Protein AF-0000000080323195 (afdb_homodimer)

Radius of gyration: 64.93 Å; Cα contacts (8 Å, |Δi|>4): 1668; chains: 2; bounding box: 107×187×123 Å

Foldseek 3Di:
DVVVVVPPPPVPPPVPQDAAEDDPVPQKDKDFFQQKWKDKALPQPDDPVNCPDPVNVVRTHTGHGGWDKDPDQNIKMKMKGKYFFDQPDPFWKKKWWQWLQFAWKWKWWADPVRHTDIQIDHLVAFCVSAPDLASIHMGIDDRNDRDIDMMMMMTHHLAMTTGIMMMGTPVVVVVVRVVVVVVLVVLLVLLVVLLVVLVVVCVVVVFCLSVLVSQLSVLVNQLVCLNSSNCCSPPPRHCSVCSLVSNLVSLLSNLLSLLVSLCRLLVCVPQPVVLVVVSVVLNVVSVVLSVVCVVPSSSSNPSLSSVVSLVSSLVSLVVSVVVPDPLSVLLNVLSVLQNVLSVLVVCVVVVPPVDDDDPCSVCSNSVSNSSSSVSNVVSVVVVVVVVVVVVVVVVVVVVVVVVVVVVVVVVVVVVVVVVVVVVVVVVVVVVVVVVVVVLVVLVVVLLAADDALVSLCVNVVALQNLLVVLLCLQQVVADADPPPRAGDWDQAPDRSWTAGPPPGDIDGSLPQWLCPPPPDGPSLLVVLLRNCQSVVLPDQLVVSCVRSVDDSVSSVVSSVSSNVLSVVCVVVVVVDPDCHSSVSGHDDD/DVVPPVPPPPVPPPVPQDAAEDDPVPQKDKDFWQQKWKDKALPQPQDPVNCPDPVNVVRTHTGHGGWDKDPDQNIKMKMKGKYFFDQPDPFWKKKWWQWLQFAWKWKWPADPVRHTDIQIDHLVAFCVSAPDLASIHMGIDDRNDRDIDMMMMMTHHLAMTIGIMMMGTPVVVVVVRVVVVVVLVVLLVLLVVLLVVLVVVCVVVVFCLSVLVSQLSVLVNQLVCLNSSNCCSPPPRHDSVCSLVSNLVSLLSNLLSLLVSLCRLLVCVPQPVVLVVVSVVLNVVSVVLSVVCVVPSSSSNPSLSSVVSLVSSLVSLVVSVVVPDPLSVLLNVLSVLQNVLSVLVVCVVVVPPVDDDDPCSVCSNSVSNSSSSVSNVVSVVVVVVVVVVVVVVVVVVVVVVVVVVVVVVVVVVVVVVVVVVVVVVVVVVVVVVVVVVVLVVLVVVLLAADDALVSLCVNVVALQNLLVVLLCLAQVVADADPPPRAGDWDQAPDRSWTAGPPPRDIDGSLPQWLCPPPPDGVSLLVVLLSNCQSVVLPDQLVNSCVRSVDDSVSSVVSSVSSNVLSVVCVVVVVPDPDCGSSVSGHDDD

Nearest PDB structures (foldseek):
  7f54-assembly1_R  TM=4.113E-01  e=2.947E-01  Homo sapiens
  7ezk-assembly1_D  TM=3.998E-01  e=2.467E+00  Homo sapiens
  8tzs-assembly1_A  TM=3.914E-01  e=1.333E-03  Homo sapiens
  7f54-assembly1_R  TM=4.752E-01  e=2.750E-01  Homo sapiens

Organism: NCBI:txid1503925

Structure (mmCIF, N/CA/C/O backbone):
data_AF-0000000080323195-model_v1
#
loop_
_entity.id
_entity.type
_entity.pdbx_description
1 polymer 'Chromosome partitioning protein ParA'
#
loop_
_atom_site.group_PDB
_atom_site.id
_atom_site.type_symbol
_atom_site.label_atom_id
_atom_site.label_alt_id
_atom_site.label_comp_id
_atom_site.label_asym_id
_atom_site.label_entity_id
_atom_site.label_seq_id
_atom_site.pdbx_PDB_ins_code
_atom_site.Cartn_x
_atom_site.Cartn_y
_atom_site.Cartn_z
_atom_site.occupancy
_atom_site.B_iso_or_equiv
_atom_site.auth_seq_id
_atom_site.auth_comp_id
_atom_site.auth_asym_id
_atom_site.auth_atom_id
_atom_site.pdbx_PDB_model_num
ATOM 1 N N . MET A 1 1 ? -53.375 -35.5 -50.094 1 30.89 1 MET A N 1
ATOM 2 C CA . MET A 1 1 ? -52.219 -36.375 -49.906 1 30.89 1 MET A CA 1
ATOM 3 C C . MET A 1 1 ? -50.969 -35.562 -49.625 1 30.89 1 MET A C 1
ATOM 5 O O . MET A 1 1 ? -50.062 -36.031 -48.938 1 30.89 1 MET A O 1
ATOM 9 N N . VAL A 1 2 ? -50.688 -34.344 -50.344 1 39.91 2 VAL A N 1
ATOM 10 C CA . VAL A 1 2 ? -49.5 -33.5 -50.219 1 39.91 2 VAL A CA 1
ATOM 11 C C . VAL A 1 2 ? -49.438 -32.875 -48.844 1 39.91 2 VAL A C 1
ATOM 13 O O . VAL A 1 2 ? -48.344 -32.594 -48.344 1 39.91 2 VAL A O 1
ATOM 16 N N . VAL A 1 3 ? -50.562 -32.438 -48.188 1 40.78 3 VAL A N 1
ATOM 17 C CA . VAL A 1 3 ? -50.594 -31.734 -46.875 1 40.78 3 VAL A CA 1
ATOM 18 C C . VAL A 1 3 ? -50 -32.656 -45.812 1 40.78 3 VAL A C 1
ATOM 20 O O . VAL A 1 3 ? -49.469 -32.156 -44.812 1 40.78 3 VAL A O 1
ATOM 23 N N . CYS A 1 4 ? -50.219 -34.031 -45.844 1 37.12 4 CYS A N 1
ATOM 24 C CA . CYS A 1 4 ? -49.875 -34.938 -44.75 1 37.12 4 CYS A CA 1
ATOM 25 C C . CYS A 1 4 ? -48.344 -35.031 -44.594 1 37.12 4 CYS A C 1
ATOM 27 O O . CYS A 1 4 ? -47.844 -35.562 -43.594 1 37.12 4 CYS A O 1
ATOM 29 N N . LEU A 1 5 ? -47.531 -34.938 -45.781 1 34.91 5 LEU A N 1
ATOM 30 C CA . LEU A 1 5 ? -46.125 -35.281 -45.656 1 34.91 5 LEU A CA 1
ATOM 31 C C . LEU A 1 5 ? -45.344 -34.25 -44.875 1 34.91 5 LEU A C 1
ATOM 33 O O . LEU A 1 5 ? -44.188 -34.469 -44.469 1 34.91 5 LEU A O 1
ATOM 37 N N . PHE A 1 6 ? -45.781 -32.938 -44.812 1 38.69 6 PHE A N 1
ATOM 38 C CA . PHE A 1 6 ? -44.938 -31.906 -44.188 1 38.69 6 PHE A CA 1
ATOM 39 C C . PHE A 1 6 ? -44.844 -32.125 -42.688 1 38.69 6 PHE A C 1
ATOM 41 O O . PHE A 1 6 ? -44.188 -31.375 -41.969 1 38.69 6 PHE A O 1
ATOM 48 N N . LEU A 1 7 ? -45.812 -32.812 -42.062 1 34.47 7 LEU A N 1
ATOM 49 C CA . LEU A 1 7 ? -45.844 -32.812 -40.625 1 34.47 7 LEU A CA 1
ATOM 50 C C . LEU A 1 7 ? -44.625 -33.562 -40.062 1 34.47 7 LEU A C 1
ATOM 52 O O . LEU A 1 7 ? -44.312 -33.438 -38.875 1 34.47 7 LEU A O 1
ATOM 56 N N . LEU A 1 8 ? -44.188 -34.688 -40.656 1 34.56 8 LEU A N 1
ATOM 57 C CA . LEU A 1 8 ? -43.5 -35.688 -39.844 1 34.56 8 LEU A CA 1
ATOM 58 C C . LEU A 1 8 ? -42.094 -35.188 -39.469 1 34.56 8 LEU A C 1
ATOM 60 O O . LEU A 1 8 ? -41.5 -35.719 -38.531 1 34.56 8 LEU A O 1
ATOM 64 N N . LEU A 1 9 ? -41.312 -34.625 -40.438 1 34.09 9 LEU A N 1
ATOM 65 C CA . LEU A 1 9 ? -39.906 -34.719 -40.094 1 34.09 9 LEU A CA 1
ATOM 66 C C . LEU A 1 9 ? -39.531 -33.688 -39 1 34.09 9 LEU A C 1
ATOM 68 O O . LEU A 1 9 ? -39.094 -32.594 -39.344 1 34.09 9 LEU A O 1
ATOM 72 N N . ASN A 1 10 ? -40.375 -33.344 -38.062 1 35.12 10 ASN A N 1
ATOM 73 C CA . ASN A 1 10 ? -39.781 -32.625 -36.938 1 35.12 10 ASN A CA 1
ATOM 74 C C . ASN A 1 10 ? -38.562 -33.312 -36.375 1 35.12 10 ASN A C 1
ATOM 76 O O . ASN A 1 10 ? -38.719 -34.281 -35.594 1 35.12 10 ASN A O 1
ATOM 80 N N . VAL A 1 11 ? -37.5 -33.562 -37.156 1 36.66 11 VAL A N 1
ATOM 81 C CA . VAL A 1 11 ? -36.25 -33.906 -36.531 1 36.66 11 VAL A CA 1
ATOM 82 C C . VAL A 1 11 ? -36 -33.031 -35.344 1 36.66 11 VAL A C 1
ATOM 84 O O . VAL A 1 11 ? -35.875 -31.797 -35.469 1 36.66 11 VAL A O 1
ATOM 87 N N . SER A 1 12 ? -36.531 -33.281 -34.188 1 37.84 12 SER A N 1
ATOM 88 C CA . SER A 1 12 ? -36 -32.75 -32.969 1 37.84 12 SER A CA 1
ATOM 89 C C . SER A 1 12 ? -34.469 -32.656 -33.031 1 37.84 12 SER A C 1
ATOM 91 O O . SER A 1 12 ? -33.781 -33.688 -33.094 1 37.84 12 SER A O 1
ATOM 93 N N . HIS A 1 13 ? -33.906 -31.75 -33.719 1 39.28 13 HIS A N 1
ATOM 94 C CA . HIS A 1 13 ? -32.5 -31.484 -33.5 1 39.28 13 HIS A CA 1
ATOM 95 C C . HIS A 1 13 ? -32.156 -31.578 -32 1 39.28 13 HIS A C 1
ATOM 97 O O . HIS A 1 13 ? -32.594 -30.766 -31.203 1 39.28 13 HIS A O 1
ATOM 103 N N . ALA A 1 14 ? -32.156 -32.688 -31.391 1 43.06 14 ALA A N 1
ATOM 104 C CA . ALA A 1 14 ? -31.453 -32.906 -30.141 1 43.06 14 ALA A CA 1
ATOM 105 C C . ALA A 1 14 ? -30.141 -32.125 -30.109 1 43.06 14 ALA A C 1
ATOM 107 O O . ALA A 1 14 ? -29.203 -32.469 -30.828 1 43.06 14 ALA A O 1
ATOM 108 N N . PHE A 1 15 ? -30.156 -30.844 -30.094 1 48.47 15 PHE A N 1
ATOM 109 C CA . PHE A 1 15 ? -28.969 -30.031 -29.875 1 48.47 15 PHE A CA 1
ATOM 110 C C . PHE A 1 15 ? -28.062 -30.672 -28.828 1 48.47 15 PHE A C 1
ATOM 112 O O . PHE A 1 15 ? -28.359 -30.641 -27.641 1 48.47 15 PHE A O 1
ATOM 119 N N . ALA A 1 16 ? -27.438 -31.734 -29.172 1 55.44 16 ALA A N 1
ATOM 120 C CA . ALA A 1 16 ? -26.406 -32.406 -28.375 1 55.44 16 ALA A CA 1
ATOM 121 C C . ALA A 1 16 ? -25.469 -31.406 -27.734 1 55.44 16 ALA A C 1
ATOM 123 O O . ALA A 1 16 ? -25.109 -30.391 -28.328 1 55.44 16 ALA A O 1
ATOM 124 N N . GLN A 1 17 ? -25.359 -31.531 -26.5 1 71.88 17 GLN A N 1
ATOM 125 C CA . GLN A 1 17 ? -24.406 -30.734 -25.734 1 71.88 17 GLN A CA 1
ATOM 126 C C . GLN A 1 17 ? -23.031 -30.703 -26.422 1 71.88 17 GLN A C 1
ATOM 128 O O . GLN A 1 17 ? -22.531 -31.75 -26.859 1 71.88 17 GLN A O 1
ATOM 133 N N . LYS A 1 18 ? -22.531 -29.578 -26.844 1 81.62 18 LYS A N 1
ATOM 134 C CA . LYS A 1 18 ? -21.234 -29.406 -27.469 1 81.62 18 LYS A CA 1
ATOM 135 C C . LYS A 1 18 ? -20.094 -29.719 -26.5 1 81.62 18 LYS A C 1
ATOM 137 O O . LYS A 1 18 ? -20.047 -29.156 -25.391 1 81.62 18 LYS A O 1
ATOM 142 N N . ALA A 1 19 ? -19.328 -30.719 -26.828 1 86.38 19 ALA A N 1
ATOM 143 C CA . ALA A 1 19 ? -18.172 -31.078 -26 1 86.38 19 ALA A CA 1
ATOM 144 C C . ALA A 1 19 ? -17.031 -30.094 -26.203 1 86.38 19 ALA A C 1
ATOM 146 O O . ALA A 1 19 ? -16.812 -29.609 -27.312 1 86.38 19 ALA A O 1
ATOM 147 N N . VAL A 1 20 ? -16.422 -29.719 -25.188 1 87.88 20 VAL A N 1
ATOM 148 C CA . VAL A 1 20 ? -15.258 -28.844 -25.266 1 87.88 20 VAL A CA 1
ATOM 149 C C . VAL A 1 20 ? -13.992 -29.688 -25.469 1 87.88 20 VAL A C 1
ATOM 151 O O . VAL A 1 20 ? -13.758 -30.641 -24.734 1 87.88 20 VAL A O 1
ATOM 154 N N . LEU A 1 21 ? -13.219 -29.312 -26.438 1 88.38 21 LEU A N 1
ATOM 155 C CA . LEU A 1 21 ? -12.031 -30.078 -26.797 1 88.38 21 LEU A CA 1
ATOM 156 C C . LEU A 1 21 ? -10.797 -29.531 -26.078 1 88.38 21 LEU A C 1
ATOM 158 O O . LEU A 1 21 ? -10.617 -28.312 -25.984 1 88.38 21 LEU A O 1
ATOM 162 N N . VAL A 1 22 ? -10.109 -30.484 -25.547 1 88.19 22 VAL A N 1
ATOM 163 C CA . VAL A 1 22 ? -8.781 -30.125 -25.062 1 88.19 22 VAL A CA 1
ATOM 164 C C . VAL A 1 22 ? -7.867 -29.812 -26.25 1 88.19 22 VAL A C 1
ATOM 166 O O . VAL A 1 22 ? -7.594 -30.703 -27.078 1 88.19 22 VAL A O 1
ATOM 169 N N . ASN A 1 23 ? -7.547 -28.531 -26.391 1 87.56 23 ASN A N 1
ATOM 170 C CA . ASN A 1 23 ? -6.738 -28.047 -27.516 1 87.56 23 ASN A CA 1
ATOM 171 C C . ASN A 1 23 ? -5.531 -27.266 -27.031 1 87.56 23 ASN A C 1
ATOM 173 O O . ASN A 1 23 ? -5.684 -26.219 -26.375 1 87.56 23 ASN A O 1
ATOM 177 N N . ASP A 1 24 ? -4.359 -27.719 -27.453 1 87.12 24 ASP A N 1
ATOM 178 C CA . ASP A 1 24 ? -3.117 -27.078 -27.016 1 87.12 24 ASP A CA 1
ATOM 179 C C . ASP A 1 24 ? -3.027 -25.641 -27.516 1 87.12 24 ASP A C 1
ATOM 181 O O . ASP A 1 24 ? -2.287 -24.828 -26.969 1 87.12 24 ASP A O 1
ATOM 185 N N . LYS A 1 25 ? -3.805 -25.25 -28.516 1 87.56 25 LYS A N 1
ATOM 186 C CA . LYS A 1 25 ? -3.756 -23.906 -29.109 1 87.56 25 LYS A CA 1
ATOM 187 C C . LYS A 1 25 ? -4.652 -22.938 -28.344 1 87.56 25 LYS A C 1
ATOM 189 O O . LYS A 1 25 ? -4.516 -21.719 -28.484 1 87.56 25 LYS A O 1
ATOM 194 N N . ILE A 1 26 ? -5.543 -23.5 -27.609 1 91.5 26 ILE A N 1
ATOM 195 C CA . ILE A 1 26 ? -6.441 -22.656 -26.812 1 91.5 26 ILE A CA 1
ATOM 196 C C . ILE A 1 26 ? -6.199 -22.922 -25.328 1 91.5 26 ILE A C 1
ATOM 198 O O . ILE A 1 26 ? -6.898 -23.719 -24.719 1 91.5 26 ILE A O 1
ATOM 202 N N . PRO A 1 27 ? -5.266 -22.188 -24.766 1 90.88 27 PRO A N 1
ATOM 203 C CA . PRO A 1 27 ? -4.852 -22.5 -23.391 1 90.88 27 PRO A CA 1
ATOM 204 C C . PRO A 1 27 ? -5.898 -22.094 -22.359 1 90.88 27 PRO A C 1
ATOM 206 O O . PRO A 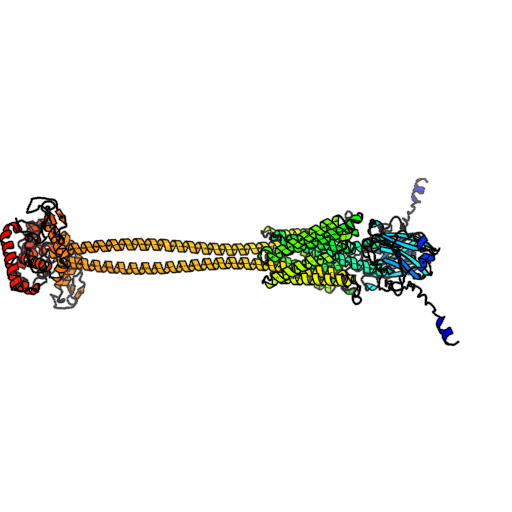1 27 ? -5.812 -22.5 -21.188 1 90.88 27 PRO A O 1
ATOM 209 N N . HIS A 1 28 ? -6.867 -21.359 -22.734 1 91.44 28 HIS A N 1
ATOM 210 C CA . HIS A 1 28 ? -7.91 -20.875 -21.844 1 91.44 28 HIS A CA 1
ATOM 211 C C . HIS A 1 28 ? -9.273 -20.875 -22.531 1 91.44 28 HIS A C 1
ATOM 213 O O . HIS A 1 28 ? -9.438 -20.25 -23.594 1 91.44 28 HIS A O 1
ATOM 219 N N . TYR A 1 29 ? -10.266 -21.625 -21.922 1 93.5 29 TYR A N 1
ATOM 220 C CA . TYR A 1 29 ? -11.594 -21.734 -22.5 1 93.5 29 TYR A CA 1
ATOM 221 C C . TYR A 1 29 ? -12.672 -21.703 -21.422 1 93.5 29 TYR A C 1
ATOM 223 O O . TYR A 1 29 ? -12.68 -22.547 -20.531 1 93.5 29 TYR A O 1
ATOM 231 N N . ILE A 1 30 ? -13.57 -20.812 -21.516 1 91.25 30 ILE A N 1
ATOM 232 C CA . ILE A 1 30 ? -14.688 -20.719 -20.578 1 91.25 30 ILE A CA 1
ATOM 233 C C . ILE A 1 30 ? -15.922 -21.406 -21.172 1 91.25 30 ILE A C 1
ATOM 235 O O . ILE A 1 30 ? -16.359 -21.047 -22.281 1 91.25 30 ILE A O 1
ATOM 239 N N . PHE A 1 31 ? -16.438 -22.406 -20.422 1 94.31 31 PHE A N 1
ATOM 240 C CA . PHE A 1 31 ? -17.672 -23.047 -20.859 1 94.31 31 PHE A CA 1
ATOM 241 C C . PHE A 1 31 ? -18.828 -22.062 -20.859 1 94.31 31 PHE A C 1
ATOM 243 O O . PHE A 1 31 ? -19.062 -21.344 -19.875 1 94.31 31 PHE A O 1
ATOM 250 N N . SER A 1 32 ? -19.5 -22.031 -22 1 90.12 32 SER A N 1
ATOM 251 C CA . SER A 1 32 ? -20.578 -21.047 -22.094 1 90.12 32 SER A CA 1
ATOM 252 C C . SER A 1 32 ? -21.797 -21.641 -22.812 1 90.12 32 SER A C 1
ATOM 254 O O . SER A 1 32 ? -21.672 -22.609 -23.562 1 90.12 32 SER A O 1
ATOM 256 N N . TYR A 1 33 ? -22.922 -21.156 -22.469 1 89.75 33 TYR A N 1
ATOM 257 C CA . TYR A 1 33 ? -24.188 -21.406 -23.156 1 89.75 33 TYR A CA 1
ATOM 258 C C . TYR A 1 33 ? -24.484 -22.906 -23.188 1 89.75 33 TYR A C 1
ATOM 260 O O . TYR A 1 33 ? -24.562 -23.562 -22.156 1 89.75 33 TYR A O 1
ATOM 268 N N . GLY A 1 34 ? -24.594 -23.406 -24.375 1 90.94 34 GLY A N 1
ATOM 269 C CA . GLY A 1 34 ? -25.078 -24.766 -24.562 1 90.94 34 GLY A CA 1
ATOM 270 C C . GLY A 1 34 ? -24.047 -25.828 -24.234 1 90.94 34 GLY A C 1
ATOM 271 O O . GLY A 1 34 ? -24.344 -27.016 -24.203 1 90.94 34 GLY A O 1
ATOM 272 N N . GLU A 1 35 ? -22.953 -25.375 -23.797 1 94 35 GLU A N 1
ATOM 273 C CA . GLU A 1 35 ? -21.922 -26.328 -23.406 1 94 35 GLU A CA 1
ATOM 274 C C . GLU A 1 35 ? -22.156 -26.859 -22 1 94 35 GLU A C 1
ATOM 276 O O . GLU A 1 35 ? -21.578 -27.875 -21.609 1 94 35 GLU A O 1
ATOM 281 N N . ILE A 1 36 ? -23 -26.141 -21.312 1 95.31 36 ILE A N 1
ATOM 282 C CA . ILE A 1 36 ? -23.375 -26.547 -19.953 1 95.31 36 ILE A CA 1
ATOM 283 C C . ILE A 1 36 ? -24.875 -26.812 -19.891 1 95.31 36 ILE A C 1
ATOM 285 O O . ILE A 1 36 ? -25.672 -26.047 -20.438 1 95.31 36 ILE A O 1
ATOM 289 N N . GLU A 1 37 ? -25.219 -27.875 -19.297 1 96.25 37 GLU A N 1
ATOM 290 C CA . GLU A 1 37 ? -26.609 -28.203 -18.984 1 96.25 37 GLU A CA 1
ATOM 291 C C . GLU A 1 37 ? -26.859 -28.266 -17.484 1 96.25 37 GLU A C 1
ATOM 293 O O . GLU A 1 37 ? -25.938 -28.531 -16.719 1 96.25 37 GLU A O 1
ATOM 298 N N . TYR A 1 38 ? -28.047 -27.906 -17.094 1 95.5 38 TYR A N 1
ATOM 299 C CA . TYR A 1 38 ? -28.297 -27.875 -15.664 1 95.5 38 TYR A CA 1
ATOM 300 C C . TYR A 1 38 ? -29.625 -28.531 -15.312 1 95.5 38 TYR A C 1
ATOM 302 O O . TYR A 1 38 ? -30.5 -28.672 -16.172 1 95.5 38 TYR A O 1
ATOM 310 N N . LEU A 1 39 ? -29.734 -29.047 -14.133 1 96.12 39 LEU A N 1
ATOM 311 C CA . LEU A 1 39 ? -30.922 -29.641 -13.539 1 96.12 39 LEU A CA 1
ATOM 312 C C . LEU A 1 39 ? -31.125 -29.156 -12.109 1 96.12 39 LEU A C 1
ATOM 314 O O . LEU A 1 39 ? -30.203 -29.219 -11.289 1 96.12 39 LEU A O 1
ATOM 318 N N . GLU A 1 40 ? -32.25 -28.594 -11.844 1 95.88 40 GLU A N 1
ATOM 319 C CA . GLU A 1 40 ? -32.562 -28.125 -10.5 1 95.88 40 GLU A CA 1
ATOM 320 C C . GLU A 1 40 ? -33.188 -29.25 -9.672 1 95.88 40 GLU A C 1
ATOM 322 O O . GLU A 1 40 ? -34.219 -29.797 -10.047 1 95.88 40 GLU A O 1
ATOM 327 N N . ASP A 1 41 ? -32.531 -29.562 -8.594 1 96.31 41 ASP A N 1
ATOM 328 C CA . ASP A 1 41 ? -33.062 -30.531 -7.641 1 96.31 41 ASP A CA 1
ATOM 329 C C . ASP A 1 41 ? -33.75 -29.828 -6.461 1 96.31 41 ASP A C 1
ATOM 331 O O . ASP A 1 41 ? -33.094 -29.547 -5.445 1 96.31 41 ASP A O 1
ATOM 335 N N . LYS A 1 42 ? -35.031 -29.703 -6.465 1 93.94 42 LYS A N 1
ATOM 336 C CA . LYS A 1 42 ? -35.781 -29.031 -5.414 1 93.94 42 LYS A CA 1
ATOM 337 C C . LYS A 1 42 ? -35.844 -29.891 -4.152 1 93.94 42 LYS A C 1
ATOM 339 O O . LYS A 1 42 ? -36.031 -29.375 -3.051 1 93.94 42 LYS A O 1
ATOM 344 N N . THR A 1 43 ? -35.625 -31.156 -4.312 1 93.06 43 THR A N 1
ATOM 345 C CA . THR A 1 43 ? -35.75 -32.062 -3.182 1 93.06 43 THR A CA 1
ATOM 346 C C . THR A 1 43 ? -34.438 -32.094 -2.367 1 93.06 43 THR A C 1
ATOM 348 O O . THR A 1 43 ? -34.469 -32.5 -1.198 1 93.06 43 THR A O 1
ATOM 351 N N . ASN A 1 44 ? -33.344 -31.812 -2.982 1 92.94 44 ASN A N 1
ATOM 352 C CA . ASN A 1 44 ? -32.031 -31.781 -2.363 1 92.94 44 ASN A CA 1
ATOM 353 C C . ASN A 1 44 ? -31.562 -33.188 -1.974 1 92.94 44 ASN A C 1
ATOM 355 O O . ASN A 1 44 ? -30.781 -33.344 -1.04 1 92.94 44 ASN A O 1
ATOM 359 N N . VAL A 1 45 ? -32.062 -34.281 -2.582 1 91.62 45 VAL A N 1
ATOM 360 C CA . VAL A 1 45 ? -31.75 -35.625 -2.115 1 91.62 45 VAL A CA 1
ATOM 361 C C . VAL A 1 45 ? -31.172 -36.469 -3.262 1 91.62 45 VAL A C 1
ATOM 363 O O . VAL A 1 45 ? -30.594 -37.531 -3.037 1 91.62 45 VAL A O 1
ATOM 366 N N . LEU A 1 46 ? -31.156 -35.906 -4.438 1 94.38 46 LEU A N 1
ATOM 367 C CA . LEU A 1 46 ? -30.703 -36.656 -5.594 1 94.38 46 LEU A CA 1
ATOM 368 C C . LEU A 1 46 ? -29.203 -36.969 -5.5 1 94.38 46 LEU A C 1
ATOM 370 O O . LEU A 1 46 ? -28.422 -36.062 -5.199 1 94.38 46 LEU A O 1
ATOM 374 N N . THR A 1 47 ? -28.844 -38.219 -5.598 1 94.56 47 THR A N 1
ATOM 375 C CA . THR A 1 47 ? -27.453 -38.625 -5.625 1 94.56 47 THR A CA 1
ATOM 376 C C . THR A 1 47 ? -26.984 -38.844 -7.062 1 94.56 47 THR A C 1
ATOM 378 O O . THR A 1 47 ? -27.781 -38.781 -8 1 94.56 47 THR A O 1
ATOM 381 N N . LEU A 1 48 ? -25.703 -39.031 -7.195 1 94.69 48 LEU A N 1
ATOM 382 C CA . LEU A 1 48 ? -25.172 -39.25 -8.531 1 94.69 48 LEU A CA 1
ATOM 383 C C . LEU A 1 48 ? -25.828 -40.469 -9.195 1 94.69 48 LEU A C 1
ATOM 385 O O . LEU A 1 48 ? -26.094 -40.438 -10.398 1 94.69 48 LEU A O 1
ATOM 389 N N . ASN A 1 49 ? -26.047 -41.531 -8.383 1 94.06 49 ASN A N 1
ATOM 390 C CA . ASN A 1 49 ? -26.672 -42.719 -8.914 1 94.06 49 ASN A CA 1
ATOM 391 C C . ASN A 1 49 ? -28.062 -42.438 -9.461 1 94.06 49 ASN A C 1
ATOM 393 O O . ASN A 1 49 ? -28.484 -43.031 -10.453 1 94.06 49 ASN A O 1
ATOM 397 N N . ASP A 1 50 ? -28.75 -41.531 -8.836 1 94.75 50 ASP A N 1
ATOM 398 C CA . ASP A 1 50 ? -30.062 -41.125 -9.312 1 94.75 50 ASP A CA 1
ATOM 399 C C . ASP A 1 50 ? -29.969 -40.312 -10.602 1 94.75 50 ASP A C 1
ATOM 401 O O . ASP A 1 50 ? -30.766 -40.5 -11.523 1 94.75 50 ASP A O 1
ATOM 405 N N . ILE A 1 51 ? -28.984 -39.438 -10.672 1 94.5 51 ILE A N 1
ATOM 406 C CA . ILE A 1 51 ? -28.781 -38.531 -11.805 1 94.5 51 ILE A CA 1
ATOM 407 C C . ILE A 1 51 ? -28.422 -39.344 -13.047 1 94.5 51 ILE A C 1
ATOM 409 O O . ILE A 1 51 ? -28.797 -39 -14.164 1 94.5 51 ILE A O 1
ATOM 413 N N . LEU A 1 52 ? -27.75 -40.531 -12.844 1 93.88 52 LEU A N 1
ATOM 414 C CA . LEU A 1 52 ? -27.266 -41.344 -13.953 1 93.88 52 LEU A CA 1
ATOM 415 C C . LEU A 1 52 ? -28.406 -42.156 -14.555 1 93.88 52 LEU A C 1
ATOM 417 O O . LEU A 1 52 ? -28.281 -42.656 -15.672 1 93.88 52 LEU A O 1
ATOM 421 N N . LYS A 1 53 ? -29.531 -42.188 -13.852 1 93.88 53 LYS A N 1
ATOM 422 C CA . LYS A 1 53 ? -30.688 -42.875 -14.406 1 93.88 53 LYS A CA 1
ATOM 423 C C . LYS A 1 53 ? -31.266 -42.125 -15.594 1 93.88 53 LYS A C 1
ATOM 425 O O . LYS A 1 53 ? -31.344 -40.875 -15.562 1 93.88 53 LYS A O 1
ATOM 430 N N . PRO A 1 54 ? -31.641 -42.844 -16.594 1 92.81 54 PRO A N 1
ATOM 431 C CA . PRO A 1 54 ? -32.094 -42.188 -17.828 1 92.81 54 PRO A CA 1
ATOM 432 C C . PRO A 1 54 ? -33.312 -41.281 -17.609 1 92.81 54 PRO A C 1
ATOM 434 O O . PRO A 1 54 ? -33.406 -40.219 -18.219 1 92.81 54 PRO A O 1
ATOM 437 N N . ALA A 1 55 ? -34.156 -41.625 -16.719 1 91.88 55 ALA A N 1
ATOM 438 C CA . ALA A 1 55 ? -35.344 -40.812 -16.469 1 91.88 55 ALA A CA 1
ATOM 439 C C . ALA A 1 55 ? -35 -39.438 -15.953 1 91.88 55 ALA A C 1
ATOM 441 O O . ALA A 1 55 ? -35.656 -38.438 -16.328 1 91.88 55 ALA A O 1
ATOM 442 N N . ILE A 1 56 ? -34.031 -39.344 -15.195 1 92.25 56 ILE A N 1
ATOM 443 C CA . ILE A 1 56 ? -33.625 -38.062 -14.609 1 92.25 56 ILE A CA 1
ATOM 444 C C . ILE A 1 56 ? -32.594 -37.375 -15.5 1 92.25 56 ILE A C 1
ATOM 446 O O . ILE A 1 56 ? -32.625 -36.156 -15.672 1 92.25 56 ILE A O 1
ATOM 450 N N . ASN A 1 57 ? -31.734 -38.188 -16.078 1 92.25 57 ASN A N 1
ATOM 451 C CA . ASN A 1 57 ? -30.656 -37.656 -16.906 1 92.25 57 ASN A CA 1
ATOM 452 C C . ASN A 1 57 ? -31.188 -36.906 -18.125 1 92.25 57 ASN A C 1
ATOM 454 O O . ASN A 1 57 ? -30.578 -35.969 -18.594 1 92.25 57 ASN A O 1
ATOM 458 N N . SER A 1 58 ? -32.344 -37.281 -18.609 1 91.19 58 SER A N 1
ATOM 459 C CA . SER A 1 58 ? -32.969 -36.625 -19.766 1 91.19 58 SER A CA 1
ATOM 460 C C . SER A 1 58 ? -33.594 -35.312 -19.359 1 91.19 58 SER A C 1
ATOM 462 O O . SER A 1 58 ? -33.906 -34.469 -20.219 1 91.19 58 SER A O 1
ATOM 464 N N . GLY A 1 59 ? -33.625 -35.031 -18.125 1 92.19 59 GLY A N 1
ATOM 465 C CA . GLY A 1 59 ? -34.281 -33.812 -17.625 1 92.19 59 GLY A CA 1
ATOM 466 C C . GLY A 1 59 ? -33.344 -32.625 -17.578 1 92.19 59 GLY A C 1
ATOM 467 O O . GLY A 1 59 ? -33.781 -31.5 -17.266 1 92.19 59 GLY A O 1
ATOM 468 N N . PHE A 1 60 ? -32.125 -32.781 -17.953 1 95.38 60 PHE A N 1
ATOM 469 C CA . PHE A 1 60 ? -31.203 -31.672 -17.969 1 95.38 60 PHE A CA 1
ATOM 470 C C . PHE A 1 60 ? -31.578 -30.656 -19.031 1 95.38 60 PHE A C 1
ATOM 472 O O . PHE A 1 60 ? -31.922 -31.031 -20.156 1 95.38 60 PHE A O 1
ATOM 479 N N . LEU A 1 61 ? -31.562 -29.375 -18.641 1 93.25 61 LEU A N 1
ATOM 480 C CA . LEU A 1 61 ? -31.906 -28.281 -19.547 1 93.25 61 LEU A CA 1
ATOM 481 C C . LEU A 1 61 ? -30.656 -27.594 -20.062 1 93.25 61 LEU A C 1
ATOM 483 O O . LEU A 1 61 ? -29.688 -27.406 -19.312 1 93.25 61 LEU A O 1
ATOM 487 N N . VAL A 1 62 ? -30.703 -27.234 -21.297 1 93.5 62 VAL A N 1
ATOM 488 C CA . VAL A 1 62 ? -29.594 -26.516 -21.906 1 93.5 62 VAL A CA 1
ATOM 489 C C . VAL A 1 62 ? -29.562 -25.078 -21.375 1 93.5 62 VAL A C 1
ATOM 491 O O . VAL A 1 62 ? -30.594 -24.406 -21.297 1 93.5 62 VAL A O 1
ATOM 494 N N . ASN A 1 63 ? -28.406 -24.688 -20.938 1 91.75 63 ASN A N 1
ATOM 495 C CA . ASN A 1 63 ? -28.25 -23.328 -20.453 1 91.75 63 ASN A CA 1
ATOM 496 C C . ASN A 1 63 ? -28.281 -22.312 -21.594 1 91.75 63 ASN A C 1
ATOM 498 O O . ASN A 1 63 ? -27.578 -22.484 -22.594 1 91.75 63 ASN A O 1
ATOM 502 N N . GLN A 1 64 ? -29 -21.172 -21.438 1 86.81 64 GLN A N 1
ATOM 503 C CA . GLN A 1 64 ? -29.156 -20.172 -22.484 1 86.81 64 GLN A CA 1
ATOM 504 C C . GLN A 1 64 ? -28.344 -18.922 -22.172 1 86.81 64 GLN A C 1
ATOM 506 O O . GLN A 1 64 ? -28.109 -18.094 -23.047 1 86.81 64 GLN A O 1
ATOM 511 N N . LYS A 1 65 ? -27.922 -18.844 -21.016 1 83.5 65 LYS A N 1
ATOM 512 C CA . LYS A 1 65 ? -27.156 -17.672 -20.609 1 83.5 65 LYS A CA 1
ATOM 513 C C . LYS A 1 65 ? -25.656 -17.922 -20.734 1 83.5 65 LYS A C 1
ATOM 515 O O . LYS A 1 65 ? -25.234 -19.047 -21.016 1 83.5 65 LYS A O 1
ATOM 520 N N . TYR A 1 66 ? -24.891 -16.891 -20.703 1 82.69 66 TYR A N 1
ATOM 521 C CA . TYR A 1 66 ? -23.453 -17.047 -20.812 1 82.69 66 TYR A CA 1
ATOM 522 C C . TYR A 1 66 ? -22.906 -18 -19.766 1 82.69 66 TYR A C 1
ATOM 524 O O . TYR A 1 66 ? -22.203 -18.953 -20.078 1 82.69 66 TYR A O 1
ATOM 532 N N . THR A 1 67 ? -23.266 -17.75 -18.469 1 85.69 67 THR A N 1
ATOM 533 C CA . THR A 1 67 ? -22.953 -18.672 -17.375 1 85.69 67 THR A CA 1
ATOM 534 C C . THR A 1 67 ? -24.188 -18.938 -16.531 1 85.69 67 THR A C 1
ATOM 536 O O . THR A 1 67 ? -24.969 -18.016 -16.25 1 85.69 67 THR A O 1
ATOM 539 N N . PRO A 1 68 ? -24.391 -20.141 -16.25 1 89.31 68 PRO A N 1
ATOM 540 C CA . PRO A 1 68 ? -25.578 -20.453 -15.438 1 89.31 68 PRO A CA 1
ATOM 541 C C . PRO A 1 68 ? -25.406 -20.078 -13.969 1 89.31 68 PRO A C 1
ATOM 543 O O . PRO A 1 68 ? -24.281 -19.938 -13.492 1 89.31 68 PRO A O 1
ATOM 546 N N . LYS A 1 69 ? -26.531 -19.828 -13.297 1 88.44 69 LYS A N 1
ATOM 547 C CA . LYS A 1 69 ? -26.578 -19.484 -11.875 1 88.44 6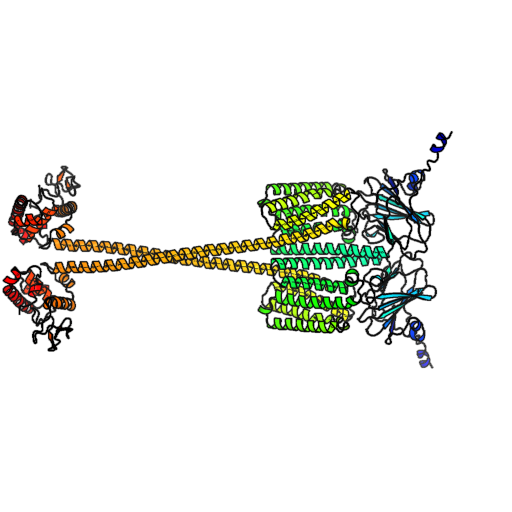9 LYS A CA 1
ATOM 548 C C . LYS A 1 69 ? -27.594 -20.359 -11.133 1 88.44 69 LYS A C 1
ATOM 550 O O . LYS A 1 69 ? -28.391 -21.047 -11.758 1 88.44 69 LYS A O 1
ATOM 555 N N . ASN A 1 70 ? -27.344 -20.391 -9.828 1 89.44 70 ASN A N 1
ATOM 556 C CA . ASN A 1 70 ? -28.375 -21.016 -9.023 1 89.44 70 ASN A CA 1
ATOM 557 C C . ASN A 1 70 ? -29.531 -20.047 -8.734 1 89.44 70 ASN A C 1
ATOM 559 O O . ASN A 1 70 ? -29.484 -19.312 -7.754 1 89.44 70 ASN A O 1
ATOM 563 N N . TYR A 1 71 ? -30.5 -20.062 -9.383 1 83.75 71 TYR A N 1
ATOM 564 C CA . TYR A 1 71 ? -31.609 -19.109 -9.352 1 83.75 71 TYR A CA 1
ATOM 565 C C . TYR A 1 71 ? -32.406 -19.266 -8.062 1 83.75 71 TYR A C 1
ATOM 567 O O . TYR A 1 71 ? -33.031 -18.312 -7.586 1 83.75 71 TYR A O 1
ATOM 575 N N . HIS A 1 72 ? -32.406 -20.453 -7.551 1 88.88 72 HIS A N 1
ATOM 576 C CA . HIS A 1 72 ? -33.094 -20.703 -6.281 1 88.88 72 HIS A CA 1
ATOM 577 C C . HIS A 1 72 ? -32.094 -21.219 -5.23 1 88.88 72 HIS A C 1
ATOM 579 O O . HIS A 1 72 ? -31.703 -22.375 -5.27 1 88.88 72 HIS A O 1
ATOM 585 N N . THR A 1 73 ? -31.844 -20.453 -4.223 1 85.62 73 THR A N 1
ATOM 586 C CA . THR A 1 73 ? -30.797 -20.734 -3.242 1 85.62 73 THR A CA 1
ATOM 587 C C . THR A 1 73 ? -31.219 -21.891 -2.334 1 85.62 73 THR A C 1
ATOM 589 O O . THR A 1 73 ? -30.375 -22.5 -1.675 1 85.62 73 THR A O 1
ATOM 592 N N . GLY A 1 74 ? -32.406 -22.281 -2.309 1 86.56 74 GLY A N 1
ATOM 593 C CA . GLY A 1 74 ? -32.844 -23.391 -1.475 1 86.56 74 GLY A CA 1
ATOM 594 C C . GLY A 1 74 ? -32.688 -24.734 -2.158 1 86.56 74 GLY A C 1
ATOM 595 O O . GLY A 1 74 ? -32.75 -25.781 -1.501 1 86.56 74 GLY A O 1
ATOM 596 N N . SER A 1 75 ? -32.375 -24.734 -3.457 1 94.31 75 SER A N 1
ATOM 597 C CA . SER A 1 75 ? -32.281 -25.953 -4.242 1 94.31 75 SER A CA 1
ATOM 598 C C . SER A 1 75 ? -30.844 -26.328 -4.562 1 94.31 75 SER A C 1
ATOM 600 O O . SER A 1 75 ? -29.953 -25.484 -4.461 1 94.31 75 SER A O 1
ATOM 602 N N . VAL A 1 76 ? -30.688 -27.594 -4.82 1 96.31 76 VAL A N 1
ATOM 603 C CA . VAL A 1 76 ? -29.406 -28.078 -5.324 1 96.31 76 VAL A CA 1
ATOM 604 C C . VAL A 1 76 ? -29.391 -28.047 -6.848 1 96.31 76 VAL A C 1
ATOM 606 O O . VAL A 1 76 ? -30.391 -28.391 -7.484 1 96.31 76 VAL A O 1
ATOM 609 N N . TYR A 1 77 ? -28.375 -27.578 -7.41 1 96.81 77 TYR A N 1
ATOM 610 C CA . TYR A 1 77 ? -28.266 -27.531 -8.859 1 96.81 77 TYR A CA 1
ATOM 611 C C . TYR A 1 77 ? -27.188 -28.484 -9.359 1 96.81 77 TYR A C 1
ATOM 613 O O . TYR A 1 77 ? -26.078 -28.531 -8.812 1 96.81 77 TYR A O 1
ATOM 621 N N . TRP A 1 78 ? -27.547 -29.312 -10.305 1 96.81 78 TRP A N 1
ATOM 622 C CA . TRP A 1 78 ? -26.609 -30.203 -10.984 1 96.81 78 TRP A CA 1
ATOM 623 C C . TRP A 1 78 ? -26.219 -29.656 -12.352 1 96.81 78 TRP A C 1
ATOM 625 O O . TRP A 1 78 ? -27.078 -29.234 -13.117 1 96.81 78 TRP A O 1
ATOM 635 N N . TYR A 1 79 ? -25.031 -29.625 -12.609 1 96.62 79 TYR A N 1
ATOM 636 C CA . TYR A 1 79 ? -24.531 -29.219 -13.914 1 96.62 79 TYR A CA 1
ATOM 637 C C . TYR A 1 79 ? -23.797 -30.359 -14.602 1 96.62 79 TYR A C 1
ATOM 639 O O . TYR A 1 79 ? -23.125 -31.156 -13.945 1 96.62 79 TYR A O 1
ATOM 647 N N . ARG A 1 80 ? -23.922 -30.438 -15.852 1 95.88 80 ARG A N 1
ATOM 648 C CA . ARG A 1 80 ? -23.25 -31.469 -16.641 1 95.88 80 ARG A CA 1
ATOM 649 C C . ARG A 1 80 ? -22.562 -30.859 -17.859 1 95.88 80 ARG A C 1
ATOM 651 O O . ARG A 1 80 ? -23.094 -29.953 -18.5 1 95.88 80 ARG A O 1
ATOM 658 N N . PHE A 1 81 ? -21.344 -31.188 -18.125 1 95.62 81 PHE A N 1
ATOM 659 C CA . PHE A 1 81 ? -20.594 -30.734 -19.281 1 95.62 81 PHE A CA 1
ATOM 660 C C . PHE A 1 81 ? -19.688 -31.844 -19.797 1 95.62 81 PHE A C 1
ATOM 662 O O . PHE A 1 81 ? -19.391 -32.812 -19.078 1 95.62 81 PHE A O 1
ATOM 669 N N . LYS A 1 82 ? -19.297 -31.781 -21.016 1 95.56 82 LYS A N 1
ATOM 670 C CA . LYS A 1 82 ? -18.5 -32.812 -21.656 1 95.56 82 LYS A CA 1
ATOM 671 C C . LYS A 1 82 ? -17.156 -32.281 -22.109 1 95.56 82 LYS A C 1
ATOM 673 O O . LYS A 1 82 ? -17.062 -31.141 -22.578 1 95.56 82 LYS A O 1
ATOM 678 N N . ILE A 1 83 ? -16.172 -33.062 -21.891 1 94.31 83 ILE A N 1
ATOM 679 C CA . ILE A 1 83 ? -14.82 -32.719 -22.328 1 94.31 83 ILE A CA 1
ATOM 680 C C . ILE A 1 83 ? -14.273 -33.844 -23.219 1 94.31 83 ILE A C 1
ATOM 682 O O . ILE A 1 83 ? -14.328 -35.031 -22.844 1 94.31 83 ILE A O 1
ATOM 686 N N . LYS A 1 84 ? -13.867 -33.438 -24.359 1 93.12 84 LYS A N 1
ATOM 687 C CA . LYS A 1 84 ? -13.141 -34.375 -25.219 1 93.12 84 LYS A CA 1
ATOM 688 C C . LYS A 1 84 ? -11.641 -34.312 -24.953 1 93.12 84 LYS A C 1
ATOM 690 O O . LYS A 1 84 ? -10.984 -33.344 -25.328 1 93.12 84 LYS A O 1
ATOM 695 N N . HIS A 1 85 ? -11.102 -35.312 -24.344 1 90.81 85 HIS A N 1
ATOM 696 C CA . HIS A 1 85 ? -9.703 -35.375 -23.938 1 90.81 85 HIS A CA 1
ATOM 697 C C . HIS A 1 85 ? -8.789 -35.625 -25.125 1 90.81 85 HIS A C 1
ATOM 699 O O . HIS A 1 85 ? -9.258 -36.062 -26.172 1 90.81 85 HIS A O 1
ATOM 705 N N . HIS A 1 86 ? -7.602 -35.25 -24.984 1 88.19 86 HIS A N 1
ATOM 706 C CA . HIS A 1 86 ? -6.559 -35.438 -25.984 1 88.19 86 HIS A CA 1
ATOM 707 C C . HIS A 1 86 ? -5.285 -36 -25.359 1 88.19 86 HIS A C 1
ATOM 709 O O . HIS A 1 86 ? -4.461 -35.25 -24.828 1 88.19 86 HIS A O 1
ATOM 715 N N . GLU A 1 87 ? -5.039 -37.25 -25.531 1 83.44 87 GLU A N 1
ATOM 716 C CA . GLU A 1 87 ? -3.949 -37.969 -24.875 1 83.44 87 GLU A CA 1
ATOM 717 C C . GLU A 1 87 ? -2.59 -37.438 -25.312 1 83.44 87 GLU A C 1
ATOM 719 O O . GLU A 1 87 ? -1.637 -37.406 -24.531 1 83.44 87 GLU A O 1
ATOM 724 N N . ALA A 1 88 ? -2.477 -36.938 -26.5 1 80.38 88 ALA A N 1
ATOM 725 C CA . ALA A 1 88 ? -1.195 -36.531 -27.062 1 80.38 88 ALA A CA 1
ATOM 726 C C . ALA A 1 88 ? -0.738 -35.188 -26.484 1 80.38 88 ALA A C 1
ATOM 728 O O . ALA A 1 88 ? 0.425 -34.812 -26.641 1 80.38 88 ALA A O 1
ATOM 729 N N . SER A 1 89 ? -1.636 -34.625 -25.812 1 83 89 SER A N 1
ATOM 730 C CA . SER A 1 89 ? -1.254 -33.344 -25.234 1 83 89 SER A CA 1
ATOM 731 C C . SER A 1 89 ? -0.258 -33.531 -24.094 1 83 89 SER A C 1
ATOM 733 O O . SER A 1 89 ? -0.482 -34.344 -23.188 1 83 89 SER A O 1
ATOM 735 N N . ALA A 1 90 ? 0.878 -32.812 -24.125 1 77.56 90 ALA A N 1
ATOM 736 C CA . ALA A 1 90 ? 1.912 -32.906 -23.094 1 77.56 90 ALA A CA 1
ATOM 737 C C . ALA A 1 90 ? 1.677 -31.891 -21.984 1 77.56 90 ALA A C 1
ATOM 739 O O . ALA A 1 90 ? 2.393 -31.875 -20.984 1 77.56 90 ALA A O 1
ATOM 740 N N . LYS A 1 91 ? 0.562 -31.172 -22.078 1 85.06 91 LYS A N 1
ATOM 741 C CA . LYS A 1 91 ? 0.309 -30.125 -21.094 1 85.06 91 LYS A CA 1
ATOM 742 C C . LYS A 1 91 ? -0.59 -30.641 -19.969 1 85.06 91 LYS A C 1
ATOM 744 O O . LYS A 1 91 ? -1.355 -31.594 -20.172 1 85.06 91 LYS A O 1
ATOM 749 N N . THR A 1 92 ? -0.396 -30.078 -18.844 1 88.19 92 THR A N 1
ATOM 750 C CA . THR A 1 92 ? -1.282 -30.359 -17.719 1 88.19 92 THR A CA 1
ATOM 751 C C . THR A 1 92 ? -2.508 -29.453 -17.75 1 88.19 92 THR A C 1
ATOM 753 O O . THR A 1 92 ? -2.379 -28.234 -17.766 1 88.19 92 THR A O 1
ATOM 756 N N . TRP A 1 93 ? -3.648 -30.062 -17.844 1 92.44 93 TRP A N 1
ATOM 757 C CA . TRP A 1 93 ? -4.895 -29.297 -17.922 1 92.44 93 TRP A CA 1
ATOM 758 C C . TRP A 1 93 ? -5.625 -29.312 -16.594 1 92.44 93 TRP A C 1
ATOM 760 O O . TRP A 1 93 ? -5.551 -30.281 -15.836 1 92.44 93 TRP A O 1
ATOM 770 N N . ILE A 1 94 ? -6.324 -28.203 -16.328 1 94.38 94 ILE A N 1
ATOM 771 C CA . ILE A 1 94 ? -7.059 -28.109 -15.07 1 94.38 94 ILE A CA 1
ATOM 772 C C . ILE A 1 94 ? -8.461 -27.562 -15.336 1 94.38 94 ILE A C 1
ATOM 774 O O . ILE A 1 94 ? -8.688 -26.875 -16.344 1 94.38 94 ILE A O 1
ATOM 778 N N . LEU A 1 95 ? -9.367 -27.906 -14.5 1 95.5 95 LEU A N 1
ATOM 779 C CA . LEU A 1 95 ? -10.703 -27.312 -14.414 1 95.5 95 LEU A CA 1
ATOM 780 C C . LEU A 1 95 ? -10.789 -26.344 -13.242 1 95.5 95 LEU A C 1
ATOM 782 O O . LEU A 1 95 ? -10.516 -26.719 -12.102 1 95.5 95 LEU A O 1
ATOM 786 N N . GLU A 1 96 ? -11.086 -25.156 -13.578 1 95.69 96 GLU A N 1
ATOM 787 C CA . GLU A 1 96 ? -11.219 -24.141 -12.531 1 95.69 96 GLU A CA 1
ATOM 788 C C . GLU A 1 96 ? -12.656 -23.641 -12.438 1 95.69 96 GLU A C 1
ATOM 790 O O . GLU A 1 96 ? -13.312 -23.422 -13.453 1 95.69 96 GLU A O 1
ATOM 795 N N . PHE A 1 97 ? -13.109 -23.5 -11.219 1 95.06 97 PHE A N 1
ATOM 796 C CA . PHE A 1 97 ? -14.422 -22.938 -10.93 1 95.06 97 PHE A CA 1
ATOM 797 C C . PHE A 1 97 ? -14.281 -21.578 -10.242 1 95.06 97 PHE A C 1
ATOM 799 O O . PHE A 1 97 ? -13.852 -21.5 -9.094 1 95.06 97 PHE A O 1
ATOM 806 N N . PHE A 1 98 ? -14.719 -20.484 -10.859 1 90.44 98 PHE A N 1
ATOM 807 C CA . PHE A 1 98 ? -14.391 -19.109 -10.484 1 90.44 98 PHE A CA 1
ATOM 808 C C . PHE A 1 98 ? -15.172 -18.688 -9.25 1 90.44 98 PHE A C 1
ATOM 810 O O . PHE A 1 98 ? -14.711 -17.844 -8.477 1 90.44 98 PHE A O 1
ATOM 817 N N . ASP A 1 99 ? -16.344 -19.125 -8.984 1 90.31 99 ASP A N 1
ATOM 818 C CA . ASP A 1 99 ? -17.125 -18.641 -7.859 1 90.31 99 ASP A CA 1
ATOM 819 C C . ASP A 1 99 ? -16.703 -19.312 -6.559 1 90.31 99 ASP A C 1
ATOM 821 O O . ASP A 1 99 ? -17.234 -20.375 -6.207 1 90.31 99 ASP A O 1
ATOM 825 N N . GLN A 1 100 ? -15.836 -18.625 -5.871 1 90.19 100 GLN A N 1
ATOM 826 C CA . GLN A 1 100 ? -15.242 -19.203 -4.672 1 90.19 100 GLN A CA 1
ATOM 827 C C . GLN A 1 100 ? -16.203 -19.141 -3.49 1 90.19 100 GLN A C 1
ATOM 829 O O . GLN A 1 100 ? -15.938 -19.719 -2.432 1 90.19 100 GLN A O 1
ATOM 834 N N . SER A 1 101 ? -17.375 -18.547 -3.664 1 89.5 101 SER A N 1
ATOM 835 C CA . SER A 1 101 ? -18.312 -18.375 -2.562 1 89.5 101 SER A CA 1
ATOM 836 C C . SER A 1 101 ? -19.25 -19.562 -2.441 1 89.5 101 SER A C 1
ATOM 838 O O . SER A 1 101 ? -20.094 -19.625 -1.539 1 89.5 101 SER A O 1
ATOM 840 N N . ILE A 1 102 ? -19.125 -20.547 -3.299 1 93.12 102 ILE A N 1
ATOM 841 C CA . ILE A 1 102 ? -19.969 -21.734 -3.264 1 93.12 102 ILE A CA 1
ATOM 842 C C . ILE A 1 102 ? -19.781 -22.469 -1.937 1 93.12 102 ILE A C 1
ATOM 844 O O . ILE A 1 102 ? -18.641 -22.734 -1.523 1 93.12 102 ILE A O 1
ATOM 848 N N . ASN A 1 103 ? -20.828 -22.797 -1.284 1 92.38 103 ASN A N 1
ATOM 849 C CA . ASN A 1 103 ? -20.797 -23.422 0.031 1 92.38 103 ASN A CA 1
ATOM 850 C C . ASN A 1 103 ? -20.438 -24.906 -0.068 1 92.38 103 ASN A C 1
ATOM 852 O O . ASN A 1 103 ? -19.484 -25.359 0.579 1 92.38 103 ASN A O 1
ATOM 856 N N . ASP A 1 104 ? -21.203 -25.594 -0.823 1 93.75 104 ASP A N 1
ATOM 857 C CA . ASP A 1 104 ? -21.016 -27.031 -1.028 1 93.75 104 ASP A CA 1
ATOM 858 C C . ASP A 1 104 ? -20.828 -27.344 -2.508 1 93.75 104 ASP A C 1
ATOM 860 O O . ASP A 1 104 ? -21.75 -27.219 -3.301 1 93.75 104 ASP A O 1
ATOM 864 N N . PHE A 1 105 ? -19.656 -27.703 -2.775 1 93.94 105 PHE A N 1
ATOM 865 C CA . PHE A 1 105 ? -19.234 -27.969 -4.145 1 93.94 105 PHE A CA 1
ATOM 866 C C . PHE A 1 105 ? -18.766 -29.422 -4.285 1 93.94 105 PHE A C 1
ATOM 868 O O . PHE A 1 105 ? -17.891 -29.859 -3.533 1 93.94 105 PHE A O 1
ATOM 875 N N . SER A 1 106 ? -19.375 -30.234 -5.172 1 96.12 106 SER A N 1
ATOM 876 C CA . SER A 1 106 ? -18.953 -31.609 -5.453 1 96.12 106 SER A CA 1
ATOM 877 C C . SER A 1 106 ? -18.75 -31.828 -6.949 1 96.12 106 SER A C 1
ATOM 879 O O . SER A 1 106 ? -19.656 -31.578 -7.746 1 96.12 106 SER A O 1
ATOM 881 N N . LEU A 1 107 ? -17.625 -32.219 -7.309 1 96.5 107 LEU A N 1
ATOM 882 C CA . LEU A 1 107 ? -17.297 -32.531 -8.695 1 96.5 107 LEU A CA 1
ATOM 883 C C . LEU A 1 107 ? -17.156 -34.031 -8.891 1 96.5 107 LEU A C 1
ATOM 885 O O . LEU A 1 107 ? -16.438 -34.688 -8.148 1 96.5 107 LEU A O 1
ATOM 889 N N . PHE A 1 108 ? -17.891 -34.594 -9.789 1 96.69 108 PHE A N 1
ATOM 890 C CA . PHE A 1 108 ? -17.828 -36 -10.148 1 96.69 108 PHE A CA 1
ATOM 891 C C . PHE A 1 108 ? -17.047 -36.188 -11.445 1 96.69 108 PHE A C 1
ATOM 893 O O . PHE A 1 108 ? -17.516 -35.781 -12.516 1 96.69 108 PHE A O 1
ATOM 900 N N . VAL A 1 109 ? -15.945 -36.812 -11.297 1 94 109 VAL A N 1
ATOM 901 C CA . VAL A 1 109 ? -15.023 -36.969 -12.414 1 94 109 VAL A CA 1
ATOM 902 C C . VAL A 1 109 ? -15.078 -38.406 -12.914 1 94 109 VAL A C 1
ATOM 904 O O . VAL A 1 109 ? -14.852 -39.344 -12.148 1 94 109 VAL A O 1
ATOM 907 N N . PRO A 1 110 ? -15.359 -38.5 -14.156 1 91.88 110 PRO A N 1
ATOM 908 C CA . PRO A 1 110 ? -15.398 -39.875 -14.703 1 91.88 110 PRO A CA 1
ATOM 909 C C . PRO A 1 110 ? -14.016 -40.438 -15.008 1 91.88 110 PRO A C 1
ATOM 911 O O . PRO A 1 110 ? -13.102 -39.688 -15.367 1 91.88 110 PRO A O 1
ATOM 914 N N . ASP A 1 111 ? -13.812 -41.719 -14.719 1 84.06 111 ASP A N 1
ATOM 915 C CA . ASP A 1 111 ? -12.594 -42.375 -15.141 1 84.06 111 ASP A CA 1
ATOM 916 C C . ASP A 1 111 ? -12.797 -43.125 -16.453 1 84.06 111 ASP A C 1
ATOM 918 O O . ASP A 1 111 ? -13.906 -43.125 -17 1 84.06 111 ASP A O 1
ATOM 922 N N . SER A 1 112 ? -11.773 -43.594 -17.047 1 78.94 112 SER A N 1
ATOM 923 C CA . SER A 1 112 ? -11.852 -44.312 -18.328 1 78.94 112 SER A CA 1
ATOM 924 C C . SER A 1 112 ? -12.703 -45.562 -18.219 1 78.94 112 SER A C 1
ATOM 926 O O . SER A 1 112 ? -13.242 -46.062 -19.203 1 78.94 112 SER A O 1
ATOM 928 N N . SER A 1 113 ? -12.938 -46.094 -17.047 1 81.31 113 SER A N 1
ATOM 929 C CA . SER A 1 113 ? -13.742 -47.281 -16.828 1 81.31 113 SER A CA 1
ATOM 930 C C . SER A 1 113 ? -15.211 -46.938 -16.594 1 81.31 113 SER A C 1
ATOM 932 O O . SER A 1 113 ? -16.047 -47.812 -16.469 1 81.31 113 SER A O 1
ATOM 934 N N . GLY A 1 114 ? -15.5 -45.656 -16.641 1 80.44 114 GLY A N 1
ATOM 935 C CA . GLY A 1 114 ? -16.875 -45.219 -16.438 1 80.44 114 GLY A CA 1
ATOM 936 C C . GLY A 1 114 ? -17.219 -45 -14.977 1 80.44 114 GLY A C 1
ATOM 937 O O . GLY A 1 114 ? -18.344 -44.625 -14.648 1 80.44 114 GLY A O 1
ATOM 938 N N . LYS A 1 115 ? -16.328 -45.219 -14.07 1 90.25 115 LYS A N 1
ATOM 939 C CA . LYS A 1 115 ? -16.531 -44.969 -12.648 1 90.25 115 LYS A CA 1
ATOM 940 C C . LYS A 1 115 ? -16.25 -43.5 -12.312 1 90.25 115 LYS A C 1
ATOM 942 O O . LYS A 1 115 ? -15.383 -42.875 -12.938 1 90.25 115 LYS A O 1
ATOM 947 N N . TYR A 1 116 ? -16.984 -43 -11.398 1 94.44 116 TYR A N 1
ATOM 948 C CA . TYR A 1 116 ? -16.844 -41.594 -11.047 1 94.44 116 TYR A CA 1
ATOM 949 C C . TYR A 1 116 ? -16.125 -41.438 -9.711 1 94.44 116 TYR A C 1
ATOM 951 O O . TYR A 1 116 ? -16.391 -42.188 -8.766 1 94.44 116 TYR A O 1
ATOM 959 N N . GLN A 1 117 ? -15.211 -40.594 -9.664 1 92.38 117 GLN A N 1
ATOM 960 C CA . GLN A 1 117 ? -14.539 -40.156 -8.438 1 92.38 117 GLN A CA 1
ATOM 961 C C . GLN A 1 117 ? -15.086 -38.812 -7.938 1 92.38 117 GLN A C 1
ATOM 963 O O . GLN A 1 117 ? -15.375 -37.938 -8.734 1 92.38 117 GLN A O 1
ATOM 968 N N . LEU A 1 118 ? -15.289 -38.75 -6.648 1 94.25 118 LEU A N 1
ATOM 969 C CA . LEU A 1 118 ? -15.883 -37.562 -6.039 1 94.25 118 LEU A CA 1
ATOM 970 C C . LEU A 1 118 ? -14.805 -36.625 -5.5 1 94.25 118 LEU A C 1
ATOM 972 O O . LEU A 1 118 ? -13.898 -37.062 -4.785 1 94.25 118 LEU A O 1
ATOM 976 N N . TYR A 1 119 ? -14.82 -35.438 -5.98 1 92.94 119 TYR A N 1
ATOM 977 C CA . TYR A 1 119 ? -14.039 -34.344 -5.406 1 92.94 119 TYR A CA 1
ATOM 978 C C . TYR A 1 119 ? -14.945 -33.344 -4.691 1 92.94 119 TYR A C 1
ATOM 980 O O . TYR A 1 119 ? -15.797 -32.719 -5.316 1 92.94 119 TYR A O 1
ATOM 988 N N . HIS A 1 120 ? -14.742 -33.25 -3.395 1 93.12 120 HIS A N 1
ATOM 989 C CA . HIS A 1 120 ? -15.602 -32.438 -2.566 1 93.12 120 HIS A CA 1
ATOM 990 C C . HIS A 1 120 ? -14.852 -31.203 -2.043 1 93.12 120 HIS A C 1
ATOM 992 O O . HIS A 1 120 ? -13.703 -31.328 -1.596 1 93.12 120 HIS A O 1
ATOM 998 N N . SER A 1 121 ? -15.383 -30.016 -2.217 1 92.94 121 SER A N 1
ATOM 999 C CA . SER A 1 121 ? -14.836 -28.766 -1.733 1 92.94 121 SER A CA 1
ATOM 1000 C C . SER A 1 121 ? -15.938 -27.766 -1.41 1 92.94 121 SER A C 1
ATOM 1002 O O . SER A 1 121 ? -17.109 -28.125 -1.354 1 92.94 121 SER A O 1
ATOM 1004 N N . GLY A 1 122 ? -15.578 -26.484 -1.045 1 93.06 122 GLY A N 1
ATOM 1005 C CA . GLY A 1 122 ? -16.547 -25.453 -0.698 1 93.06 122 GLY A CA 1
ATOM 1006 C C . GLY A 1 122 ? -16.141 -24.625 0.503 1 93.06 122 GLY A C 1
ATOM 1007 O O . GLY A 1 122 ? -15.188 -24.969 1.206 1 93.06 122 GLY A O 1
ATOM 1008 N N . THR A 1 123 ? -16.922 -23.625 0.735 1 92 123 THR A N 1
ATOM 1009 C CA . THR A 1 123 ? -16.609 -22.734 1.841 1 92 123 THR A CA 1
ATOM 1010 C C . THR A 1 123 ? -17.125 -23.297 3.16 1 92 123 THR A C 1
ATOM 1012 O O . THR A 1 123 ? -16.797 -22.797 4.234 1 92 123 THR A O 1
ATOM 1015 N N . ALA A 1 124 ? -17.906 -24.359 3.078 1 92 124 ALA A N 1
ATOM 1016 C CA . ALA A 1 124 ? -18.422 -25.016 4.281 1 92 124 ALA A CA 1
ATOM 1017 C C . ALA A 1 124 ? -17.359 -25.891 4.926 1 92 124 ALA A C 1
ATOM 1019 O O . ALA A 1 124 ? -17.5 -26.297 6.082 1 92 124 ALA A O 1
ATOM 1020 N N . TYR A 1 125 ? -16.312 -26.125 4.266 1 93.62 125 TYR A N 1
ATOM 1021 C CA . TYR A 1 125 ? -15.242 -26.984 4.73 1 93.62 125 TYR A CA 1
ATOM 1022 C C . TYR A 1 125 ? -13.945 -26.203 4.898 1 93.62 125 TYR A C 1
ATOM 1024 O O . TYR A 1 125 ? -13.789 -25.125 4.332 1 93.62 125 TYR A O 1
ATOM 1032 N N . PRO A 1 126 ? -13.055 -26.719 5.719 1 94.19 126 PRO A N 1
ATOM 1033 C CA . PRO A 1 126 ? -11.789 -26 5.902 1 94.19 126 PRO A CA 1
ATOM 1034 C C . PRO A 1 126 ? -11.031 -25.812 4.59 1 94.19 126 PRO A C 1
ATOM 1036 O O . PRO A 1 126 ? -11.109 -26.656 3.693 1 94.19 126 PRO A O 1
ATOM 1039 N N . PHE A 1 127 ? -10.281 -24.75 4.531 1 93.38 127 PHE A N 1
ATOM 1040 C CA . PHE A 1 127 ? -9.594 -24.359 3.309 1 93.38 127 PHE A CA 1
ATOM 1041 C C . PHE A 1 127 ? -8.57 -25.406 2.898 1 93.38 127 PHE A C 1
ATOM 1043 O O . PHE A 1 127 ? -8.281 -25.562 1.711 1 93.38 127 PHE A O 1
ATOM 1050 N N . SER A 1 128 ? -8.055 -26.125 3.826 1 90.88 128 SER A N 1
ATOM 1051 C CA . SER A 1 128 ? -6.992 -27.094 3.594 1 90.88 128 SER A CA 1
ATOM 1052 C C . SER A 1 128 ? -7.488 -28.281 2.768 1 90.88 128 SER A C 1
ATOM 1054 O O . SER A 1 128 ? -6.688 -29.031 2.205 1 90.88 128 SER A O 1
ATOM 1056 N N . GLN A 1 129 ? -8.781 -28.422 2.613 1 90.12 129 GLN A N 1
ATOM 1057 C CA . GLN A 1 129 ? -9.352 -29.547 1.874 1 90.12 129 GLN A CA 1
ATOM 1058 C C . GLN A 1 129 ? -9.266 -29.312 0.368 1 90.12 129 GLN A C 1
ATOM 1060 O O . GLN A 1 129 ? -9.422 -30.25 -0.421 1 90.12 129 GLN A O 1
ATOM 1065 N N . ARG A 1 130 ? -8.961 -28.125 0.008 1 91.44 130 ARG A N 1
ATOM 1066 C CA . ARG A 1 130 ? -8.836 -27.812 -1.412 1 91.44 130 ARG A CA 1
ATOM 1067 C C . ARG A 1 130 ? -7.586 -28.469 -2.004 1 91.44 130 ARG A C 1
ATOM 1069 O O . ARG A 1 130 ? -6.551 -28.547 -1.342 1 91.44 130 ARG A O 1
ATOM 1076 N N . GLU A 1 131 ? -7.73 -28.875 -3.178 1 88.81 131 GLU A N 1
ATOM 1077 C CA . GLU A 1 131 ? -6.598 -29.5 -3.855 1 88.81 131 GLU A CA 1
ATOM 1078 C C . GLU A 1 131 ? -5.434 -28.516 -3.996 1 88.81 131 GLU A C 1
ATOM 1080 O O . GLU A 1 131 ? -4.289 -28.859 -3.691 1 88.81 131 GLU A O 1
ATOM 1085 N N . TYR A 1 132 ? -5.719 -27.375 -4.504 1 93.25 132 TYR A N 1
ATOM 1086 C CA . TYR A 1 132 ? -4.758 -26.281 -4.586 1 93.25 132 TYR A CA 1
ATOM 1087 C C . TYR A 1 132 ? -5.113 -25.172 -3.605 1 93.25 132 TYR A C 1
ATOM 1089 O O . TYR A 1 132 ? -6.289 -24.828 -3.434 1 93.25 132 TYR A O 1
ATOM 1097 N N . GLN A 1 133 ? -4.16 -24.688 -2.938 1 93.5 133 GLN A N 1
ATOM 1098 C CA . GLN A 1 133 ? -4.395 -23.562 -2.037 1 93.5 133 GLN A CA 1
ATOM 1099 C C . GLN A 1 133 ? -4.551 -22.266 -2.814 1 93.5 133 GLN A C 1
ATOM 1101 O O . GLN A 1 133 ? -3.672 -21.406 -2.768 1 93.5 133 GLN A O 1
ATOM 1106 N N . HIS A 1 134 ? -5.582 -22.203 -3.512 1 95.25 134 HIS A N 1
ATOM 1107 C CA . HIS A 1 134 ? -6.004 -21.078 -4.332 1 95.25 134 HIS A CA 1
ATOM 1108 C C . HIS A 1 134 ? -7.422 -20.641 -3.982 1 95.25 134 HIS A C 1
ATOM 1110 O O . HIS A 1 134 ? -8.203 -21.422 -3.436 1 95.25 134 HIS A O 1
ATOM 1116 N N . LYS A 1 135 ? -7.68 -19.469 -4.203 1 94.38 135 LYS A N 1
ATOM 1117 C CA . LYS A 1 135 ? -8.977 -18.922 -3.805 1 94.38 135 LYS A CA 1
ATOM 1118 C C . LYS A 1 135 ? -10.117 -19.641 -4.512 1 94.38 135 LYS A C 1
ATOM 1120 O O . LYS A 1 135 ? -11.195 -19.828 -3.939 1 94.38 135 LYS A O 1
ATOM 1125 N N . ASN A 1 136 ? -9.906 -20.047 -5.766 1 95.12 136 ASN A N 1
ATOM 1126 C CA . ASN A 1 136 ? -10.922 -20.766 -6.531 1 95.12 136 ASN A CA 1
ATOM 1127 C C . ASN A 1 136 ? -10.766 -22.281 -6.383 1 95.12 136 ASN A C 1
ATOM 1129 O O . ASN A 1 136 ? -9.789 -22.75 -5.809 1 95.12 136 ASN A O 1
ATOM 1133 N N . PHE A 1 137 ? -11.797 -23.016 -6.828 1 95.56 137 PHE A N 1
ATOM 1134 C CA . PHE A 1 137 ? -11.75 -24.469 -6.832 1 95.56 137 PHE A CA 1
ATOM 1135 C C . PHE A 1 137 ? -11.078 -24.984 -8.102 1 95.56 137 PHE A C 1
ATOM 1137 O O . PHE A 1 137 ? -11.5 -24.672 -9.211 1 95.56 137 PHE A O 1
ATOM 1144 N N . ILE A 1 138 ? -10 -25.75 -7.891 1 95.56 138 ILE A N 1
ATOM 1145 C CA . ILE A 1 138 ? -9.219 -26.234 -9.023 1 95.56 138 ILE A CA 1
ATOM 1146 C C . ILE A 1 138 ? -9.102 -27.766 -8.953 1 95.56 138 ILE A C 1
ATOM 1148 O O . ILE A 1 138 ? -8.891 -28.328 -7.879 1 95.56 138 ILE A O 1
ATOM 1152 N N . TYR A 1 139 ? -9.344 -28.375 -10.039 1 93.81 139 TYR A N 1
ATOM 1153 C CA . TYR A 1 139 ? -9.141 -29.812 -10.172 1 93.81 139 TYR A CA 1
ATOM 1154 C C . TYR A 1 139 ? -8.227 -30.125 -11.352 1 93.81 139 TYR A C 1
ATOM 1156 O O . TYR A 1 139 ? -8.43 -29.594 -12.453 1 93.81 139 TYR A O 1
ATOM 1164 N N . GLU A 1 140 ? -7.215 -30.938 -11.117 1 91.69 140 GLU A N 1
ATOM 1165 C CA . GLU A 1 140 ? -6.293 -31.344 -12.172 1 91.69 140 GLU A CA 1
ATOM 1166 C C . GLU A 1 140 ? -6.863 -32.5 -12.992 1 91.69 140 GLU A C 1
ATOM 1168 O O . GLU A 1 140 ? -7.227 -33.531 -12.445 1 91.69 140 GLU A O 1
ATOM 1173 N N . LEU A 1 141 ? -6.949 -32.312 -14.305 1 90.06 141 LEU A N 1
ATOM 1174 C CA . LEU A 1 141 ? -7.512 -33.344 -15.195 1 90.06 141 LEU A CA 1
ATOM 1175 C C . LEU A 1 141 ? -6.457 -34.344 -15.594 1 90.06 141 LEU A C 1
ATOM 1177 O O . LEU A 1 141 ? -5.297 -34 -15.828 1 90.06 141 LEU A O 1
ATOM 1181 N N . SER A 1 142 ? -6.867 -35.625 -15.531 1 81.44 142 SER A N 1
ATOM 1182 C CA . SER A 1 142 ? -6.02 -36.656 -16.078 1 81.44 142 SER A CA 1
ATOM 1183 C C . SER A 1 142 ? -6.258 -36.844 -17.578 1 81.44 142 SER A C 1
ATOM 1185 O O . SER A 1 142 ? -7.402 -36.969 -18.016 1 81.44 142 SER A O 1
ATOM 1187 N N . ASN A 1 143 ? -5.477 -36.406 -18.406 1 79.25 143 ASN A N 1
ATOM 1188 C CA . ASN A 1 143 ? -5.625 -36.531 -19.859 1 79.25 143 ASN A CA 1
ATOM 1189 C C . ASN A 1 143 ? -5.004 -37.812 -20.375 1 79.25 143 ASN A C 1
ATOM 1191 O O . ASN A 1 143 ? -4.199 -37.781 -21.312 1 79.25 143 ASN A O 1
ATOM 1195 N N . ASP A 1 144 ? -5.41 -38.938 -19.844 1 75.94 144 ASP A N 1
ATOM 1196 C CA . ASP A 1 144 ? -4.773 -40.219 -20.156 1 75.94 144 ASP A CA 1
ATOM 1197 C C . ASP A 1 144 ? -5.484 -40.906 -21.312 1 75.94 144 ASP A C 1
ATOM 1199 O O . ASP A 1 144 ? -5.09 -42 -21.719 1 75.94 144 ASP A O 1
ATOM 1203 N N . SER A 1 145 ? -6.625 -40.281 -21.844 1 82.94 145 SER A N 1
ATOM 1204 C CA . SER A 1 145 ? -7.359 -40.906 -22.938 1 82.94 145 SER A CA 1
ATOM 1205 C C . SER A 1 145 ? -7.91 -39.875 -23.906 1 82.94 145 SER A C 1
ATOM 1207 O O . SER A 1 145 ? -7.871 -38.688 -23.625 1 82.94 145 SER A O 1
ATOM 1209 N N . ASP A 1 146 ? -8.375 -40.375 -25.031 1 87.75 146 ASP A N 1
ATOM 1210 C CA . ASP A 1 146 ? -8.992 -39.5 -26.031 1 87.75 146 ASP A CA 1
ATOM 1211 C C . ASP A 1 146 ? -10.516 -39.562 -25.969 1 87.75 146 ASP A C 1
ATOM 1213 O O . ASP A 1 146 ? -11.211 -39.094 -26.875 1 87.75 146 ASP A O 1
ATOM 1217 N N . ALA A 1 147 ? -10.961 -40.031 -24.891 1 88.19 147 ALA A N 1
ATOM 1218 C CA . ALA A 1 147 ? -12.398 -40.25 -24.75 1 88.19 147 ALA A CA 1
ATOM 1219 C C . ALA A 1 147 ? -13.133 -38.969 -24.438 1 88.19 147 ALA A C 1
ATOM 1221 O O . ALA A 1 147 ? -12.539 -38 -23.938 1 88.19 147 ALA A O 1
ATOM 1222 N N . GLU A 1 148 ? -14.32 -38.938 -24.938 1 91.75 148 GLU A N 1
ATOM 1223 C CA . GLU A 1 148 ? -15.242 -37.906 -24.516 1 91.75 148 GLU A CA 1
ATOM 1224 C C . GLU A 1 148 ? -15.914 -38.25 -23.188 1 91.75 148 GLU A C 1
ATOM 1226 O O . GLU A 1 148 ? -16.656 -39.25 -23.125 1 91.75 148 GLU A O 1
ATOM 1231 N N . LEU A 1 149 ? -15.594 -37.562 -22.234 1 92.62 149 LEU A N 1
ATOM 1232 C CA . LEU A 1 149 ? -16.078 -37.875 -20.891 1 92.62 149 LEU A CA 1
ATOM 1233 C C . LEU A 1 149 ? -17.062 -36.812 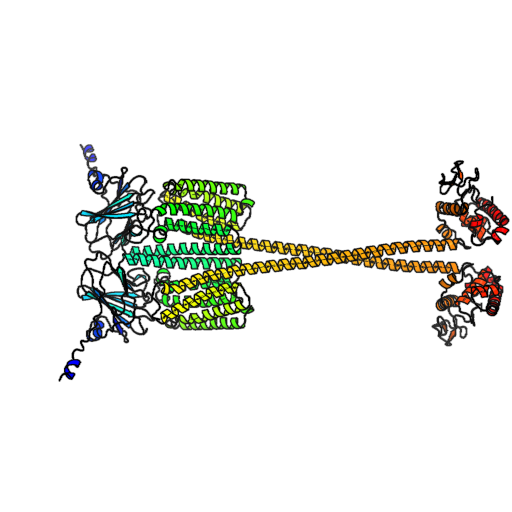-20.422 1 92.62 149 LEU A C 1
ATOM 1235 O O . LEU A 1 149 ? -16.922 -35.625 -20.719 1 92.62 149 LEU A O 1
ATOM 1239 N N . THR A 1 150 ? -18.078 -37.25 -19.703 1 94.5 150 THR A N 1
ATOM 1240 C CA . THR A 1 150 ? -19.094 -36.375 -19.141 1 94.5 150 THR A CA 1
ATOM 1241 C C . THR A 1 150 ? -18.812 -36.094 -17.672 1 94.5 150 THR A C 1
ATOM 1243 O O . THR A 1 150 ? -18.688 -37.031 -16.875 1 94.5 150 THR A O 1
ATOM 1246 N N . TYR A 1 151 ? -18.75 -34.875 -17.312 1 95.62 151 TYR A N 1
ATOM 1247 C CA . TYR A 1 151 ? -18.5 -34.438 -15.938 1 95.62 151 TYR A CA 1
ATOM 1248 C C . TYR A 1 151 ? -19.781 -33.906 -15.305 1 95.62 151 TYR A C 1
ATOM 1250 O O . TYR A 1 151 ? -20.625 -33.312 -15.984 1 95.62 151 TYR A O 1
ATOM 1258 N N . TYR A 1 152 ? -19.969 -34.156 -14.039 1 96.69 152 TYR A N 1
ATOM 1259 C CA . TYR A 1 152 ? -21.109 -33.625 -13.289 1 96.69 152 TYR A CA 1
ATOM 1260 C C . TYR A 1 152 ? -20.641 -32.781 -12.102 1 96.69 152 TYR A C 1
ATOM 1262 O O . TYR A 1 152 ? -19.641 -33.125 -11.453 1 96.69 152 TYR A O 1
ATOM 1270 N N . VAL A 1 153 ? -21.328 -31.719 -11.883 1 96.88 153 VAL A N 1
ATOM 1271 C CA . VAL A 1 153 ? -21.047 -30.844 -10.742 1 96.88 153 VAL A CA 1
ATOM 1272 C C . VAL A 1 153 ? -22.328 -30.625 -9.93 1 96.88 153 VAL A C 1
ATOM 1274 O O . VAL A 1 153 ? -23.375 -30.328 -10.492 1 96.88 153 VAL A O 1
ATOM 1277 N N . ARG A 1 154 ? -22.203 -30.859 -8.68 1 97 154 ARG A N 1
ATOM 1278 C CA . ARG A 1 154 ? -23.297 -30.594 -7.75 1 97 154 ARG A CA 1
ATOM 1279 C C . ARG A 1 154 ? -23 -29.359 -6.898 1 97 154 ARG A C 1
ATOM 1281 O O . ARG A 1 154 ? -21.984 -29.312 -6.207 1 97 154 ARG A O 1
ATOM 1288 N N . ILE A 1 155 ? -23.891 -28.359 -6.941 1 96.25 155 ILE A N 1
ATOM 1289 C CA . ILE A 1 155 ? -23.672 -27.109 -6.215 1 96.25 155 ILE A CA 1
ATOM 1290 C C . ILE A 1 155 ? -24.844 -26.844 -5.289 1 96.25 155 ILE A C 1
ATOM 1292 O O . ILE A 1 155 ? -26 -26.859 -5.723 1 96.25 155 ILE A O 1
ATOM 1296 N N . LYS A 1 156 ? -24.547 -26.688 -4.051 1 94.5 156 LYS A N 1
ATOM 1297 C CA . LYS A 1 156 ? -25.5 -26.203 -3.057 1 94.5 156 LYS A CA 1
ATOM 1298 C C . LYS A 1 156 ? -24.953 -24.984 -2.311 1 94.5 156 LYS A C 1
ATOM 1300 O O . LYS A 1 156 ? -23.906 -25.062 -1.668 1 94.5 156 LYS A O 1
ATOM 1305 N N . SER A 1 157 ? -25.672 -23.891 -2.455 1 91.19 157 SER A N 1
ATOM 1306 C CA . SER A 1 157 ? -25.203 -22.672 -1.812 1 91.19 157 SER A CA 1
ATOM 1307 C C . SER A 1 157 ? -26.359 -21.844 -1.28 1 91.19 157 SER A C 1
ATOM 1309 O O . SER A 1 157 ? -27.422 -21.797 -1.898 1 91.19 157 SER A O 1
ATOM 1311 N N . SER A 1 158 ? -26.125 -21.188 -0.119 1 83.62 158 SER A N 1
ATOM 1312 C CA . SER A 1 158 ? -27.141 -20.328 0.497 1 83.62 158 SER A CA 1
ATOM 1313 C C . SER A 1 158 ? -27.234 -18.984 -0.212 1 83.62 158 SER A C 1
ATOM 1315 O O . SER A 1 158 ? -28.219 -18.266 -0.058 1 83.62 158 SER A O 1
ATOM 1317 N N . GLN A 1 159 ? -26.312 -18.703 -0.965 1 83 159 GLN A N 1
ATOM 1318 C CA . GLN A 1 159 ? -26.328 -17.453 -1.715 1 83 159 GLN A CA 1
ATOM 1319 C C . GLN A 1 159 ? -26.328 -17.719 -3.219 1 83 159 GLN A C 1
ATOM 1321 O O . GLN A 1 159 ? -26.109 -18.844 -3.66 1 83 159 GLN A O 1
ATOM 1326 N N . SER A 1 160 ? -26.672 -16.656 -3.938 1 84.81 160 SER A N 1
ATOM 1327 C CA . SER A 1 160 ? -26.641 -16.766 -5.391 1 84.81 160 SER A CA 1
ATOM 1328 C C . SER A 1 160 ? -25.219 -16.906 -5.906 1 84.81 160 SER A C 1
ATOM 1330 O O . SER A 1 160 ? -24.359 -16.062 -5.625 1 84.81 160 SER A O 1
ATOM 1332 N N . VAL A 1 161 ? -24.984 -18.016 -6.582 1 88.88 161 VAL A N 1
ATOM 1333 C CA . VAL A 1 161 ? -23.641 -18.281 -7.102 1 88.88 161 VAL A CA 1
ATOM 1334 C C . VAL A 1 161 ? -23.719 -18.625 -8.586 1 88.88 161 VAL A C 1
ATOM 1336 O O . VAL A 1 161 ? -24.781 -19.047 -9.078 1 88.88 161 VAL A O 1
ATOM 1339 N N . SER A 1 162 ? -22.594 -18.328 -9.25 1 88.12 162 SER A N 1
ATOM 1340 C CA . SER A 1 162 ? -22.5 -18.656 -10.664 1 88.12 162 SER A CA 1
ATOM 1341 C C . SER A 1 162 ? -21.609 -19.875 -10.891 1 88.12 162 SER A C 1
ATOM 1343 O O . SER A 1 162 ? -20.594 -20.031 -10.211 1 88.12 162 SER A O 1
ATOM 1345 N N . ALA A 1 163 ? -22.062 -20.719 -11.773 1 91.81 163 ALA A N 1
ATOM 1346 C CA . ALA A 1 163 ? -21.25 -21.875 -12.141 1 91.81 163 ALA A CA 1
ATOM 1347 C C . ALA A 1 163 ? -20.344 -21.547 -13.336 1 91.81 163 ALA A C 1
ATOM 1349 O O . ALA A 1 163 ? -20.625 -21.969 -14.461 1 91.81 163 ALA A O 1
ATOM 1350 N N . ILE A 1 164 ? -19.328 -20.844 -13.094 1 92.56 164 ILE A N 1
ATOM 1351 C CA . ILE A 1 164 ? -18.375 -20.5 -14.141 1 92.56 164 ILE A CA 1
ATOM 1352 C C . ILE A 1 164 ? -17.281 -21.562 -14.195 1 92.56 164 ILE A C 1
ATOM 1354 O O . ILE A 1 164 ? -16.422 -21.625 -13.312 1 92.56 164 ILE A O 1
ATOM 1358 N N . ILE A 1 165 ? -17.297 -22.359 -15.211 1 95.38 165 ILE A N 1
ATOM 1359 C CA . ILE A 1 165 ? -16.359 -23.453 -15.398 1 95.38 165 ILE A CA 1
ATOM 1360 C C . ILE A 1 165 ? -15.336 -23.078 -16.469 1 95.38 165 ILE A C 1
ATOM 1362 O O . ILE A 1 165 ? -15.711 -22.688 -17.578 1 95.38 165 ILE A O 1
ATOM 1366 N N . VAL A 1 166 ? -14.086 -23.219 -16.156 1 94.94 166 VAL A N 1
ATOM 1367 C CA . VAL A 1 166 ? -13.031 -22.828 -17.094 1 94.94 166 VAL A CA 1
ATOM 1368 C C . VAL A 1 166 ? -12.039 -23.984 -17.266 1 94.94 166 VAL A C 1
ATOM 1370 O O . VAL A 1 166 ? -11.633 -24.609 -16.281 1 94.94 166 VAL A O 1
ATOM 1373 N N . LEU A 1 167 ? -11.789 -24.297 -18.484 1 95.5 167 LEU A N 1
ATOM 1374 C CA . LEU A 1 167 ? -10.734 -25.25 -18.844 1 95.5 167 LEU A CA 1
ATOM 1375 C C . LEU A 1 167 ? -9.469 -24.516 -19.25 1 95.5 167 LEU A C 1
ATOM 1377 O O . LEU A 1 167 ? -9.484 -23.703 -20.172 1 95.5 167 LEU A O 1
ATOM 1381 N N . ARG A 1 168 ? -8.422 -24.766 -18.531 1 94.19 168 ARG A N 1
ATOM 1382 C CA . ARG A 1 168 ? -7.191 -24.062 -18.859 1 94.19 168 ARG A CA 1
ATOM 1383 C C . ARG A 1 168 ? -5.965 -24.922 -18.578 1 94.19 168 ARG A C 1
ATOM 1385 O O . ARG A 1 168 ? -6.059 -25.922 -17.875 1 94.19 168 ARG A O 1
ATOM 1392 N N . ASP A 1 169 ? -4.883 -24.578 -19.281 1 93.19 169 ASP A N 1
ATOM 1393 C CA . ASP A 1 169 ? -3.623 -25.266 -19.016 1 93.19 169 ASP A CA 1
ATOM 1394 C C . ASP A 1 169 ? -2.91 -24.656 -17.812 1 93.19 169 ASP A C 1
ATOM 1396 O O . ASP A 1 169 ? -3.152 -23.5 -17.453 1 93.19 169 ASP A O 1
ATOM 1400 N N . MET A 1 170 ? -2.051 -25.438 -17.203 1 92.62 170 MET A N 1
ATOM 1401 C CA . MET A 1 170 ? -1.382 -25.062 -15.961 1 92.62 170 MET A CA 1
ATOM 1402 C C . MET A 1 170 ? -0.515 -23.812 -16.156 1 92.62 170 MET A C 1
ATOM 1404 O O . MET A 1 170 ? -0.379 -23 -15.25 1 92.62 170 MET A O 1
ATOM 1408 N N . HIS A 1 171 ? 0.109 -23.641 -17.297 1 92.81 171 HIS A N 1
ATOM 1409 C CA . HIS A 1 171 ? 0.958 -22.484 -17.578 1 92.81 171 HIS A CA 1
ATOM 1410 C C . HIS A 1 171 ? 0.155 -21.188 -17.531 1 92.81 171 HIS A C 1
ATOM 1412 O O . HIS A 1 171 ? 0.575 -20.219 -16.891 1 92.81 171 HIS A O 1
ATOM 1418 N N . TRP A 1 172 ? -0.984 -21.219 -18.188 1 93.62 172 TRP A N 1
ATOM 1419 C CA . TRP A 1 172 ? -1.862 -20.047 -18.188 1 93.62 172 TRP A CA 1
ATOM 1420 C C . TRP A 1 172 ? -2.387 -19.766 -16.797 1 93.62 172 TRP A C 1
ATOM 1422 O O . TRP A 1 172 ? -2.459 -18.609 -16.375 1 93.62 172 TRP A O 1
ATOM 1432 N N . PHE A 1 173 ? -2.725 -20.797 -16.141 1 94.88 173 PHE A N 1
ATOM 1433 C CA . PHE A 1 173 ? -3.281 -20.656 -14.805 1 94.88 173 PHE A CA 1
ATOM 1434 C C . PHE A 1 173 ? -2.283 -19.984 -13.875 1 94.88 173 PHE A C 1
ATOM 1436 O O . PHE A 1 173 ? -2.641 -19.062 -13.133 1 94.88 173 PHE A O 1
ATOM 1443 N N . VAL A 1 174 ? -1.062 -20.438 -13.875 1 94.5 174 VAL A N 1
ATOM 1444 C CA . VAL A 1 174 ? -0.05 -19.906 -12.969 1 94.5 174 VAL A CA 1
ATOM 1445 C C . VAL A 1 174 ? 0.171 -18.422 -13.258 1 94.5 174 VAL A C 1
ATOM 1447 O O . VAL A 1 174 ? 0.211 -17.594 -12.336 1 94.5 174 VAL A O 1
ATOM 1450 N N . ARG A 1 175 ? 0.27 -18.078 -14.492 1 93.44 175 ARG A N 1
ATOM 1451 C CA . ARG A 1 175 ? 0.443 -16.688 -14.867 1 93.44 175 ARG A CA 1
ATOM 1452 C C . ARG A 1 175 ? -0.714 -15.828 -14.359 1 93.44 175 ARG A C 1
ATOM 1454 O O . ARG A 1 175 ? -0.499 -14.781 -13.742 1 93.44 175 ARG A O 1
ATOM 1461 N N . TYR A 1 176 ? -1.86 -16.266 -14.594 1 93.62 176 TYR A N 1
ATOM 1462 C CA . TYR A 1 176 ? -3.062 -15.547 -14.203 1 93.62 176 TYR A CA 1
ATOM 1463 C C . TYR A 1 176 ? -3.16 -15.438 -12.688 1 93.62 176 TYR A C 1
ATOM 1465 O O . TYR A 1 176 ? -3.461 -14.367 -12.148 1 93.62 176 TYR A O 1
ATOM 1473 N N . ALA A 1 177 ? -2.957 -16.516 -12.023 1 95.62 177 ALA A N 1
ATOM 1474 C CA . ALA A 1 177 ? -3.078 -16.578 -10.57 1 95.62 177 ALA A CA 1
ATOM 1475 C C . ALA A 1 177 ? -2.064 -15.648 -9.898 1 95.62 177 ALA A C 1
ATOM 1477 O O . ALA A 1 177 ? -2.396 -14.938 -8.945 1 95.62 177 ALA A O 1
ATOM 1478 N N . LEU A 1 178 ? -0.872 -15.656 -10.398 1 96.56 178 LEU A N 1
ATOM 1479 C CA . LEU A 1 178 ? 0.166 -14.805 -9.836 1 96.56 178 LEU A CA 1
ATOM 1480 C C . LEU A 1 178 ? -0.184 -13.328 -10.023 1 96.56 178 LEU A C 1
ATOM 1482 O O . LEU A 1 178 ? -0.016 -12.523 -9.102 1 96.56 178 LEU A O 1
ATOM 1486 N N . ASN A 1 179 ? -0.671 -12.953 -11.18 1 95.25 179 ASN A N 1
ATOM 1487 C CA . ASN A 1 179 ? -1.087 -11.578 -11.438 1 95.25 179 ASN A CA 1
ATOM 1488 C C . ASN A 1 179 ? -2.207 -11.148 -10.5 1 95.25 179 ASN A C 1
ATOM 1490 O O . ASN A 1 179 ? -2.186 -10.031 -9.969 1 95.25 179 ASN A O 1
ATOM 1494 N N . GLU A 1 180 ? -3.105 -12.008 -10.328 1 94.75 180 GLU A N 1
ATOM 1495 C CA . GLU A 1 180 ? -4.254 -11.695 -9.477 1 94.75 180 GLU A CA 1
ATOM 1496 C C . GLU A 1 180 ? -3.824 -11.484 -8.031 1 94.75 180 GLU A C 1
ATOM 1498 O O . GLU A 1 180 ? -4.258 -10.523 -7.383 1 94.75 180 GLU A O 1
ATOM 1503 N N . TYR A 1 181 ? -3 -12.336 -7.477 1 96.62 181 TYR A N 1
ATOM 1504 C CA . TYR A 1 181 ? -2.562 -12.227 -6.09 1 96.62 181 TYR A CA 1
ATOM 1505 C C . TYR A 1 181 ? -1.649 -11.023 -5.898 1 96.62 181 TYR A C 1
ATOM 1507 O O . TYR A 1 181 ? -1.657 -10.398 -4.836 1 96.62 181 TYR A O 1
ATOM 1515 N N . LEU A 1 182 ? -0.877 -10.734 -6.941 1 96.62 182 LEU A N 1
ATOM 1516 C CA . LEU A 1 182 ? -0.083 -9.508 -6.895 1 96.62 182 LEU A CA 1
ATOM 1517 C C . LEU A 1 182 ? -0.981 -8.281 -6.777 1 96.62 182 LEU A C 1
ATOM 1519 O O . LEU A 1 182 ? -0.697 -7.375 -5.992 1 96.62 182 LEU A O 1
ATOM 1523 N N . PHE A 1 183 ? -2.055 -8.289 -7.48 1 95.12 183 PHE A N 1
ATOM 1524 C CA . PHE A 1 183 ? -2.994 -7.172 -7.461 1 95.12 183 PHE A CA 1
ATOM 1525 C C . PHE A 1 183 ? -3.693 -7.078 -6.109 1 95.12 183 PHE A C 1
ATOM 1527 O O . PHE A 1 183 ? -3.936 -5.977 -5.609 1 95.12 183 PHE A O 1
ATOM 1534 N N . PHE A 1 184 ? -4.023 -8.219 -5.508 1 95.88 184 PHE A N 1
ATOM 1535 C CA . PHE A 1 184 ? -4.605 -8.227 -4.168 1 95.88 184 PHE A CA 1
ATOM 1536 C C . PHE A 1 184 ? -3.646 -7.598 -3.162 1 95.88 184 PHE A C 1
ATOM 1538 O O . PHE A 1 184 ? -4.047 -6.758 -2.357 1 95.88 184 PHE A O 1
ATOM 1545 N N . GLY A 1 185 ? -2.412 -8.016 -3.271 1 96.56 185 GLY A N 1
ATOM 1546 C CA . GLY A 1 185 ? -1.417 -7.453 -2.373 1 96.56 185 GLY A CA 1
ATOM 1547 C C . GLY A 1 185 ? -1.257 -5.953 -2.52 1 96.56 185 GLY A C 1
ATOM 1548 O O . GLY A 1 185 ? -1.171 -5.234 -1.522 1 96.56 185 GLY A O 1
ATOM 1549 N N . LEU A 1 186 ? -1.238 -5.512 -3.777 1 95.88 186 LEU A N 1
ATOM 1550 C CA . LEU A 1 186 ? -1.143 -4.082 -4.047 1 95.88 186 LEU A CA 1
ATOM 1551 C C . LEU A 1 186 ? -2.258 -3.318 -3.344 1 95.88 186 LEU A C 1
ATOM 1553 O O . LEU A 1 186 ? -2.002 -2.318 -2.67 1 95.88 186 LEU A O 1
ATOM 1557 N N . PHE A 1 187 ? -3.424 -3.793 -3.453 1 95.38 187 PHE A N 1
ATOM 1558 C CA . PHE A 1 187 ? -4.598 -3.146 -2.879 1 95.38 187 PHE A CA 1
ATOM 1559 C C . PHE A 1 187 ? -4.523 -3.146 -1.356 1 95.38 187 PHE A C 1
ATOM 1561 O O . PHE A 1 187 ? -4.742 -2.113 -0.718 1 95.38 187 PHE A O 1
ATOM 1568 N N . TYR A 1 188 ? -4.207 -4.281 -0.765 1 96.56 188 TYR A N 1
ATOM 1569 C CA . TYR A 1 188 ? -4.172 -4.395 0.689 1 96.56 188 TYR A CA 1
ATOM 1570 C C . TYR A 1 188 ? -3.037 -3.559 1.271 1 96.56 188 TYR A C 1
ATOM 1572 O O . TYR A 1 188 ? -3.178 -2.975 2.35 1 96.56 188 TYR A O 1
ATOM 1580 N N . GLY A 1 189 ? -1.926 -3.549 0.575 1 95.5 189 GLY A N 1
ATOM 1581 C CA . GLY A 1 189 ? -0.841 -2.684 1.011 1 95.5 189 GLY A CA 1
ATOM 1582 C C . GLY A 1 189 ? -1.222 -1.216 1.034 1 95.5 189 GLY A C 1
ATOM 1583 O O . GLY A 1 189 ? -0.868 -0.493 1.969 1 95.5 189 GLY A O 1
ATOM 1584 N N . MET A 1 190 ? -1.954 -0.823 0.014 1 95.81 190 MET A N 1
ATOM 1585 C CA . MET A 1 190 ? -2.422 0.56 -0.04 1 95.81 190 MET A CA 1
ATOM 1586 C C . MET A 1 190 ? -3.344 0.868 1.134 1 95.81 190 MET A C 1
ATOM 1588 O O . MET A 1 190 ? -3.205 1.908 1.781 1 95.81 190 MET A O 1
ATOM 1592 N N . VAL A 1 191 ? -4.246 -0.013 1.429 1 96.38 191 VAL A N 1
ATOM 1593 C CA . VAL A 1 191 ? -5.199 0.177 2.516 1 96.38 191 VAL A CA 1
ATOM 1594 C C . VAL A 1 191 ? -4.457 0.304 3.842 1 96.38 191 VAL A C 1
ATOM 1596 O O . VAL A 1 191 ? -4.789 1.159 4.668 1 96.38 191 VAL A O 1
ATOM 1599 N N . ILE A 1 192 ? -3.445 -0.457 4.016 1 95.31 192 ILE A N 1
ATOM 1600 C CA . ILE A 1 192 ? -2.689 -0.467 5.266 1 95.31 192 ILE A CA 1
ATOM 1601 C C . ILE A 1 192 ? -2.002 0.882 5.461 1 95.31 192 ILE A C 1
ATOM 1603 O O . ILE A 1 192 ? -2.08 1.474 6.543 1 95.31 192 ILE A O 1
ATOM 1607 N N . VAL A 1 193 ? -1.414 1.37 4.461 1 93.75 193 VAL A N 1
ATOM 1608 C CA . VAL A 1 193 ? -0.666 2.615 4.594 1 93.75 193 VAL A CA 1
ATOM 1609 C C . VAL A 1 193 ? -1.635 3.791 4.703 1 93.75 193 VAL A C 1
ATOM 1611 O O . VAL A 1 193 ? -1.39 4.734 5.457 1 93.75 193 VAL A O 1
ATOM 1614 N N . PHE A 1 194 ? -2.76 3.771 3.975 1 92.94 194 PHE A N 1
ATOM 1615 C CA . PHE A 1 194 ? -3.779 4.797 4.156 1 92.94 194 PHE A CA 1
ATOM 1616 C C . PHE A 1 194 ? -4.238 4.855 5.609 1 92.94 194 PHE A C 1
ATOM 1618 O O . PHE A 1 194 ? -4.441 5.938 6.156 1 92.94 194 PHE A O 1
ATOM 1625 N N . SER A 1 195 ? -4.383 3.693 6.172 1 94.5 195 SER A N 1
ATOM 1626 C CA . SER A 1 195 ? -4.805 3.604 7.566 1 94.5 195 SER A CA 1
ATOM 1627 C C . SER A 1 195 ? -3.719 4.109 8.508 1 94.5 195 SER A C 1
ATOM 1629 O O . SER A 1 195 ? -4.004 4.82 9.469 1 94.5 195 SER A O 1
ATOM 1631 N N . LEU A 1 196 ? -2.562 3.744 8.203 1 90 196 LEU A N 1
ATOM 1632 C CA . LEU A 1 196 ? -1.442 4.156 9.047 1 90 196 LEU A CA 1
ATOM 1633 C C . LEU A 1 196 ? -1.289 5.676 9.039 1 90 196 LEU A C 1
ATOM 1635 O O . LEU A 1 196 ? -1.081 6.285 10.086 1 90 196 LEU A O 1
ATOM 1639 N N . TYR A 1 197 ? -1.366 6.262 7.914 1 86.31 197 TYR A N 1
ATOM 1640 C CA . TYR A 1 197 ? -1.26 7.711 7.801 1 86.31 197 TYR A CA 1
ATOM 1641 C C . TYR A 1 197 ? -2.35 8.406 8.609 1 86.31 197 TYR A C 1
ATOM 1643 O O . TYR A 1 197 ? -2.08 9.367 9.336 1 86.31 197 TYR A O 1
ATOM 1651 N N . ASN A 1 198 ? -3.523 7.941 8.477 1 89.06 198 ASN A N 1
ATOM 1652 C CA . ASN A 1 198 ? -4.625 8.547 9.211 1 89.06 198 ASN A CA 1
ATOM 1653 C C . ASN A 1 198 ? -4.488 8.305 10.711 1 89.06 198 ASN A C 1
ATOM 1655 O O . ASN A 1 198 ? -4.914 9.141 11.523 1 89.06 198 ASN A O 1
ATOM 1659 N N . LEU A 1 199 ? -3.91 7.191 11.047 1 90.44 199 LEU A N 1
ATOM 1660 C CA . LEU A 1 199 ? -3.641 6.93 12.461 1 90.44 199 LEU A CA 1
ATOM 1661 C C . LEU A 1 199 ? -2.613 7.91 13.008 1 90.44 199 LEU A C 1
ATOM 1663 O O . LEU A 1 199 ? -2.762 8.414 14.125 1 90.44 199 LEU A O 1
ATOM 1667 N N . LEU A 1 200 ? -1.662 8.203 12.227 1 83.19 200 LEU A N 1
ATOM 1668 C CA . LEU A 1 200 ? -0.653 9.18 12.617 1 83.19 200 LEU A CA 1
ATOM 1669 C C . LEU A 1 200 ? -1.267 10.57 12.75 1 83.19 200 LEU A C 1
ATOM 1671 O O . LEU A 1 200 ? -0.942 11.312 13.68 1 83.19 200 LEU A O 1
ATOM 1675 N N . MET A 1 201 ? -2.107 10.859 11.828 1 83.44 201 MET A N 1
ATOM 1676 C CA . MET A 1 201 ? -2.789 12.148 11.883 1 83.44 201 MET A CA 1
ATOM 1677 C C . MET A 1 201 ? -3.668 12.25 13.125 1 83.44 201 MET A C 1
ATOM 1679 O O . MET A 1 201 ? -3.803 13.328 13.711 1 83.44 201 MET A O 1
ATOM 1683 N N . PHE A 1 202 ? -4.258 11.18 13.57 1 88 202 PHE A N 1
ATOM 1684 C CA . PHE A 1 202 ? -5.062 11.141 14.781 1 88 202 PHE A CA 1
ATOM 1685 C C . PHE A 1 202 ? -4.219 11.492 16 1 88 202 PHE A C 1
ATOM 1687 O O . PHE A 1 202 ? -4.656 12.25 16.875 1 88 202 PHE A O 1
ATOM 1694 N N . PHE A 1 203 ? -3.111 10.945 16.016 1 80.56 203 PHE A N 1
ATOM 1695 C CA . PHE A 1 203 ? -2.236 11.219 17.156 1 80.56 203 PHE A CA 1
ATOM 1696 C C . PHE A 1 203 ? -1.689 12.633 17.078 1 80.56 203 PHE A C 1
ATOM 1698 O O . PHE A 1 203 ? -1.445 13.258 18.125 1 80.56 203 PHE A O 1
ATOM 1705 N N . ALA A 1 204 ? -1.562 13.164 15.922 1 73.75 204 ALA A N 1
ATOM 1706 C CA . ALA A 1 204 ? -0.993 14.492 15.742 1 73.75 204 ALA A CA 1
ATOM 1707 C C . ALA A 1 204 ? -2.037 15.578 16 1 73.75 204 ALA A C 1
ATOM 1709 O O . ALA A 1 204 ? -1.769 16.547 16.703 1 73.75 204 ALA A O 1
ATOM 1710 N N . VAL A 1 205 ? -3.246 15.414 15.469 1 73.25 205 VAL A N 1
ATOM 1711 C CA . VAL A 1 205 ? -4.258 16.453 15.523 1 73.25 205 VAL A CA 1
ATOM 1712 C C . VAL A 1 205 ? -5.309 16.109 16.578 1 73.25 205 VAL A C 1
ATOM 1714 O O . VAL A 1 205 ? -6.027 16.984 17.062 1 73.25 205 VAL A O 1
ATOM 1717 N N . ARG A 1 206 ? -5.457 14.781 16.984 1 82 206 ARG A N 1
ATOM 1718 C CA . ARG A 1 206 ? -6.316 14.289 18.047 1 82 206 ARG A CA 1
ATOM 1719 C C . ARG A 1 206 ? -7.785 14.562 17.734 1 82 206 ARG A C 1
ATOM 1721 O O . ARG A 1 206 ? -8.547 14.961 18.625 1 82 206 ARG A O 1
ATOM 1728 N N . GLN A 1 207 ? -8.109 14.445 16.531 1 86.75 207 GLN A N 1
ATOM 1729 C CA . GLN A 1 207 ? -9.508 14.508 16.125 1 86.75 207 GLN A CA 1
ATOM 1730 C C . GLN A 1 207 ? -10.031 13.125 15.742 1 86.75 207 GLN A C 1
ATOM 1732 O O . GLN A 1 207 ? -9.328 12.344 15.102 1 86.75 207 GLN A O 1
ATOM 1737 N N . MET A 1 208 ? -11.164 12.875 16.062 1 92.56 208 MET A N 1
ATOM 1738 C CA . MET A 1 208 ? -11.734 11.539 15.969 1 92.56 208 MET A CA 1
ATOM 1739 C C . MET A 1 208 ? -12.016 11.164 14.516 1 92.56 208 MET A C 1
ATOM 1741 O O . MET A 1 208 ? -12.141 9.984 14.188 1 92.56 208 MET A O 1
ATOM 1745 N N . GLN A 1 209 ? -12.203 12.156 13.648 1 92.62 209 GLN A N 1
ATOM 1746 C CA . GLN A 1 209 ? -12.508 11.867 12.25 1 92.62 209 GLN A CA 1
ATOM 1747 C C . GLN A 1 209 ? -11.422 11 11.625 1 92.62 209 GLN A C 1
ATOM 1749 O O . GLN A 1 209 ? -11.719 10.133 10.797 1 92.62 209 GLN A O 1
ATOM 1754 N N . TYR A 1 210 ? -10.172 11.172 12.078 1 91.69 210 TYR A N 1
ATOM 1755 C CA . TYR A 1 210 ? -9.062 10.391 11.547 1 91.69 210 TYR A CA 1
ATOM 1756 C C . TYR A 1 210 ? -9.156 8.938 12 1 91.69 210 TYR A C 1
ATOM 1758 O O . TYR A 1 210 ? -8.883 8.023 11.219 1 91.69 210 TYR A O 1
ATOM 1766 N N . LEU A 1 211 ? -9.531 8.766 13.227 1 95.5 211 LEU A N 1
ATOM 1767 C CA . LEU A 1 211 ? -9.688 7.41 13.742 1 95.5 211 LEU A CA 1
ATOM 1768 C C . LEU A 1 211 ? -10.844 6.691 13.047 1 95.5 211 LEU A C 1
ATOM 1770 O O . LEU A 1 211 ? -10.719 5.516 12.695 1 95.5 211 LEU A O 1
ATOM 1774 N N . TYR A 1 212 ? -11.953 7.391 12.891 1 97.12 212 TYR A N 1
ATOM 1775 C CA . TYR A 1 212 ? -13.078 6.809 12.18 1 97.12 212 TYR A CA 1
ATOM 1776 C C . TYR A 1 212 ? -12.68 6.387 10.766 1 97.12 212 TYR A C 1
ATOM 1778 O O . TYR A 1 212 ? -13.117 5.344 10.281 1 97.12 212 TYR A O 1
ATOM 1786 N N . TYR A 1 213 ? -11.859 7.18 10.164 1 96.19 213 TYR A N 1
ATOM 1787 C CA . TYR A 1 213 ? -11.461 6.871 8.789 1 96.19 213 TYR A CA 1
ATOM 1788 C C . TYR A 1 213 ? -10.516 5.68 8.758 1 96.19 213 TYR A C 1
ATOM 1790 O O . TYR A 1 213 ? -10.531 4.895 7.805 1 96.19 213 TYR A O 1
ATOM 1798 N N . VAL A 1 214 ? -9.656 5.551 9.781 1 96.56 214 VAL A N 1
ATOM 1799 C CA . VAL A 1 214 ? -8.797 4.383 9.906 1 96.56 214 VAL A CA 1
ATOM 1800 C C . VAL A 1 214 ? -9.648 3.119 9.992 1 96.56 214 VAL A C 1
ATOM 1802 O O . VAL A 1 214 ? -9.422 2.156 9.258 1 96.56 214 VAL A O 1
ATOM 1805 N N . LEU A 1 215 ? -10.617 3.152 10.844 1 97.94 215 LEU A N 1
ATOM 1806 C CA . LEU A 1 215 ? -11.484 1.996 11.055 1 97.94 215 LEU A CA 1
ATOM 1807 C C . LEU A 1 215 ? -12.312 1.708 9.805 1 97.94 215 LEU A C 1
ATOM 1809 O O . LEU A 1 215 ? -12.547 0.545 9.469 1 97.94 215 LEU A O 1
ATOM 1813 N N . TYR A 1 216 ? -12.711 2.768 9.141 1 97.81 216 TYR A N 1
ATOM 1814 C CA . TYR A 1 216 ? -13.43 2.629 7.883 1 97.81 216 TYR A CA 1
ATOM 1815 C C . TYR A 1 216 ? -12.57 1.92 6.84 1 97.81 216 TYR A C 1
ATOM 1817 O O . TYR A 1 216 ? -13.016 0.949 6.219 1 97.81 216 TYR A O 1
ATOM 1825 N N . ASN A 1 217 ? -11.328 2.355 6.648 1 97.25 217 ASN A N 1
ATOM 1826 C CA . ASN A 1 217 ? -10.43 1.77 5.656 1 97.25 217 ASN A CA 1
ATOM 1827 C C . ASN A 1 217 ? -10.125 0.308 5.969 1 97.25 217 ASN A C 1
ATOM 1829 O O . ASN A 1 217 ? -10.117 -0.537 5.07 1 97.25 217 ASN A O 1
ATOM 1833 N N . LEU A 1 218 ? -9.859 0.03 7.227 1 97.5 218 LEU A N 1
ATOM 1834 C CA . LEU A 1 218 ? -9.562 -1.34 7.633 1 97.5 218 LEU A CA 1
ATOM 1835 C C . LEU A 1 218 ? -10.773 -2.244 7.414 1 97.5 218 LEU A C 1
ATOM 1837 O O . LEU A 1 218 ? -10.625 -3.408 7.031 1 97.5 218 LEU A O 1
ATOM 1841 N N . SER A 1 219 ? -11.945 -1.713 7.664 1 97.88 219 SER A N 1
ATOM 1842 C CA . SER A 1 219 ? -13.172 -2.471 7.434 1 97.88 219 SER A CA 1
ATOM 1843 C C . SER A 1 219 ? -13.383 -2.744 5.949 1 97.88 219 SER A C 1
ATOM 1845 O O . SER A 1 219 ? -13.812 -3.834 5.57 1 97.88 219 SER A O 1
ATOM 1847 N N . ILE A 1 220 ? -13.094 -1.797 5.133 1 96.75 220 ILE A N 1
ATOM 1848 C CA . ILE A 1 220 ? -13.195 -1.975 3.688 1 96.75 220 ILE A CA 1
ATOM 1849 C C . ILE A 1 220 ? -12.203 -3.035 3.225 1 96.75 220 ILE A C 1
ATOM 1851 O O . ILE A 1 220 ? -12.531 -3.889 2.398 1 96.75 220 ILE A O 1
ATOM 1855 N N . GLY A 1 221 ? -10.961 -2.928 3.734 1 96.56 221 GLY A N 1
ATOM 1856 C CA . GLY A 1 221 ? -9.969 -3.943 3.42 1 96.56 221 GLY A CA 1
ATOM 1857 C C . GLY A 1 221 ? -10.414 -5.348 3.785 1 96.56 221 GLY A C 1
ATOM 1858 O O . GLY A 1 221 ? -10.258 -6.277 2.994 1 96.56 221 GLY A O 1
ATOM 1859 N N . LEU A 1 222 ? -10.984 -5.469 4.926 1 96.44 222 LEU A N 1
ATOM 1860 C CA . LEU A 1 222 ? -11.461 -6.773 5.379 1 96.44 222 LEU A CA 1
ATOM 1861 C C . LEU A 1 222 ? -12.625 -7.254 4.516 1 96.44 222 LEU A C 1
ATOM 1863 O O . LEU A 1 222 ? -12.727 -8.445 4.203 1 96.44 222 LEU A O 1
ATOM 1867 N N . TYR A 1 223 ? -13.5 -6.336 4.176 1 95.12 223 TYR A N 1
ATOM 1868 C CA . TYR A 1 223 ? -14.625 -6.672 3.311 1 95.12 223 TYR A CA 1
ATOM 1869 C C . TYR A 1 223 ? -14.141 -7.191 1.961 1 95.12 223 TYR A C 1
ATOM 1871 O O . TYR A 1 223 ? -14.586 -8.242 1.496 1 95.12 223 TYR A O 1
ATOM 1879 N N . GLU A 1 224 ? -13.211 -6.48 1.386 1 94.06 224 GLU A N 1
ATOM 1880 C CA . GLU A 1 224 ? -12.688 -6.875 0.083 1 94.06 224 GLU A CA 1
ATOM 1881 C C . GLU A 1 224 ? -11.945 -8.203 0.166 1 94.06 224 GLU A C 1
ATOM 1883 O O . GLU A 1 224 ? -12.047 -9.039 -0.737 1 94.06 224 GLU A O 1
ATOM 1888 N N . MET A 1 225 ? -11.18 -8.391 1.24 1 95.25 225 MET A N 1
ATOM 1889 C CA . MET A 1 225 ? -10.469 -9.656 1.434 1 95.25 225 MET A CA 1
ATOM 1890 C C . MET A 1 225 ? -11.453 -10.812 1.547 1 95.25 225 MET A C 1
ATOM 1892 O O . MET A 1 225 ? -11.18 -11.914 1.064 1 95.25 225 MET A O 1
ATOM 1896 N N . SER A 1 226 ? -12.555 -10.539 2.186 1 93.56 226 SER A N 1
ATOM 1897 C CA . SER A 1 226 ? -13.555 -11.586 2.398 1 93.56 226 SER A CA 1
ATOM 1898 C C . SER A 1 226 ? -14.281 -11.922 1.104 1 93.56 226 SER A C 1
ATOM 1900 O O . SER A 1 226 ? -14.477 -13.102 0.786 1 93.56 226 SER A O 1
ATOM 1902 N N . ILE A 1 227 ? -14.609 -10.914 0.346 1 90.12 227 ILE A N 1
ATOM 1903 C CA . ILE A 1 227 ? -15.352 -11.117 -0.889 1 90.12 227 ILE A CA 1
ATOM 1904 C C . ILE A 1 227 ? -14.461 -11.797 -1.925 1 90.12 227 ILE A C 1
ATOM 1906 O O . ILE A 1 227 ? -14.938 -12.609 -2.723 1 90.12 227 ILE A O 1
ATOM 1910 N N . ASP A 1 228 ? -13.211 -11.578 -1.864 1 91.69 228 ASP A N 1
ATOM 1911 C CA . ASP A 1 228 ? -12.281 -12.148 -2.832 1 91.69 228 ASP A CA 1
ATOM 1912 C C . ASP A 1 228 ? -11.844 -13.547 -2.408 1 91.69 228 ASP A C 1
ATOM 1914 O O . ASP A 1 228 ? -11.164 -14.25 -3.162 1 91.69 228 ASP A O 1
ATOM 1918 N N . GLY A 1 229 ? -12.203 -14 -1.277 1 93.38 229 GLY A N 1
ATOM 1919 C CA . GLY A 1 229 ? -11.852 -15.32 -0.802 1 93.38 229 GLY A CA 1
ATOM 1920 C C . GLY A 1 229 ? -10.484 -15.375 -0.145 1 93.38 229 GLY A C 1
ATOM 1921 O O . GLY A 1 229 ? -10.055 -16.438 0.325 1 93.38 229 GLY A O 1
ATOM 1922 N N . ILE A 1 230 ? -9.789 -14.273 -0.04 1 95.38 230 ILE A N 1
ATOM 1923 C CA . ILE A 1 230 ? -8.43 -14.219 0.499 1 95.38 230 ILE A CA 1
ATOM 1924 C C . ILE A 1 230 ? -8.484 -14.273 2.023 1 95.38 230 ILE A C 1
ATOM 1926 O O . ILE A 1 230 ? -7.59 -14.844 2.658 1 95.38 230 ILE A O 1
ATOM 1930 N N . ALA A 1 231 ? -9.531 -13.703 2.629 1 95.75 231 ALA A N 1
ATOM 1931 C CA . ALA A 1 231 ? -9.664 -13.766 4.082 1 95.75 231 ALA A CA 1
ATOM 1932 C C . ALA A 1 231 ? -9.82 -15.203 4.562 1 95.75 231 ALA A C 1
ATOM 1934 O O . ALA A 1 231 ? -9.227 -15.602 5.57 1 95.75 231 ALA A O 1
ATOM 1935 N N . PHE A 1 232 ? -10.617 -15.938 3.791 1 94.5 232 PHE A N 1
ATOM 1936 C CA . PHE A 1 232 ? -10.789 -17.344 4.133 1 94.5 232 PHE A CA 1
ATOM 1937 C C . PHE A 1 232 ? -9.461 -18.094 4.047 1 94.5 232 PHE A C 1
ATOM 1939 O O . PHE A 1 232 ? -9.148 -18.922 4.902 1 94.5 232 PHE A O 1
ATOM 1946 N N . GLN A 1 233 ? -8.688 -17.797 3.092 1 95 233 GLN A N 1
ATOM 1947 C CA . GLN A 1 233 ? -7.422 -18.469 2.836 1 95 233 GLN A CA 1
ATOM 1948 C C . GLN A 1 233 ? -6.379 -18.109 3.889 1 95 233 GLN A C 1
ATOM 1950 O O . GLN A 1 233 ? -5.637 -18.969 4.359 1 95 233 GLN A O 1
ATOM 1955 N N . TYR A 1 234 ? -6.367 -16.859 4.387 1 94.81 234 TYR A N 1
ATOM 1956 C CA . TYR A 1 234 ? -5.211 -16.422 5.168 1 94.81 234 TYR A CA 1
ATOM 1957 C C . TYR A 1 234 ? -5.617 -16.078 6.594 1 94.81 234 TYR A C 1
ATOM 1959 O O . TYR A 1 234 ? -4.816 -16.219 7.523 1 94.81 234 TYR A O 1
ATOM 1967 N N . LEU A 1 235 ? -6.824 -15.656 6.852 1 94.44 235 LEU A N 1
ATOM 1968 C CA . LEU A 1 235 ? -7.191 -15.164 8.172 1 94.44 235 LEU A CA 1
ATOM 1969 C C . LEU A 1 235 ? -7.879 -16.25 8.992 1 94.44 235 LEU A C 1
ATOM 1971 O O . LEU A 1 235 ? -7.559 -16.453 10.164 1 94.44 235 LEU A O 1
ATOM 1975 N N . TRP A 1 236 ? -8.875 -16.938 8.375 1 94.5 236 TRP A N 1
ATOM 1976 C CA . TRP A 1 236 ? -9.57 -17.984 9.133 1 94.5 236 TRP A CA 1
ATOM 1977 C C . TRP A 1 236 ? -9.781 -19.219 8.281 1 94.5 236 TRP A C 1
ATOM 1979 O O . TRP A 1 236 ? -10.914 -19.703 8.133 1 94.5 236 TRP A O 1
ATOM 1989 N N . PRO A 1 237 ? -8.734 -19.938 7.832 1 93.19 237 PRO A N 1
ATOM 1990 C CA . PRO A 1 237 ? -8.82 -21.094 6.949 1 93.19 237 PRO A CA 1
ATOM 1991 C C . PRO A 1 237 ? -9.484 -22.297 7.617 1 93.19 237 PRO A C 1
ATOM 1993 O O . PRO A 1 237 ? -10.07 -23.141 6.934 1 93.19 237 PRO A O 1
ATOM 1996 N N . ASP A 1 238 ? -9.461 -22.344 8.938 1 93.5 238 ASP A N 1
ATOM 1997 C CA . ASP A 1 238 ? -9.969 -23.516 9.641 1 93.5 238 ASP A CA 1
ATOM 1998 C C . ASP A 1 238 ? -11.328 -23.234 10.281 1 93.5 238 ASP A C 1
ATOM 2000 O O . ASP A 1 238 ? -11.875 -24.078 10.977 1 93.5 238 ASP A O 1
ATOM 2004 N N . TRP A 1 239 ? -11.852 -22.078 10.031 1 92.69 239 TRP A N 1
ATOM 2005 C CA . TRP A 1 239 ? -13.133 -21.703 10.609 1 92.69 239 TRP A CA 1
ATOM 2006 C C . TRP A 1 239 ? -14.117 -21.266 9.531 1 92.69 239 TRP A C 1
ATOM 2008 O O . TRP A 1 239 ? -14.445 -20.078 9.422 1 92.69 239 TRP A O 1
ATOM 2018 N N . PRO A 1 240 ? -14.703 -22.234 8.875 1 90.75 240 PRO A N 1
ATOM 2019 C CA . PRO A 1 240 ? -15.586 -21.938 7.746 1 90.75 240 PRO A CA 1
ATOM 2020 C C . PRO A 1 240 ? -16.828 -21.156 8.164 1 90.75 240 PRO A C 1
ATOM 2022 O O . PRO A 1 240 ? -17.344 -20.344 7.391 1 90.75 240 PRO A O 1
ATOM 2025 N N . LEU A 1 241 ? -17.297 -21.25 9.391 1 85.94 241 LEU A N 1
ATOM 2026 C CA . LEU A 1 241 ? -18.484 -20.562 9.859 1 85.94 241 LEU A CA 1
ATOM 2027 C C . LEU A 1 241 ? -18.266 -19.047 9.875 1 85.94 241 LEU A C 1
ATOM 2029 O O . LEU A 1 241 ? -19.203 -18.281 9.68 1 85.94 241 LEU A O 1
ATOM 2033 N N . TRP A 1 242 ? -17.062 -18.703 9.984 1 89.12 242 TRP A N 1
ATOM 2034 C CA . TRP A 1 242 ? -16.719 -17.297 10.094 1 89.12 242 TRP A CA 1
ATOM 2035 C C . TRP A 1 242 ? -16.766 -16.625 8.727 1 89.12 242 TRP A C 1
ATOM 2037 O O . TRP A 1 242 ? -16.781 -15.391 8.633 1 89.12 242 TRP A O 1
ATOM 2047 N N . ASN A 1 243 ? -16.781 -17.359 7.691 1 86.5 243 ASN A N 1
ATOM 2048 C CA . ASN A 1 243 ? -16.797 -16.781 6.355 1 86.5 243 ASN A CA 1
ATOM 2049 C C . ASN A 1 243 ? -18.047 -15.945 6.117 1 86.5 243 ASN A C 1
ATOM 2051 O O . ASN A 1 243 ? -18 -14.898 5.473 1 86.5 243 ASN A O 1
ATOM 2055 N N . ALA A 1 244 ? -19.219 -16.406 6.586 1 81.88 244 ALA A N 1
ATOM 2056 C CA . ALA A 1 244 ? -20.453 -15.648 6.418 1 81.88 244 ALA A CA 1
ATOM 2057 C C . ALA A 1 244 ? -20.484 -14.438 7.344 1 81.88 244 ALA A C 1
ATOM 2059 O O . ALA A 1 244 ? -20.812 -13.328 6.914 1 81.88 244 ALA A O 1
ATOM 2060 N N . TYR A 1 245 ? -20.016 -14.633 8.547 1 89.19 245 TYR A N 1
ATOM 2061 C CA . TYR A 1 245 ? -20.016 -13.547 9.516 1 89.19 245 TYR A CA 1
ATOM 2062 C C . TYR A 1 245 ? -18.953 -12.508 9.164 1 89.19 245 TYR A C 1
ATOM 2064 O O . TYR A 1 245 ? -19.156 -11.312 9.375 1 89.19 245 TYR A O 1
ATOM 2072 N N . GLY A 1 246 ? -17.891 -12.992 8.656 1 90.69 246 GLY A N 1
ATOM 2073 C CA . GLY A 1 246 ? -16.797 -12.094 8.336 1 90.69 246 GLY A CA 1
ATOM 2074 C C . GLY A 1 246 ? -17.172 -11.039 7.309 1 90.69 246 GLY A C 1
ATOM 2075 O O . GLY A 1 246 ? -16.891 -9.859 7.488 1 90.69 246 GLY A O 1
ATOM 2076 N N . ILE A 1 247 ? -17.859 -11.438 6.285 1 91.12 247 ILE A N 1
ATOM 2077 C CA . ILE A 1 247 ? -18.281 -10.531 5.223 1 91.12 247 ILE A CA 1
ATOM 2078 C C . ILE A 1 247 ? -19.297 -9.531 5.77 1 91.12 247 ILE A C 1
ATOM 2080 O O . ILE A 1 247 ? -19.156 -8.32 5.559 1 91.12 247 ILE A O 1
ATOM 2084 N N . GLY A 1 248 ? -20.297 -10.078 6.492 1 92.44 248 GLY A N 1
ATOM 2085 C CA . GLY A 1 248 ? -21.344 -9.227 7.039 1 92.44 248 GLY A CA 1
ATOM 2086 C C . GLY A 1 248 ? -20.812 -8.227 8.055 1 92.44 248 GLY A C 1
ATOM 2087 O O . GLY A 1 248 ? -21.188 -7.051 8.031 1 92.44 248 GLY A O 1
ATOM 2088 N N . CYS A 1 249 ? -19.938 -8.664 8.898 1 94.62 249 CYS A N 1
ATOM 2089 C CA . CYS A 1 249 ? -19.375 -7.793 9.922 1 94.62 249 CYS A CA 1
ATOM 2090 C C . CYS A 1 249 ? -18.516 -6.699 9.289 1 94.62 249 CYS A C 1
ATOM 2092 O O . CYS A 1 249 ? -18.594 -5.535 9.688 1 94.62 249 CYS A O 1
ATOM 2094 N N . ALA A 1 250 ? -17.75 -7.094 8.336 1 95.56 250 ALA A N 1
ATOM 2095 C CA . ALA A 1 250 ? -16.875 -6.125 7.672 1 95.56 250 ALA A CA 1
ATOM 2096 C C . ALA A 1 250 ? -17.703 -5.059 6.953 1 95.56 250 ALA A C 1
ATOM 2098 O O . ALA A 1 250 ? -17.375 -3.871 7.008 1 95.56 250 ALA A O 1
ATOM 2099 N N . LEU A 1 251 ? -18.734 -5.484 6.316 1 94.69 251 LEU A N 1
ATOM 2100 C CA . LEU A 1 251 ? -19.594 -4.559 5.59 1 94.69 251 LEU A CA 1
ATOM 2101 C C . LEU A 1 251 ? -20.312 -3.613 6.555 1 94.69 251 LEU A C 1
ATOM 2103 O O . LEU A 1 251 ? -20.406 -2.412 6.289 1 94.69 251 LEU A O 1
ATOM 2107 N N . TYR A 1 252 ? -20.812 -4.098 7.664 1 96.5 252 TYR A N 1
ATOM 2108 C CA . TYR A 1 252 ? -21.469 -3.293 8.688 1 96.5 252 TYR A CA 1
ATOM 2109 C C . TYR A 1 252 ? -20.516 -2.258 9.266 1 96.5 252 TYR A C 1
ATOM 2111 O O . TYR A 1 252 ? -20.844 -1.072 9.344 1 96.5 252 TYR A O 1
ATOM 2119 N N . LEU A 1 253 ? -19.312 -2.75 9.609 1 97.5 253 LEU A N 1
ATOM 2120 C CA . LEU A 1 253 ? -18.328 -1.848 10.203 1 97.5 253 LEU A CA 1
ATOM 2121 C C . LEU A 1 253 ? -17.938 -0.75 9.219 1 97.5 253 LEU A C 1
ATOM 2123 O O . LEU A 1 253 ? -17.766 0.406 9.609 1 97.5 253 LEU A O 1
ATOM 2127 N N . SER A 1 254 ? -17.766 -1.12 7.996 1 96.75 254 SER A N 1
ATOM 2128 C CA . SER A 1 254 ? -17.422 -0.13 6.98 1 96.75 254 SER A CA 1
ATOM 2129 C C . SER A 1 254 ? -18.5 0.932 6.848 1 96.75 254 SER A C 1
ATOM 2131 O O . SER A 1 254 ? -18.203 2.117 6.68 1 96.75 254 SER A O 1
ATOM 2133 N N . SER A 1 255 ? -19.75 0.52 6.93 1 96.81 255 SER A N 1
ATOM 2134 C CA . SER A 1 255 ? -20.875 1.446 6.816 1 96.81 255 SER A CA 1
ATOM 2135 C C . SER A 1 255 ? -20.938 2.383 8.016 1 96.81 255 SER A C 1
ATOM 2137 O O . SER A 1 255 ? -21.078 3.598 7.855 1 96.81 255 SER A O 1
ATOM 2139 N N . ILE A 1 256 ? -20.797 1.849 9.195 1 97.81 256 ILE A N 1
ATOM 2140 C CA . ILE A 1 256 ? -20.922 2.625 10.422 1 97.81 256 ILE A CA 1
ATOM 2141 C C . ILE A 1 256 ? -19.766 3.609 10.539 1 97.81 256 ILE A C 1
ATOM 2143 O O . ILE A 1 256 ? -19.969 4.801 10.781 1 97.81 256 ILE A O 1
ATOM 2147 N N . PHE A 1 257 ? -18.594 3.121 10.312 1 98.06 257 PHE A N 1
ATOM 2148 C CA . PHE A 1 257 ? -17.438 3.99 10.461 1 98.06 257 PHE A CA 1
ATOM 2149 C C . PHE A 1 257 ? -17.375 5.012 9.328 1 98.06 257 PHE A C 1
ATOM 2151 O O . PHE A 1 257 ? -16.906 6.133 9.523 1 98.06 257 PHE A O 1
ATOM 2158 N N . GLY A 1 258 ? -17.875 4.594 8.133 1 97.56 258 GLY A N 1
ATOM 2159 C CA . GLY A 1 258 ? -17.984 5.566 7.055 1 97.56 258 GLY A CA 1
ATOM 2160 C C . GLY A 1 258 ? -18.922 6.715 7.387 1 97.56 258 GLY A C 1
ATOM 2161 O O . GLY A 1 258 ? -18.609 7.875 7.105 1 97.56 258 GLY A O 1
ATOM 2162 N N . LEU A 1 259 ? -20.016 6.426 8.023 1 98.31 259 LEU A N 1
ATOM 2163 C CA . LEU A 1 259 ? -20.984 7.453 8.398 1 98.31 259 LEU A CA 1
ATOM 2164 C C . LEU A 1 259 ? -20.453 8.297 9.555 1 98.31 259 LEU A C 1
ATOM 2166 O O . LEU A 1 259 ? -20.672 9.508 9.594 1 98.31 259 LEU A O 1
ATOM 2170 N N . MET A 1 260 ? -19.797 7.609 10.469 1 97.81 260 MET A N 1
ATOM 2171 C CA . MET A 1 260 ? -19.203 8.352 11.578 1 97.81 260 MET A CA 1
ATOM 2172 C C . MET A 1 260 ? -18.125 9.312 11.07 1 97.81 260 MET A C 1
ATOM 2174 O O . MET A 1 260 ? -18.016 10.438 11.562 1 97.81 260 MET A O 1
ATOM 2178 N N . PHE A 1 261 ? -17.391 8.906 10.125 1 97.19 261 PHE A N 1
ATOM 2179 C CA . PHE A 1 261 ? -16.406 9.781 9.492 1 97.19 261 PHE A CA 1
ATOM 2180 C C . PHE A 1 261 ? -17.078 10.961 8.82 1 97.19 261 PHE A C 1
ATOM 2182 O O . PHE A 1 261 ? -16.625 12.102 8.953 1 97.19 261 PHE A O 1
ATOM 2189 N N . THR A 1 262 ? -18.156 10.664 8.164 1 97.19 262 THR A N 1
ATOM 2190 C CA . THR A 1 262 ? -18.891 11.711 7.473 1 97.19 262 THR A CA 1
ATOM 2191 C C . THR A 1 262 ? -19.391 12.766 8.469 1 97.19 262 THR A C 1
ATOM 2193 O O . THR A 1 262 ? -19.234 13.969 8.234 1 97.19 262 THR A O 1
ATOM 2196 N N . LEU A 1 263 ? -19.906 12.352 9.602 1 97 263 LEU A N 1
ATOM 2197 C CA . LEU A 1 263 ? -20.438 13.25 10.625 1 97 263 LEU A CA 1
ATOM 2198 C C . LEU A 1 263 ? -19.328 14.125 11.203 1 97 263 LEU A C 1
ATOM 2200 O O . LEU A 1 263 ? -19.516 15.336 11.359 1 97 263 LEU A O 1
ATOM 2204 N N . SER A 1 264 ? -18.25 13.484 11.414 1 94.5 264 SER A N 1
ATOM 2205 C CA . SER A 1 264 ? -17.156 14.18 12.102 1 94.5 264 SER A CA 1
ATOM 2206 C C . SER A 1 264 ? -16.375 15.047 11.141 1 94.5 264 SER A C 1
ATOM 2208 O O . SER A 1 264 ? -16.047 16.203 11.453 1 94.5 264 SER A O 1
ATOM 2210 N N . PHE A 1 265 ? -16.047 14.578 10.008 1 93.94 265 PHE A N 1
ATOM 2211 C CA . PHE A 1 265 ? -15.203 15.297 9.047 1 93.94 265 PHE A CA 1
ATOM 2212 C C . PHE A 1 265 ? -15.922 16.516 8.5 1 93.94 265 PHE A C 1
ATOM 2214 O O . PHE A 1 265 ? -15.328 17.594 8.359 1 93.94 265 PHE A O 1
ATOM 2221 N N . LEU A 1 266 ? -17.234 16.344 8.258 1 93.88 266 LEU A N 1
ATOM 2222 C CA . LEU A 1 266 ? -18 17.438 7.656 1 93.88 266 LEU A CA 1
ATOM 2223 C C . LEU A 1 266 ? -18.656 18.297 8.727 1 93.88 266 LEU A C 1
ATOM 2225 O O . LEU A 1 266 ? -19.375 19.234 8.414 1 93.88 266 LEU A O 1
ATOM 2229 N N . CYS A 1 267 ? -18.469 17.953 9.953 1 92.44 267 CYS A N 1
ATOM 2230 C CA . CYS A 1 267 ? -19.062 18.703 11.055 1 92.44 267 CYS A CA 1
ATOM 2231 C C . CYS A 1 267 ? -20.562 18.891 10.828 1 92.44 267 CYS A C 1
ATOM 2233 O O . CYS A 1 267 ? -21.062 20.016 10.883 1 92.44 267 CYS A O 1
ATOM 2235 N N . VAL A 1 268 ? -21.188 17.844 10.656 1 95.69 268 VAL A N 1
ATOM 2236 C CA . VAL A 1 268 ? -22.578 17.859 10.203 1 95.69 268 VAL A CA 1
ATOM 2237 C C . VAL A 1 268 ? -23.469 18.344 11.336 1 95.69 268 VAL A C 1
ATOM 2239 O O . VAL A 1 268 ? -24.5 19 11.094 1 95.69 268 VAL A O 1
ATOM 2242 N N . LYS A 1 269 ? -23.141 18.062 12.578 1 93.75 269 LYS A N 1
ATOM 2243 C CA . LYS A 1 269 ? -23.938 18.5 13.727 1 93.75 269 LYS A CA 1
ATOM 2244 C C . LYS A 1 269 ? -24.094 20.016 13.742 1 93.75 269 LYS A C 1
ATOM 2246 O O . LYS A 1 269 ? -25.172 20.531 14.023 1 93.75 269 LYS A O 1
ATOM 2251 N N . ALA A 1 270 ? -23.031 20.688 13.336 1 90.5 270 ALA A N 1
ATOM 2252 C CA . ALA A 1 270 ? -23.016 22.156 13.359 1 90.5 270 ALA A CA 1
ATOM 2253 C C . ALA A 1 270 ? -23.531 22.719 12.047 1 90.5 270 ALA A C 1
ATOM 2255 O O . ALA A 1 270 ? -24.312 23.688 12.047 1 90.5 270 ALA A O 1
ATOM 2256 N N . LYS A 1 271 ? -23.219 22.141 10.938 1 91.38 271 LYS A N 1
ATOM 2257 C CA . LYS A 1 271 ? -23.469 22.734 9.633 1 91.38 271 LYS A CA 1
ATOM 2258 C C . LYS A 1 271 ? -24.828 22.312 9.078 1 91.38 271 LYS A C 1
ATOM 2260 O O . LYS A 1 271 ? -25.453 23.031 8.305 1 91.38 271 LYS A O 1
ATOM 2265 N N . ALA A 1 272 ? -25.219 21.125 9.453 1 94.38 272 ALA A N 1
ATOM 2266 C CA . ALA A 1 272 ? -26.5 20.594 8.961 1 94.38 272 ALA A CA 1
ATOM 2267 C C . ALA A 1 272 ? -27.156 19.688 9.984 1 94.38 272 ALA A C 1
ATOM 2269 O O . ALA A 1 272 ? -27.188 18.469 9.812 1 94.38 272 ALA A O 1
ATOM 2270 N N . PRO A 1 273 ? -27.922 20.188 10.922 1 94.38 273 PRO A N 1
ATOM 2271 C CA . PRO A 1 273 ? -28.469 19.391 12.031 1 94.38 273 PRO A CA 1
ATOM 2272 C C . PRO A 1 273 ? -29.562 18.422 11.578 1 94.38 273 PRO A C 1
ATOM 2274 O O . PRO A 1 273 ? -29.719 17.344 12.156 1 94.38 273 PRO A O 1
ATOM 2277 N N . HIS A 1 274 ? -30.312 18.797 10.539 1 95.5 274 HIS A N 1
ATOM 2278 C CA . HIS A 1 274 ? -31.344 17.891 10.039 1 95.5 274 HIS A CA 1
ATOM 2279 C C . HIS A 1 274 ? -30.719 16.656 9.414 1 95.5 274 HIS A C 1
ATOM 2281 O O . HIS A 1 274 ? -31.234 15.539 9.594 1 95.5 274 HIS A O 1
ATOM 2287 N N . LEU A 1 275 ? -29.641 16.891 8.711 1 97.31 275 LEU A N 1
ATOM 2288 C CA . LEU A 1 275 ? -28.953 15.766 8.102 1 97.31 275 LEU A CA 1
ATOM 2289 C C . LEU A 1 275 ? -28.234 14.93 9.156 1 97.31 275 LEU A C 1
ATOM 2291 O O . LEU A 1 275 ? -28.078 13.719 8.992 1 97.31 275 LEU A O 1
ATOM 2295 N N . TYR A 1 276 ? -27.859 15.555 10.227 1 97.56 276 TYR A N 1
ATOM 2296 C CA . TYR A 1 276 ? -27.25 14.836 11.344 1 97.56 276 TYR A CA 1
ATOM 2297 C C . TYR A 1 276 ? -28.219 13.781 11.891 1 97.56 276 TYR A C 1
ATOM 2299 O O . TYR A 1 276 ? -27.828 12.625 12.094 1 97.56 276 TYR A O 1
ATOM 2307 N N . ARG A 1 277 ? -29.516 14.195 12.094 1 97.12 277 ARG A N 1
ATOM 2308 C CA . ARG A 1 277 ? -30.531 13.281 12.602 1 97.12 277 ARG A CA 1
ATOM 2309 C C . ARG A 1 277 ? -30.781 12.148 11.617 1 97.12 277 ARG A C 1
ATOM 2311 O O . ARG A 1 277 ? -31.016 11 12.023 1 97.12 277 ARG A O 1
ATOM 2318 N N . LEU A 1 278 ? -30.672 12.5 10.336 1 97.88 278 LEU A N 1
ATOM 2319 C CA . LEU A 1 278 ? -30.875 11.484 9.312 1 97.88 278 LEU A CA 1
ATOM 2320 C C . LEU A 1 278 ? -29.75 10.453 9.344 1 97.88 278 LEU A C 1
ATOM 2322 O O . LEU A 1 278 ? -30.016 9.25 9.281 1 97.88 278 LEU A O 1
ATOM 2326 N N . VAL A 1 279 ? -28.531 10.93 9.398 1 98.31 279 VAL A N 1
ATOM 2327 C CA . VAL A 1 279 ? -27.375 10.031 9.406 1 98.31 279 VAL A CA 1
ATOM 2328 C C . VAL A 1 279 ? -27.422 9.141 10.648 1 98.31 279 VAL A C 1
ATOM 2330 O O . VAL A 1 279 ? -27.172 7.941 10.562 1 98.31 279 VAL A O 1
ATOM 2333 N N . ILE A 1 280 ? -27.812 9.68 11.781 1 97.81 280 ILE A N 1
ATOM 2334 C CA . ILE A 1 280 ? -27.922 8.914 13.016 1 97.81 280 ILE A CA 1
ATOM 2335 C C . ILE A 1 280 ? -29.031 7.871 12.883 1 97.81 280 ILE A C 1
ATOM 2337 O O . ILE A 1 280 ? -28.875 6.738 13.352 1 97.81 280 ILE A O 1
ATOM 2341 N N . ALA A 1 281 ? -30.094 8.312 12.289 1 98 281 ALA A N 1
ATOM 2342 C CA . ALA A 1 281 ? -31.188 7.379 12.062 1 98 281 ALA A CA 1
ATOM 2343 C C . ALA A 1 281 ? -30.75 6.199 11.211 1 98 281 ALA A C 1
ATOM 2345 O O . ALA A 1 281 ? -31.094 5.051 11.492 1 98 281 ALA A O 1
ATOM 2346 N N . VAL A 1 282 ? -30.031 6.492 10.172 1 98.25 282 VAL A N 1
ATOM 2347 C CA . VAL A 1 282 ? -29.547 5.449 9.273 1 98.25 282 VAL A CA 1
ATOM 2348 C C . VAL A 1 282 ? -28.562 4.539 10.023 1 98.25 282 VAL A C 1
ATOM 2350 O O . VAL A 1 282 ? -28.562 3.322 9.82 1 98.25 282 VAL A O 1
ATOM 2353 N N . ILE A 1 283 ? -27.703 5.098 10.906 1 98.25 283 ILE A N 1
ATOM 2354 C CA . ILE A 1 283 ? -26.766 4.32 11.703 1 98.25 283 ILE A CA 1
ATOM 2355 C C . ILE A 1 283 ? -27.531 3.355 12.609 1 98.25 283 ILE A C 1
ATOM 2357 O O . ILE A 1 283 ? -27.188 2.172 12.688 1 98.25 283 ILE A O 1
ATOM 2361 N N . VAL A 1 284 ? -28.562 3.863 13.211 1 97.94 284 VAL A N 1
ATOM 2362 C CA . VAL A 1 284 ? -29.344 3.062 14.141 1 97.94 284 VAL A CA 1
ATOM 2363 C C . VAL A 1 284 ? -30.078 1.963 13.383 1 97.94 284 VAL A C 1
ATOM 2365 O O . VAL A 1 284 ? -30.078 0.802 13.797 1 97.94 284 VAL A O 1
ATOM 2368 N N . LEU A 1 285 ? -30.656 2.328 12.273 1 97.5 285 LEU A N 1
ATOM 2369 C CA . LEU A 1 285 ? -31.391 1.357 11.477 1 97.5 285 LEU A CA 1
ATOM 2370 C C . LEU A 1 285 ? -30.469 0.281 10.93 1 97.5 285 LEU A C 1
ATOM 2372 O O . LEU A 1 285 ? -30.828 -0.898 10.898 1 97.5 285 LEU A O 1
ATOM 2376 N N . ARG A 1 286 ? -29.359 0.689 10.438 1 96.81 286 ARG A N 1
ATOM 2377 C CA . ARG A 1 286 ? -28.375 -0.261 9.914 1 96.81 286 ARG A CA 1
ATOM 2378 C C . ARG A 1 286 ? -27.875 -1.181 11.023 1 96.81 286 ARG A C 1
ATOM 2380 O O . ARG A 1 286 ? -27.609 -2.361 10.781 1 96.81 286 ARG A O 1
ATOM 2387 N N . SER A 1 287 ? -27.656 -0.678 12.227 1 97.62 287 SER A N 1
ATOM 2388 C CA . SER A 1 287 ? -27.219 -1.478 13.359 1 97.62 287 SER A CA 1
ATOM 2389 C C . SER A 1 287 ? -28.281 -2.484 13.773 1 97.62 287 SER A C 1
ATOM 2391 O O . SER A 1 287 ? -27.969 -3.629 14.109 1 97.62 287 SER A O 1
ATOM 2393 N N . LEU A 1 288 ? -29.484 -2.033 13.727 1 96.88 288 LEU A N 1
ATOM 2394 C CA . LEU A 1 288 ? -30.578 -2.943 14.023 1 96.88 288 LEU A CA 1
ATOM 2395 C C . LEU A 1 288 ? -30.656 -4.066 13 1 96.88 288 LEU A C 1
ATOM 2397 O O . LEU A 1 288 ? -30.875 -5.227 13.359 1 96.88 288 LEU A O 1
ATOM 2401 N N . PHE A 1 289 ? -30.5 -3.666 11.773 1 96.31 289 PHE A N 1
ATOM 2402 C CA . PHE A 1 289 ? -30.5 -4.664 10.711 1 96.31 289 PHE A CA 1
ATOM 2403 C C . PHE A 1 289 ? -29.359 -5.66 10.914 1 96.31 289 PHE A C 1
ATOM 2405 O O . PHE A 1 289 ? -29.531 -6.859 10.688 1 96.31 289 PHE A O 1
ATOM 2412 N N . PHE A 1 290 ? -28.203 -5.164 11.289 1 96 290 PHE A N 1
ATOM 2413 C CA . PHE A 1 290 ? -27.062 -6.027 11.547 1 96 290 PHE A CA 1
ATOM 2414 C C . PHE A 1 290 ? -27.359 -7.012 12.664 1 96 290 PHE A C 1
ATOM 2416 O O . PHE A 1 290 ? -27.016 -8.195 12.57 1 96 290 PHE A O 1
ATOM 2423 N N . LEU A 1 291 ? -28.047 -6.578 13.727 1 96.19 291 LEU A N 1
ATOM 2424 C CA . LEU A 1 291 ? -28.406 -7.441 14.844 1 96.19 291 LEU A CA 1
ATOM 2425 C C . LEU A 1 291 ? -29.359 -8.547 14.398 1 96.19 291 LEU A C 1
ATOM 2427 O O . LEU A 1 291 ? -29.25 -9.688 14.852 1 96.19 291 LEU A O 1
ATOM 2431 N N . VAL A 1 292 ? -30.203 -8.242 13.484 1 95.12 292 VAL A N 1
ATOM 2432 C CA . VAL A 1 292 ? -31.125 -9.234 12.938 1 95.12 292 VAL A CA 1
ATOM 2433 C C . VAL A 1 292 ? -30.359 -10.234 12.078 1 95.12 292 VAL A C 1
ATOM 2435 O O . VAL A 1 292 ? -30.656 -11.43 12.07 1 95.12 292 VAL A O 1
ATOM 2438 N N . CYS A 1 293 ? -29.359 -9.742 11.312 1 92.94 293 CYS A N 1
ATOM 2439 C CA . CYS A 1 293 ? -28.547 -10.586 10.453 1 92.94 293 CYS A CA 1
ATOM 2440 C C . CYS A 1 293 ? -27.75 -11.594 11.273 1 92.94 293 CYS A C 1
ATOM 2442 O O . CYS A 1 293 ? -27.484 -12.703 10.805 1 92.94 293 CYS A O 1
ATOM 2444 N N . LEU A 1 294 ? -27.359 -11.227 12.555 1 91.94 294 LEU A N 1
ATOM 2445 C CA . LEU A 1 294 ? -26.609 -12.133 13.414 1 91.94 294 LEU A CA 1
ATOM 2446 C C . LEU A 1 294 ? -27.438 -13.359 13.781 1 91.94 294 LEU A C 1
ATOM 2448 O O . LEU A 1 294 ? -26.891 -14.438 14.008 1 91.94 294 LEU A O 1
ATOM 2452 N N . LEU A 1 295 ? -28.734 -13.195 13.734 1 90.69 295 LEU A N 1
ATOM 2453 C CA . LEU A 1 295 ? -29.641 -14.297 14.055 1 90.69 295 LEU A CA 1
ATOM 2454 C C . LEU A 1 295 ? -29.938 -15.141 12.82 1 90.69 295 LEU A C 1
ATOM 2456 O O . LEU A 1 295 ? -30.156 -16.344 12.922 1 90.69 295 LEU A O 1
ATOM 2460 N N . ASN A 1 296 ? -30.047 -14.422 11.695 1 89.19 296 ASN A N 1
ATOM 2461 C CA . ASN A 1 296 ? -30.25 -15.07 10.406 1 89.19 296 ASN A CA 1
ATOM 2462 C C . ASN A 1 296 ? -29.172 -14.68 9.406 1 89.19 296 ASN A C 1
ATOM 2464 O O . ASN A 1 296 ? -29.281 -13.664 8.719 1 89.19 296 ASN A O 1
ATOM 2468 N N . THR A 1 297 ? -28.297 -15.555 9.156 1 83.88 297 THR A N 1
ATOM 2469 C CA . THR A 1 297 ? -27.109 -15.25 8.367 1 83.88 297 THR A CA 1
ATOM 2470 C C . THR A 1 297 ? -27.469 -15.125 6.887 1 83.88 297 THR A C 1
ATOM 2472 O O . THR A 1 297 ? -26.688 -14.57 6.102 1 83.88 297 THR A O 1
ATOM 2475 N N . HIS A 1 298 ? -28.609 -15.539 6.484 1 83.62 298 HIS A N 1
ATOM 2476 C CA . HIS A 1 298 ? -29.031 -15.414 5.09 1 83.62 298 HIS A CA 1
ATOM 2477 C C . HIS A 1 298 ? -29.234 -13.953 4.699 1 83.62 298 HIS A C 1
ATOM 2479 O O . HIS A 1 298 ? -29.062 -13.594 3.533 1 83.62 298 HIS A O 1
ATOM 2485 N N . LEU A 1 299 ? -29.469 -13.125 5.715 1 87.62 299 LEU A N 1
ATOM 2486 C CA . LEU A 1 299 ? -29.75 -11.719 5.461 1 87.62 299 LEU A CA 1
ATOM 2487 C C . LEU A 1 299 ? -28.484 -10.961 5.098 1 87.62 299 LEU A C 1
ATOM 2489 O O . LEU A 1 299 ? -28.547 -9.867 4.539 1 87.62 299 LEU A O 1
ATOM 2493 N N . PHE A 1 300 ? -27.359 -11.547 5.363 1 85.62 300 PHE A N 1
ATOM 2494 C CA . PHE A 1 300 ? -26.109 -10.914 4.996 1 85.62 300 PHE A CA 1
ATOM 2495 C C . PHE A 1 300 ? -25.953 -10.852 3.479 1 85.62 300 PHE A C 1
ATOM 2497 O O . PHE A 1 300 ? -25.141 -10.07 2.965 1 85.62 300 PHE A O 1
ATOM 2504 N N . ASN A 1 301 ? -26.719 -11.531 2.748 1 81.94 301 ASN A N 1
ATOM 2505 C CA . ASN A 1 301 ? -26.609 -11.602 1.295 1 81.94 301 ASN A CA 1
ATOM 2506 C C . ASN A 1 301 ? -27.188 -10.359 0.629 1 81.94 301 ASN A C 1
ATOM 2508 O O . ASN A 1 301 ? -26.938 -10.109 -0.551 1 81.94 301 ASN A O 1
ATOM 2512 N N . TYR A 1 302 ? -27.891 -9.617 1.424 1 83.75 302 TYR A N 1
ATOM 2513 C CA . TYR A 1 302 ? -28.453 -8.391 0.876 1 83.75 302 TYR A CA 1
ATOM 2514 C C . TYR A 1 302 ? -27.484 -7.227 1.005 1 83.75 302 TYR A C 1
ATOM 2516 O O . TYR A 1 302 ? -27.719 -6.285 1.765 1 83.75 302 TYR A O 1
ATOM 2524 N N . LYS A 1 303 ? -26.5 -7.223 0.198 1 86.62 303 LYS A N 1
ATOM 2525 C CA . LYS A 1 303 ? -25.422 -6.246 0.242 1 86.62 303 LYS A CA 1
ATOM 2526 C C . LYS A 1 303 ? -25.844 -4.918 -0.368 1 86.62 303 LYS A C 1
ATOM 2528 O O . LYS A 1 303 ? -25.234 -3.879 -0.112 1 86.62 303 LYS A O 1
ATOM 2533 N N . LEU A 1 304 ? -27 -4.914 -1.073 1 86.62 304 LEU A N 1
ATOM 2534 C CA . LEU A 1 304 ? -27.484 -3.713 -1.749 1 86.62 304 LEU A CA 1
ATOM 2535 C C . LEU A 1 304 ? -27.938 -2.67 -0.738 1 86.62 304 LEU A C 1
ATOM 2537 O O . LEU A 1 304 ? -28.047 -1.484 -1.063 1 86.62 304 LEU A O 1
ATOM 2541 N N . ILE A 1 305 ? -28.219 -3.104 0.455 1 90.31 305 ILE A N 1
ATOM 2542 C CA . ILE A 1 305 ? -28.672 -2.199 1.506 1 90.31 305 ILE A CA 1
ATOM 2543 C C . ILE A 1 305 ? -27.594 -1.134 1.766 1 90.31 305 ILE A C 1
ATOM 2545 O O . ILE A 1 305 ? -27.906 -0.038 2.236 1 90.31 305 ILE A O 1
ATOM 2549 N N . GLU A 1 306 ? -26.344 -1.445 1.417 1 92.38 306 GLU A N 1
ATOM 2550 C CA . GLU A 1 306 ? -25.234 -0.527 1.672 1 92.38 306 GLU A CA 1
ATOM 2551 C C . GLU A 1 306 ? -25.344 0.717 0.795 1 92.38 306 GLU A C 1
ATOM 2553 O O . GLU A 1 306 ? -24.656 1.717 1.047 1 92.38 306 GLU A O 1
ATOM 2558 N N . PHE A 1 307 ? -26.203 0.635 -0.17 1 93.5 307 PHE A N 1
ATOM 2559 C CA . PHE A 1 307 ? -26.375 1.781 -1.053 1 93.5 307 PHE A CA 1
ATOM 2560 C C . PHE A 1 307 ? -27.062 2.93 -0.314 1 93.5 307 PHE A C 1
ATOM 2562 O O . PHE A 1 307 ? -26.828 4.098 -0.636 1 93.5 307 PHE A O 1
ATOM 2569 N N . ILE A 1 308 ? -27.781 2.633 0.737 1 95.19 308 ILE A N 1
ATOM 2570 C CA . ILE A 1 308 ? -28.5 3.646 1.489 1 95.19 308 ILE A CA 1
ATOM 2571 C C . ILE A 1 308 ? -27.531 4.504 2.287 1 95.19 308 ILE A C 1
ATOM 2573 O O . ILE A 1 308 ? -27.484 5.727 2.119 1 95.19 308 ILE A O 1
ATOM 2577 N N . PRO A 1 309 ? -26.734 3.867 3.164 1 96.5 309 PRO A N 1
ATOM 2578 C CA . PRO A 1 309 ? -25.766 4.703 3.873 1 96.5 309 PRO A CA 1
ATOM 2579 C C . PRO A 1 309 ? -24.828 5.449 2.926 1 96.5 309 PRO A C 1
ATOM 2581 O O . PRO A 1 309 ? -24.406 6.57 3.223 1 96.5 309 PRO A O 1
ATOM 2584 N N . LEU A 1 310 ? -24.484 4.863 1.798 1 97 310 LEU A N 1
ATOM 2585 C CA . LEU A 1 310 ? -23.625 5.516 0.824 1 97 310 LEU A CA 1
ATOM 2586 C C . LEU A 1 310 ? -24.281 6.77 0.262 1 97 310 LEU A C 1
ATOM 2588 O O . LEU A 1 310 ? -23.641 7.824 0.185 1 97 310 LEU A O 1
ATOM 2592 N N . LEU A 1 311 ? -25.531 6.703 -0.03 1 97.19 311 LEU A N 1
ATOM 2593 C CA . LEU A 1 311 ? -26.25 7.836 -0.61 1 97.19 311 LEU A CA 1
ATOM 2594 C C . LEU A 1 311 ? -26.438 8.945 0.419 1 97.19 311 LEU A C 1
ATOM 2596 O O . LEU A 1 311 ? -26.391 10.125 0.078 1 97.19 311 LEU A O 1
ATOM 2600 N N . VAL A 1 312 ? -26.672 8.531 1.625 1 97.69 312 VAL A N 1
ATOM 2601 C CA . VAL A 1 312 ? -26.859 9.516 2.688 1 97.69 312 VAL A CA 1
ATOM 2602 C C . VAL A 1 312 ? -25.562 10.281 2.92 1 97.69 312 VAL A C 1
ATOM 2604 O O . VAL A 1 312 ? -25.562 11.508 3.059 1 97.69 312 VAL A O 1
ATOM 2607 N N . ALA A 1 313 ? -24.484 9.539 2.971 1 97.5 313 ALA A N 1
ATOM 2608 C CA . ALA A 1 313 ? -23.188 10.195 3.131 1 97.5 313 ALA A CA 1
ATOM 2609 C C . ALA A 1 313 ? -22.875 11.102 1.943 1 97.5 313 ALA A C 1
ATOM 2611 O O . ALA A 1 313 ? -22.422 12.234 2.121 1 97.5 313 ALA A O 1
ATOM 2612 N N . TYR A 1 314 ? -23.141 10.555 0.759 1 97.69 314 TYR A N 1
ATOM 2613 C CA . TYR A 1 314 ? -22.922 11.305 -0.47 1 97.69 314 TYR A CA 1
ATOM 2614 C C . TYR A 1 314 ? -23.766 12.57 -0.497 1 97.69 314 TYR A C 1
ATOM 2616 O O . TYR A 1 314 ? -23.25 13.664 -0.774 1 97.69 314 TYR A O 1
ATOM 2624 N N . GLY A 1 315 ? -25.016 12.484 -0.17 1 97.5 315 GLY A N 1
ATOM 2625 C CA . GLY A 1 315 ? -25.922 13.633 -0.139 1 97.5 315 GLY A CA 1
ATOM 2626 C C . GLY A 1 315 ? -25.531 14.664 0.9 1 97.5 315 GLY A C 1
ATOM 2627 O O . GLY A 1 315 ? -25.609 15.867 0.645 1 97.5 315 GLY A O 1
ATOM 2628 N N . THR A 1 316 ? -25.141 14.18 2.035 1 97.56 316 THR A N 1
ATOM 2629 C CA . THR A 1 316 ? -24.688 15.086 3.084 1 97.56 316 THR A CA 1
ATOM 2630 C C . THR A 1 316 ? -23.453 15.859 2.637 1 97.56 316 THR A C 1
ATOM 2632 O O . THR A 1 316 ? -23.328 17.062 2.895 1 97.56 316 THR A O 1
ATOM 2635 N N . GLY A 1 317 ? -22.531 15.117 1.984 1 96.94 317 GLY A N 1
ATOM 2636 C CA . GLY A 1 317 ? -21.344 15.781 1.45 1 96.94 317 GLY A CA 1
ATOM 2637 C C . GLY A 1 317 ? -21.672 16.875 0.448 1 96.94 317 GLY A C 1
ATOM 2638 O O . GLY A 1 317 ? -21.109 17.969 0.502 1 96.94 317 GLY A O 1
ATOM 2639 N N . ILE A 1 318 ? -22.625 16.609 -0.369 1 97.19 318 ILE A N 1
ATOM 2640 C CA . ILE A 1 318 ? -23.047 17.578 -1.382 1 97.19 318 ILE A CA 1
ATOM 2641 C C . ILE A 1 318 ? -23.672 18.797 -0.708 1 97.19 318 ILE A C 1
ATOM 2643 O O . ILE A 1 318 ? -23.375 19.938 -1.088 1 97.19 318 ILE A O 1
ATOM 2647 N N . TYR A 1 319 ? -24.438 18.547 0.287 1 97.06 319 TYR A N 1
ATOM 2648 C CA . TYR A 1 319 ? -25.125 19.625 1.002 1 97.06 319 TYR A CA 1
ATOM 2649 C C . TYR A 1 319 ? -24.109 20.547 1.673 1 97.06 319 TYR A C 1
ATOM 2651 O O . TYR A 1 319 ? -24.203 21.766 1.562 1 97.06 319 TYR A O 1
ATOM 2659 N N . VAL A 1 320 ? -23.188 19.969 2.322 1 95.38 320 VAL A N 1
ATOM 2660 C CA . VAL A 1 320 ? -22.203 20.75 3.049 1 95.38 320 VAL A CA 1
ATOM 2661 C C . VAL A 1 320 ? -21.281 21.469 2.059 1 95.38 320 VAL A C 1
ATOM 2663 O O . VAL A 1 320 ? -20.844 22.594 2.312 1 95.38 320 VAL A O 1
ATOM 2666 N N . TRP A 1 321 ? -20.984 20.828 0.978 1 95 321 TRP A N 1
ATOM 2667 C CA . TRP A 1 321 ? -20.188 21.453 -0.063 1 95 321 TRP A CA 1
ATOM 2668 C C . TRP A 1 321 ? -20.891 22.688 -0.626 1 95 321 TRP A C 1
ATOM 2670 O O . TRP A 1 321 ? -20.266 23.734 -0.823 1 95 321 TRP A O 1
ATOM 2680 N N . LYS A 1 322 ? -22.156 22.641 -0.842 1 95.06 322 LYS A N 1
ATOM 2681 C CA . LYS A 1 322 ? -22.938 23.75 -1.374 1 95.06 322 LYS A CA 1
ATOM 2682 C C . LYS A 1 322 ? -23.016 24.906 -0.375 1 95.06 322 LYS A C 1
ATOM 2684 O O . LYS A 1 322 ? -23.188 26.062 -0.765 1 95.06 322 LYS A O 1
ATOM 2689 N N . LYS A 1 323 ? -22.781 24.594 0.83 1 92.25 323 LYS A N 1
ATOM 2690 C CA . LYS A 1 323 ? -22.812 25.609 1.868 1 92.25 323 LYS A CA 1
ATOM 2691 C C . LYS A 1 323 ? -21.469 26.312 1.983 1 92.25 323 LYS A C 1
ATOM 2693 O O . LYS A 1 323 ? -21.297 27.234 2.797 1 92.25 323 LYS A O 1
ATOM 2698 N N . GLY A 1 324 ? -20.422 25.812 1.245 1 88.44 324 GLY A N 1
ATOM 2699 C CA . GLY A 1 324 ? -19.188 26.578 1.129 1 88.44 324 GLY A CA 1
ATOM 2700 C C . GLY A 1 324 ? -18.016 25.922 1.825 1 88.44 324 GLY A C 1
ATOM 2701 O O . GLY A 1 324 ? -16.938 26.516 1.905 1 88.44 324 GLY A O 1
ATOM 2702 N N . TYR A 1 325 ? -18.25 24.781 2.363 1 87.44 325 TYR A N 1
ATOM 2703 C CA . TYR A 1 325 ? -17.125 24.094 2.986 1 87.44 325 TYR A CA 1
ATOM 2704 C C . TYR A 1 325 ? -16.219 23.453 1.935 1 87.44 325 TYR A C 1
ATOM 2706 O O . TYR A 1 325 ? -16.5 22.359 1.44 1 87.44 325 TYR A O 1
ATOM 2714 N N . ARG A 1 326 ? -15.062 23.922 1.636 1 85.69 326 ARG A N 1
ATOM 2715 C CA . ARG A 1 326 ? -14.188 23.609 0.508 1 85.69 326 ARG A CA 1
ATOM 2716 C C . ARG A 1 326 ? -13.672 22.172 0.595 1 85.69 326 ARG A C 1
ATOM 2718 O O . ARG A 1 326 ? -13.641 21.469 -0.408 1 85.69 326 ARG A O 1
ATOM 2725 N N . PRO A 1 327 ? -13.266 21.719 1.79 1 86.44 327 PRO A N 1
ATOM 2726 C CA . PRO A 1 327 ? -12.734 20.359 1.853 1 86.44 327 PRO A CA 1
ATOM 2727 C C . PRO A 1 327 ? -13.773 19.297 1.474 1 86.44 327 PRO A C 1
ATOM 2729 O O . PRO A 1 327 ? -13.414 18.188 1.094 1 86.44 327 PRO A O 1
ATOM 2732 N N . ALA A 1 328 ? -15.031 19.641 1.481 1 92.44 328 ALA A N 1
ATOM 2733 C CA . ALA A 1 328 ? -16.109 18.719 1.154 1 92.44 328 ALA A CA 1
ATOM 2734 C C . ALA A 1 328 ? -16.109 18.391 -0.336 1 92.44 328 ALA A C 1
ATOM 2736 O O . ALA A 1 328 ? -16.703 17.375 -0.753 1 92.44 328 ALA A O 1
ATOM 2737 N N . MET A 1 329 ? -15.484 19.188 -1.126 1 93.81 329 MET A N 1
ATOM 2738 C CA . MET A 1 329 ? -15.438 18.953 -2.566 1 93.81 329 MET A CA 1
ATOM 2739 C C . MET A 1 329 ? -14.758 17.609 -2.871 1 93.81 329 MET A C 1
ATOM 2741 O O . MET A 1 329 ? -15.32 16.781 -3.586 1 93.81 329 MET A O 1
ATOM 2745 N N . PHE A 1 330 ? -13.594 17.391 -2.297 1 92.81 330 PHE A N 1
ATOM 2746 C CA . PHE A 1 330 ? -12.844 16.172 -2.549 1 92.81 330 PHE A CA 1
ATOM 2747 C C . PHE A 1 330 ? -13.562 14.969 -1.949 1 92.81 330 PHE A C 1
ATOM 2749 O O . PHE A 1 330 ? -13.492 13.859 -2.492 1 92.81 330 PHE A O 1
ATOM 2756 N N . PHE A 1 331 ? -14.227 15.258 -0.861 1 95.19 331 PHE A N 1
ATOM 2757 C CA . PHE A 1 331 ? -15.055 14.211 -0.275 1 95.19 331 PHE A CA 1
ATOM 2758 C C . PHE A 1 331 ? -16.141 13.781 -1.243 1 95.19 331 PHE A C 1
ATOM 2760 O O . PHE A 1 331 ? -16.344 12.586 -1.474 1 95.19 331 PHE A O 1
ATOM 2767 N N . VAL A 1 332 ? -16.797 14.711 -1.851 1 97.12 332 VAL A N 1
ATOM 2768 C CA . VAL A 1 332 ? -17.906 14.445 -2.754 1 97.12 332 VAL A CA 1
ATOM 2769 C C . VAL A 1 332 ? -17.406 13.75 -4.012 1 97.12 332 VAL A C 1
ATOM 2771 O O . VAL A 1 332 ? -18.031 12.805 -4.504 1 97.12 332 VAL A O 1
ATOM 2774 N N . ILE A 1 333 ? -16.297 14.148 -4.559 1 96.56 333 ILE A N 1
ATOM 2775 C CA . ILE A 1 333 ? -15.719 13.5 -5.73 1 96.56 333 ILE A CA 1
ATOM 2776 C C . ILE A 1 333 ? -15.352 12.062 -5.398 1 96.56 333 ILE A C 1
ATOM 2778 O O . ILE A 1 333 ? -15.602 11.148 -6.195 1 96.56 333 ILE A O 1
ATOM 2782 N N . GLY A 1 334 ? -14.75 11.852 -4.227 1 96.25 334 GLY A N 1
ATOM 2783 C CA . GLY A 1 334 ? -14.422 10.508 -3.791 1 96.25 334 GLY A CA 1
ATOM 2784 C C . GLY A 1 334 ? -15.641 9.602 -3.68 1 96.25 334 GLY A C 1
ATOM 2785 O O . GLY A 1 334 ? -15.633 8.484 -4.188 1 96.25 334 GLY A O 1
ATOM 2786 N N . TYR A 1 335 ? -16.672 10.125 -3.121 1 96.81 335 TYR A N 1
ATOM 2787 C CA . TYR A 1 335 ? -17.891 9.328 -2.936 1 96.81 335 TYR A CA 1
ATOM 2788 C C . TYR A 1 335 ? -18.625 9.141 -4.258 1 96.81 335 TYR A C 1
ATOM 2790 O O . TYR A 1 335 ? -19.406 8.195 -4.414 1 96.81 335 TYR A O 1
ATOM 2798 N N . SER A 1 336 ? -18.391 10.055 -5.203 1 97.5 336 SER A N 1
ATOM 2799 C CA . SER A 1 336 ? -18.938 9.844 -6.539 1 97.5 336 SER A CA 1
ATOM 2800 C C . SER A 1 336 ? -18.375 8.578 -7.176 1 97.5 336 SER A C 1
ATOM 2802 O O . SER A 1 336 ? -19.078 7.844 -7.859 1 97.5 336 SER A O 1
ATOM 2804 N N . PHE A 1 337 ? -17.141 8.367 -6.98 1 95.81 337 PHE A N 1
ATOM 2805 C CA . PHE A 1 337 ? -16.531 7.148 -7.492 1 95.81 337 PHE A CA 1
ATOM 2806 C C . PHE A 1 337 ? -17.156 5.918 -6.836 1 95.81 337 PHE A C 1
ATOM 2808 O O . PHE A 1 337 ? -17.359 4.898 -7.492 1 95.81 337 PHE A O 1
ATOM 2815 N N . LEU A 1 338 ? -17.406 5.996 -5.559 1 96.38 338 LEU A N 1
ATOM 2816 C CA . LEU A 1 338 ? -18.031 4.875 -4.867 1 96.38 338 LEU A CA 1
ATOM 2817 C C . LEU A 1 338 ? -19.422 4.605 -5.414 1 96.38 338 LEU A C 1
ATOM 2819 O O . LEU A 1 338 ? -19.812 3.451 -5.59 1 96.38 338 LEU A O 1
ATOM 2823 N N . VAL A 1 339 ? -20.156 5.664 -5.652 1 96.75 339 VAL A N 1
ATOM 2824 C CA . VAL A 1 339 ? -21.516 5.523 -6.199 1 96.75 339 VAL A CA 1
ATOM 2825 C C . VAL A 1 339 ? -21.438 4.852 -7.57 1 96.75 339 VAL A C 1
ATOM 2827 O O . VAL A 1 339 ? -22.234 3.951 -7.863 1 96.75 339 VAL A O 1
ATOM 2830 N N . ILE A 1 340 ? -20.5 5.238 -8.352 1 95 340 ILE A N 1
ATOM 2831 C CA . ILE A 1 340 ? -20.297 4.641 -9.672 1 95 340 ILE A CA 1
ATOM 2832 C C . ILE A 1 340 ? -19.969 3.156 -9.516 1 95 340 ILE A C 1
ATOM 2834 O O . ILE A 1 340 ? -20.516 2.316 -10.242 1 95 340 ILE A O 1
ATOM 2838 N N . GLY A 1 341 ? -19.078 2.859 -8.586 1 92.69 341 GLY A N 1
ATOM 2839 C CA . GLY A 1 341 ? -18.719 1.471 -8.344 1 92.69 341 GLY A CA 1
ATOM 2840 C C . GLY A 1 341 ? -19.906 0.616 -7.926 1 92.69 341 GLY A C 1
ATOM 2841 O O . GLY A 1 341 ? -20.062 -0.504 -8.414 1 92.69 341 GLY A O 1
ATOM 2842 N N . PHE A 1 342 ? -20.734 1.125 -7.098 1 92.38 342 PHE A N 1
ATOM 2843 C CA . PHE A 1 342 ? -21.906 0.399 -6.637 1 92.38 342 PHE A CA 1
ATOM 2844 C C . PHE A 1 342 ? -22.922 0.239 -7.762 1 92.38 342 PHE A C 1
ATOM 2846 O O . PHE A 1 342 ? -23.594 -0.787 -7.852 1 92.38 342 PHE A O 1
ATOM 2853 N N . LEU A 1 343 ? -23.047 1.227 -8.578 1 91.5 343 LEU A N 1
ATOM 2854 C CA . LEU A 1 343 ? -23.953 1.142 -9.711 1 91.5 343 LEU A CA 1
ATOM 2855 C C . LEU A 1 343 ? -23.516 0.056 -10.688 1 91.5 343 LEU A C 1
ATOM 2857 O O . LEU A 1 343 ? -24.344 -0.677 -11.227 1 91.5 343 LEU A O 1
ATOM 2861 N N . ILE A 1 344 ? -22.266 -0.05 -10.883 1 89.12 344 ILE A N 1
ATOM 2862 C CA . ILE A 1 344 ? -21.734 -1.098 -11.75 1 89.12 344 ILE A CA 1
ATOM 2863 C C . ILE A 1 344 ? -22.047 -2.469 -11.156 1 89.12 344 ILE A C 1
ATOM 2865 O O . ILE A 1 344 ? -22.469 -3.379 -11.875 1 89.12 344 ILE A O 1
ATOM 2869 N N . LYS A 1 345 ? -21.859 -2.6 -9.875 1 86.75 345 LYS A N 1
ATOM 2870 C CA . LYS A 1 345 ? -22.156 -3.871 -9.219 1 86.75 345 LYS A CA 1
ATOM 2871 C C . LYS A 1 345 ? -23.641 -4.219 -9.32 1 86.75 345 LYS A C 1
ATOM 2873 O O . LYS A 1 345 ? -24 -5.387 -9.469 1 86.75 345 LYS A O 1
ATOM 2878 N N . ILE A 1 346 ? -24.484 -3.201 -9.25 1 84.94 346 ILE A N 1
ATOM 2879 C CA . ILE A 1 346 ? -25.922 -3.404 -9.383 1 84.94 346 ILE A CA 1
ATOM 2880 C C . ILE A 1 346 ? -26.25 -3.84 -10.805 1 84.94 346 ILE A C 1
ATOM 2882 O O . ILE A 1 346 ? -27.062 -4.746 -11.016 1 84.94 346 ILE A O 1
ATOM 2886 N N . LEU A 1 347 ? -25.594 -3.266 -11.719 1 84.12 347 LEU A N 1
ATOM 2887 C CA . LEU A 1 347 ? -25.812 -3.631 -13.117 1 84.12 347 LEU A CA 1
ATOM 2888 C C . LEU A 1 347 ? -25.359 -5.062 -13.383 1 84.12 347 LEU A C 1
ATOM 2890 O O . LEU A 1 347 ? -26 -5.789 -14.148 1 84.12 347 LEU A O 1
ATOM 2894 N N . LEU A 1 348 ? -24.359 -5.488 -12.758 1 79.25 348 LEU A N 1
ATOM 2895 C CA . LEU A 1 348 ? -23.875 -6.855 -12.898 1 79.25 348 LEU A CA 1
ATOM 2896 C C . LEU A 1 348 ? -24.828 -7.848 -12.25 1 79.25 348 LEU A C 1
ATOM 2898 O O . LEU A 1 348 ? -25.047 -8.945 -12.773 1 79.25 348 LEU A O 1
ATOM 2902 N N . LEU A 1 349 ? -25.359 -7.434 -11.156 1 75.62 349 LEU A N 1
ATOM 2903 C CA . LEU A 1 349 ? -26.312 -8.289 -10.453 1 75.62 349 LEU A CA 1
ATOM 2904 C C . LEU A 1 349 ? -27.594 -8.469 -11.273 1 75.62 349 LEU A C 1
ATOM 2906 O O . LEU A 1 349 ? -28.203 -9.539 -11.258 1 75.62 349 LEU A O 1
ATOM 2910 N N . LEU A 1 350 ? -27.922 -7.387 -12.023 1 76.12 350 LEU A N 1
ATOM 2911 C CA . LEU A 1 350 ? -29.141 -7.426 -12.828 1 76.12 350 LEU A CA 1
ATOM 2912 C C . LEU A 1 350 ? -28.875 -8.102 -14.172 1 76.12 350 LEU A C 1
ATOM 2914 O O . LEU A 1 350 ? -29.797 -8.266 -14.977 1 76.12 350 LEU A O 1
ATOM 2918 N N . ASP A 1 351 ? -27.688 -8.656 -14.359 1 73.62 351 ASP A N 1
ATOM 2919 C CA . ASP A 1 351 ? -27.281 -9.406 -15.547 1 73.62 351 ASP A CA 1
ATOM 2920 C C . ASP A 1 351 ? -27.625 -8.625 -16.812 1 73.62 351 ASP A C 1
ATOM 2922 O O . ASP A 1 351 ? -28.266 -9.156 -17.719 1 73.62 351 ASP A O 1
ATOM 2926 N N . VAL A 1 352 ? -27.234 -7.402 -16.734 1 73.81 352 VAL A N 1
ATOM 2927 C CA . VAL A 1 352 ? -27.453 -6.609 -17.953 1 73.81 352 VAL A CA 1
ATOM 2928 C C . VAL A 1 352 ? -26.531 -7.109 -19.062 1 73.81 352 VAL A C 1
ATOM 2930 O O . VAL A 1 352 ? -25.344 -7.344 -18.844 1 73.81 352 VAL A O 1
ATOM 2933 N N . SER A 1 353 ? -26.969 -7.441 -20.219 1 67.62 353 SER A N 1
ATOM 2934 C CA . SER A 1 353 ? -26.344 -8.164 -21.328 1 67.62 353 SER A CA 1
ATOM 2935 C C . SER A 1 353 ? -25.141 -7.402 -21.875 1 67.62 353 SER A C 1
ATOM 2937 O O . SER A 1 353 ? -24.172 -8.008 -22.328 1 67.62 353 SER A O 1
ATOM 2939 N N . TRP A 1 354 ? -25.234 -6.086 -21.828 1 68.88 354 TRP A N 1
ATOM 2940 C CA . TRP A 1 354 ? -24.172 -5.348 -22.531 1 68.88 354 TRP A CA 1
ATOM 2941 C C . TRP A 1 354 ? -22.953 -5.184 -21.625 1 68.88 354 TRP A C 1
ATOM 2943 O O . TRP A 1 354 ? -21.891 -4.762 -22.094 1 68.88 354 TRP A O 1
ATOM 2953 N N . MET A 1 355 ? -23.078 -5.688 -20.469 1 70.94 355 MET A N 1
ATOM 2954 C CA . MET A 1 355 ? -21.953 -5.516 -19.578 1 70.94 355 MET A CA 1
ATOM 2955 C C . MET A 1 355 ? -21.016 -6.73 -19.625 1 70.94 355 MET A C 1
ATOM 2957 O O . MET A 1 355 ? -21.438 -7.844 -19.297 1 70.94 355 MET A O 1
ATOM 2961 N N . PRO A 1 356 ? -19.859 -6.496 -20.219 1 67.69 356 PRO A N 1
ATOM 2962 C CA . PRO A 1 356 ? -18.922 -7.629 -20.266 1 67.69 356 PRO A CA 1
ATOM 2963 C C . PRO A 1 356 ? -18.484 -8.094 -18.875 1 67.69 356 PRO A C 1
ATOM 2965 O O . PRO A 1 356 ? -18.312 -7.277 -17.984 1 67.69 356 PRO A O 1
ATOM 2968 N N . TYR A 1 357 ? -18.594 -9.383 -18.703 1 70.25 357 TYR A N 1
ATOM 2969 C CA . TYR A 1 357 ? -18.078 -9.953 -17.469 1 70.25 357 TYR A CA 1
ATOM 2970 C C . TYR A 1 357 ? -16.578 -10.203 -17.562 1 70.25 357 TYR A C 1
ATOM 2972 O O . TYR A 1 357 ? -16.125 -11.062 -18.328 1 70.25 357 TYR A O 1
ATOM 2980 N N . GLY A 1 358 ? -15.789 -9.188 -17.188 1 73.62 358 GLY A N 1
ATOM 2981 C CA . GLY A 1 358 ? -14.336 -9.297 -17.188 1 73.62 358 GLY A CA 1
ATOM 2982 C C . GLY A 1 358 ? -13.703 -8.844 -15.891 1 73.62 358 GLY A C 1
ATOM 2983 O O . GLY A 1 358 ? -14.406 -8.5 -14.938 1 73.62 358 GLY A O 1
ATOM 2984 N N . PRO A 1 359 ? -12.477 -9.016 -15.82 1 78.81 359 PRO A N 1
ATOM 2985 C CA . PRO A 1 359 ? -11.766 -8.633 -14.602 1 78.81 359 PRO A CA 1
ATOM 2986 C C . PRO A 1 359 ? -11.969 -7.164 -14.242 1 78.81 359 PRO A C 1
ATOM 2988 O O . PRO A 1 359 ? -12.055 -6.82 -13.055 1 78.81 359 PRO A O 1
ATOM 2991 N N . PHE A 1 360 ? -12.164 -6.426 -15.195 1 81.06 360 PHE A N 1
ATOM 2992 C CA . PHE A 1 360 ? -12.336 -5 -14.938 1 81.06 360 PHE A CA 1
ATOM 2993 C C . PHE A 1 360 ? -13.656 -4.727 -14.227 1 81.06 360 PHE A C 1
ATOM 2995 O O . PHE A 1 360 ? -13.703 -3.939 -13.281 1 81.06 360 PHE A O 1
ATOM 3002 N N . SER A 1 361 ? -14.656 -5.418 -14.672 1 82.19 361 SER A N 1
ATOM 3003 C CA . SER A 1 361 ? -15.961 -5.219 -14.047 1 82.19 361 SER A CA 1
ATOM 3004 C C . SER A 1 361 ? -16.016 -5.848 -12.664 1 82.19 361 SER A C 1
ATOM 3006 O O . SER A 1 361 ? -16.609 -5.285 -11.742 1 82.19 361 SER A O 1
ATOM 3008 N N . TYR A 1 362 ? -15.344 -6.914 -12.539 1 82.75 362 TYR A N 1
ATOM 3009 C CA . TYR A 1 362 ? -15.367 -7.625 -11.266 1 82.75 362 TYR A CA 1
ATOM 3010 C C . TYR A 1 362 ? -14.633 -6.84 -10.188 1 82.75 362 TYR A C 1
ATOM 3012 O O . TYR A 1 362 ? -15.102 -6.746 -9.047 1 82.75 362 TYR A O 1
ATOM 3020 N N . TYR A 1 363 ? -13.547 -6.148 -10.531 1 87.69 363 TYR A N 1
ATOM 3021 C CA . TYR A 1 363 ? -12.742 -5.453 -9.531 1 87.69 363 TYR A CA 1
ATOM 3022 C C . TYR A 1 363 ? -13 -3.953 -9.578 1 87.69 363 TYR A C 1
ATOM 3024 O O . TYR A 1 363 ? -12.227 -3.168 -9.016 1 87.69 363 TYR A O 1
ATOM 3032 N N . SER A 1 364 ? -14.031 -3.508 -10.219 1 90.25 364 SER A N 1
ATOM 3033 C CA . SER A 1 364 ? -14.336 -2.09 -10.391 1 90.25 364 SER A CA 1
ATOM 3034 C C . SER A 1 364 ? -14.531 -1.405 -9.039 1 90.25 364 SER A C 1
ATOM 3036 O O . SER A 1 364 ? -14.023 -0.304 -8.82 1 90.25 364 SER A O 1
ATOM 3038 N N . LEU A 1 365 ? -15.219 -2.072 -8.164 1 91 365 LEU A N 1
ATOM 3039 C CA . LEU A 1 365 ? -15.5 -1.468 -6.871 1 91 365 LEU A CA 1
ATOM 3040 C C . LEU A 1 365 ? -14.211 -1.254 -6.082 1 91 365 LEU A C 1
ATOM 3042 O O . LEU A 1 365 ? -14.07 -0.253 -5.375 1 91 365 LEU A O 1
ATOM 3046 N N . SER A 1 366 ? -13.305 -2.203 -6.16 1 92.25 366 SER A N 1
ATOM 3047 C CA . SER A 1 366 ? -12.023 -2.07 -5.484 1 92.25 366 SER A CA 1
ATOM 3048 C C . SER A 1 366 ? -11.258 -0.846 -5.984 1 92.25 366 SER A C 1
ATOM 3050 O O . SER A 1 366 ? -10.664 -0.115 -5.191 1 92.25 366 SER A O 1
ATOM 3052 N N . PHE A 1 367 ? -11.305 -0.583 -7.223 1 92.5 367 PHE A N 1
ATOM 3053 C CA . PHE A 1 367 ? -10.656 0.59 -7.797 1 92.5 367 PHE A CA 1
ATOM 3054 C C . PHE A 1 367 ? -11.312 1.871 -7.301 1 92.5 367 PHE A C 1
ATOM 3056 O O . PHE A 1 367 ? -10.633 2.852 -7.004 1 92.5 367 PHE A O 1
ATOM 3063 N N . CYS A 1 368 ? -12.578 1.774 -7.27 1 95 368 CYS A N 1
ATOM 3064 C CA . CYS A 1 368 ? -13.312 2.943 -6.801 1 95 368 CYS A CA 1
ATOM 3065 C C . CYS A 1 368 ? -12.969 3.252 -5.348 1 95 368 CYS A C 1
ATOM 3067 O O . CYS A 1 368 ? -12.875 4.418 -4.961 1 95 368 CYS A O 1
ATOM 3069 N N . PHE A 1 369 ? -12.789 2.24 -4.523 1 95.31 369 PHE A N 1
ATOM 3070 C CA . PHE A 1 369 ? -12.391 2.441 -3.133 1 95.31 369 PHE A CA 1
ATOM 3071 C C . PHE A 1 369 ? -11.031 3.117 -3.053 1 95.31 369 PHE A C 1
ATOM 3073 O O . PHE A 1 369 ? -10.82 4.008 -2.225 1 95.31 369 PHE A O 1
ATOM 3080 N N . VAL A 1 370 ? -10.164 2.691 -3.898 1 93.56 370 VAL A N 1
ATOM 3081 C CA . VAL A 1 370 ? -8.82 3.258 -3.883 1 93.56 370 VAL A CA 1
ATOM 3082 C C . VAL A 1 370 ? -8.883 4.738 -4.258 1 93.56 370 VAL A C 1
ATOM 3084 O O . VAL A 1 370 ? -8.258 5.578 -3.6 1 93.56 370 VAL A O 1
ATOM 3087 N N . PHE A 1 371 ? -9.609 5.062 -5.215 1 93.88 371 PHE A N 1
ATOM 3088 C CA . PHE A 1 371 ? -9.742 6.453 -5.633 1 93.88 371 PHE A CA 1
ATOM 3089 C C . PHE A 1 371 ? -10.391 7.289 -4.535 1 93.88 371 PHE A C 1
ATOM 3091 O O . PHE A 1 371 ? -9.992 8.43 -4.305 1 93.88 371 PHE A O 1
ATOM 3098 N N . GLU A 1 372 ? -11.375 6.688 -3.984 1 96.06 372 GLU A N 1
ATOM 3099 C CA . GLU A 1 372 ? -12.023 7.379 -2.873 1 96.06 372 GLU A CA 1
ATOM 3100 C C . GLU A 1 372 ? -11.031 7.664 -1.749 1 96.06 372 GLU A C 1
ATOM 3102 O O . GLU A 1 372 ? -11.016 8.766 -1.192 1 96.06 372 GLU A O 1
ATOM 3107 N N . MET A 1 373 ? -10.219 6.695 -1.429 1 94.5 373 MET A N 1
ATOM 3108 C CA . MET A 1 373 ? -9.242 6.867 -0.355 1 94.5 373 MET A CA 1
ATOM 3109 C C . MET A 1 373 ? -8.234 7.957 -0.707 1 94.5 373 MET A C 1
ATOM 3111 O O . MET A 1 373 ? -7.848 8.75 0.151 1 94.5 373 MET A O 1
ATOM 3115 N N . ILE A 1 374 ? -7.879 8.016 -1.93 1 91.06 374 ILE A N 1
ATOM 3116 C CA . ILE A 1 374 ? -6.938 9.023 -2.398 1 91.06 374 ILE A CA 1
ATOM 3117 C C . ILE A 1 374 ? -7.57 10.406 -2.289 1 91.06 374 ILE A C 1
ATOM 3119 O O . ILE A 1 374 ? -6.969 11.328 -1.73 1 91.06 374 ILE A O 1
ATOM 3123 N N . LEU A 1 375 ? -8.734 10.531 -2.717 1 92.56 375 LEU A N 1
ATOM 3124 C CA . LEU A 1 375 ? -9.414 11.82 -2.758 1 92.56 375 LEU A CA 1
ATOM 3125 C C . LEU A 1 375 ? -9.766 12.297 -1.352 1 92.56 375 LEU A C 1
ATOM 3127 O O . LEU A 1 375 ? -9.656 13.484 -1.048 1 92.56 375 LEU A O 1
ATOM 3131 N N . VAL A 1 376 ? -10.195 11.359 -0.565 1 90.75 376 VAL A N 1
ATOM 3132 C CA . VAL A 1 376 ? -10.508 11.734 0.81 1 90.75 376 VAL A CA 1
ATOM 3133 C C . VAL A 1 376 ? -9.234 12.148 1.54 1 90.75 376 VAL A C 1
ATOM 3135 O O . VAL A 1 376 ? -9.258 13.031 2.396 1 90.75 376 VAL A O 1
ATOM 3138 N N . SER A 1 377 ? -8.141 11.516 1.224 1 86.31 377 SER A N 1
ATOM 3139 C CA . SER A 1 377 ? -6.867 11.945 1.788 1 86.31 377 SER A CA 1
ATOM 3140 C C . SER A 1 377 ? -6.535 13.383 1.389 1 86.31 377 SER A C 1
ATOM 3142 O O . SER A 1 377 ? -5.988 14.141 2.188 1 86.31 377 SER A O 1
ATOM 3144 N N . PHE A 1 378 ? -6.914 13.734 0.213 1 84.5 378 PHE A N 1
ATOM 3145 C CA . PHE A 1 378 ? -6.762 15.117 -0.228 1 84.5 378 PHE A CA 1
ATOM 3146 C C . PHE A 1 378 ? -7.664 16.047 0.577 1 84.5 378 PHE A C 1
ATOM 3148 O O . PHE A 1 378 ? -7.273 17.156 0.916 1 84.5 378 PHE A O 1
ATOM 3155 N N . ALA A 1 379 ? -8.812 15.578 0.801 1 87 379 ALA A N 1
ATOM 3156 C CA . ALA A 1 379 ? -9.766 16.375 1.573 1 87 379 ALA A CA 1
ATOM 3157 C C . ALA A 1 379 ? -9.25 16.641 2.984 1 87 379 ALA A C 1
ATOM 3159 O O . ALA A 1 379 ? -9.352 17.75 3.494 1 87 379 ALA A O 1
ATOM 3160 N N . ILE A 1 380 ? -8.719 15.625 3.539 1 82.56 380 ILE A N 1
ATOM 3161 C CA . ILE A 1 380 ? -8.164 15.727 4.883 1 82.56 380 ILE A CA 1
ATOM 3162 C C . ILE A 1 380 ? -6.973 16.688 4.879 1 82.56 380 ILE A C 1
ATOM 3164 O O . ILE A 1 380 ? -6.84 17.531 5.77 1 82.56 380 ILE A O 1
ATOM 3168 N N . GLY A 1 381 ? -6.133 16.625 3.861 1 77.56 381 GLY A N 1
ATOM 3169 C CA . GLY A 1 381 ? -5.012 17.531 3.725 1 77.56 381 GLY A CA 1
ATOM 3170 C C . GLY A 1 381 ? -5.441 18.984 3.586 1 77.56 381 GLY A C 1
ATOM 3171 O O . GLY A 1 381 ? -4.859 19.875 4.219 1 77.56 381 GLY A O 1
ATOM 3172 N N . GLU A 1 382 ? -6.457 19.188 2.9 1 79.38 382 GLU A N 1
ATOM 3173 C CA . GLU A 1 382 ? -6.992 20.531 2.713 1 79.38 382 GLU A CA 1
ATOM 3174 C C . GLU A 1 382 ? -7.605 21.062 4.004 1 79.38 382 GLU A C 1
ATOM 3176 O O . GLU A 1 382 ? -7.539 22.266 4.277 1 79.38 382 GLU A O 1
ATOM 3181 N N . SER A 1 383 ? -8.211 20.234 4.668 1 78.12 383 SER A N 1
ATOM 3182 C CA . SER A 1 383 ? -8.805 20.641 5.934 1 78.12 383 SER A CA 1
ATOM 3183 C C . SER A 1 383 ? -7.734 21.094 6.926 1 78.12 383 SER A C 1
ATOM 3185 O O . SER A 1 383 ? -7.934 22.062 7.664 1 78.12 383 SER A O 1
ATOM 3187 N N . VAL A 1 384 ? -6.691 20.422 6.902 1 72.88 384 VAL A N 1
ATOM 3188 C CA . VAL A 1 384 ? -5.578 20.781 7.77 1 72.88 384 VAL A CA 1
ATOM 3189 C C . VAL A 1 384 ? -5.012 22.141 7.344 1 72.88 384 VAL A C 1
ATOM 3191 O O . VAL A 1 384 ? -4.68 22.969 8.188 1 72.88 384 VAL A O 1
ATOM 3194 N N . ARG A 1 385 ? -4.988 22.375 6.129 1 72.12 385 ARG A N 1
ATOM 3195 C CA . ARG A 1 385 ? -4.504 23.641 5.602 1 72.12 385 ARG A CA 1
ATOM 3196 C C . ARG A 1 385 ? -5.438 24.781 5.992 1 72.12 385 ARG A C 1
ATOM 3198 O O . ARG A 1 385 ? -4.977 25.859 6.391 1 72.12 385 ARG A O 1
ATOM 3205 N N . ALA A 1 386 ? -6.637 24.547 5.863 1 72.88 386 ALA A N 1
ATOM 3206 C CA . ALA A 1 386 ? -7.633 25.562 6.195 1 72.88 386 ALA A CA 1
ATOM 3207 C C . ALA A 1 386 ? -7.582 25.922 7.68 1 72.88 386 ALA A C 1
ATOM 3209 O O . ALA A 1 386 ? -7.707 27.094 8.047 1 72.88 386 ALA A O 1
ATOM 3210 N N . LEU A 1 387 ? -7.414 24.953 8.438 1 69.81 387 LEU A N 1
ATOM 3211 C CA . LEU A 1 387 ? -7.309 25.172 9.883 1 69.81 387 LEU A CA 1
ATOM 3212 C C . LEU A 1 387 ? -6.078 26 10.211 1 69.81 387 LEU A C 1
ATOM 3214 O O . LEU A 1 387 ? -6.141 26.906 11.055 1 69.81 387 LEU A O 1
ATOM 3218 N N . LYS A 1 388 ? -5.113 25.766 9.516 1 69.12 388 LYS A N 1
ATOM 3219 C CA . LYS A 1 388 ? -3.869 26.5 9.711 1 69.12 388 LYS A CA 1
ATOM 3220 C C . LYS A 1 388 ? -4.023 27.969 9.289 1 69.12 388 LYS A C 1
ATOM 3222 O O . LYS A 1 388 ? -3.57 28.875 9.984 1 69.12 388 LYS A O 1
ATOM 3227 N N . ASP A 1 389 ? -4.598 28.109 8.305 1 72.06 389 ASP A N 1
ATOM 3228 C CA . ASP A 1 389 ? -4.812 29.453 7.781 1 72.06 389 ASP A CA 1
ATOM 3229 C C . ASP A 1 389 ? -5.727 30.25 8.695 1 72.06 389 ASP A C 1
ATOM 3231 O O . ASP A 1 389 ? -5.492 31.438 8.93 1 72.06 389 ASP A O 1
ATOM 3235 N N . THR A 1 390 ? -6.699 29.594 9.172 1 68.25 390 THR A N 1
ATOM 3236 C CA . THR A 1 390 ? -7.633 30.266 10.07 1 68.25 390 THR A CA 1
ATOM 3237 C C . THR A 1 390 ? -6.934 30.688 11.359 1 68.25 390 THR A C 1
ATOM 3239 O O . THR A 1 390 ? -7.117 31.812 11.828 1 68.25 390 THR A O 1
ATOM 3242 N N . LEU A 1 391 ? -6.223 29.812 11.867 1 71.12 391 LEU A N 1
ATOM 3243 C CA . LEU A 1 391 ? -5.492 30.125 13.094 1 71.12 391 LEU A CA 1
ATOM 3244 C C . LEU A 1 391 ? -4.527 31.281 12.859 1 71.12 391 LEU A C 1
ATOM 3246 O O . LEU A 1 391 ? -4.422 32.188 13.695 1 71.12 391 LEU A O 1
ATOM 3250 N N . ASN A 1 392 ? -3.865 31.281 11.727 1 70.19 392 ASN A N 1
ATOM 3251 C CA . ASN A 1 392 ? -2.936 32.344 11.367 1 70.19 392 ASN A CA 1
ATOM 3252 C C . ASN A 1 392 ? -3.656 33.688 11.203 1 70.19 392 ASN A C 1
ATOM 3254 O O . ASN A 1 392 ? -3.145 34.719 11.617 1 70.19 392 ASN A O 1
ATOM 3258 N N . ASN A 1 393 ? -4.754 33.656 10.641 1 73.56 393 ASN A N 1
ATOM 3259 C CA . ASN A 1 393 ? -5.527 34.875 10.422 1 73.56 393 ASN A CA 1
ATOM 3260 C C . ASN A 1 393 ? -6.051 35.438 11.734 1 73.56 393 ASN A C 1
ATOM 3262 O O . ASN A 1 393 ? -6.047 36.656 11.93 1 73.56 393 ASN A O 1
ATOM 3266 N N . GLU A 1 394 ? -6.539 34.531 12.57 1 74.38 394 GLU A N 1
ATOM 3267 C CA . GLU A 1 394 ? -7.027 34.969 13.867 1 74.38 394 GLU A CA 1
ATOM 3268 C C . GLU A 1 394 ? -5.91 35.625 14.68 1 74.38 394 GLU A C 1
ATOM 3270 O O . GLU A 1 394 ? -6.129 36.656 15.32 1 74.38 394 GLU A O 1
ATOM 3275 N N . LEU A 1 395 ? -4.797 35.094 14.617 1 75.38 395 LEU A N 1
ATOM 3276 C CA . LEU A 1 395 ? -3.67 35.625 15.359 1 75.38 395 LEU A CA 1
ATOM 3277 C C . LEU A 1 395 ? -3.211 36.938 14.742 1 75.38 395 LEU A C 1
ATOM 3279 O O . LEU A 1 395 ? -2.846 37.875 15.461 1 75.38 395 LEU A O 1
ATOM 3283 N N . THR A 1 396 ? -3.244 37 13.445 1 75.31 396 THR A N 1
ATOM 3284 C CA . THR A 1 396 ? -2.881 38.25 12.75 1 75.31 396 THR A CA 1
ATOM 3285 C C . THR A 1 396 ? -3.885 39.344 13.055 1 75.31 396 THR A C 1
ATOM 3287 O O . THR A 1 396 ? -3.504 40.5 13.234 1 75.31 396 THR A O 1
ATOM 3290 N N . LYS A 1 397 ? -5.09 39 13.078 1 79.56 397 LYS A N 1
ATOM 3291 C CA . LYS A 1 397 ? -6.121 39.969 13.422 1 79.56 397 LYS A CA 1
ATOM 3292 C C . LYS A 1 397 ? -5.938 40.5 14.844 1 79.56 397 LYS A C 1
ATOM 3294 O O . LYS A 1 397 ? -6.117 41.688 15.102 1 79.56 397 LYS A O 1
ATOM 3299 N N . LEU A 1 398 ? -5.691 39.562 15.711 1 81.12 398 LEU A N 1
ATOM 3300 C CA . LEU A 1 398 ? -5.457 39.969 17.094 1 81.12 398 LEU A CA 1
ATOM 3301 C C . LEU A 1 398 ? -4.266 40.906 17.188 1 81.12 398 LEU A C 1
ATOM 3303 O O . LEU A 1 398 ? -4.293 41.875 17.953 1 81.12 398 LEU A O 1
ATOM 3307 N N . VAL A 1 399 ? -3.242 40.688 16.406 1 79.69 399 VAL A N 1
ATOM 3308 C CA . VAL A 1 399 ? -2.078 41.594 16.359 1 79.69 399 VAL A CA 1
ATOM 3309 C C . VAL A 1 399 ? -2.486 42.938 15.805 1 79.69 399 VAL A C 1
ATOM 3311 O O . VAL A 1 399 ? -2.066 43.969 16.328 1 79.69 399 VAL A O 1
ATOM 3314 N N . ASP A 1 400 ? -3.258 42.969 14.805 1 80.5 400 ASP A N 1
ATOM 3315 C CA . ASP A 1 400 ? -3.707 44.219 14.195 1 80.5 400 ASP A CA 1
ATOM 3316 C C . ASP A 1 400 ? -4.559 45.031 15.172 1 80.5 400 ASP A C 1
ATOM 3318 O O . ASP A 1 400 ? -4.418 46.25 15.25 1 80.5 400 ASP A O 1
ATOM 3322 N N . GLU A 1 401 ? -5.484 44.281 15.82 1 83.56 401 GLU A N 1
ATOM 3323 C CA . GLU A 1 401 ? -6.336 44.969 16.797 1 83.56 401 GLU A CA 1
ATOM 3324 C C . GLU A 1 401 ? -5.512 45.562 17.922 1 83.56 401 GLU A C 1
ATOM 3326 O O . GLU A 1 401 ? -5.758 46.719 18.328 1 83.56 401 GLU A O 1
ATOM 3331 N N . ARG A 1 402 ? -4.543 44.812 18.391 1 79.44 402 ARG A N 1
ATOM 3332 C CA . ARG A 1 402 ? -3.701 45.344 19.453 1 79.44 402 ARG A CA 1
ATOM 3333 C C . ARG A 1 402 ? -2.803 46.469 18.953 1 79.44 402 ARG A C 1
ATOM 3335 O O . ARG A 1 402 ? -2.504 47.406 19.703 1 79.44 402 ARG A O 1
ATOM 3342 N N . THR A 1 403 ? -2.414 46.375 17.703 1 78.81 403 THR A N 1
ATOM 3343 C CA . THR A 1 403 ? -1.623 47.438 17.094 1 78.81 403 THR A CA 1
ATOM 3344 C C . THR A 1 403 ? -2.447 48.719 16.953 1 78.81 403 THR A C 1
ATOM 3346 O O . THR A 1 403 ? -1.947 49.812 17.203 1 78.81 403 THR A O 1
ATOM 3349 N N . GLN A 1 404 ? -3.678 48.594 16.578 1 84.88 404 GLN A N 1
ATOM 3350 C CA . GLN A 1 404 ? -4.562 49.75 16.469 1 84.88 404 GLN A CA 1
ATOM 3351 C C . GLN A 1 404 ? -4.805 50.406 17.828 1 84.88 404 GLN A C 1
ATOM 3353 O O . GLN A 1 404 ? -4.891 51.625 17.938 1 84.88 404 GLN A O 1
ATOM 3358 N N . GLU A 1 405 ? -4.922 49.531 18.781 1 82.75 405 GLU A N 1
ATOM 3359 C CA . GLU A 1 405 ? -5.086 50.062 20.141 1 82.75 405 GLU A CA 1
ATOM 3360 C C . GLU A 1 405 ? -3.846 50.812 20.609 1 82.75 405 GLU A C 1
ATOM 3362 O O . GLU A 1 405 ? -3.953 51.844 21.281 1 82.75 405 GLU A O 1
ATOM 3367 N N . VAL A 1 406 ? -2.695 50.406 20.219 1 82 406 VAL A N 1
ATOM 3368 C CA . VAL A 1 406 ? -1.435 51.062 20.547 1 82 406 VAL A CA 1
ATOM 3369 C C . VAL A 1 406 ? -1.36 52.406 19.844 1 82 406 VAL A C 1
ATOM 3371 O O . VAL A 1 406 ? -0.962 53.406 20.453 1 82 406 VAL A O 1
ATOM 3374 N N . VAL A 1 407 ? -1.825 52.469 18.625 1 81.56 407 VAL A N 1
ATOM 3375 C CA . VAL A 1 407 ? -1.772 53.688 17.844 1 81.56 407 VAL A CA 1
ATOM 3376 C C . VAL A 1 407 ? -2.77 54.719 18.406 1 81.56 407 VAL A C 1
ATOM 3378 O O . VAL A 1 407 ? -2.457 55.906 18.531 1 81.56 407 VAL A O 1
ATOM 3381 N N . SER A 1 408 ? -3.945 54.188 18.75 1 85.94 408 SER A N 1
ATOM 3382 C CA . SER A 1 408 ? -4.965 55.062 19.312 1 85.94 408 SER A CA 1
ATOM 3383 C C . SER A 1 408 ? -4.512 55.656 20.641 1 85.94 408 SER A C 1
ATOM 3385 O O . SER A 1 408 ? -4.695 56.844 20.906 1 85.94 408 SER A O 1
ATOM 3387 N N . LYS A 1 409 ? -3.826 54.906 21.484 1 81.75 409 LYS A N 1
ATOM 3388 C CA . LYS A 1 409 ? -3.346 55.375 22.766 1 81.75 409 LYS A CA 1
ATOM 3389 C C . LYS A 1 409 ? -2.156 56.312 22.594 1 81.75 409 LYS A C 1
ATOM 3391 O O . LYS A 1 409 ? -2.006 57.281 23.344 1 81.75 409 LYS A O 1
ATOM 3396 N N . ALA A 1 410 ? -1.445 56.125 21.562 1 80.56 410 ALA A N 1
ATOM 3397 C CA . ALA A 1 410 ? -0.33 57 21.25 1 80.56 410 ALA A CA 1
ATOM 3398 C C . ALA A 1 410 ? -0.831 58.375 20.781 1 80.56 410 ALA A C 1
ATOM 3400 O O . ALA A 1 410 ? -0.252 59.406 21.141 1 80.56 410 ALA A O 1
ATOM 3401 N N . ALA A 1 411 ? -1.938 58.406 20.078 1 83.88 411 ALA A N 1
ATOM 3402 C CA . ALA A 1 411 ? -2.547 59.656 19.625 1 83.88 411 ALA A CA 1
ATOM 3403 C C . ALA A 1 411 ? -3.125 60.469 20.797 1 83.88 411 ALA A C 1
ATOM 3405 O O . ALA A 1 411 ? -3.033 61.688 20.828 1 83.88 411 ALA A O 1
ATOM 3406 N N . ILE A 1 412 ? -3.693 59.719 21.719 1 83.5 412 ILE A N 1
ATOM 3407 C CA . ILE A 1 412 ? -4.242 60.375 22.906 1 83.5 412 ILE A CA 1
ATOM 3408 C C . ILE A 1 412 ? -3.115 61 23.734 1 83.5 412 ILE A C 1
ATOM 3410 O O . ILE A 1 412 ? -3.246 62.125 24.219 1 83.5 412 ILE A O 1
ATOM 3414 N N . ILE A 1 413 ? -1.962 60.375 23.828 1 82.69 413 ILE A N 1
ATOM 3415 C CA . ILE A 1 413 ? -0.8 60.875 24.562 1 82.69 413 ILE A CA 1
ATOM 3416 C C . ILE A 1 413 ? -0.245 62.125 23.891 1 82.69 413 ILE A C 1
ATOM 3418 O O . ILE A 1 413 ? 0.116 63.094 24.547 1 82.69 413 ILE A O 1
ATOM 3422 N N . GLU A 1 414 ? -0.297 62.156 22.594 1 81.75 414 GLU A N 1
ATOM 3423 C CA . GLU A 1 414 ? 0.211 63.281 21.844 1 81.75 414 GLU A CA 1
ATOM 3424 C C . GLU A 1 414 ? -0.687 64.5 22.016 1 81.75 414 GLU A C 1
ATOM 3426 O O . GLU A 1 414 ? -0.197 65.625 22.219 1 81.75 414 GLU A O 1
ATOM 3431 N N . LYS A 1 415 ? -1.981 64.25 22.016 1 84.56 415 LYS A N 1
ATOM 3432 C CA . LYS A 1 415 ? -2.93 65.312 22.203 1 84.56 415 LYS A CA 1
ATOM 3433 C C . LYS A 1 415 ? -2.842 65.875 23.609 1 84.56 415 LYS A C 1
ATOM 3435 O O . LYS A 1 415 ? -2.871 67.125 23.797 1 84.56 415 LYS A O 1
ATOM 3440 N N . GLN A 1 416 ? -2.703 65 24.594 1 81.25 416 GLN A N 1
ATOM 3441 C CA . GLN A 1 416 ? -2.582 65.438 25.984 1 81.25 416 GLN A CA 1
ATOM 3442 C C . GLN A 1 416 ? -1.285 66.25 26.203 1 81.25 416 GLN A C 1
ATOM 3444 O O . GLN A 1 416 ? -1.261 67.188 26.938 1 81.25 416 GLN A O 1
ATOM 3449 N N . ASN A 1 417 ? -0.274 65.938 25.5 1 78.88 417 ASN A N 1
ATOM 3450 C CA . ASN A 1 417 ? 1 66.625 25.578 1 78.88 417 ASN A CA 1
ATOM 3451 C C . ASN A 1 417 ? 0.899 68 24.984 1 78.88 417 ASN A C 1
ATOM 3453 O O . ASN A 1 417 ? 1.473 69 25.516 1 78.88 417 ASN A O 1
ATOM 3457 N N . GLU A 1 418 ? 0.122 68.188 23.922 1 82.06 418 GLU A N 1
ATOM 3458 C CA . GLU A 1 418 ? -0.101 69.5 23.312 1 82.06 418 GLU A CA 1
ATOM 3459 C C . GLU A 1 418 ? -0.916 70.375 24.219 1 82.06 418 GLU A C 1
ATOM 3461 O O . GLU A 1 418 ? -0.629 71.625 24.328 1 82.06 418 GLU A O 1
ATOM 3466 N N . GLU A 1 419 ? -1.876 69.75 24.812 1 79.69 419 GLU A N 1
ATOM 3467 C CA . GLU A 1 419 ? -2.707 70.5 25.75 1 79.69 419 GLU A CA 1
ATOM 3468 C C . GLU A 1 419 ? -1.901 71 26.953 1 79.69 419 GLU A C 1
ATOM 3470 O O . GLU A 1 419 ? -2.027 72.125 27.391 1 79.69 419 GLU A O 1
ATOM 3475 N N . ILE A 1 420 ? -1.073 70.25 27.516 1 77.88 420 ILE A N 1
ATOM 3476 C CA . ILE A 1 420 ? -0.222 70.562 28.656 1 77.88 420 ILE A CA 1
ATOM 3477 C C . ILE A 1 420 ? 0.747 71.688 28.266 1 77.88 420 ILE A C 1
ATOM 3479 O O . ILE A 1 420 ? 0.957 72.625 29.047 1 77.88 420 ILE A O 1
ATOM 3483 N N . CYS A 1 421 ? 1.231 71.688 27.109 1 77.44 421 CYS A N 1
ATOM 3484 C CA . CYS A 1 421 ? 2.15 72.688 26.625 1 77.44 421 CYS A CA 1
ATOM 3485 C C . CYS A 1 421 ? 1.44 74.062 26.484 1 77.44 421 CYS A C 1
ATOM 3487 O O . CYS A 1 421 ? 1.971 75.062 26.875 1 77.44 421 CYS A O 1
ATOM 3489 N N . SER A 1 422 ? 0.202 74 25.922 1 81.56 422 SER A N 1
ATOM 3490 C CA . SER A 1 422 ? -0.576 75.188 25.75 1 81.56 422 SER A CA 1
ATOM 3491 C C . SER A 1 422 ? -0.95 75.812 27.094 1 81.56 422 SER A C 1
ATOM 3493 O O . SER A 1 422 ? -0.845 77.062 27.281 1 81.56 422 SER A O 1
ATOM 3495 N N . MET A 1 423 ? -1.32 75 28.047 1 76.56 423 MET A N 1
ATOM 3496 C CA . MET A 1 423 ? -1.686 75.5 29.391 1 76.56 423 MET A CA 1
ATOM 3497 C C . MET A 1 423 ? -0.48 76.062 30.109 1 76.56 423 MET A C 1
ATOM 3499 O O . MET A 1 423 ? -0.597 77.125 30.766 1 76.56 423 MET A O 1
ATOM 3503 N N . ASN A 1 424 ? 0.678 75.5 29.922 1 72.31 424 ASN A N 1
ATOM 3504 C CA . ASN A 1 424 ? 1.915 76 30.5 1 72.31 424 ASN A CA 1
ATOM 3505 C C . ASN A 1 424 ? 2.287 77.375 29.906 1 72.31 424 ASN A C 1
ATOM 3507 O O . ASN A 1 424 ? 2.73 78.25 30.641 1 72.31 424 ASN A O 1
ATOM 3511 N N . ALA A 1 425 ? 1.983 77.688 28.703 1 77.5 425 ALA A N 1
ATOM 3512 C CA . ALA A 1 425 ? 2.254 78.938 28.031 1 77.5 425 ALA A CA 1
ATOM 3513 C C . ALA A 1 425 ? 1.315 80 28.531 1 77.5 425 ALA A C 1
ATOM 3515 O O . ALA A 1 425 ? 1.746 81.125 28.797 1 77.5 425 ALA A O 1
ATOM 3516 N N . MET A 1 426 ? 0.109 79.75 28.766 1 75.81 426 MET A N 1
ATOM 3517 C CA . MET A 1 426 ? -0.879 80.688 29.281 1 75.81 426 MET A CA 1
ATOM 3518 C C . MET A 1 426 ? -0.577 81.062 30.719 1 75.81 426 MET A C 1
ATOM 3520 O O . MET A 1 426 ? -0.672 82.25 31.094 1 75.81 426 MET A O 1
ATOM 3524 N N . LEU A 1 427 ? -0.161 80.125 31.516 1 72.06 427 LEU A N 1
ATOM 3525 C CA . LEU A 1 427 ? 0.194 80.312 32.906 1 72.06 427 LEU A CA 1
ATOM 3526 C C . LEU A 1 427 ? 1.413 81.25 33 1 72.06 427 LEU A C 1
ATOM 3528 O O . LEU A 1 427 ? 1.471 82.125 33.875 1 72.06 427 LEU A O 1
ATOM 3532 N N . GLU A 1 428 ? 2.281 81.062 32.156 1 72.38 428 GLU A N 1
ATOM 3533 C CA . GLU A 1 428 ? 3.463 81.938 32.125 1 72.38 428 GLU A CA 1
ATOM 3534 C C . GLU A 1 428 ? 3.098 83.375 31.734 1 72.38 428 GLU A C 1
ATOM 3536 O O . GLU A 1 428 ? 3.615 84.312 32.344 1 72.38 428 GLU A O 1
ATOM 3541 N N . LYS A 1 429 ? 2.174 83.625 30.906 1 74.56 429 LYS A N 1
ATOM 3542 C CA . LYS A 1 429 ? 1.713 84.938 30.516 1 74.56 429 LYS A CA 1
ATOM 3543 C C . LYS A 1 429 ? 0.953 85.625 31.641 1 74.56 429 LYS A C 1
ATOM 3545 O O . LYS A 1 429 ? 1.184 86.812 31.938 1 74.56 429 LYS A O 1
ATOM 3550 N N . ASP A 1 430 ? 0.109 84.812 32.188 1 69.31 430 ASP A N 1
ATOM 3551 C CA . ASP A 1 430 ? -0.662 85.375 33.312 1 69.31 430 ASP A CA 1
ATOM 3552 C C . ASP A 1 430 ? 0.254 85.75 34.469 1 69.31 430 ASP A C 1
ATOM 3554 O O . ASP A 1 430 ? 0.054 86.812 35.094 1 69.31 430 ASP A O 1
ATOM 3558 N N . ASN A 1 431 ? 1.219 84.938 34.719 1 66.38 431 ASN A N 1
ATOM 3559 C CA . ASN A 1 431 ? 2.195 85.25 35.75 1 66.38 431 ASN A CA 1
ATOM 3560 C C . ASN A 1 431 ? 2.984 86.5 35.438 1 66.38 431 ASN A C 1
ATOM 3562 O O . ASN A 1 431 ? 3.26 87.312 36.312 1 66.38 431 ASN A O 1
ATOM 3566 N N . GLN A 1 432 ? 3.217 86.812 34.25 1 69.5 432 GLN A N 1
ATOM 3567 C CA . GLN A 1 432 ? 3.934 88 33.844 1 69.5 432 GLN A CA 1
ATOM 3568 C C . GLN A 1 432 ? 3.057 89.25 34 1 69.5 432 GLN A C 1
ATOM 3570 O O . GLN A 1 432 ? 3.514 90.312 34.5 1 69.5 432 GLN A O 1
ATOM 3575 N N . GLU A 1 433 ? 1.9 89.188 33.625 1 69.38 433 GLU A N 1
ATOM 3576 C CA . GLU A 1 433 ? 0.97 90.312 33.719 1 69.38 433 GLU A CA 1
ATOM 3577 C C . GLU A 1 433 ? 0.708 90.625 35.188 1 69.38 433 GLU A C 1
ATOM 3579 O O . GLU A 1 433 ? 0.646 91.812 35.531 1 69.38 433 GLU A O 1
ATOM 3584 N N . LEU A 1 434 ? 0.628 89.688 36 1 66.31 434 LEU A N 1
ATOM 3585 C CA . LEU A 1 434 ? 0.409 89.875 37.406 1 66.31 434 LEU A CA 1
ATOM 3586 C C . LEU A 1 434 ? 1.607 90.562 38.062 1 66.31 434 LEU A C 1
ATOM 3588 O O . LEU A 1 434 ? 1.441 91.5 38.906 1 66.31 434 LEU A O 1
ATOM 3592 N N . HIS A 1 435 ? 2.617 90.25 37.625 1 65.44 435 HIS A N 1
ATOM 3593 C CA . HIS A 1 435 ? 3.824 90.875 38.125 1 65.44 435 HIS A CA 1
ATOM 3594 C C . HIS A 1 435 ? 3.875 92.375 37.688 1 65.44 435 HIS A C 1
ATOM 3596 O O . HIS A 1 435 ? 4.23 93.25 38.5 1 65.44 435 HIS A O 1
ATOM 3602 N N . LEU A 1 436 ? 3.461 92.562 36.531 1 65.75 436 LEU A N 1
ATOM 3603 C CA . LEU A 1 436 ? 3.441 93.938 36.031 1 65.75 436 LEU A CA 1
ATOM 3604 C C . LEU A 1 436 ? 2.4 94.812 36.781 1 65.75 436 LEU A C 1
ATOM 3606 O O . LEU A 1 436 ? 2.656 95.938 37.156 1 65.75 436 LEU A O 1
ATOM 3610 N N . ASN A 1 437 ? 1.338 94.188 37.031 1 61.12 437 ASN A N 1
ATOM 3611 C CA . ASN A 1 437 ? 0.269 94.875 37.75 1 61.12 437 ASN A CA 1
ATOM 3612 C C . ASN A 1 437 ? 0.651 95.188 39.188 1 61.12 437 ASN A C 1
ATOM 3614 O O . ASN A 1 437 ? 0.377 96.25 39.719 1 61.12 437 ASN A O 1
ATOM 3618 N N . ILE A 1 438 ? 1.252 94.312 39.781 1 60.34 438 ILE A N 1
ATOM 3619 C CA . ILE A 1 438 ? 1.725 94.438 41.156 1 60.34 438 ILE A CA 1
ATOM 3620 C C . ILE A 1 438 ? 2.768 95.562 41.188 1 60.34 438 ILE A C 1
ATOM 3622 O O . ILE A 1 438 ? 2.771 96.375 42.125 1 60.34 438 ILE A O 1
ATOM 3626 N N . GLU A 1 439 ? 3.523 95.625 40.25 1 59.66 439 GLU A N 1
ATOM 3627 C CA . GLU A 1 439 ? 4.531 96.688 40.188 1 59.66 439 GLU A CA 1
ATOM 3628 C C . GLU A 1 439 ? 3.887 98.062 40 1 59.66 439 GLU A C 1
ATOM 3630 O O . GLU A 1 439 ? 4.309 99 40.625 1 59.66 439 GLU A O 1
ATOM 3635 N N . ARG A 1 440 ? 2.873 98.125 39.281 1 56.66 440 ARG A N 1
ATOM 3636 C CA . ARG A 1 440 ? 2.186 99.375 39 1 56.66 440 ARG A CA 1
ATOM 3637 C C . ARG A 1 440 ? 1.45 99.875 40.25 1 56.66 440 ARG A C 1
ATOM 3639 O O . ARG A 1 440 ? 1.518 101.062 40.594 1 56.66 440 ARG A O 1
ATOM 3646 N N . VAL A 1 441 ? 0.89 98.938 40.844 1 57.41 441 VAL A N 1
ATOM 3647 C CA . VAL A 1 441 ? 0.11 99.312 42.031 1 57.41 441 VAL A CA 1
ATOM 3648 C C . VAL A 1 441 ? 1.047 99.688 43.188 1 57.41 441 VAL A C 1
ATOM 3650 O O . VAL A 1 441 ? 0.782 100.625 43.906 1 57.41 441 VAL A O 1
ATOM 3653 N N . THR A 1 442 ? 2.098 99.062 43.281 1 53.94 442 THR A N 1
ATOM 3654 C CA . THR A 1 442 ? 3.08 99.375 44.312 1 53.94 442 THR A CA 1
ATOM 3655 C C . THR A 1 442 ? 3.738 100.688 44.031 1 53.94 442 THR A C 1
ATOM 3657 O O . THR A 1 442 ? 3.947 101.5 44.969 1 53.94 442 THR A O 1
ATOM 3660 N N . LYS A 1 443 ? 4.031 101 42.875 1 52.78 443 LYS A N 1
ATOM 3661 C CA . LYS A 1 443 ? 4.621 102.312 42.531 1 52.78 443 LYS A CA 1
ATOM 3662 C C . LYS A 1 443 ? 3.648 103.438 42.812 1 52.78 443 LYS A C 1
ATOM 3664 O O . LYS A 1 443 ? 4.043 104.5 43.312 1 52.78 443 LYS A O 1
ATOM 3669 N N . ALA A 1 444 ? 2.473 103.312 42.5 1 51.62 444 ALA A N 1
ATOM 3670 C CA . ALA A 1 444 ? 1.452 104.312 42.719 1 51.62 444 ALA A CA 1
ATOM 3671 C C . ALA A 1 444 ? 1.229 104.5 44.219 1 51.62 444 ALA A C 1
ATOM 3673 O O . ALA A 1 444 ? 1.004 105.625 44.656 1 51.62 444 ALA A O 1
ATOM 3674 N N . ARG A 1 445 ? 1.449 103.562 44.969 1 49.72 445 ARG A N 1
ATOM 3675 C CA . ARG A 1 445 ? 1.295 103.625 46.406 1 49.72 445 ARG A CA 1
ATOM 3676 C C . ARG A 1 445 ? 2.453 104.375 47.062 1 49.72 445 ARG A C 1
ATOM 3678 O O . ARG A 1 445 ? 2.252 105.188 48 1 49.72 445 ARG A O 1
ATOM 3685 N N . VAL A 1 446 ? 3.545 104.062 46.594 1 48.03 446 VAL A N 1
ATOM 3686 C CA . VAL A 1 446 ? 4.711 104.75 47.156 1 48.03 446 VAL A CA 1
ATOM 3687 C C . VAL A 1 446 ? 4.633 106.25 46.844 1 48.03 446 VAL A C 1
ATOM 3689 O O . VAL A 1 446 ? 5.121 107.062 47.625 1 48.03 446 VAL A O 1
ATOM 3692 N N . MET A 1 447 ? 4.121 106.562 45.812 1 43.09 447 MET A N 1
ATOM 3693 C CA . MET A 1 447 ? 4.027 108 45.531 1 43.09 447 MET A CA 1
ATOM 3694 C C . MET A 1 447 ? 2.947 108.688 46.375 1 43.09 447 MET A C 1
ATOM 3696 O O . MET A 1 447 ? 2.838 109.875 46.406 1 43.09 447 MET A O 1
ATOM 3700 N N . SER A 1 448 ? 2.16 107.875 47.031 1 44.97 448 SER A N 1
ATOM 3701 C CA . SER A 1 448 ? 1.177 108.438 47.938 1 44.97 448 SER A CA 1
ATOM 3702 C C . SER A 1 448 ? 1.706 108.5 49.344 1 44.97 448 SER A C 1
ATOM 3704 O O . SER A 1 448 ? 2.707 107.875 49.688 1 44.97 448 SER A O 1
ATOM 3706 N N . HIS A 1 449 ? 1.132 109.188 50.406 1 45.78 449 HIS A N 1
ATOM 3707 C CA . HIS A 1 449 ? 1.663 109.75 51.625 1 45.78 449 HIS A CA 1
ATOM 3708 C C . HIS A 1 449 ? 2.285 108.688 52.531 1 45.78 449 HIS A C 1
ATOM 3710 O O . HIS A 1 449 ? 3.361 108.875 53.094 1 45.78 449 HIS A O 1
ATOM 3716 N N . GLU A 1 450 ? 1.617 107.812 53.438 1 47.22 450 GLU A N 1
ATOM 3717 C CA . GLU A 1 450 ? 2.203 107.125 54.625 1 47.22 450 GLU A CA 1
ATOM 3718 C C . GLU A 1 450 ? 2.645 105.75 54.281 1 47.22 450 GLU A C 1
ATOM 3720 O O . GLU A 1 450 ? 1.87 104.75 54.438 1 47.22 450 GLU A O 1
ATOM 3725 N N . VAL A 1 451 ? 3.592 105.562 53.562 1 55.94 451 VAL A N 1
ATOM 3726 C CA . VAL A 1 451 ? 4.043 104.25 53.219 1 55.94 451 VAL A CA 1
ATOM 3727 C C . VAL A 1 451 ? 5.121 103.812 54.188 1 55.94 451 VAL A C 1
ATOM 3729 O O . VAL A 1 451 ? 5.992 104.562 54.562 1 55.94 451 VAL A O 1
ATOM 3732 N N . ASP A 1 452 ? 4.875 102.625 54.969 1 59.91 452 ASP A N 1
ATOM 3733 C CA . ASP A 1 452 ? 5.902 102.125 55.844 1 59.91 452 ASP A CA 1
ATOM 3734 C C . ASP A 1 452 ? 7.125 101.625 55.062 1 59.91 452 ASP A C 1
ATOM 3736 O O . ASP A 1 452 ? 7.051 101.5 53.844 1 59.91 452 ASP A O 1
ATOM 3740 N N . PHE A 1 453 ? 8.305 101.688 55.719 1 61.44 453 PHE A N 1
ATOM 3741 C CA . PHE A 1 453 ? 9.578 101.375 55.094 1 61.44 453 PHE A CA 1
ATOM 3742 C C . PHE A 1 453 ? 9.531 100 54.438 1 61.44 453 PHE A C 1
ATOM 3744 O O . PHE A 1 453 ? 10.133 99.812 53.406 1 61.44 453 PHE A O 1
ATOM 3751 N N . ALA A 1 454 ? 8.773 99.125 55.062 1 61.59 454 ALA A N 1
ATOM 3752 C CA . ALA A 1 454 ? 8.703 97.75 54.5 1 61.59 454 ALA A CA 1
ATOM 3753 C C . ALA A 1 454 ? 8.023 97.75 53.156 1 61.59 454 ALA A C 1
ATOM 3755 O O . ALA A 1 454 ? 8.453 97 52.25 1 61.59 454 ALA A O 1
ATOM 3756 N N . GLU A 1 455 ? 7.168 98.5 53.031 1 61.94 455 GLU A N 1
ATOM 3757 C CA . GLU A 1 455 ? 6.438 98.625 51.781 1 61.94 455 GLU A CA 1
ATOM 3758 C C . GLU A 1 455 ? 7.238 99.375 50.719 1 61.94 455 GLU A C 1
ATOM 3760 O O . GLU A 1 455 ? 7.23 99.062 49.562 1 61.94 455 GLU A O 1
ATOM 3765 N N . PHE A 1 456 ? 7.855 100.438 51.188 1 66.12 456 PHE A N 1
ATOM 3766 C CA . PHE A 1 456 ? 8.727 101.188 50.344 1 66.12 456 PHE A CA 1
ATOM 3767 C C . PHE A 1 456 ? 9.875 100.375 49.781 1 66.12 456 PHE A C 1
ATOM 3769 O O . PHE A 1 456 ? 10.219 100.438 48.625 1 66.12 456 PHE A O 1
ATOM 3776 N N . SER A 1 457 ? 10.281 99.5 50.625 1 64.88 457 SER A N 1
ATOM 3777 C CA . SER A 1 457 ? 11.43 98.625 50.281 1 64.88 457 SER A CA 1
ATOM 3778 C C . SER A 1 457 ? 11.055 97.562 49.25 1 64.88 457 SER A C 1
ATOM 3780 O O . SER A 1 457 ? 11.93 97 48.625 1 64.88 457 SER A O 1
ATOM 3782 N N . LYS A 1 458 ? 9.859 97.438 49.125 1 66.19 458 LYS A N 1
ATOM 3783 C CA . LYS A 1 458 ? 9.414 96.5 48.094 1 66.19 458 LYS A CA 1
ATOM 3784 C C . LYS A 1 458 ? 9.523 97.062 46.688 1 66.19 458 LYS A C 1
ATOM 3786 O O . LYS A 1 458 ? 9.773 96.375 45.719 1 66.19 458 LYS A O 1
ATOM 3791 N N . ILE A 1 459 ? 9.406 98.312 46.594 1 64.81 459 ILE A N 1
ATOM 3792 C CA . ILE A 1 459 ? 9.516 99.062 45.312 1 64.81 459 ILE A CA 1
ATOM 3793 C C . ILE A 1 459 ? 10.969 99.375 45.031 1 64.81 459 ILE A C 1
ATOM 3795 O O . ILE A 1 459 ? 11.445 99.25 43.906 1 64.81 459 ILE A O 1
ATOM 3799 N N . TYR A 1 460 ? 11.477 99.938 46.094 1 67.94 460 TYR A N 1
ATOM 3800 C CA . TYR A 1 460 ? 12.891 100.312 46.031 1 67.94 460 TYR A CA 1
ATOM 3801 C C . TYR A 1 460 ? 13.711 99.438 46.969 1 67.94 460 TYR A C 1
ATOM 3803 O O . TYR A 1 460 ? 14.18 99.938 48 1 67.94 460 TYR A O 1
ATOM 3811 N N . PRO A 1 461 ? 13.844 98.125 46.594 1 69.44 461 PRO A N 1
ATOM 3812 C CA . PRO A 1 461 ? 14.406 97.188 47.5 1 69.44 461 PRO A CA 1
ATOM 3813 C C . PRO A 1 461 ? 15.922 97.312 47.656 1 69.44 461 PRO A C 1
ATOM 3815 O O . PRO A 1 461 ? 16.469 97.062 48.719 1 69.44 461 PRO A O 1
ATOM 3818 N N . ASP A 1 462 ? 16.547 97.5 46.438 1 74.25 462 ASP A N 1
ATOM 3819 C CA . ASP A 1 462 ? 18 97.5 46.469 1 74.25 462 ASP A CA 1
ATOM 3820 C C . ASP A 1 462 ? 18.594 98.688 45.781 1 74.25 462 ASP A C 1
ATOM 3822 O O . ASP A 1 462 ? 17.875 99.5 45.219 1 74.25 462 ASP A O 1
ATOM 3826 N N . ARG A 1 463 ? 19.922 98.875 46 1 77.62 463 ARG A N 1
ATOM 3827 C CA . ARG A 1 463 ? 20.719 100 45.469 1 77.62 463 ARG A CA 1
ATOM 3828 C C . ARG A 1 463 ? 20.578 100.062 43.938 1 77.62 463 ARG A C 1
ATOM 3830 O O . ARG A 1 463 ? 20.438 101.188 43.375 1 77.62 463 ARG A O 1
ATOM 3837 N N . GLU A 1 464 ? 20.453 99 43.375 1 79.25 464 GLU A N 1
ATOM 3838 C CA . GLU A 1 464 ? 20.406 98.938 41.906 1 79.25 464 GLU A CA 1
ATOM 3839 C C . GLU A 1 464 ? 19.109 99.562 41.375 1 79.25 464 GLU A C 1
ATOM 3841 O O . GLU A 1 464 ? 19.094 100.312 40.406 1 79.25 464 GLU A O 1
ATOM 3846 N N . THR A 1 465 ? 18.047 99.25 41.969 1 79.5 465 THR A N 1
ATOM 3847 C CA . THR A 1 465 ? 16.734 99.688 41.531 1 79.5 465 THR A CA 1
ATOM 3848 C C . THR A 1 465 ? 16.625 101.188 41.75 1 79.5 465 THR A C 1
ATOM 3850 O O . THR A 1 465 ? 16.047 101.938 40.938 1 79.5 465 THR A O 1
ATOM 3853 N N . CYS A 1 466 ? 17.156 101.625 42.781 1 80.44 466 CYS A N 1
ATOM 3854 C CA . CYS A 1 466 ? 17.141 103.062 43.094 1 80.44 466 CYS A CA 1
ATOM 3855 C C . CYS A 1 466 ? 18 103.875 42.094 1 80.44 466 CYS A C 1
ATOM 3857 O O . CYS A 1 466 ? 17.578 104.875 41.594 1 80.44 466 CYS A O 1
ATOM 3859 N N . PHE A 1 467 ? 19.172 103.375 41.812 1 84.69 467 PHE A N 1
ATOM 3860 C CA . PHE A 1 467 ? 20.062 104 40.875 1 84.69 467 PHE A CA 1
ATOM 3861 C C . PHE A 1 467 ? 19.438 104 39.469 1 84.69 467 PHE A C 1
ATOM 3863 O O . PHE A 1 467 ? 19.562 105 38.75 1 84.69 467 PHE A O 1
ATOM 3870 N N . LYS A 1 468 ? 18.766 102.938 39.125 1 81.19 468 LYS A N 1
ATOM 3871 C CA . LYS A 1 468 ? 18.078 102.875 37.844 1 81.19 468 LYS A CA 1
ATOM 3872 C C . LYS A 1 468 ? 17 104 37.75 1 81.19 468 LYS A C 1
ATOM 3874 O O . LYS A 1 468 ? 16.906 104.688 36.75 1 81.19 468 LYS A O 1
ATOM 3879 N N . TYR A 1 469 ? 16.25 104.062 38.781 1 80 469 TYR A N 1
ATOM 3880 C CA . TYR A 1 469 ? 15.195 105.062 38.812 1 80 469 TYR A CA 1
ATOM 3881 C C . TYR A 1 469 ? 15.781 106.5 38.75 1 80 469 TYR A C 1
ATOM 3883 O O . TYR A 1 469 ? 15.273 107.312 38 1 80 469 TYR A O 1
ATOM 3891 N N . LEU A 1 470 ? 16.781 106.625 39.438 1 83.94 470 LEU A N 1
ATOM 3892 C CA . LEU A 1 470 ? 17.438 107.938 39.469 1 83.94 470 LEU A CA 1
ATOM 3893 C C . LEU A 1 470 ? 18.016 108.25 38.094 1 83.94 470 LEU A C 1
ATOM 3895 O O . LEU A 1 470 ? 17.953 109.438 37.656 1 83.94 470 LEU A O 1
ATOM 3899 N N . SER A 1 471 ? 18.656 107.375 37.5 1 85.75 471 SER A N 1
ATOM 3900 C CA . SER A 1 4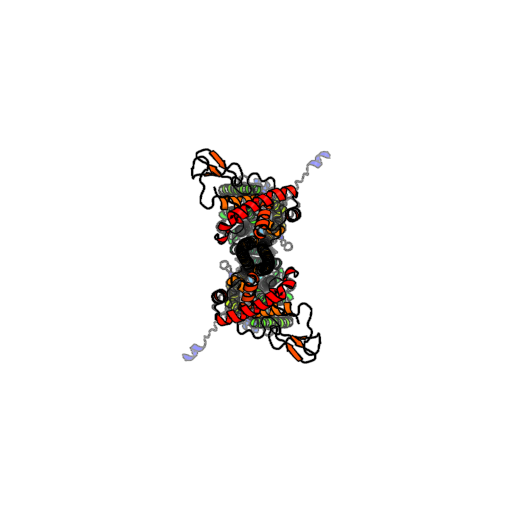71 ? 19.203 107.562 36.156 1 85.75 471 SER A CA 1
ATOM 3901 C C . SER A 1 471 ? 18.125 108 35.156 1 85.75 471 SER A C 1
ATOM 3903 O O . SER A 1 471 ? 18.344 108.875 34.344 1 85.75 471 SER A O 1
ATOM 3905 N N . GLU A 1 472 ? 16.969 107.375 35.281 1 83.56 472 GLU A N 1
ATOM 3906 C CA . GLU A 1 472 ? 15.852 107.625 34.406 1 83.56 472 GLU A CA 1
ATOM 3907 C C . GLU A 1 472 ? 15.297 109.062 34.656 1 83.56 472 GLU A C 1
ATOM 3909 O O . GLU A 1 472 ? 14.898 109.75 33.719 1 83.56 472 GLU A O 1
ATOM 3914 N N . LEU A 1 473 ? 15.289 109.438 35.844 1 79.88 473 LEU A N 1
ATOM 3915 C CA . LEU A 1 473 ? 14.797 110.75 36.219 1 79.88 473 LEU A CA 1
ATOM 3916 C C . LEU A 1 473 ? 15.781 111.812 35.812 1 79.88 473 LEU A C 1
ATOM 3918 O O . LEU A 1 473 ? 15.383 112.875 35.281 1 79.88 473 LEU A O 1
ATOM 3922 N N . LYS A 1 474 ? 17 111.75 36.156 1 84.31 474 LYS A N 1
ATOM 3923 C CA . LYS A 1 474 ? 18.062 112.75 35.906 1 84.31 474 LYS A CA 1
ATOM 3924 C C . LYS A 1 474 ? 18.234 113 34.438 1 84.31 474 LYS A C 1
ATOM 3926 O O . LYS A 1 474 ? 18.375 114.188 34.031 1 84.31 474 LYS A O 1
ATOM 3931 N N . TRP A 1 475 ? 18.25 112.125 33.656 1 86 475 TRP A N 1
ATOM 3932 C CA . TRP A 1 475 ? 18.516 112.312 32.219 1 86 475 TRP A CA 1
ATOM 3933 C C . TRP A 1 475 ? 17.25 112.062 31.406 1 86 475 TRP A C 1
ATOM 3935 O O . TRP A 1 475 ? 17.344 111.562 30.266 1 86 475 TRP A O 1
ATOM 3945 N N . ALA A 1 476 ? 16.125 112.188 32.031 1 78.31 476 ALA A N 1
ATOM 3946 C CA . ALA A 1 476 ? 14.836 112.062 31.344 1 78.31 476 ALA A CA 1
ATOM 3947 C C . ALA A 1 476 ? 14.742 112.938 30.125 1 78.31 476 ALA A C 1
ATOM 3949 O O . ALA A 1 476 ? 14.148 112.562 29.109 1 78.31 476 ALA A O 1
ATOM 3950 N N . ASN A 1 477 ? 15.344 114.125 30.172 1 78.56 477 ASN A N 1
ATOM 3951 C CA . ASN A 1 477 ? 15.297 115.062 29.062 1 78.56 477 ASN A CA 1
ATOM 3952 C C . ASN A 1 477 ? 16.578 115.062 28.234 1 78.56 477 ASN A C 1
ATOM 3954 O O . ASN A 1 477 ? 16.891 116 27.531 1 78.56 477 ASN A O 1
ATOM 3958 N N . GLY A 1 478 ? 17.312 113.938 28.312 1 83.94 478 GLY A N 1
ATOM 3959 C CA . GLY A 1 478 ? 18.516 113.812 27.5 1 83.94 478 GLY A CA 1
ATOM 3960 C C . GLY A 1 478 ? 19.797 114 28.281 1 83.94 478 GLY A C 1
ATOM 3961 O O . GLY A 1 478 ? 19.781 114.625 29.359 1 83.94 478 GLY A O 1
ATOM 3962 N N . TYR A 1 479 ? 20.812 113.562 27.812 1 87.5 479 TYR A N 1
ATOM 3963 C CA . TYR A 1 479 ? 22.125 113.625 28.438 1 87.5 479 TYR A CA 1
ATOM 3964 C C . TYR A 1 479 ? 22.922 114.812 27.828 1 87.5 479 TYR A C 1
ATOM 3966 O O . TYR A 1 479 ? 22.906 115 26.609 1 87.5 479 TYR A O 1
ATOM 3974 N N . THR A 1 480 ? 23.516 115.75 28.562 1 86.94 480 THR A N 1
ATOM 3975 C CA . THR A 1 480 ? 24.484 116.812 28.203 1 86.94 480 THR A CA 1
ATOM 3976 C C . THR A 1 480 ? 25.656 116.812 29.172 1 86.94 480 THR A C 1
ATOM 3978 O O . THR A 1 480 ? 25.453 116.875 30.391 1 86.94 480 THR A O 1
ATOM 3981 N N . CYS A 1 481 ? 26.812 116.688 28.719 1 86.19 481 CYS A N 1
ATOM 3982 C CA . CYS A 1 481 ? 27.984 116.688 29.562 1 86.19 481 CYS A CA 1
ATOM 3983 C C . CYS A 1 481 ? 28.188 118 30.25 1 86.19 481 CYS A C 1
ATOM 3985 O O . CYS A 1 481 ? 28.094 119.062 29.594 1 86.19 481 CYS A O 1
ATOM 3987 N N . ARG A 1 482 ? 28.453 118.062 31.469 1 85.44 482 ARG A N 1
ATOM 3988 C CA . ARG A 1 482 ? 28.594 119.312 32.219 1 85.44 482 ARG A CA 1
ATOM 3989 C C . ARG A 1 482 ? 29.969 119.875 32 1 85.44 482 ARG A C 1
ATOM 3991 O O . ARG A 1 482 ? 30.172 121.125 32.219 1 85.44 482 ARG A O 1
ATOM 3998 N N . LYS A 1 483 ? 30.859 119.125 31.516 1 87.31 483 LYS A N 1
ATOM 3999 C CA . LYS A 1 483 ? 32.219 119.625 31.281 1 87.31 483 LYS A CA 1
ATOM 4000 C C . LYS A 1 483 ? 32.406 120.125 29.844 1 87.31 483 LYS A C 1
ATOM 4002 O O . LYS A 1 483 ? 33.031 121.125 29.594 1 87.31 483 LYS A O 1
ATOM 4007 N N . CYS A 1 484 ? 31.922 119.438 28.766 1 88.44 484 CYS A N 1
ATOM 4008 C CA . CYS A 1 484 ? 32.156 119.812 27.375 1 88.44 484 CYS A CA 1
ATOM 4009 C C . CYS A 1 484 ? 30.844 119.938 26.609 1 88.44 484 CYS A C 1
ATOM 4011 O O . CYS A 1 484 ? 30.859 120.125 25.391 1 88.44 484 CYS A O 1
ATOM 4013 N N . PRO A 1 485 ? 29.797 120 26.969 1 83.44 485 PRO A N 1
ATOM 4014 C CA . PRO A 1 485 ? 28.422 120.062 26.453 1 83.44 485 PRO A CA 1
ATOM 4015 C C . PRO A 1 485 ? 28.141 119 25.406 1 83.44 485 PRO A C 1
ATOM 4017 O O . PRO A 1 485 ? 27.219 119.188 24.594 1 83.44 485 PRO A O 1
ATOM 4020 N N . ASN A 1 486 ? 28.719 118 25.391 1 86.88 486 ASN A N 1
ATOM 4021 C CA . ASN A 1 486 ? 28.453 116.875 24.5 1 86.88 486 ASN A CA 1
ATOM 4022 C C . ASN A 1 486 ? 27.188 116.125 24.906 1 86.88 486 ASN A C 1
ATOM 4024 O O . ASN A 1 486 ? 26.812 116.062 26.078 1 86.88 486 ASN A O 1
ATOM 4028 N N . THR A 1 487 ? 26.469 115.562 23.906 1 85.88 487 THR A N 1
ATOM 4029 C CA . THR A 1 487 ? 25.188 114.875 24.172 1 85.88 487 THR A CA 1
ATOM 4030 C C . THR A 1 487 ? 25.297 113.375 24.016 1 85.88 487 THR A C 1
ATOM 4032 O O . THR A 1 487 ? 24.312 112.688 24.234 1 85.88 487 THR A O 1
ATOM 4035 N N . PHE A 1 488 ? 26.406 112.938 23.641 1 88 488 PHE A N 1
ATOM 4036 C CA . PHE A 1 488 ? 26.562 111.5 23.469 1 88 488 PHE A CA 1
ATOM 4037 C C . PHE A 1 488 ? 27.234 110.875 24.703 1 88 488 PHE A C 1
ATOM 4039 O O . PHE A 1 488 ? 28.141 111.5 25.281 1 88 488 PHE A O 1
ATOM 4046 N N . TYR A 1 489 ? 26.734 109.75 25.156 1 88.5 489 TYR A N 1
ATOM 4047 C CA . TYR A 1 489 ? 27.281 109.125 26.375 1 88.5 489 TYR A CA 1
ATOM 4048 C C . TYR A 1 489 ? 27.469 107.625 26.188 1 88.5 489 TYR A C 1
ATOM 4050 O O . TYR A 1 489 ? 26.859 107 25.312 1 88.5 489 TYR A O 1
ATOM 4058 N N . LEU A 1 490 ? 28.453 107.062 26.844 1 86.81 490 LEU A N 1
ATOM 4059 C CA . LEU A 1 490 ? 28.641 105.625 27.031 1 86.81 490 LEU A CA 1
ATOM 4060 C C . LEU A 1 490 ? 28.375 105.25 28.469 1 86.81 490 LEU A C 1
ATOM 4062 O O . LEU A 1 490 ? 28.281 106.062 29.344 1 86.81 490 LEU A O 1
ATOM 4066 N N . ALA A 1 491 ? 28.062 103.938 28.688 1 84.81 491 ALA A N 1
ATOM 4067 C CA . ALA A 1 491 ? 27.922 103.438 30.062 1 84.81 491 ALA A CA 1
ATOM 4068 C C . ALA A 1 491 ? 29.156 103.75 30.891 1 84.81 491 ALA A C 1
ATOM 4070 O O . ALA A 1 491 ? 30.281 103.562 30.438 1 84.81 491 ALA A O 1
ATOM 4071 N N . GLY A 1 492 ? 29 104.312 32.094 1 83.62 492 GLY A N 1
ATOM 4072 C CA . GLY A 1 492 ? 30.094 104.688 32.969 1 83.62 492 GLY A CA 1
ATOM 4073 C C . GLY A 1 492 ? 30.703 103.562 33.719 1 83.62 492 GLY A C 1
ATOM 4074 O O . GLY A 1 492 ? 30.375 102.375 33.469 1 83.62 492 GLY A O 1
ATOM 4075 N N . PHE A 1 493 ? 31.625 103.938 34.594 1 81.62 493 PHE A N 1
ATOM 4076 C CA . PHE A 1 493 ? 32.312 102.875 35.375 1 81.62 493 PHE A CA 1
ATOM 4077 C C . PHE A 1 493 ? 31.438 102.375 36.531 1 81.62 493 PHE A C 1
ATOM 4079 O O . PHE A 1 493 ? 31.562 101.25 36.938 1 81.62 493 PHE A O 1
ATOM 4086 N N . LEU A 1 494 ? 30.547 103.125 37 1 78.94 494 LEU A N 1
ATOM 4087 C CA . LEU A 1 494 ? 29.625 102.75 38.062 1 78.94 494 LEU A CA 1
ATOM 4088 C C . LEU A 1 494 ? 28.266 102.375 37.469 1 78.94 494 LEU A C 1
ATOM 4090 O O . LEU A 1 494 ? 27.906 102.812 36.375 1 78.94 494 LEU A O 1
ATOM 4094 N N . PRO A 1 495 ? 27.562 101.625 38.188 1 81.44 495 PRO A N 1
ATOM 4095 C CA . PRO A 1 495 ? 26.25 101.188 37.656 1 81.44 495 PRO A CA 1
ATOM 4096 C C . PRO A 1 495 ? 25.328 102.375 37.406 1 81.44 495 PRO A C 1
ATOM 4098 O O . PRO A 1 495 ? 25.172 103.25 38.281 1 81.44 495 PRO A O 1
ATOM 4101 N N . TYR A 1 496 ? 24.844 102.5 36.156 1 84.31 496 TYR A N 1
ATOM 4102 C CA . TYR A 1 496 ? 23.875 103.5 35.656 1 84.31 496 TYR A CA 1
ATOM 4103 C C . TYR A 1 496 ? 24.5 104.875 35.531 1 84.31 496 TYR A C 1
ATOM 4105 O O . TYR A 1 496 ? 23.781 105.875 35.438 1 84.31 496 TYR A O 1
ATOM 4113 N N . SER A 1 497 ? 25.844 104.938 35.656 1 88.38 497 SER A N 1
ATOM 4114 C CA . SER A 1 497 ? 26.547 106.188 35.375 1 88.38 497 SER A CA 1
ATOM 4115 C C . SER A 1 497 ? 26.734 106.438 33.875 1 88.38 497 SER A C 1
ATOM 4117 O O . SER A 1 497 ? 26.641 105.438 33.094 1 88.38 497 SER A O 1
ATOM 4119 N N . ARG A 1 498 ? 26.906 107.625 33.531 1 90.06 498 ARG A N 1
ATOM 4120 C CA . ARG A 1 498 ? 27.109 107.938 32.125 1 90.06 498 ARG A CA 1
ATOM 4121 C C . ARG A 1 498 ? 28.422 108.688 31.906 1 90.06 498 ARG A C 1
ATOM 4123 O O . ARG A 1 498 ? 28.75 109.562 32.688 1 90.06 498 ARG A O 1
ATOM 4130 N N . ARG A 1 499 ? 29.188 108.25 30.891 1 91.19 499 ARG A N 1
ATOM 4131 C CA . ARG A 1 499 ? 30.484 108.812 30.531 1 91.19 499 ARG A CA 1
ATOM 4132 C C . ARG A 1 499 ? 30.422 109.5 29.188 1 91.19 499 ARG A C 1
ATOM 4134 O O . ARG A 1 499 ? 29.906 109 28.203 1 91.19 499 ARG A O 1
ATOM 4141 N N . CYS A 1 500 ? 30.906 110.688 29.266 1 90.12 500 CYS A N 1
ATOM 4142 C CA . CYS A 1 500 ? 30.922 111.5 28.047 1 90.12 500 CYS A CA 1
ATOM 4143 C C . CYS A 1 500 ? 31.875 110.875 27.016 1 90.12 500 CYS A C 1
ATOM 4145 O O . CYS A 1 500 ? 33 110.5 27.344 1 90.12 500 CYS A O 1
ATOM 4147 N N . THR A 1 501 ? 31.438 110.875 25.859 1 89.75 501 THR A N 1
ATOM 4148 C CA . THR A 1 501 ? 32.25 110.312 24.781 1 89.75 501 THR A CA 1
ATOM 4149 C C . THR A 1 501 ? 33.344 111.25 24.359 1 89.75 501 THR A C 1
ATOM 4151 O O . THR A 1 501 ? 34.344 110.875 23.781 1 89.75 501 THR A O 1
ATOM 4154 N N . LYS A 1 502 ? 33.219 112.438 24.594 1 88.44 502 LYS A N 1
ATOM 4155 C CA . LYS A 1 502 ? 34.156 113.5 24.141 1 88.44 502 LYS A CA 1
ATOM 4156 C C . LYS A 1 502 ? 35.25 113.75 25.172 1 88.44 502 LYS A C 1
ATOM 4158 O O . LYS A 1 502 ? 36.438 113.625 24.891 1 88.44 502 LYS A O 1
ATOM 4163 N N . CYS A 1 503 ? 34.938 114.125 26.344 1 88.25 503 CYS A N 1
ATOM 4164 C CA . CYS A 1 503 ? 35.906 114.5 27.344 1 88.25 503 CYS A CA 1
ATOM 4165 C C . CYS A 1 503 ? 36.188 113.375 28.328 1 88.25 503 CYS A C 1
ATOM 4167 O O . CYS A 1 503 ? 37.094 113.438 29.141 1 88.25 503 CYS A O 1
ATOM 4169 N N . GLY A 1 504 ? 35.375 112.375 28.25 1 87.12 504 GLY A N 1
ATOM 4170 C CA . GLY A 1 504 ? 35.594 111.188 29.094 1 87.12 504 GLY A CA 1
ATOM 4171 C C . GLY A 1 504 ? 35.094 111.375 30.516 1 87.12 504 GLY A C 1
ATOM 4172 O O . GLY A 1 504 ? 35.344 110.562 31.375 1 87.12 504 GLY A O 1
ATOM 4173 N N . TYR A 1 505 ? 34.438 112.312 30.875 1 88.69 505 TYR A N 1
ATOM 4174 C CA . TYR A 1 505 ? 33.938 112.625 32.219 1 88.69 505 TYR A CA 1
ATOM 4175 C C . TYR A 1 505 ? 32.844 111.625 32.594 1 88.69 505 TYR A C 1
ATOM 4177 O O . TYR A 1 505 ? 31.891 111.375 31.812 1 88.69 505 TYR A O 1
ATOM 4185 N N . ASP A 1 506 ? 33.094 111 33.719 1 87.38 506 ASP A N 1
ATOM 4186 C CA . ASP A 1 506 ? 32.156 110.062 34.25 1 87.38 506 ASP A CA 1
ATOM 4187 C C . ASP A 1 506 ? 31.297 110.688 35.375 1 87.38 506 ASP A C 1
ATOM 4189 O O . ASP A 1 506 ? 31.828 111 36.406 1 87.38 506 ASP A O 1
ATOM 4193 N N . GLU A 1 507 ? 30.125 110.75 35.062 1 88.31 507 GLU A N 1
ATOM 4194 C CA . GLU A 1 507 ? 29.219 111.312 36.031 1 88.31 507 GLU A CA 1
ATOM 4195 C C . GLU A 1 507 ? 28.391 110.25 36.719 1 88.31 507 GLU A C 1
ATOM 4197 O O . GLU A 1 507 ? 27.703 109.5 36.062 1 88.31 507 GLU A O 1
ATOM 4202 N N . SER A 1 508 ? 28.578 110.188 38 1 87.38 508 SER A N 1
ATOM 4203 C CA . SER A 1 508 ? 27.797 109.25 38.75 1 87.38 508 SER A CA 1
ATOM 4204 C C . SER A 1 508 ? 26.312 109.625 38.781 1 87.38 508 SER A C 1
ATOM 4206 O O . SER A 1 508 ? 25.969 110.812 38.625 1 87.38 508 SER A O 1
ATOM 4208 N N . VAL A 1 509 ? 25.391 108.625 38.969 1 87.81 509 VAL A N 1
ATOM 4209 C CA . VAL A 1 509 ? 23.953 108.812 38.969 1 87.81 509 VAL A CA 1
ATOM 4210 C C . VAL A 1 509 ? 23.562 109.75 40.156 1 87.81 509 VAL A C 1
ATOM 4212 O O . VAL A 1 509 ? 22.625 110.5 40.031 1 87.81 509 VAL A O 1
ATOM 4215 N N . ILE A 1 510 ? 24.266 109.75 41.188 1 85.31 510 ILE A N 1
ATOM 4216 C CA . ILE A 1 510 ? 23.906 110.5 42.375 1 85.31 510 ILE A CA 1
ATOM 4217 C C . ILE A 1 510 ? 24.547 111.875 42.312 1 85.31 510 ILE A C 1
ATOM 4219 O O . ILE A 1 510 ? 24.203 112.75 43.125 1 85.31 510 ILE A O 1
ATOM 4223 N N . ALA A 1 511 ? 25.469 112.188 41.406 1 86.56 511 ALA A N 1
ATOM 4224 C CA . ALA A 1 511 ? 26.141 113.438 41.312 1 86.56 511 ALA A CA 1
ATOM 4225 C C . ALA A 1 511 ? 25.156 114.562 40.938 1 86.56 511 ALA A C 1
ATOM 4227 O O . ALA A 1 511 ? 24.297 114.375 40.062 1 86.56 511 ALA A O 1
ATOM 4228 N N . TYR A 1 512 ? 25.297 115.688 41.656 1 84.38 512 TYR A N 1
ATOM 4229 C CA . TYR A 1 512 ? 24.5 116.875 41.438 1 84.38 512 TYR A CA 1
ATOM 4230 C C . TYR A 1 512 ? 23.031 116.625 41.75 1 84.38 512 TYR A C 1
ATOM 4232 O O . TYR A 1 512 ? 22.141 117.188 41.125 1 84.38 512 TYR A O 1
ATOM 4240 N N . THR A 1 513 ? 22.672 115.625 42.438 1 85.06 513 THR A N 1
ATOM 4241 C CA . THR A 1 513 ? 21.359 115.375 43.031 1 85.06 513 THR A CA 1
ATOM 4242 C C . THR A 1 513 ? 21.359 115.625 44.531 1 85.06 513 THR A C 1
ATOM 4244 O O . THR A 1 513 ? 22.422 115.875 45.125 1 85.06 513 THR A O 1
ATOM 4247 N N . ILE A 1 514 ? 20.234 115.562 45.125 1 82.56 514 ILE A N 1
ATOM 4248 C CA . ILE A 1 514 ? 20.109 115.75 46.562 1 82.56 514 ILE A CA 1
ATOM 4249 C C . ILE A 1 514 ? 20.875 114.688 47.312 1 82.56 514 ILE A C 1
ATOM 4251 O O . ILE A 1 514 ? 21.234 114.875 48.5 1 82.56 514 ILE A O 1
ATOM 4255 N N . PHE A 1 515 ? 21.234 113.625 46.656 1 83.56 515 PHE A N 1
ATOM 4256 C CA . PHE A 1 515 ? 21.891 112.438 47.312 1 83.56 515 PHE A CA 1
ATOM 4257 C C . PHE A 1 515 ? 23.375 112.438 47 1 83.56 515 PHE A C 1
ATOM 4259 O O . PHE A 1 515 ? 24.078 111.5 47.281 1 83.56 515 PHE A O 1
ATOM 4266 N N . GLN A 1 516 ? 23.922 113.562 46.5 1 80 516 GLN A N 1
ATOM 4267 C CA . GLN A 1 516 ? 25.344 113.688 46.219 1 80 516 GLN A CA 1
ATOM 4268 C C . GLN A 1 516 ? 26.172 113.562 47.5 1 80 516 GLN A C 1
ATOM 4270 O O . GLN A 1 516 ? 25.875 114.188 48.5 1 80 516 GLN A O 1
ATOM 4275 N N . ASN A 1 517 ? 27.172 112.75 47.562 1 77.12 517 ASN A N 1
ATOM 4276 C CA . ASN A 1 517 ? 28.094 112.5 48.688 1 77.12 517 ASN A CA 1
ATOM 4277 C C . ASN A 1 517 ? 27.359 111.938 49.906 1 77.12 517 ASN A C 1
ATOM 4279 O O . ASN A 1 517 ? 27.688 112.25 51.031 1 77.12 517 ASN A O 1
ATOM 4283 N N . SER A 1 518 ? 26.281 111.125 49.625 1 78.44 518 SER A N 1
ATOM 4284 C CA . SER A 1 518 ? 25.516 110.5 50.688 1 78.44 518 SER A CA 1
ATOM 4285 C C . SER A 1 518 ? 26.234 109.312 51.25 1 78.44 518 SER A C 1
ATOM 4287 O O . SER A 1 518 ? 26.797 108.5 50.5 1 78.44 518 SER A O 1
ATOM 4289 N N . LYS A 1 519 ? 26.328 109.125 52.594 1 77.81 519 LYS A N 1
ATOM 4290 C CA . LYS A 1 519 ? 27.016 108.062 53.281 1 77.81 519 LYS A CA 1
ATOM 4291 C C . LYS A 1 519 ? 26.016 107 53.75 1 77.81 519 LYS A C 1
ATOM 4293 O O . LYS A 1 519 ? 26.406 105.938 54.312 1 77.81 519 LYS A O 1
ATOM 4298 N N . ILE A 1 520 ? 24.781 107.188 53.5 1 81.44 520 ILE A N 1
ATOM 4299 C CA . ILE A 1 520 ? 23.75 106.25 53.906 1 81.44 520 ILE A CA 1
ATOM 4300 C C . ILE A 1 520 ? 23.281 105.438 52.656 1 81.44 520 ILE A C 1
ATOM 4302 O O . ILE A 1 520 ? 23.406 105.938 51.531 1 81.44 520 ILE A O 1
ATOM 4306 N N . PRO A 1 521 ? 22.797 104.25 52.938 1 82.69 521 PRO A N 1
ATOM 4307 C CA . PRO A 1 521 ? 22.281 103.5 51.812 1 82.69 521 PRO A CA 1
ATOM 4308 C C . PRO A 1 521 ? 21.188 104.25 51.031 1 82.69 521 PRO A C 1
ATOM 4310 O O . PRO A 1 521 ? 20.328 104.875 51.656 1 82.69 521 PRO A O 1
ATOM 4313 N N . ILE A 1 522 ? 21.359 104.25 49.75 1 85.06 522 ILE A N 1
ATOM 4314 C CA . ILE A 1 522 ? 20.531 105.062 48.875 1 85.06 522 ILE A CA 1
ATOM 4315 C C . ILE A 1 522 ? 19.062 104.688 49.062 1 85.06 522 ILE A C 1
ATOM 4317 O O . ILE A 1 522 ? 18.188 105.562 48.938 1 85.06 522 ILE A O 1
ATOM 4321 N N . ASN A 1 523 ? 18.703 103.5 49.312 1 81.06 523 ASN A N 1
ATOM 4322 C CA . ASN A 1 523 ? 17.312 103.125 49.531 1 81.06 523 ASN A CA 1
ATOM 4323 C C . ASN A 1 523 ? 16.734 103.812 50.75 1 81.06 523 ASN A C 1
ATOM 4325 O O . ASN A 1 523 ? 15.578 104.25 50.75 1 81.06 523 ASN A O 1
ATOM 4329 N N . LYS A 1 524 ? 17.469 103.938 51.812 1 80.81 524 LYS A N 1
ATOM 4330 C CA . LYS A 1 524 ? 17.031 104.625 53 1 80.81 524 LYS A CA 1
ATOM 4331 C C . LYS A 1 524 ? 16.938 106.125 52.781 1 80.81 524 LYS A C 1
ATOM 4333 O O . LYS A 1 524 ? 16.031 106.812 53.281 1 80.81 524 LYS A O 1
ATOM 4338 N N . ALA A 1 525 ? 17.859 106.625 52 1 85.44 525 ALA A N 1
ATOM 4339 C CA . ALA A 1 525 ? 17.828 108.062 51.656 1 85.44 525 ALA A CA 1
ATOM 4340 C C . ALA A 1 525 ? 16.578 108.375 50.875 1 85.44 525 ALA A C 1
ATOM 4342 O O . ALA A 1 525 ? 15.961 109.438 51.094 1 85.44 525 ALA A O 1
ATOM 4343 N N . PHE A 1 526 ? 16.266 107.5 49.969 1 81.62 526 PHE A N 1
ATOM 4344 C CA . PHE A 1 526 ? 15.039 107.625 49.188 1 81.62 526 PHE A CA 1
ATOM 4345 C C . PHE A 1 526 ? 13.828 107.688 50.094 1 81.62 526 PHE A C 1
ATOM 4347 O O . PHE A 1 526 ? 12.953 108.562 49.938 1 81.62 526 PHE A O 1
ATOM 4354 N N . TYR A 1 527 ? 13.828 106.875 50.969 1 80.62 527 TYR A N 1
ATOM 4355 C CA . TYR A 1 527 ? 12.703 106.812 51.906 1 80.62 527 TYR A CA 1
ATOM 4356 C C . TYR A 1 527 ? 12.656 108.062 52.781 1 80.62 527 TYR A C 1
ATOM 4358 O O . TYR A 1 527 ? 11.578 108.562 53.062 1 80.62 527 TYR A O 1
ATOM 4366 N N . MET A 1 528 ? 13.789 108.5 53.188 1 82.38 528 MET A N 1
ATOM 4367 C CA . MET A 1 528 ? 13.867 109.75 53.969 1 82.38 528 MET A CA 1
ATOM 4368 C C . MET A 1 528 ? 13.281 110.938 53.188 1 82.38 528 MET A C 1
ATOM 4370 O O . MET A 1 528 ? 12.5 111.688 53.75 1 82.38 528 MET A O 1
ATOM 4374 N N . LEU A 1 529 ? 13.672 111 52.031 1 82.25 529 LEU A N 1
ATOM 4375 C CA . LEU A 1 529 ? 13.172 112.125 51.188 1 82.25 529 LEU A CA 1
ATOM 4376 C C . LEU A 1 529 ? 11.664 112 51.031 1 82.25 529 LEU A C 1
ATOM 4378 O O . LEU A 1 529 ? 10.953 113 51.031 1 82.25 529 LEU A O 1
ATOM 4382 N N . PHE A 1 530 ? 11.273 110.812 50.844 1 77.56 530 PHE A N 1
ATOM 4383 C CA . PHE A 1 530 ? 9.844 110.562 50.719 1 77.56 530 PHE A CA 1
ATOM 4384 C C . PHE A 1 530 ? 9.094 111 51.969 1 77.56 530 PHE A C 1
ATOM 4386 O O . PHE A 1 530 ? 8.047 111.688 51.875 1 77.56 530 PHE A O 1
ATOM 4393 N N . LEU A 1 531 ? 9.633 110.688 53.062 1 78.62 531 LEU A N 1
ATOM 4394 C CA . LEU A 1 531 ? 9 111 54.344 1 78.62 531 LEU A CA 1
ATOM 4395 C C . LEU A 1 531 ? 9 112.562 54.531 1 78.62 531 LEU A C 1
ATOM 4397 O O . LEU A 1 531 ? 8 113.125 55 1 78.62 531 LEU A O 1
ATOM 4401 N N . VAL A 1 532 ? 10.055 113.125 54.219 1 81.44 532 VAL A N 1
ATOM 4402 C CA . VAL A 1 532 ? 10.18 114.625 54.344 1 81.44 532 VAL A CA 1
ATOM 4403 C C . VAL A 1 532 ? 9.195 115.312 53.406 1 81.44 532 VAL A C 1
ATOM 4405 O O . VAL A 1 532 ? 8.539 116.25 53.781 1 81.44 532 VAL A O 1
ATOM 4408 N N . TYR A 1 533 ? 9.148 114.75 52.281 1 77.56 533 TYR A N 1
ATOM 4409 C CA . TYR A 1 533 ? 8.234 115.312 51.281 1 77.56 533 TYR A CA 1
ATOM 4410 C C . TYR A 1 533 ? 6.781 115.125 51.688 1 77.56 533 TYR A C 1
ATOM 4412 O O . TYR A 1 533 ? 5.965 116.062 51.625 1 77.56 533 TYR A O 1
ATOM 4420 N N . SER A 1 534 ? 6.535 113.875 52.125 1 72 534 SER A N 1
ATOM 4421 C CA . SER A 1 534 ? 5.16 113.5 52.469 1 72 534 SER A CA 1
ATOM 4422 C C . SER A 1 534 ? 4.672 114.25 53.719 1 72 534 SER A C 1
ATOM 4424 O O . SER A 1 534 ? 3.479 114.562 53.844 1 72 534 SER A O 1
ATOM 4426 N N . THR A 1 535 ? 5.598 114.625 54.594 1 74.12 535 THR A N 1
ATOM 4427 C CA . THR A 1 535 ? 5.227 115.312 55.812 1 74.12 535 THR A CA 1
ATOM 4428 C C . THR A 1 535 ? 5.414 116.812 55.625 1 74.12 535 THR A C 1
ATOM 4430 O O . THR A 1 535 ? 5.328 117.625 56.594 1 74.12 535 THR A O 1
ATOM 4433 N N . LYS A 1 536 ? 5.621 117.188 54.375 1 73.75 536 LYS A N 1
ATOM 4434 C CA . LYS A 1 536 ? 5.848 118.625 54.062 1 73.75 536 LYS A CA 1
ATOM 4435 C C . LYS A 1 536 ? 6.871 119.25 55 1 73.75 536 LYS A C 1
ATOM 4437 O O . LYS A 1 536 ? 6.715 120.375 55.406 1 73.75 536 LYS A O 1
ATOM 4442 N N . GLY A 1 537 ? 7.777 118.5 55.375 1 75 537 GLY A N 1
ATOM 4443 C CA . GLY A 1 537 ? 8.891 118.938 56.156 1 75 537 GLY A CA 1
ATOM 4444 C C . GLY A 1 537 ? 8.633 118.938 57.656 1 75 537 GLY A C 1
ATOM 4445 O O . GLY A 1 537 ? 9.461 119.375 58.438 1 75 537 GLY A O 1
ATOM 4446 N N . LYS A 1 538 ? 7.598 118.5 58.125 1 77.5 538 LYS A N 1
ATOM 4447 C CA . LYS A 1 538 ? 7.23 118.562 59.531 1 77.5 538 LYS A CA 1
ATOM 4448 C C . LYS A 1 538 ? 7.785 117.375 60.312 1 77.5 538 LYS A C 1
ATOM 4450 O O . LYS A 1 538 ? 7.727 117.312 61.531 1 77.5 538 LYS A O 1
ATOM 4455 N N . ILE A 1 539 ? 8.477 116.438 59.688 1 78.19 539 ILE A N 1
ATOM 4456 C CA . ILE A 1 539 ? 8.969 115.25 60.375 1 78.19 539 ILE A CA 1
ATOM 4457 C C . ILE A 1 539 ? 10.25 115.562 61.156 1 78.19 539 ILE A C 1
ATOM 4459 O O . ILE A 1 539 ? 11.102 116.312 60.625 1 78.19 539 ILE A O 1
ATOM 4463 N N . SER A 1 540 ? 10.289 115.188 62.344 1 81.81 540 SER A N 1
ATOM 4464 C CA . SER A 1 540 ? 11.438 115.5 63.188 1 81.81 540 SER A CA 1
ATOM 4465 C C . SER A 1 540 ? 12.594 114.562 62.906 1 81.81 540 SER A C 1
ATOM 4467 O O . SER A 1 540 ? 12.383 113.438 62.406 1 81.81 540 SER A O 1
ATOM 4469 N N . SER A 1 541 ? 13.836 114.938 63.188 1 83.69 541 SER A N 1
ATOM 4470 C CA . SER A 1 541 ? 15.039 114.125 63 1 83.69 541 SER A CA 1
ATOM 4471 C C . SER A 1 541 ? 15.023 112.938 63.906 1 83.69 541 SER A C 1
ATOM 4473 O O . SER A 1 541 ? 15.547 111.875 63.562 1 83.69 541 SER A O 1
ATOM 4475 N N . HIS A 1 542 ? 14.391 113.062 64.938 1 81.06 542 HIS A N 1
ATOM 4476 C CA . HIS A 1 542 ? 14.281 111.938 65.875 1 81.06 542 HIS A CA 1
ATOM 4477 C C . HIS A 1 542 ? 13.375 110.875 65.312 1 81.06 542 HIS A C 1
ATOM 4479 O O . HIS A 1 542 ? 13.695 109.688 65.438 1 81.06 542 HIS A O 1
ATOM 4485 N N . LYS A 1 543 ? 12.367 111.188 64.75 1 80.5 543 LYS A N 1
ATOM 4486 C CA . LYS A 1 543 ? 11.438 110.188 64.188 1 80.5 543 LYS A CA 1
ATOM 4487 C C . LYS A 1 543 ? 12.062 109.5 62.969 1 80.5 543 LYS A C 1
ATOM 4489 O O . LYS A 1 543 ? 11.875 108.312 62.781 1 80.5 543 LYS A O 1
ATOM 4494 N N . LEU A 1 544 ? 12.758 110.25 62.312 1 82.94 544 LEU A N 1
ATOM 4495 C CA . LEU A 1 544 ? 13.461 109.688 61.156 1 82.94 544 LEU A CA 1
ATOM 4496 C C . LEU A 1 544 ? 14.484 108.625 61.594 1 82.94 544 LEU A C 1
ATOM 4498 O O . LEU A 1 544 ? 14.625 107.562 61 1 82.94 544 LEU A O 1
ATOM 4502 N N . SER A 1 545 ? 15.203 109.062 62.656 1 83.25 545 SER A N 1
ATOM 4503 C CA . SER A 1 545 ? 16.203 108.125 63.219 1 83.25 545 SER A CA 1
ATOM 4504 C C . SER A 1 545 ? 15.578 106.812 63.656 1 83.25 545 SER A C 1
ATOM 4506 O O . SER A 1 545 ? 16.141 105.75 63.438 1 83.25 545 SER A O 1
ATOM 4508 N N . GLY A 1 546 ? 14.484 106.812 64.188 1 79.12 546 GLY A N 1
ATOM 4509 C CA . GLY A 1 546 ? 13.766 105.625 64.625 1 79.12 546 GLY A CA 1
ATOM 4510 C C . GLY A 1 546 ? 13.242 104.812 63.469 1 79.12 546 GLY A C 1
ATOM 4511 O O . GLY A 1 546 ? 13.352 103.562 63.469 1 79.12 546 GLY A O 1
ATOM 4512 N N . LEU A 1 547 ? 12.797 105.375 62.438 1 77 547 LEU A N 1
ATOM 4513 C CA . LEU A 1 547 ? 12.18 104.688 61.312 1 77 547 LEU A CA 1
ATOM 4514 C C . LEU A 1 547 ? 13.242 104.062 60.438 1 77 547 LEU A C 1
ATOM 4516 O O . LEU A 1 547 ? 13.039 103 59.875 1 77 547 LEU A O 1
ATOM 4520 N N . LEU A 1 548 ? 14.391 104.688 60.281 1 78.44 548 LEU A N 1
ATOM 4521 C CA . LEU A 1 548 ? 15.406 104.25 59.344 1 78.44 548 LEU A CA 1
ATOM 4522 C C . LEU A 1 548 ? 16.547 103.562 60.062 1 78.44 548 LEU A C 1
ATOM 4524 O O . LEU A 1 548 ? 17.438 102.938 59.406 1 78.44 548 LEU A O 1
ATOM 4528 N N . LEU A 1 549 ? 16.547 103.562 61.312 1 80 549 LEU A N 1
ATOM 4529 C CA . LEU A 1 549 ? 17.594 102.938 62.156 1 80 549 LEU A CA 1
ATOM 4530 C C . LEU A 1 549 ? 18.953 103.562 61.781 1 80 549 LEU A C 1
ATOM 4532 O O . LEU A 1 549 ? 19.906 102.812 61.531 1 80 549 LEU A O 1
ATOM 4536 N N . ILE A 1 550 ? 19.047 104.875 61.625 1 81.12 550 ILE A N 1
ATOM 4537 C CA . ILE A 1 550 ? 20.266 105.625 61.344 1 81.12 550 ILE A CA 1
ATOM 4538 C C . ILE A 1 550 ? 20.484 106.625 62.5 1 81.12 550 ILE A C 1
ATOM 4540 O O . ILE A 1 550 ? 19.547 107 63.188 1 81.12 550 ILE A O 1
ATOM 4544 N N . ARG A 1 551 ? 21.75 107.062 62.688 1 81.56 551 ARG A N 1
ATOM 4545 C CA . ARG A 1 551 ? 22.125 108 63.75 1 81.56 551 ARG A CA 1
ATOM 4546 C C . ARG A 1 551 ? 21.375 109.312 63.625 1 81.56 551 ARG A C 1
ATOM 4548 O O . ARG A 1 551 ? 21.188 109.812 62.5 1 81.56 551 ARG A O 1
ATOM 4555 N N . GLN A 1 552 ? 20.906 109.75 64.688 1 83.56 552 GLN A N 1
ATOM 4556 C CA . GLN A 1 552 ? 20.078 111 64.688 1 83.56 552 GLN A CA 1
ATOM 4557 C C . GLN A 1 552 ? 20.844 112.188 64.125 1 83.56 552 GLN A C 1
ATOM 4559 O O . GLN A 1 552 ? 20.25 113 63.469 1 83.56 552 GLN A O 1
ATOM 4564 N N . SER A 1 553 ? 22.078 112.25 64.438 1 86 553 SER A N 1
ATOM 4565 C CA . SER A 1 553 ? 22.859 113.375 63.938 1 86 553 SER A CA 1
ATOM 4566 C C . SER A 1 553 ? 22.922 113.312 62.438 1 86 553 SER A C 1
ATOM 4568 O O . SER A 1 553 ? 22.828 114.375 61.781 1 86 553 SER A O 1
ATOM 4570 N N . THR A 1 554 ? 22.969 112.188 61.906 1 86.12 554 THR A N 1
ATOM 4571 C CA . THR A 1 554 ? 22.984 112.062 60.469 1 86.12 554 THR A CA 1
ATOM 4572 C C . THR A 1 554 ? 21.609 112.375 59.875 1 86.12 554 THR A C 1
ATOM 4574 O O . THR A 1 554 ? 21.531 113 58.812 1 86.12 554 THR A O 1
ATOM 4577 N N . CYS A 1 555 ? 20.594 111.875 60.5 1 85.38 555 CYS A N 1
ATOM 4578 C CA . CYS A 1 555 ? 19.25 112.188 60.062 1 85.38 555 CYS A CA 1
ATOM 4579 C C . CYS A 1 555 ? 18.984 113.688 60.094 1 85.38 555 CYS A C 1
ATOM 4581 O O . CYS A 1 555 ? 18.328 114.25 59.219 1 85.38 555 CYS A O 1
ATOM 4583 N N . TRP A 1 556 ? 19.531 114.312 61.094 1 86.69 556 TRP A N 1
ATOM 4584 C CA . TRP A 1 556 ? 19.375 115.75 61.219 1 86.69 556 TRP A CA 1
ATOM 4585 C C . TRP A 1 556 ? 20.047 116.438 60.062 1 86.69 556 TRP A C 1
ATOM 4587 O O . TRP A 1 556 ? 19.453 117.375 59.469 1 86.69 556 TRP A O 1
ATOM 4597 N N . ALA A 1 557 ? 21.234 116.125 59.719 1 86.62 557 ALA A N 1
ATOM 4598 C CA . ALA A 1 557 ? 21.969 116.75 58.625 1 86.62 557 ALA A CA 1
ATOM 4599 C C . ALA A 1 557 ? 21.219 116.562 57.281 1 86.62 557 ALA A C 1
ATOM 4601 O O . ALA A 1 557 ? 21.062 117.562 56.531 1 86.62 557 ALA A O 1
ATOM 4602 N N . TYR A 1 558 ? 20.719 115.438 57.094 1 86.75 558 TYR A N 1
ATOM 4603 C CA . TYR A 1 558 ? 20.016 115.125 55.844 1 86.75 558 TYR A CA 1
ATOM 4604 C C . TYR A 1 558 ? 18.641 115.812 55.812 1 86.75 558 TYR A C 1
ATOM 4606 O O . TYR A 1 558 ? 18.234 116.312 54.781 1 86.75 558 TYR A O 1
ATOM 4614 N N . ASN A 1 559 ? 17.969 115.688 56.844 1 85.06 559 ASN A N 1
ATOM 4615 C CA . ASN A 1 559 ? 16.672 116.312 56.938 1 85.06 559 ASN A CA 1
ATOM 4616 C C . ASN A 1 559 ? 16.766 117.812 56.719 1 85.06 559 ASN A C 1
ATOM 4618 O O . ASN A 1 559 ? 15.914 118.438 56.031 1 85.06 559 ASN A O 1
ATOM 4622 N N . SER A 1 560 ? 17.766 118.438 57.344 1 85.62 560 SER A N 1
ATOM 4623 C CA . SER A 1 560 ? 17.969 119.875 57.188 1 85.62 560 SER A CA 1
ATOM 4624 C C . SER A 1 560 ? 18.234 120.188 55.75 1 85.62 560 SER A C 1
ATOM 4626 O O . SER A 1 560 ? 17.703 121.188 55.219 1 85.62 560 SER A O 1
ATOM 4628 N N . LYS A 1 561 ? 19 119.438 55.125 1 85.88 561 LYS A N 1
ATOM 4629 C CA . LYS A 1 561 ? 19.312 119.688 53.719 1 85.88 561 LYS A CA 1
ATOM 4630 C C . LYS A 1 561 ? 18.062 119.5 52.844 1 85.88 561 LYS A C 1
ATOM 4632 O O . LYS A 1 561 ? 17.797 120.312 51.969 1 85.88 561 LYS A O 1
ATOM 4637 N N . MET A 1 562 ? 17.328 118.438 53.094 1 81.94 562 MET A N 1
ATOM 4638 C CA . MET A 1 562 ? 16.141 118.188 52.312 1 81.94 562 MET A CA 1
ATOM 4639 C C . MET A 1 562 ? 15.039 119.188 52.562 1 81.94 562 MET A C 1
ATOM 4641 O O . MET A 1 562 ? 14.336 119.625 51.625 1 81.94 562 MET A O 1
ATOM 4645 N N . GLN A 1 563 ? 14.984 119.625 53.719 1 81.69 563 GLN A N 1
ATOM 4646 C CA . GLN A 1 563 ? 14.016 120.688 54.031 1 81.69 563 GLN A CA 1
ATOM 4647 C C . GLN A 1 563 ? 14.359 122 53.344 1 81.69 563 GLN A C 1
ATOM 4649 O O . GLN A 1 563 ? 13.469 122.688 52.906 1 81.69 563 GLN A O 1
ATOM 4654 N N . LYS A 1 564 ? 15.602 122.312 53.406 1 83.5 564 LYS A N 1
ATOM 4655 C CA . LYS A 1 564 ? 16.047 123.5 52.719 1 83.5 564 LYS A CA 1
ATOM 4656 C C . LYS A 1 564 ? 15.688 123.5 51.25 1 83.5 564 LYS A C 1
ATOM 4658 O O . LYS A 1 564 ? 15.188 124.5 50.719 1 83.5 564 LYS A O 1
ATOM 4663 N N . ILE A 1 565 ? 15.836 122.438 50.688 1 80.75 565 ILE A N 1
ATOM 4664 C CA . ILE A 1 565 ? 15.539 122.25 49.281 1 80.75 565 ILE A CA 1
ATOM 4665 C C . ILE A 1 565 ? 14.031 122.312 49.062 1 80.75 565 ILE A C 1
ATOM 4667 O O . ILE A 1 565 ? 13.555 122.938 48.094 1 80.75 565 ILE A O 1
ATOM 4671 N N . LEU A 1 566 ? 13.352 121.688 49.938 1 78.5 566 LEU A N 1
ATOM 4672 C CA . LEU A 1 566 ? 11.898 121.625 49.875 1 78.5 566 LEU A CA 1
ATOM 4673 C C . LEU A 1 566 ? 11.344 123.062 50.031 1 78.5 566 LEU A C 1
ATOM 4675 O O . LEU A 1 566 ? 10.406 123.438 49.312 1 78.5 566 LEU A O 1
ATOM 4679 N N . GLN A 1 567 ? 11.938 123.875 50.875 1 78 567 GLN A N 1
ATOM 4680 C CA . GLN A 1 567 ? 11.492 125.25 51.125 1 78 567 GLN A CA 1
ATOM 4681 C C . GLN A 1 567 ? 11.852 126.125 49.938 1 78 567 GLN A C 1
ATOM 4683 O O . GLN A 1 567 ? 11.07 127 49.562 1 78 567 GLN A O 1
ATOM 4688 N N . GLU A 1 568 ? 12.969 126 49.344 1 79.12 568 GLU A N 1
ATOM 4689 C CA . GLU A 1 568 ? 13.43 126.812 48.188 1 79.12 568 GLU A CA 1
ATOM 4690 C C . GLU A 1 568 ? 12.594 126.5 46.938 1 79.12 568 GLU A C 1
ATOM 4692 O O . GLU A 1 568 ? 12.406 127.438 46.125 1 79.12 568 GLU A O 1
ATOM 4697 N N . ARG A 1 569 ? 12.07 125.375 46.938 1 72.94 569 ARG A N 1
ATOM 4698 C CA . ARG A 1 569 ? 11.344 125 45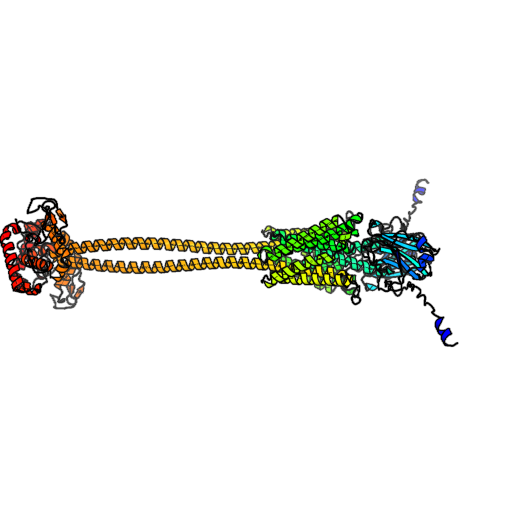.719 1 72.94 569 ARG A CA 1
ATOM 4699 C C . ARG A 1 569 ? 9.844 124.938 45.969 1 72.94 569 ARG A C 1
ATOM 4701 O O . ARG A 1 569 ? 9.102 124.312 45.219 1 72.94 569 ARG A O 1
ATOM 4708 N N . LYS A 1 570 ? 9.492 125.438 46.969 1 68.94 570 LYS A N 1
ATOM 4709 C CA . LYS A 1 570 ? 8.086 125.438 47.344 1 68.94 570 LYS A CA 1
ATOM 4710 C C . LYS A 1 570 ? 7.203 126 46.25 1 68.94 570 LYS A C 1
ATOM 4712 O O . LYS A 1 570 ? 6.105 125.5 46 1 68.94 570 LYS A O 1
ATOM 4717 N N . LYS A 1 571 ? 7.609 127.062 45.625 1 69 571 LYS A N 1
ATOM 4718 C CA . LYS A 1 571 ? 6.84 127.688 44.562 1 69 571 LYS A CA 1
ATOM 4719 C C . LYS A 1 571 ? 6.734 126.812 43.344 1 69 571 LYS A C 1
ATOM 4721 O O . LYS A 1 571 ? 5.688 126.75 42.688 1 69 571 LYS A O 1
ATOM 4726 N N . GLU A 1 572 ? 7.766 126.125 43 1 65.5 572 GLU A N 1
ATOM 4727 C CA . GLU A 1 572 ? 7.793 125.25 41.812 1 65.5 572 GLU A CA 1
ATOM 4728 C C . GLU A 1 572 ? 6.992 123.938 42.062 1 65.5 572 GLU A C 1
ATOM 4730 O O . GLU A 1 572 ? 6.414 123.375 41.125 1 65.5 572 GLU A O 1
ATOM 4735 N N . LEU A 1 573 ? 7.07 123.625 43.25 1 61.81 573 LEU A N 1
ATOM 4736 C CA . LEU A 1 573 ? 6.379 122.375 43.625 1 61.81 573 LEU A CA 1
ATOM 4737 C C . LEU A 1 573 ? 4.871 122.625 43.656 1 61.81 573 LEU A C 1
ATOM 4739 O O . LEU A 1 573 ? 4.102 121.625 43.5 1 61.81 573 LEU A O 1
ATOM 4743 N N . LYS A 1 574 ? 4.48 123.938 44 1 60.34 574 LYS A N 1
ATOM 4744 C CA . LYS A 1 574 ? 3.053 124.25 43.969 1 60.34 574 LYS A CA 1
ATOM 4745 C C . LYS A 1 574 ? 2.488 124.062 42.562 1 60.34 574 LYS A C 1
ATOM 4747 O O . LYS A 1 574 ? 1.329 123.688 42.406 1 60.34 574 LYS A O 1
ATOM 4752 N N . ASN A 1 575 ? 3.221 124.375 41.531 1 53.06 575 ASN A N 1
ATOM 4753 C CA . ASN A 1 575 ? 2.766 124.375 40.125 1 53.06 575 ASN A CA 1
ATOM 4754 C C . ASN A 1 575 ? 3.084 123 39.469 1 53.06 575 ASN A C 1
ATOM 4756 O O . ASN A 1 575 ? 2.742 122.812 38.312 1 53.06 575 ASN A O 1
ATOM 4760 N N . SER A 1 576 ? 4.027 122.25 39.938 1 47.28 576 SER A N 1
ATOM 4761 C CA . SER A 1 576 ? 4.461 121 39.25 1 47.28 576 SER A CA 1
ATOM 4762 C C . SER A 1 576 ? 3.539 119.875 39.531 1 47.28 576 SER A C 1
ATOM 4764 O O . SER A 1 576 ? 3.156 119.625 40.688 1 47.28 576 SER A O 1
ATOM 4766 N N . GLY A 1 577 ? 2.713 119.562 38.656 1 42.75 577 GLY A N 1
ATOM 4767 C CA . GLY A 1 577 ? 1.752 118.5 38.625 1 42.75 577 GLY A CA 1
ATOM 4768 C C . GLY A 1 577 ? 2.199 117.25 39.469 1 42.75 577 GLY A C 1
ATOM 4769 O O . GLY A 1 577 ? 2.812 117.438 40.531 1 42.75 577 GLY A O 1
ATOM 4770 N N . GLU A 1 578 ? 2.217 116 38.75 1 46.34 578 GLU A N 1
ATOM 4771 C CA . GLU A 1 578 ? 2.203 114.625 39.125 1 46.34 578 GLU A CA 1
ATOM 4772 C C . GLU A 1 578 ? 3.561 114.188 39.688 1 46.34 578 GLU A C 1
ATOM 4774 O O . GLU A 1 578 ? 3.73 113 40.125 1 46.34 578 GLU A O 1
ATOM 4779 N N . GLY A 1 579 ? 4.641 114.688 39.375 1 53.97 579 GLY A N 1
ATOM 4780 C CA . GLY A 1 579 ? 5.969 114.125 39.594 1 53.97 579 GLY A CA 1
ATOM 4781 C C . GLY A 1 579 ? 6.363 114.062 41.062 1 53.97 579 GLY A C 1
ATOM 4782 O O . GLY A 1 579 ? 7.367 113.5 41.406 1 53.97 579 GLY A O 1
ATOM 4783 N N . GLY A 1 580 ? 5.453 114.188 42.062 1 61.12 580 GLY A N 1
ATOM 4784 C CA . GLY A 1 580 ? 5.527 114.062 43.5 1 61.12 580 GLY A CA 1
ATOM 4785 C C . GLY A 1 580 ? 6.902 114.375 44.062 1 61.12 580 GLY A C 1
ATOM 4786 O O . GLY A 1 580 ? 7.559 115.312 43.625 1 61.12 580 GLY A O 1
ATOM 4787 N N . TRP A 1 581 ? 7.5 113.438 45.062 1 67.94 581 TRP A N 1
ATOM 4788 C CA . TRP A 1 581 ? 8.766 113.562 45.781 1 67.94 581 TRP A CA 1
ATOM 4789 C C . TRP A 1 581 ? 9.945 113.438 44.812 1 67.94 581 TRP A C 1
ATOM 4791 O O . TRP A 1 581 ? 11.055 113.875 45.125 1 67.94 581 TRP A O 1
ATOM 4801 N N . SER A 1 582 ? 9.641 112.938 43.531 1 70.5 582 SER A N 1
ATOM 4802 C CA . SER A 1 582 ? 10.719 112.688 42.562 1 70.5 582 SER A CA 1
ATOM 4803 C C . SER A 1 582 ? 11.234 114 42 1 70.5 582 SER A C 1
ATOM 4805 O O . SER A 1 582 ? 12.391 114.062 41.562 1 70.5 582 SER A O 1
ATOM 4807 N N . ASN A 1 583 ? 10.484 114.938 42 1 71.44 583 ASN A N 1
ATOM 4808 C CA . ASN A 1 583 ? 10.898 116.25 41.5 1 71.44 583 ASN A CA 1
ATOM 4809 C C . ASN A 1 583 ? 11.883 116.938 42.438 1 71.44 583 ASN A C 1
ATOM 4811 O O . ASN A 1 583 ? 12.578 117.875 42.031 1 71.44 583 ASN A O 1
ATOM 4815 N N . LEU A 1 584 ? 11.922 116.625 43.656 1 75.25 584 LEU A N 1
ATOM 4816 C CA . LEU A 1 584 ? 12.828 117.188 44.625 1 75.25 584 LEU A CA 1
ATOM 4817 C C . LEU A 1 584 ? 14.234 116.625 44.469 1 75.25 584 LEU A C 1
ATOM 4819 O O . LEU A 1 584 ? 15.195 117.188 45 1 75.25 584 LEU A O 1
ATOM 4823 N N . ILE A 1 585 ? 14.359 115.5 43.75 1 76.81 585 ILE A N 1
ATOM 4824 C CA . ILE A 1 585 ? 15.609 114.75 43.688 1 76.81 585 ILE A CA 1
ATOM 4825 C C . ILE A 1 585 ? 16.625 115.5 42.844 1 76.81 585 ILE A C 1
ATOM 4827 O O . ILE A 1 585 ? 17.797 115.562 43.156 1 76.81 585 ILE A O 1
ATOM 4831 N N . ILE A 1 586 ? 16.141 116.188 41.781 1 72.06 586 ILE A N 1
ATOM 4832 C CA . ILE A 1 586 ? 17.062 116.812 40.844 1 72.06 586 ILE A CA 1
ATOM 4833 C C . ILE A 1 586 ? 17.266 118.312 41.25 1 72.06 586 ILE A C 1
ATOM 4835 O O . ILE A 1 586 ? 16.297 119 41.469 1 72.06 586 ILE A O 1
ATOM 4839 N N . SER A 1 587 ? 18.375 118.75 41.719 1 62.03 587 SER A N 1
ATOM 4840 C CA . SER A 1 587 ? 18.719 120.188 42 1 62.03 587 SER A CA 1
ATOM 4841 C C . SER A 1 587 ? 18.797 121 40.719 1 62.03 587 SER A C 1
ATOM 4843 O O . SER A 1 587 ? 19.297 120.5 39.688 1 62.03 587 SER A O 1
ATOM 4845 N N . PRO A 1 588 ? 18.031 122.188 40.594 1 51.53 588 PRO A N 1
ATOM 4846 C CA . PRO A 1 588 ? 18.266 123 39.406 1 51.53 588 PRO A CA 1
ATOM 4847 C C . PRO A 1 588 ? 19.75 123.375 39.25 1 51.53 588 PRO A C 1
ATOM 4849 O O . PRO A 1 588 ? 20.453 123.562 40.25 1 51.53 588 PRO A O 1
ATOM 4852 N N . ALA A 1 589 ? 20.219 123.312 38.062 1 43.53 589 ALA A N 1
ATOM 4853 C CA . ALA A 1 589 ? 21.5 123.875 37.688 1 43.53 589 ALA A CA 1
ATOM 4854 C C . ALA A 1 589 ? 21.469 125.438 37.906 1 43.53 589 ALA A C 1
ATOM 4856 O O . ALA A 1 589 ? 20.453 126.062 37.656 1 43.53 589 ALA A O 1
ATOM 4857 N N . MET B 1 1 ? 55.594 -58.938 7.672 1 30.97 1 MET B N 1
ATOM 4858 C CA . MET B 1 1 ? 54.469 -59.406 6.836 1 30.97 1 MET B CA 1
ATOM 4859 C C . MET B 1 1 ? 53.188 -58.719 7.215 1 30.97 1 MET B C 1
ATOM 4861 O O . MET B 1 1 ? 52.281 -58.531 6.371 1 30.97 1 MET B O 1
ATOM 4865 N N . VAL B 1 2 ? 52.844 -58.469 8.586 1 39.56 2 VAL B N 1
ATOM 4866 C CA . VAL B 1 2 ? 51.594 -57.875 9.086 1 39.56 2 VAL B CA 1
ATOM 4867 C C . VAL B 1 2 ? 51.531 -56.438 8.664 1 39.56 2 VAL B C 1
ATOM 4869 O O . VAL B 1 2 ? 50.438 -55.875 8.547 1 39.56 2 VAL B O 1
ATOM 4872 N N . VAL B 1 3 ? 52.656 -55.594 8.625 1 41.25 3 VAL B N 1
ATOM 4873 C CA . VAL B 1 3 ? 52.688 -54.156 8.328 1 41.25 3 VAL B CA 1
ATOM 4874 C C . VAL B 1 3 ? 52.188 -53.938 6.906 1 41.25 3 VAL B C 1
ATOM 4876 O O . VAL B 1 3 ? 51.625 -52.844 6.605 1 41.25 3 VAL B O 1
ATOM 4879 N N . CYS B 1 4 ? 52.438 -54.875 5.91 1 37 4 CYS B N 1
ATOM 4880 C CA . CYS B 1 4 ? 52.156 -54.594 4.504 1 37 4 CYS B CA 1
ATOM 4881 C C . CYS B 1 4 ? 50.656 -54.562 4.246 1 37 4 CYS B C 1
ATOM 4883 O O . CYS B 1 4 ? 50.219 -54.094 3.195 1 37 4 CYS B O 1
ATOM 4885 N N . LEU B 1 5 ? 49.812 -55.406 5.008 1 34.44 5 LEU B N 1
ATOM 4886 C CA . LEU B 1 5 ? 48.438 -55.562 4.559 1 34.44 5 LEU B CA 1
ATOM 4887 C C . LEU B 1 5 ? 47.625 -54.312 4.816 1 34.44 5 LEU B C 1
ATOM 4889 O O . LEU B 1 5 ? 46.469 -54.219 4.383 1 34.44 5 LEU B O 1
ATOM 4893 N N . PHE B 1 6 ? 48 -53.438 5.809 1 38.84 6 PHE B N 1
ATOM 4894 C CA . PHE B 1 6 ? 47.125 -52.312 6.156 1 38.84 6 PHE B CA 1
ATOM 4895 C C . PHE B 1 6 ? 47.062 -51.312 5.012 1 38.84 6 PHE B C 1
ATOM 4897 O O . PHE B 1 6 ? 46.375 -50.312 5.102 1 38.84 6 PHE B O 1
ATOM 4904 N N . LEU B 1 7 ? 48.062 -51.25 4.141 1 34.56 7 LEU B N 1
ATOM 4905 C CA . LEU B 1 7 ? 48.125 -50.156 3.193 1 34.56 7 LEU B CA 1
ATOM 4906 C C . LEU B 1 7 ? 46.969 -50.219 2.195 1 34.56 7 LEU B C 1
ATOM 4908 O O . LEU B 1 7 ? 46.656 -49.25 1.541 1 34.56 7 LEU B O 1
ATOM 4912 N N . LEU B 1 8 ? 46.594 -51.438 1.699 1 34.22 8 LEU B N 1
ATOM 4913 C CA . LEU B 1 8 ? 46 -51.438 0.371 1 34.22 8 LEU B CA 1
ATOM 4914 C C . LEU B 1 8 ? 44.594 -50.906 0.416 1 34.22 8 LEU B C 1
ATOM 4916 O O . LEU B 1 8 ? 44.031 -50.531 -0.619 1 34.22 8 LEU B O 1
ATOM 4920 N N . LEU B 1 9 ? 43.75 -51.344 1.404 1 34.31 9 LEU B N 1
ATOM 4921 C CA . LEU B 1 9 ? 42.375 -51.156 1.021 1 34.31 9 LEU B CA 1
ATOM 4922 C C . LEU B 1 9 ? 41.938 -49.688 1.128 1 34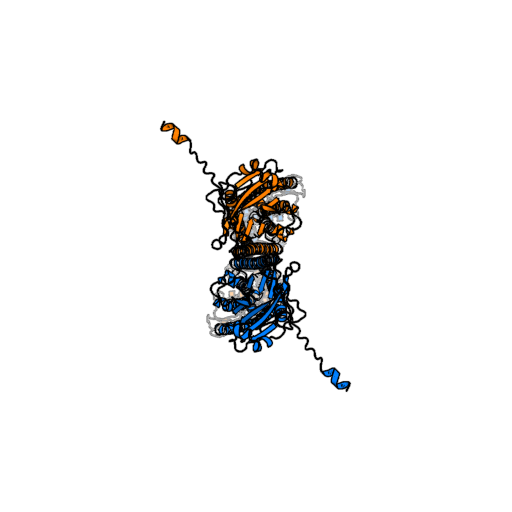.31 9 LEU B C 1
ATOM 4924 O O . LEU B 1 9 ? 41.438 -49.281 2.168 1 34.31 9 LEU B O 1
ATOM 4928 N N . ASN B 1 10 ? 42.781 -48.75 0.784 1 34.84 10 ASN B N 1
ATOM 4929 C CA . ASN B 1 10 ? 42.156 -47.438 0.594 1 34.84 10 ASN B CA 1
ATOM 4930 C C . ASN B 1 10 ? 40.938 -47.5 -0.319 1 34.84 10 ASN B C 1
ATOM 4932 O O . ASN B 1 10 ? 41.062 -47.531 -1.544 1 34.84 10 ASN B O 1
ATOM 4936 N N . VAL B 1 11 ? 39.938 -48.312 0.035 1 36.66 11 VAL B N 1
ATOM 4937 C CA . VAL B 1 11 ? 38.656 -48.125 -0.664 1 36.66 11 VAL B CA 1
ATOM 4938 C C . VAL B 1 11 ? 38.344 -46.625 -0.792 1 36.66 11 VAL B C 1
ATOM 4940 O O . VAL B 1 11 ? 38.188 -45.938 0.213 1 36.66 11 VAL B O 1
ATOM 4943 N N . SER B 1 12 ? 38.875 -45.938 -1.729 1 37.75 12 SER B N 1
ATOM 4944 C CA . SER B 1 12 ? 38.281 -44.688 -2.152 1 37.75 12 SER B CA 1
ATOM 4945 C C . SER B 1 12 ? 36.75 -44.719 -2.062 1 37.75 12 SER B C 1
ATOM 4947 O O . SER B 1 12 ? 36.125 -45.5 -2.771 1 37.75 12 SER B O 1
ATOM 4949 N N . HIS B 1 13 ? 36.188 -44.688 -0.934 1 39.41 13 HIS B N 1
ATOM 4950 C CA . HIS B 1 13 ? 34.75 -44.375 -0.899 1 39.41 13 HIS B CA 1
ATOM 4951 C C . HIS B 1 13 ? 34.406 -43.344 -1.974 1 39.41 13 HIS B C 1
ATOM 4953 O O . HIS B 1 13 ? 34.781 -42.188 -1.893 1 39.41 13 HIS B O 1
ATOM 4959 N N . ALA B 1 14 ? 34.469 -43.625 -3.229 1 43.19 14 ALA B N 1
ATOM 4960 C CA . ALA B 1 14 ? 33.719 -42.844 -4.223 1 43.19 14 ALA B CA 1
ATOM 4961 C C . ALA B 1 14 ? 32.375 -42.375 -3.67 1 43.19 14 ALA B C 1
ATOM 4963 O O . ALA B 1 14 ? 31.469 -43.188 -3.49 1 43.19 14 ALA B O 1
ATOM 4964 N N . PHE B 1 15 ? 32.344 -41.531 -2.729 1 48.84 15 PHE B N 1
ATOM 4965 C CA . PHE B 1 15 ? 31.125 -40.875 -2.283 1 48.84 15 PHE B CA 1
ATOM 4966 C C . PHE B 1 15 ? 30.219 -40.562 -3.469 1 48.84 15 PHE B C 1
ATOM 4968 O O . PHE B 1 15 ? 30.5 -39.625 -4.238 1 48.84 15 PHE B O 1
ATOM 4975 N N . ALA B 1 16 ? 29.672 -41.562 -4.062 1 55.88 16 ALA B N 1
ATOM 4976 C CA . ALA B 1 16 ? 28.672 -41.469 -5.117 1 55.88 16 ALA B CA 1
ATOM 4977 C C . ALA B 1 16 ? 27.672 -40.344 -4.809 1 55.88 16 ALA B C 1
ATOM 4979 O O . ALA B 1 16 ? 27.281 -40.156 -3.652 1 55.88 16 ALA B O 1
ATOM 4980 N N . GLN B 1 17 ? 27.531 -39.5 -5.719 1 72.12 17 GLN B N 1
ATOM 4981 C CA . GLN B 1 17 ? 26.531 -38.469 -5.637 1 72.12 17 GLN B CA 1
ATOM 4982 C C . GLN B 1 17 ? 25.188 -39 -5.191 1 72.12 17 GLN B C 1
ATOM 4984 O O . GLN B 1 17 ? 24.734 -40.062 -5.688 1 72.12 17 GLN B O 1
ATOM 4989 N N . LYS B 1 18 ? 24.641 -38.594 -4.074 1 81.88 18 LYS B N 1
ATOM 4990 C CA . LYS B 1 18 ? 23.344 -39.031 -3.555 1 81.88 18 LYS B CA 1
ATOM 4991 C C . LYS B 1 18 ? 22.203 -38.531 -4.453 1 81.88 18 LYS B C 1
ATOM 4993 O O . LYS B 1 18 ? 22.109 -37.344 -4.758 1 81.88 18 LYS B O 1
ATOM 4998 N N . ALA B 1 19 ? 21.484 -39.5 -5.012 1 86.31 19 ALA B N 1
ATOM 4999 C CA . ALA B 1 19 ? 20.328 -39.156 -5.84 1 86.31 19 ALA B CA 1
ATOM 5000 C C . ALA B 1 19 ? 19.156 -38.719 -4.984 1 86.31 19 ALA B C 1
ATOM 5002 O O . ALA B 1 19 ? 18.938 -39.25 -3.887 1 86.31 19 ALA B O 1
ATOM 5003 N N . VAL B 1 20 ? 18.5 -37.75 -5.379 1 88.06 20 VAL B N 1
ATOM 5004 C CA . VAL B 1 20 ? 17.297 -37.281 -4.695 1 88.06 20 VAL B CA 1
ATOM 5005 C C . VAL B 1 20 ? 16.078 -38.031 -5.215 1 88.06 20 VAL B C 1
ATOM 5007 O O . VAL B 1 20 ? 15.867 -38.125 -6.426 1 88.06 20 VAL B O 1
ATOM 5010 N N . LEU B 1 21 ? 15.312 -38.562 -4.324 1 88.44 21 LEU B N 1
ATOM 5011 C CA . LEU B 1 21 ? 14.164 -39.375 -4.68 1 88.44 21 LEU B CA 1
ATOM 5012 C C . LEU B 1 21 ? 12.898 -38.531 -4.766 1 88.44 21 LEU B C 1
ATOM 5014 O O . LEU B 1 21 ? 12.664 -37.688 -3.92 1 88.44 21 LEU B O 1
ATOM 5018 N N . VAL B 1 22 ? 12.227 -38.781 -5.848 1 88.44 22 VAL B N 1
ATOM 5019 C CA . VAL B 1 22 ? 10.875 -38.25 -5.914 1 88.44 22 VAL B CA 1
ATOM 5020 C C . VAL B 1 22 ? 9.977 -39 -4.922 1 88.44 22 VAL B C 1
ATOM 5022 O O . VAL B 1 22 ? 9.758 -40.188 -5.047 1 88.44 22 VAL B O 1
ATOM 5025 N N . ASN B 1 23 ? 9.602 -38.25 -3.881 1 87.75 23 ASN B N 1
ATOM 5026 C CA . ASN B 1 23 ? 8.797 -38.812 -2.799 1 87.75 23 ASN B CA 1
ATOM 5027 C C . ASN B 1 23 ? 7.543 -37.969 -2.547 1 87.75 23 ASN B C 1
ATOM 5029 O O . ASN B 1 23 ? 7.641 -36.812 -2.191 1 87.75 23 ASN B O 1
ATOM 5033 N N . ASP B 1 24 ? 6.406 -38.656 -2.619 1 87.06 24 ASP B N 1
ATOM 5034 C CA . ASP B 1 24 ? 5.133 -37.969 -2.457 1 87.06 24 ASP B CA 1
ATOM 5035 C C . ASP B 1 24 ? 4.988 -37.406 -1.044 1 87.06 24 ASP B C 1
ATOM 5037 O O . ASP B 1 24 ? 4.203 -36.469 -0.815 1 87.06 24 ASP B O 1
ATOM 5041 N N . LYS B 1 25 ? 5.762 -37.875 -0.078 1 87.44 25 LYS B N 1
ATOM 5042 C CA . LYS B 1 25 ? 5.664 -37.438 1.312 1 87.44 25 LYS B CA 1
ATOM 5043 C C . LYS B 1 25 ? 6.5 -36.188 1.555 1 87.44 25 LYS B C 1
ATOM 5045 O O . LYS B 1 25 ? 6.312 -35.469 2.559 1 87.44 25 LYS B O 1
ATOM 5050 N N . ILE B 1 26 ? 7.398 -35.938 0.667 1 91.44 26 ILE B N 1
ATOM 5051 C CA . ILE B 1 26 ? 8.242 -34.75 0.78 1 91.44 26 ILE B CA 1
ATOM 5052 C C . ILE B 1 26 ? 7.977 -33.812 -0.398 1 91.44 26 ILE B C 1
ATOM 5054 O O . ILE B 1 26 ? 8.695 -33.844 -1.401 1 91.44 26 ILE B O 1
ATOM 5058 N N . PRO B 1 27 ? 7.004 -32.938 -0.24 1 90.75 27 PRO B N 1
ATOM 5059 C CA . PRO B 1 27 ? 6.57 -32.125 -1.378 1 90.75 27 PRO B CA 1
ATOM 5060 C C . PRO B 1 27 ? 7.578 -31.047 -1.743 1 90.75 27 PRO B C 1
ATOM 5062 O O . PRO B 1 27 ? 7.48 -30.438 -2.816 1 90.75 27 PRO B O 1
ATOM 5065 N N . HIS B 1 28 ? 8.516 -30.812 -0.92 1 91.44 28 HIS B N 1
ATOM 5066 C CA . HIS B 1 28 ? 9.516 -29.781 -1.122 1 91.44 28 HIS B CA 1
ATOM 5067 C C . HIS B 1 28 ? 10.891 -30.234 -0.638 1 91.44 28 HIS B C 1
ATOM 5069 O O . HIS B 1 28 ? 11.047 -30.594 0.526 1 91.44 28 HIS B O 1
ATOM 5075 N N . TYR B 1 29 ? 11.906 -30.219 -1.589 1 93.44 29 TYR B N 1
ATOM 5076 C CA . TYR B 1 29 ? 13.25 -30.672 -1.249 1 93.44 29 TYR B CA 1
ATOM 5077 C C . TYR B 1 29 ? 14.305 -29.797 -1.924 1 93.44 29 TYR B C 1
ATOM 5079 O O . TYR B 1 29 ? 14.344 -29.703 -3.152 1 93.44 29 TYR B O 1
ATOM 5087 N N . ILE B 1 30 ? 15.164 -29.234 -1.175 1 91.31 30 ILE B N 1
ATOM 5088 C CA . ILE B 1 30 ? 16.266 -28.422 -1.698 1 91.31 30 ILE B CA 1
ATOM 5089 C C . ILE B 1 30 ? 17.531 -29.266 -1.796 1 91.31 30 ILE B C 1
ATOM 5091 O O . ILE B 1 30 ? 17.969 -29.844 -0.802 1 91.31 30 ILE B O 1
ATOM 5095 N N . PHE B 1 31 ? 18.078 -29.344 -3.033 1 94.44 31 PHE B N 1
ATOM 5096 C CA . PHE B 1 31 ? 19.359 -30.031 -3.211 1 94.44 31 PHE B CA 1
ATOM 5097 C C . PHE B 1 31 ? 20.469 -29.344 -2.439 1 94.44 31 PHE B C 1
ATOM 5099 O O . PHE B 1 31 ? 20.641 -28.125 -2.553 1 94.44 31 PHE B O 1
ATOM 5106 N N . SER B 1 32 ? 21.156 -30.141 -1.654 1 90.19 32 SER B N 1
ATOM 5107 C CA . SER B 1 32 ? 22.188 -29.516 -0.836 1 90.19 32 SER B CA 1
ATOM 5108 C C . SER B 1 32 ? 23.453 -30.391 -0.783 1 90.19 32 SER B C 1
ATOM 5110 O O . SER B 1 32 ? 23.391 -31.594 -1.033 1 90.19 32 SER B O 1
ATOM 5112 N N . TYR B 1 33 ? 24.531 -29.766 -0.632 1 89.94 33 TYR B N 1
ATOM 5113 C CA . TYR B 1 33 ? 25.828 -30.391 -0.346 1 89.94 33 TYR B CA 1
ATOM 5114 C C . TYR B 1 33 ? 26.203 -31.391 -1.438 1 89.94 33 TYR B C 1
ATOM 5116 O O . TYR B 1 33 ? 26.281 -31.031 -2.615 1 89.94 33 TYR B O 1
ATOM 5124 N N . GLY B 1 34 ? 26.344 -32.594 -1.038 1 91.06 34 GLY B N 1
ATOM 5125 C CA . GLY B 1 34 ? 26.906 -33.625 -1.928 1 91.06 34 GLY B CA 1
ATOM 5126 C C . GLY B 1 34 ? 25.906 -34.094 -2.959 1 91.06 34 GLY B C 1
ATOM 5127 O O . GLY B 1 34 ? 26.266 -34.875 -3.863 1 91.06 34 GLY B O 1
ATOM 5128 N N . GLU B 1 35 ? 24.781 -33.531 -2.92 1 94.06 35 GLU B N 1
ATOM 5129 C CA . GLU B 1 35 ? 23.781 -33.906 -3.912 1 94.06 35 GLU B CA 1
ATOM 5130 C C . GLU B 1 35 ? 24.031 -33.188 -5.238 1 94.06 35 GLU B C 1
ATOM 5132 O O . GLU B 1 35 ? 23.484 -33.594 -6.273 1 94.06 35 GLU B O 1
ATOM 5137 N N . ILE B 1 36 ? 24.812 -32.156 -5.129 1 95.38 36 ILE B N 1
ATOM 5138 C CA . ILE B 1 36 ? 25.172 -31.406 -6.316 1 95.38 36 ILE B CA 1
ATOM 5139 C C . ILE B 1 36 ? 26.688 -31.469 -6.531 1 95.38 36 ILE B C 1
ATOM 5141 O O . ILE B 1 36 ? 27.453 -31.344 -5.578 1 95.38 36 ILE B O 1
ATOM 5145 N N . GLU B 1 37 ? 27.078 -31.703 -7.719 1 96.25 37 GLU B N 1
ATOM 5146 C CA . GLU B 1 37 ? 28.484 -31.625 -8.125 1 96.25 37 GLU B CA 1
ATOM 5147 C C . GLU B 1 37 ? 28.688 -30.516 -9.156 1 96.25 37 GLU B C 1
ATOM 5149 O O . GLU B 1 37 ? 27.766 -30.156 -9.891 1 96.25 37 GLU B O 1
ATOM 5154 N N . TYR B 1 38 ? 29.859 -29.953 -9.125 1 95.56 38 TYR B N 1
ATOM 5155 C CA . TYR B 1 38 ? 30.062 -28.844 -10.039 1 95.56 38 TYR B CA 1
ATOM 5156 C C . TYR B 1 38 ? 31.422 -28.953 -10.734 1 95.56 38 TYR B C 1
ATOM 5158 O O . TYR B 1 38 ? 32.312 -29.656 -10.258 1 95.56 38 TYR B O 1
ATOM 5166 N N . LEU B 1 39 ? 31.547 -28.391 -11.891 1 96.12 39 LEU B N 1
ATOM 5167 C CA . LEU B 1 39 ? 32.75 -28.281 -12.711 1 96.12 39 LEU B CA 1
ATOM 5168 C C . LEU B 1 39 ? 32.906 -26.875 -13.281 1 96.12 39 LEU B C 1
ATOM 5170 O O . LEU B 1 39 ? 31.969 -26.359 -13.891 1 96.12 39 LEU B O 1
ATOM 5174 N N . GLU B 1 40 ? 33.969 -26.266 -13.008 1 95.88 40 GLU B N 1
ATOM 5175 C CA . GLU B 1 40 ? 34.25 -24.938 -13.547 1 95.88 40 GLU B CA 1
ATOM 5176 C C . GLU B 1 40 ? 34.906 -25.016 -14.914 1 95.88 40 GLU B C 1
ATOM 5178 O O . GLU B 1 40 ? 35.969 -25.625 -15.07 1 95.88 40 GLU B O 1
ATOM 5183 N N . ASP B 1 41 ? 34.25 -24.438 -15.867 1 96.38 41 ASP B N 1
ATOM 5184 C CA . ASP B 1 41 ? 34.812 -24.328 -17.219 1 96.38 41 ASP B CA 1
ATOM 5185 C C . ASP B 1 41 ? 35.438 -22.953 -17.453 1 96.38 41 ASP B C 1
ATOM 5187 O O . ASP B 1 41 ? 34.75 -22.047 -17.938 1 96.38 41 ASP B O 1
ATOM 5191 N N . LYS B 1 42 ? 36.719 -22.844 -17.344 1 94 42 LYS B N 1
ATOM 5192 C CA . LYS B 1 42 ? 37.406 -21.562 -17.516 1 94 42 LYS B CA 1
ATOM 5193 C C . LYS B 1 42 ? 37.5 -21.188 -19 1 94 42 LYS B C 1
ATOM 5195 O O . LYS B 1 42 ? 37.625 -20 -19.328 1 94 42 LYS B O 1
ATOM 5200 N N . THR B 1 43 ? 37.312 -22.172 -19.844 1 93.06 43 THR B N 1
ATOM 5201 C CA . THR B 1 43 ? 37.469 -21.906 -21.266 1 93.06 43 THR B CA 1
ATOM 5202 C C . THR B 1 43 ? 36.156 -21.375 -21.859 1 93.06 43 THR B C 1
ATOM 5204 O O . THR B 1 43 ? 36.156 -20.75 -22.922 1 93.06 43 THR B O 1
ATOM 5207 N N . ASN B 1 44 ? 35.062 -21.688 -21.25 1 93.06 44 ASN B N 1
ATOM 5208 C CA . ASN B 1 44 ? 33.719 -21.25 -21.656 1 93.06 44 ASN B CA 1
ATOM 5209 C C . ASN B 1 44 ? 33.312 -21.906 -22.984 1 93.06 44 ASN B C 1
ATOM 5211 O O . ASN B 1 44 ? 32.5 -21.344 -23.734 1 93.06 44 ASN B O 1
ATOM 5215 N N . VAL B 1 45 ? 33.875 -23.062 -23.406 1 91.62 45 VAL B N 1
ATOM 5216 C CA . VAL B 1 45 ? 33.594 -23.609 -24.719 1 91.62 45 VAL B CA 1
ATOM 5217 C C . VAL B 1 45 ? 33.094 -25.031 -24.594 1 91.62 45 VAL B C 1
ATOM 5219 O O . VAL B 1 45 ? 32.562 -25.594 -25.562 1 91.62 45 VAL B O 1
ATOM 5222 N N . LEU B 1 46 ? 33.062 -25.562 -23.406 1 94.44 46 LEU B N 1
ATOM 5223 C CA . LEU B 1 46 ? 32.688 -26.953 -23.234 1 94.44 46 LEU B CA 1
ATOM 5224 C C . LEU B 1 46 ? 31.203 -27.156 -23.547 1 94.44 46 LEU B C 1
ATOM 5226 O O . LEU B 1 46 ? 30.359 -26.375 -23.094 1 94.44 46 LEU B O 1
ATOM 5230 N N . THR B 1 47 ? 30.891 -28.047 -24.422 1 94.56 47 THR B N 1
ATOM 5231 C CA . THR B 1 47 ? 29.516 -28.422 -24.766 1 94.56 47 THR B CA 1
ATOM 5232 C C . THR B 1 47 ? 29.094 -29.656 -23.969 1 94.56 47 THR B C 1
ATOM 5234 O O . THR B 1 47 ? 29.906 -30.281 -23.297 1 94.56 47 THR B O 1
ATOM 5237 N N . LEU B 1 48 ? 27.828 -29.953 -24.062 1 94.75 48 LEU B N 1
ATOM 5238 C CA . LEU B 1 48 ? 27.328 -31.125 -23.344 1 94.75 48 LEU B CA 1
ATOM 5239 C C . LEU B 1 48 ? 28.047 -32.375 -23.812 1 94.75 48 LEU B C 1
ATOM 5241 O O . LEU B 1 48 ? 28.344 -33.281 -23 1 94.75 48 LEU B O 1
ATOM 5245 N N . ASN B 1 49 ? 28.297 -32.469 -25.141 1 94.06 49 ASN B N 1
ATOM 5246 C CA . ASN B 1 49 ? 29 -33.625 -25.688 1 94.06 49 ASN B CA 1
ATOM 5247 C C . ASN B 1 49 ? 30.391 -33.781 -25.062 1 94.06 49 ASN B C 1
ATOM 5249 O O . ASN B 1 49 ? 30.859 -34.906 -24.859 1 94.06 49 ASN B O 1
ATOM 5253 N N . ASP B 1 50 ? 31.016 -32.656 -24.781 1 94.75 50 ASP B N 1
ATOM 5254 C CA . ASP B 1 50 ? 32.312 -32.688 -24.141 1 94.75 50 ASP B CA 1
ATOM 5255 C C . ASP B 1 50 ? 32.219 -33.156 -22.688 1 94.75 50 ASP B C 1
ATOM 5257 O O . ASP B 1 50 ? 33.031 -33.938 -22.203 1 94.75 50 ASP B O 1
ATOM 5261 N N . ILE B 1 51 ? 31.188 -32.688 -22 1 94.5 51 ILE B N 1
ATOM 5262 C CA . ILE B 1 51 ? 30.969 -32.938 -20.578 1 94.5 51 ILE B CA 1
ATOM 5263 C C . ILE B 1 51 ? 30.672 -34.438 -20.375 1 94.5 51 ILE B C 1
ATOM 5265 O O . ILE B 1 51 ? 31.047 -35 -19.359 1 94.5 51 ILE B O 1
ATOM 5269 N N . LEU B 1 52 ? 30.047 -35.062 -21.406 1 93.88 52 LEU B N 1
ATOM 5270 C CA . LEU B 1 52 ? 29.625 -36.469 -21.281 1 93.88 52 LEU B CA 1
ATOM 5271 C C . LEU B 1 52 ? 30.812 -37.406 -21.484 1 93.88 52 LEU B C 1
ATOM 5273 O O . LEU B 1 52 ? 30.734 -38.594 -21.125 1 93.88 52 LEU B O 1
ATOM 5277 N N . LYS B 1 53 ? 31.922 -36.844 -21.969 1 93.88 53 LYS B N 1
ATOM 5278 C CA . LYS B 1 53 ? 33.125 -37.656 -22.094 1 93.88 53 LYS B CA 1
ATOM 5279 C C . LYS B 1 53 ? 33.688 -38.031 -20.719 1 93.88 53 LYS B C 1
ATOM 5281 O O . LYS B 1 53 ? 33.719 -37.188 -19.812 1 93.88 53 LYS B O 1
ATOM 5286 N N . PRO B 1 54 ? 34.125 -39.25 -20.594 1 92.88 54 PRO B N 1
ATOM 5287 C CA . PRO B 1 54 ? 34.594 -39.719 -19.281 1 92.88 54 PRO B CA 1
ATOM 5288 C C . PRO B 1 54 ? 35.719 -38.906 -18.734 1 92.88 54 PRO B C 1
ATOM 5290 O O . PRO B 1 54 ? 35.812 -38.656 -17.516 1 92.88 54 PRO B O 1
ATOM 5293 N N . ALA B 1 55 ? 36.562 -38.406 -19.562 1 91.81 55 ALA B N 1
ATOM 5294 C CA . ALA B 1 55 ? 37.719 -37.625 -19.109 1 91.81 55 ALA B CA 1
ATOM 5295 C C . ALA B 1 55 ? 37.312 -36.344 -18.406 1 91.81 55 ALA B C 1
ATOM 5297 O O . ALA B 1 55 ? 37.906 -35.969 -17.406 1 91.81 55 ALA B O 1
ATOM 5298 N N . ILE B 1 56 ? 36.312 -35.781 -18.859 1 92.25 56 ILE B N 1
ATOM 5299 C CA . ILE B 1 56 ? 35.844 -34.531 -18.297 1 92.25 56 ILE B CA 1
ATOM 5300 C C . ILE B 1 56 ? 34.781 -34.781 -17.203 1 92.25 56 ILE B C 1
ATOM 5302 O O . ILE B 1 56 ? 34.781 -34.125 -16.188 1 92.25 56 ILE B O 1
ATOM 5306 N N . ASN B 1 57 ? 34 -35.781 -17.438 1 92.25 57 ASN B N 1
ATOM 5307 C CA . ASN B 1 57 ? 32.906 -36.094 -16.531 1 92.25 57 ASN B CA 1
ATOM 5308 C C . ASN B 1 57 ? 33.438 -36.5 -15.148 1 92.25 57 ASN B C 1
ATOM 5310 O O . ASN B 1 57 ? 32.781 -36.25 -14.133 1 92.25 57 ASN B O 1
ATOM 5314 N N . SER B 1 58 ? 34.625 -37.062 -15.102 1 91.19 58 SER B N 1
ATOM 5315 C CA . SER B 1 58 ? 35.219 -37.469 -13.828 1 91.19 58 SER B CA 1
ATOM 5316 C C . SER B 1 58 ? 35.781 -36.25 -13.078 1 91.19 58 SER B C 1
ATOM 5318 O O . SER B 1 58 ? 36.062 -36.344 -11.883 1 91.19 58 SER B O 1
ATOM 5320 N N . GLY B 1 59 ? 35.781 -35.156 -13.695 1 92.12 59 GLY B N 1
ATOM 5321 C CA . GLY B 1 59 ? 36.344 -33.938 -13.102 1 92.12 59 GLY B CA 1
ATOM 5322 C C . GLY B 1 59 ? 35.375 -33.156 -12.25 1 92.12 59 GLY B C 1
ATOM 5323 O O . GLY B 1 59 ? 35.75 -32.188 -11.602 1 92.12 59 GLY B O 1
ATOM 5324 N N . PHE B 1 60 ? 34.188 -33.625 -12.141 1 95.38 60 PHE B N 1
ATOM 5325 C CA . PHE B 1 60 ? 33.188 -32.938 -11.312 1 95.38 60 PHE B CA 1
ATOM 5326 C C . PHE B 1 60 ? 33.562 -33.062 -9.836 1 95.38 60 PHE B C 1
ATOM 5328 O O . PHE B 1 60 ? 33.938 -34.125 -9.367 1 95.38 60 PHE B O 1
ATOM 5335 N N . LEU B 1 61 ? 33.469 -31.938 -9.133 1 93.19 61 LEU B N 1
ATOM 5336 C CA . LEU B 1 61 ? 33.781 -31.875 -7.711 1 93.19 61 LEU B CA 1
ATOM 5337 C C . LEU B 1 61 ? 32.5 -31.859 -6.875 1 93.19 61 LEU B C 1
ATOM 5339 O O . LEU B 1 61 ? 31.516 -31.234 -7.25 1 93.19 61 LEU B O 1
ATOM 5343 N N . VAL B 1 62 ? 32.562 -32.562 -5.793 1 93.44 62 VAL B N 1
ATOM 5344 C CA . VAL B 1 62 ? 31.438 -32.594 -4.871 1 93.44 62 VAL B CA 1
ATOM 5345 C C . VAL B 1 62 ? 31.312 -31.25 -4.141 1 93.44 62 VAL B C 1
ATOM 5347 O O . VAL B 1 62 ? 32.312 -30.719 -3.654 1 93.44 62 VAL B O 1
ATOM 5350 N N . ASN B 1 63 ? 30.141 -30.719 -4.168 1 91.81 63 ASN B N 1
ATOM 5351 C CA . ASN B 1 63 ? 29.922 -29.453 -3.471 1 91.81 63 ASN B CA 1
ATOM 5352 C C . ASN B 1 63 ? 29.938 -29.641 -1.956 1 91.81 63 ASN B C 1
ATOM 5354 O O . ASN B 1 63 ? 29.281 -30.562 -1.435 1 91.81 63 ASN B O 1
ATOM 5358 N N . GLN B 1 64 ? 30.578 -28.734 -1.188 1 86.88 64 GLN B N 1
ATOM 5359 C CA . GLN B 1 64 ? 30.719 -28.859 0.259 1 86.88 64 GLN B CA 1
ATOM 5360 C C . GLN B 1 64 ? 29.859 -27.828 0.98 1 86.88 64 GLN B C 1
ATOM 5362 O O . GLN B 1 64 ? 29.594 -27.969 2.178 1 86.88 64 GLN B O 1
ATOM 5367 N N . LYS B 1 65 ? 29.406 -26.938 0.268 1 83.62 65 LYS B N 1
ATOM 5368 C CA . LYS B 1 65 ? 28.578 -25.891 0.864 1 83.62 65 LYS B CA 1
ATOM 5369 C C . LYS B 1 65 ? 27.094 -26.219 0.727 1 83.62 65 LYS B C 1
ATOM 5371 O O . LYS B 1 65 ? 26.719 -27.188 0.055 1 83.62 65 LYS B O 1
ATOM 5376 N N . TYR B 1 66 ? 26.281 -25.547 1.466 1 82.69 66 TYR B N 1
ATOM 5377 C CA . TYR B 1 66 ? 24.844 -25.812 1.394 1 82.69 66 TYR B CA 1
ATOM 5378 C C . TYR B 1 66 ? 24.344 -25.656 -0.035 1 82.69 66 TYR B C 1
ATOM 5380 O O . TYR B 1 66 ? 23.688 -26.562 -0.562 1 82.69 66 TYR B O 1
ATOM 5388 N N . THR B 1 67 ? 24.641 -24.5 -0.688 1 85.69 67 THR B N 1
ATOM 5389 C CA . THR B 1 67 ? 24.344 -24.312 -2.104 1 85.69 67 THR B CA 1
ATOM 5390 C C . THR B 1 67 ? 25.578 -23.781 -2.838 1 85.69 67 THR B C 1
ATOM 5392 O O . THR B 1 67 ? 26.297 -22.922 -2.316 1 85.69 67 THR B O 1
ATOM 5395 N N . PRO B 1 68 ? 25.844 -24.344 -3.922 1 89.31 68 PRO B N 1
ATOM 5396 C CA . PRO B 1 68 ? 27.016 -23.891 -4.664 1 89.31 68 PRO B CA 1
ATOM 5397 C C . PRO B 1 68 ? 26.797 -22.547 -5.355 1 89.31 68 PRO B C 1
ATOM 5399 O O . PRO B 1 68 ? 25.656 -22.156 -5.594 1 89.31 68 PRO B O 1
ATOM 5402 N N . LYS B 1 69 ? 27.891 -21.828 -5.582 1 88.5 69 LYS B N 1
ATOM 5403 C CA . LYS B 1 69 ? 27.906 -20.531 -6.262 1 88.5 69 LYS B CA 1
ATOM 5404 C C . LYS B 1 69 ? 28.938 -20.516 -7.387 1 88.5 69 LYS B C 1
ATOM 5406 O O . LYS B 1 69 ? 29.781 -21.391 -7.48 1 88.5 69 LYS B O 1
ATOM 5411 N N . ASN B 1 70 ? 28.656 -19.562 -8.281 1 89.44 70 ASN B N 1
ATOM 5412 C CA . ASN B 1 70 ? 29.719 -19.328 -9.266 1 89.44 70 ASN B CA 1
ATOM 5413 C C . ASN B 1 70 ? 30.812 -18.422 -8.703 1 89.44 70 ASN B C 1
ATOM 5415 O O . ASN B 1 70 ? 30.719 -17.203 -8.805 1 89.44 70 ASN B O 1
ATOM 5419 N N . TYR B 1 71 ? 31.797 -18.875 -8.266 1 83.94 71 TYR B N 1
ATOM 5420 C CA . TYR B 1 71 ? 32.875 -18.172 -7.551 1 83.94 71 TYR B CA 1
ATOM 5421 C C . TYR B 1 71 ? 33.656 -17.281 -8.492 1 83.94 71 TYR B C 1
ATOM 5423 O O . TYR B 1 71 ? 34.188 -16.25 -8.078 1 83.94 71 TYR B O 1
ATOM 5431 N N . HIS B 1 72 ? 33.688 -17.672 -9.719 1 89.12 72 HIS B N 1
ATOM 5432 C CA . HIS B 1 72 ? 34.344 -16.859 -10.734 1 89.12 72 HIS B CA 1
ATOM 5433 C C . HIS B 1 72 ? 33.375 -16.438 -11.828 1 89.12 72 HIS B C 1
ATOM 5435 O O . HIS B 1 72 ? 33 -17.25 -12.688 1 89.12 72 HIS B O 1
ATOM 5441 N N . THR B 1 73 ? 33.062 -15.195 -11.93 1 85.62 73 THR B N 1
ATOM 5442 C CA . THR B 1 73 ? 32 -14.688 -12.812 1 85.62 73 THR B CA 1
ATOM 5443 C C . THR B 1 73 ? 32.469 -14.75 -14.273 1 85.62 73 THR B C 1
ATOM 5445 O O . THR B 1 73 ? 31.625 -14.688 -15.18 1 85.62 73 THR B O 1
ATOM 5448 N N . GLY B 1 74 ? 33.656 -14.938 -14.555 1 86.62 74 GLY B N 1
ATOM 5449 C CA . GLY B 1 74 ? 34.125 -15.023 -15.93 1 86.62 74 GLY B CA 1
ATOM 5450 C C . GLY B 1 74 ? 34.062 -16.422 -16.5 1 86.62 74 GLY B C 1
ATOM 5451 O O . GLY B 1 74 ? 34.125 -16.625 -17.719 1 86.62 74 GLY B O 1
ATOM 5452 N N . SER B 1 75 ? 33.75 -17.422 -15.641 1 94.38 75 SER B N 1
ATOM 5453 C CA . SER B 1 75 ? 33.75 -18.828 -16.047 1 94.38 75 SER B CA 1
ATOM 5454 C C . SER B 1 75 ? 32.344 -19.375 -16.141 1 94.38 75 SER B C 1
ATOM 5456 O O . SER B 1 75 ? 31.391 -18.781 -15.586 1 94.38 75 SER B O 1
ATOM 5458 N N . VAL B 1 76 ? 32.219 -20.406 -16.938 1 96.38 76 VAL B N 1
ATOM 5459 C CA . VAL B 1 76 ? 30.984 -21.156 -16.984 1 96.38 76 VAL B CA 1
ATOM 5460 C C . VAL B 1 76 ? 31 -22.281 -15.945 1 96.38 76 VAL B C 1
ATOM 5462 O O . VAL B 1 76 ? 32.031 -22.938 -15.758 1 96.38 76 VAL B O 1
ATOM 5465 N N . TYR B 1 77 ? 29.969 -22.438 -15.258 1 96.81 77 TYR B N 1
ATOM 5466 C CA . TYR B 1 77 ? 29.875 -23.5 -14.258 1 96.81 77 TYR B CA 1
ATOM 5467 C C . TYR B 1 77 ? 28.859 -24.547 -14.68 1 96.81 77 TYR B C 1
ATOM 5469 O O . TYR B 1 77 ? 27.75 -24.219 -15.086 1 96.81 77 TYR B O 1
ATOM 5477 N N . TRP B 1 78 ? 29.281 -25.797 -14.664 1 96.81 78 TRP B N 1
ATOM 5478 C CA . TRP B 1 78 ? 28.406 -26.938 -14.914 1 96.81 78 TRP B CA 1
ATOM 5479 C C . TRP B 1 78 ? 28.016 -27.625 -13.609 1 96.81 78 TRP B C 1
ATOM 5481 O O . TRP B 1 78 ? 28.875 -27.875 -12.758 1 96.81 78 TRP B O 1
ATOM 5491 N N . TYR B 1 79 ? 26.828 -27.844 -13.445 1 96.62 79 TYR B N 1
ATOM 5492 C CA . TYR B 1 79 ? 26.344 -28.578 -12.281 1 96.62 79 TYR B CA 1
ATOM 5493 C C . TYR B 1 79 ? 25.672 -29.875 -12.695 1 96.62 79 TYR B C 1
ATOM 5495 O O . TYR B 1 79 ? 25.016 -29.938 -13.75 1 96.62 79 TYR B O 1
ATOM 5503 N N . ARG B 1 80 ? 25.828 -30.859 -11.922 1 95.88 80 ARG B N 1
ATOM 5504 C CA . ARG B 1 80 ? 25.219 -32.156 -12.18 1 95.88 80 ARG B CA 1
ATOM 5505 C C . ARG B 1 80 ? 24.516 -32.688 -10.938 1 95.88 80 ARG B C 1
ATOM 5507 O O . ARG B 1 80 ? 25.031 -32.562 -9.82 1 95.88 80 ARG B O 1
ATOM 5514 N N . PHE B 1 81 ? 23.328 -33.156 -11.055 1 95.69 81 PHE B N 1
ATOM 5515 C CA . PHE B 1 81 ? 22.578 -33.781 -9.969 1 95.69 81 PHE B CA 1
ATOM 5516 C C . PHE B 1 81 ? 21.734 -34.938 -10.477 1 95.69 81 PHE B C 1
ATOM 5518 O O . PHE B 1 81 ? 21.469 -35.031 -11.672 1 95.69 81 PHE B O 1
ATOM 5525 N N . LYS B 1 82 ? 21.375 -35.844 -9.633 1 95.56 82 LYS B N 1
ATOM 5526 C CA . LYS B 1 82 ? 20.641 -37.031 -10.008 1 95.56 82 LYS B CA 1
ATOM 5527 C C . LYS B 1 82 ? 19.266 -37.062 -9.328 1 95.56 82 LYS B C 1
ATOM 5529 O O . LYS B 1 82 ? 19.141 -36.688 -8.164 1 95.56 82 LYS B O 1
ATOM 5534 N N . ILE B 1 83 ? 18.328 -37.469 -10.086 1 94.31 83 ILE B N 1
ATOM 5535 C CA . ILE B 1 83 ? 16.969 -37.656 -9.57 1 94.31 83 ILE B CA 1
ATOM 5536 C C . ILE B 1 83 ? 16.484 -39.062 -9.828 1 94.31 83 ILE B C 1
ATOM 5538 O O . ILE B 1 83 ? 16.594 -39.562 -10.953 1 94.31 83 ILE B O 1
ATOM 5542 N N . LYS B 1 84 ? 16.094 -39.688 -8.773 1 93.06 84 LYS B N 1
ATOM 5543 C CA . LYS B 1 84 ? 15.43 -40.969 -8.93 1 93.06 84 LYS B CA 1
ATOM 5544 C C . LYS B 1 84 ? 13.922 -40.812 -9.086 1 93.06 84 LYS B C 1
ATOM 5546 O O . LYS B 1 84 ? 13.227 -40.5 -8.125 1 93.06 84 LYS B O 1
ATOM 5551 N N . HIS B 1 85 ? 13.422 -41.031 -10.258 1 90.88 85 HIS B N 1
ATOM 5552 C CA . HIS B 1 85 ? 12.016 -40.812 -10.586 1 90.88 85 HIS B CA 1
ATOM 5553 C C . HIS B 1 85 ? 11.141 -41.938 -10.023 1 90.88 85 HIS B C 1
ATOM 5555 O O . HIS B 1 85 ? 11.648 -43 -9.648 1 90.88 85 HIS B O 1
ATOM 5561 N N . HIS B 1 86 ? 9.938 -41.625 -9.852 1 88.12 86 HIS B N 1
ATOM 5562 C CA . HIS B 1 86 ? 8.922 -42.562 -9.336 1 88.12 86 HIS B CA 1
ATOM 5563 C C . HIS B 1 86 ? 7.66 -42.531 -10.195 1 88.12 86 HIS B C 1
ATOM 5565 O O . HIS B 1 86 ? 6.793 -41.656 -10 1 88.12 86 HIS B O 1
ATOM 5571 N N . GLU B 1 87 ? 7.473 -43.469 -11.031 1 83.19 87 GLU B N 1
ATOM 5572 C CA . GLU B 1 87 ? 6.402 -43.5 -12.031 1 83.19 87 GLU B CA 1
ATOM 5573 C C . GLU B 1 87 ? 5.031 -43.531 -11.359 1 83.19 87 GLU B C 1
ATOM 5575 O O . GLU B 1 87 ? 4.062 -43 -11.883 1 83.19 87 GLU B O 1
ATOM 5580 N N . ALA B 1 88 ? 4.906 -44.094 -10.219 1 80.19 88 ALA B N 1
ATOM 5581 C CA . ALA B 1 88 ? 3.619 -44.312 -9.555 1 80.19 88 ALA B CA 1
ATOM 5582 C C . ALA B 1 88 ? 3.09 -43.031 -8.953 1 80.19 88 ALA B C 1
ATOM 5584 O O . ALA B 1 88 ? 1.914 -42.938 -8.594 1 80.19 88 ALA B O 1
ATOM 5585 N N . SER B 1 89 ? 3.943 -42.125 -8.953 1 82.88 89 SER B N 1
ATOM 5586 C CA . SER B 1 89 ? 3.492 -40.844 -8.383 1 82.88 89 SER B CA 1
ATOM 5587 C C . SER B 1 89 ? 2.49 -40.156 -9.297 1 82.88 89 SER B C 1
ATOM 5589 O O . SER B 1 89 ? 2.738 -40 -10.492 1 82.88 89 SER B O 1
ATOM 5591 N N . ALA B 1 90 ? 1.319 -39.75 -8.773 1 77.38 90 ALA B N 1
ATOM 5592 C CA . ALA B 1 90 ? 0.276 -39.094 -9.555 1 77.38 90 ALA B CA 1
ATOM 5593 C C . ALA B 1 90 ? 0.443 -37.562 -9.508 1 77.38 90 ALA B C 1
ATOM 5595 O O . ALA B 1 90 ? -0.294 -36.844 -10.172 1 77.38 90 ALA B O 1
ATOM 5596 N N . LYS B 1 91 ? 1.531 -37.125 -8.883 1 85.12 91 LYS B N 1
ATOM 5597 C CA . LYS B 1 91 ? 1.718 -35.688 -8.75 1 85.12 91 LYS B CA 1
ATOM 5598 C C . LYS B 1 91 ? 2.617 -35.156 -9.852 1 85.12 91 LYS B C 1
ATOM 5600 O O . LYS B 1 91 ? 3.426 -35.875 -10.422 1 85.12 91 LYS B O 1
ATOM 5605 N N . THR B 1 92 ? 2.381 -33.938 -10.164 1 88.25 92 THR B N 1
ATOM 5606 C CA . THR B 1 92 ? 3.256 -33.219 -11.102 1 88.25 92 THR B CA 1
ATOM 5607 C C . THR B 1 92 ? 4.438 -32.594 -10.375 1 88.25 92 THR B C 1
ATOM 5609 O O . THR B 1 92 ? 4.254 -31.812 -9.445 1 88.25 92 THR B O 1
ATOM 5612 N N . TRP B 1 93 ? 5.605 -33.031 -10.742 1 92.38 93 TRP B N 1
ATOM 5613 C CA . TRP B 1 93 ? 6.816 -32.531 -10.102 1 92.38 93 TRP B CA 1
ATOM 5614 C C . TRP B 1 93 ? 7.52 -31.5 -10.969 1 92.38 93 TRP B C 1
ATOM 5616 O O . TRP B 1 93 ? 7.473 -31.578 -12.203 1 92.38 93 TRP B O 1
ATOM 5626 N N . ILE B 1 94 ? 8.156 -30.531 -10.32 1 94.38 94 ILE B N 1
ATOM 5627 C CA . ILE B 1 94 ? 8.859 -29.484 -11.055 1 94.38 94 ILE B CA 1
ATOM 5628 C C . ILE B 1 94 ? 10.242 -29.266 -10.438 1 94.38 94 ILE B C 1
ATOM 5630 O O . ILE B 1 94 ? 10.461 -29.562 -9.266 1 94.38 94 ILE B O 1
ATOM 5634 N N . LEU B 1 95 ? 11.156 -28.812 -11.211 1 95.56 95 LEU B N 1
ATOM 5635 C CA . LEU B 1 95 ? 12.453 -28.297 -10.797 1 95.56 95 LEU B CA 1
ATOM 5636 C C . LEU B 1 95 ? 12.477 -26.781 -10.844 1 95.56 95 LEU B C 1
ATOM 5638 O O . LEU B 1 95 ? 12.203 -26.188 -11.883 1 95.56 95 LEU B O 1
ATOM 5642 N N . GLU B 1 96 ? 12.727 -26.234 -9.75 1 95.69 96 GLU B N 1
ATOM 5643 C CA . GLU B 1 96 ? 12.789 -24.781 -9.672 1 95.69 96 GLU B CA 1
ATOM 5644 C C . GLU B 1 96 ? 14.195 -24.312 -9.328 1 95.69 96 GLU B C 1
ATOM 5646 O O . GLU B 1 96 ? 14.867 -24.906 -8.484 1 95.69 96 GLU B O 1
ATOM 5651 N N . PHE B 1 97 ? 14.617 -23.297 -9.992 1 95.12 97 PHE B N 1
ATOM 5652 C CA . PHE B 1 97 ? 15.898 -22.641 -9.727 1 95.12 97 PHE B CA 1
ATOM 5653 C C . PHE B 1 97 ? 15.68 -21.25 -9.164 1 95.12 97 PHE B C 1
ATOM 5655 O O . PHE B 1 97 ? 15.219 -20.344 -9.875 1 95.12 97 PHE B O 1
ATOM 5662 N N . PHE B 1 98 ? 16.078 -20.953 -7.949 1 90.69 98 PHE B N 1
ATOM 5663 C CA . PHE B 1 98 ? 15.688 -19.797 -7.168 1 90.69 98 PHE B CA 1
ATOM 5664 C C . PHE B 1 98 ? 16.422 -18.547 -7.648 1 90.69 98 PHE B C 1
ATOM 5666 O O . PHE B 1 98 ? 15.898 -17.438 -7.535 1 90.69 98 PHE B O 1
ATOM 5673 N N . ASP B 1 99 ? 17.609 -18.594 -8.125 1 90.5 99 ASP B N 1
ATOM 5674 C CA . ASP B 1 99 ? 18.344 -17.391 -8.484 1 90.5 99 ASP B CA 1
ATOM 5675 C C . ASP B 1 99 ? 17.922 -16.875 -9.867 1 90.5 99 ASP B C 1
ATOM 5677 O O . ASP B 1 99 ? 18.484 -17.297 -10.883 1 90.5 99 ASP B O 1
ATOM 5681 N N . GLN B 1 100 ? 17.016 -15.953 -9.82 1 90.19 100 GLN B N 1
ATOM 5682 C CA . GLN B 1 100 ? 16.422 -15.461 -11.055 1 90.19 100 GLN B CA 1
ATOM 5683 C C . GLN B 1 100 ? 17.359 -14.484 -11.766 1 90.19 100 GLN B C 1
ATOM 5685 O O . GLN B 1 100 ? 17.094 -14.07 -12.898 1 90.19 100 GLN B O 1
ATOM 5690 N N . SER B 1 101 ? 18.5 -14.164 -11.18 1 89.56 101 SER B N 1
ATOM 5691 C CA . SER B 1 101 ? 19.422 -13.188 -11.758 1 89.56 101 SER B CA 1
ATOM 5692 C C . SER B 1 101 ? 20.406 -13.844 -12.719 1 89.56 101 SER B C 1
ATOM 5694 O O . SER B 1 101 ? 21.219 -13.156 -13.336 1 89.56 101 SER B O 1
ATOM 5696 N N . ILE B 1 102 ? 20.328 -15.133 -12.891 1 93.19 102 ILE B N 1
ATOM 5697 C CA . ILE B 1 102 ? 21.234 -15.859 -13.789 1 93.19 102 ILE B CA 1
ATOM 5698 C C . ILE B 1 102 ? 21.047 -15.352 -15.219 1 93.19 102 ILE B C 1
ATOM 5700 O O . ILE B 1 102 ? 19.922 -15.258 -15.711 1 93.19 102 ILE B O 1
ATOM 5704 N N . ASN B 1 103 ? 22.109 -15.023 -15.867 1 92.44 103 ASN B N 1
ATOM 5705 C CA . ASN B 1 103 ? 22.062 -14.453 -17.203 1 92.44 103 ASN B CA 1
ATOM 5706 C C . ASN B 1 103 ? 21.781 -15.516 -18.266 1 92.44 103 ASN B C 1
ATOM 5708 O O . ASN B 1 103 ? 20.844 -15.383 -19.047 1 92.44 103 ASN B O 1
ATOM 5712 N N . ASP B 1 104 ? 22.594 -16.5 -18.266 1 93.81 104 ASP B N 1
ATOM 5713 C CA . ASP B 1 104 ? 22.469 -17.609 -19.219 1 93.81 104 ASP B CA 1
ATOM 5714 C C . ASP B 1 104 ? 22.312 -18.938 -18.484 1 93.81 104 ASP B C 1
ATOM 5716 O O . ASP B 1 104 ? 23.266 -19.406 -17.844 1 93.81 104 ASP B O 1
ATOM 5720 N N . PHE B 1 105 ? 21.188 -19.422 -18.594 1 93.94 105 PHE B N 1
ATOM 5721 C CA . PHE B 1 105 ? 20.797 -20.656 -17.906 1 93.94 105 PHE B CA 1
ATOM 5722 C C . PHE B 1 105 ? 20.391 -21.734 -18.906 1 93.94 105 PHE B C 1
ATOM 5724 O O . PHE B 1 105 ? 19.531 -21.5 -19.75 1 93.94 105 PHE B O 1
ATOM 5731 N N . SER B 1 106 ? 21.062 -22.922 -18.922 1 96.12 106 SER B N 1
ATOM 5732 C CA . SER B 1 106 ? 20.703 -24.047 -19.766 1 96.12 106 SER B CA 1
ATOM 5733 C C . SER B 1 106 ? 20.547 -25.328 -18.953 1 96.12 106 SER B C 1
ATOM 5735 O O . SER B 1 106 ? 21.453 -25.719 -18.219 1 96.12 106 SER B O 1
ATOM 5737 N N . LEU B 1 107 ? 19.438 -25.891 -19.031 1 96.56 107 LEU B N 1
ATOM 5738 C CA . LEU B 1 107 ? 19.156 -27.156 -18.359 1 96.56 107 LEU B CA 1
ATOM 5739 C C . LEU B 1 107 ? 19.094 -28.312 -19.359 1 96.56 107 LEU B C 1
ATOM 5741 O O . LEU B 1 107 ? 18.391 -28.219 -20.375 1 96.56 107 LEU B O 1
ATOM 5745 N N . PHE B 1 108 ? 19.875 -29.312 -19.172 1 96.69 108 PHE B N 1
ATOM 5746 C CA . PHE B 1 108 ? 19.875 -30.5 -20 1 96.69 108 PHE B CA 1
ATOM 5747 C C . PHE B 1 108 ? 19.141 -31.641 -19.297 1 96.69 108 PHE B C 1
ATOM 5749 O O . PHE B 1 108 ? 19.609 -32.188 -18.297 1 96.69 108 PHE B O 1
ATOM 5756 N N . VAL B 1 109 ? 18.047 -31.984 -19.875 1 94.06 109 VAL B N 1
ATOM 5757 C CA . VAL B 1 109 ? 17.156 -32.969 -19.297 1 94.06 109 VAL B CA 1
ATOM 5758 C C . VAL B 1 109 ? 17.297 -34.312 -20.047 1 94.06 109 VAL B C 1
ATOM 5760 O O . VAL B 1 109 ? 17.094 -34.344 -21.266 1 94.06 109 VAL B O 1
ATOM 5763 N N . PRO B 1 110 ? 17.609 -35.281 -19.297 1 91.88 110 PRO B N 1
ATOM 5764 C CA . PRO B 1 110 ? 17.719 -36.594 -19.953 1 91.88 110 PRO B CA 1
ATOM 5765 C C . PRO B 1 110 ? 16.375 -37.25 -20.203 1 91.88 110 PRO B C 1
ATOM 5767 O O . PRO B 1 110 ? 15.438 -37.094 -19.422 1 91.88 110 PRO B O 1
ATOM 5770 N N . ASP B 1 111 ? 16.219 -37.875 -21.359 1 84 111 ASP B N 1
ATOM 5771 C CA . ASP B 1 111 ? 15.039 -38.719 -21.625 1 84 111 ASP B CA 1
ATOM 5772 C C . ASP B 1 111 ? 15.305 -40.188 -21.297 1 84 111 ASP B C 1
ATOM 5774 O O . ASP B 1 111 ? 16.422 -40.531 -20.922 1 84 111 ASP B O 1
ATOM 5778 N N . SER B 1 112 ? 14.312 -41 -21.297 1 78.81 112 SER B N 1
ATOM 5779 C CA . SER B 1 112 ? 14.453 -42.406 -20.984 1 78.81 112 SER B CA 1
ATOM 5780 C C . SER B 1 112 ? 15.359 -43.125 -21.984 1 78.81 112 SER B C 1
ATOM 5782 O O . SER B 1 112 ? 15.945 -44.156 -21.688 1 78.81 112 SER B O 1
ATOM 5784 N N . SER B 1 113 ? 15.609 -42.531 -23.141 1 81.38 113 SER B N 1
ATOM 5785 C CA . SER B 1 113 ? 16.469 -43.125 -24.156 1 81.38 113 SER B CA 1
ATOM 5786 C C . SER B 1 113 ? 17.906 -42.656 -24.016 1 81.38 113 SER B C 1
ATOM 5788 O O . SER B 1 113 ? 18.797 -43.094 -24.75 1 81.38 113 SER B O 1
ATOM 5790 N N . GLY B 1 114 ? 18.125 -41.844 -23.016 1 80.38 114 GLY B N 1
ATOM 5791 C CA . GLY B 1 114 ? 19.469 -41.344 -22.797 1 80.38 114 GLY B CA 1
ATOM 5792 C C . GLY B 1 114 ? 19.781 -40.094 -23.578 1 80.38 114 GLY B C 1
ATOM 5793 O O . GLY B 1 114 ? 20.891 -39.562 -23.5 1 80.38 114 GLY B O 1
ATOM 5794 N N . LYS B 1 115 ? 18.891 -39.594 -24.375 1 90.19 115 LYS B N 1
ATOM 5795 C CA . LYS B 1 115 ? 19.047 -38.344 -25.109 1 90.19 115 LYS B CA 1
ATOM 5796 C C . LYS B 1 115 ? 18.688 -37.125 -24.234 1 90.19 115 LYS B C 1
ATOM 5798 O O . LYS B 1 115 ? 17.797 -37.219 -23.375 1 90.19 115 LYS B O 1
ATOM 5803 N N . TYR B 1 116 ? 19.406 -36.094 -24.453 1 94.44 116 TYR B N 1
ATOM 5804 C CA . TYR B 1 116 ? 19.188 -34.906 -23.625 1 94.44 116 TYR B CA 1
ATOM 5805 C C . TYR B 1 116 ? 18.438 -33.844 -24.406 1 94.44 116 TYR B C 1
ATOM 5807 O O . TYR B 1 116 ? 18.719 -33.594 -25.594 1 94.44 116 TYR B O 1
ATOM 5815 N N . GLN B 1 117 ? 17.469 -33.281 -23.812 1 92.31 117 GLN B N 1
ATOM 5816 C CA . GLN B 1 117 ? 16.75 -32.094 -24.328 1 92.31 117 GLN B CA 1
ATOM 5817 C C . GLN B 1 117 ? 17.234 -30.828 -23.641 1 92.31 117 GLN B C 1
ATOM 5819 O O . GLN B 1 117 ? 17.484 -30.828 -22.438 1 92.31 117 GLN B O 1
ATOM 5824 N N . LEU B 1 118 ? 17.391 -29.797 -24.422 1 94.25 118 LEU B N 1
ATOM 5825 C CA . LEU B 1 118 ? 17.922 -28.531 -23.922 1 94.25 118 LEU B CA 1
ATOM 5826 C C . LEU B 1 118 ? 16.797 -27.562 -23.594 1 94.25 118 LEU B C 1
ATOM 5828 O O . LEU B 1 118 ? 15.898 -27.359 -24.422 1 94.25 118 LEU B O 1
ATOM 5832 N N . TYR B 1 119 ? 16.766 -27.141 -22.391 1 92.94 119 TYR B N 1
ATOM 5833 C CA . TYR B 1 119 ? 15.93 -26.031 -21.953 1 92.94 119 TYR B CA 1
ATOM 5834 C C . TYR B 1 119 ? 16.766 -24.797 -21.656 1 92.94 119 TYR B C 1
ATOM 5836 O O . TYR B 1 119 ? 17.594 -24.812 -20.75 1 92.94 119 TYR B O 1
ATOM 5844 N N . HIS B 1 120 ? 16.531 -23.781 -22.469 1 93.19 120 HIS B N 1
ATOM 5845 C CA . HIS B 1 120 ? 17.328 -22.562 -22.359 1 93.19 120 HIS B CA 1
ATOM 5846 C C . HIS B 1 120 ? 16.516 -21.406 -21.812 1 93.19 120 HIS B C 1
ATOM 5848 O O . HIS B 1 120 ? 15.367 -21.188 -22.219 1 93.19 120 HIS B O 1
ATOM 5854 N N . SER B 1 121 ? 17 -20.734 -20.797 1 93 121 SER B N 1
ATOM 5855 C CA . SER B 1 121 ? 16.391 -19.562 -20.172 1 93 121 SER B CA 1
ATOM 5856 C C . SER B 1 121 ? 17.438 -18.609 -19.609 1 93 121 SER B C 1
ATOM 5858 O O . SER B 1 121 ? 18.625 -18.75 -19.891 1 93 121 SER B O 1
ATOM 5860 N N . GLY B 1 122 ? 17.016 -17.516 -18.922 1 93.12 122 GLY B N 1
ATOM 5861 C CA . GLY B 1 122 ? 17.938 -16.531 -18.359 1 93.12 122 GLY B CA 1
ATOM 5862 C C . GLY B 1 122 ? 17.453 -15.109 -18.531 1 93.12 122 GLY B C 1
ATOM 5863 O O . GLY B 1 122 ? 16.516 -14.844 -19.266 1 93.12 122 GLY B O 1
ATOM 5864 N N . THR B 1 123 ? 18.172 -14.242 -17.922 1 92.06 123 THR B N 1
ATOM 5865 C CA . THR B 1 123 ? 17.797 -12.836 -17.969 1 92.06 123 THR B CA 1
ATOM 5866 C C . THR B 1 123 ? 18.312 -12.195 -19.266 1 92.06 123 THR B C 1
ATOM 5868 O O . THR B 1 123 ? 17.938 -11.07 -19.594 1 92.06 123 THR B O 1
ATOM 5871 N N . ALA B 1 124 ? 19.156 -12.914 -19.984 1 92.12 124 ALA B N 1
ATOM 5872 C CA . ALA B 1 124 ? 19.672 -12.414 -21.25 1 92.12 124 ALA B CA 1
ATOM 5873 C C . ALA B 1 124 ? 18.641 -12.562 -22.359 1 92.12 124 ALA B C 1
ATOM 5875 O O . ALA B 1 124 ? 18.766 -11.953 -23.438 1 92.12 124 ALA B O 1
ATOM 5876 N N . TYR B 1 125 ? 17.625 -13.258 -22.125 1 93.75 125 TYR B N 1
ATOM 5877 C CA . TYR B 1 125 ? 16.578 -13.531 -23.094 1 93.75 125 TYR B CA 1
ATOM 5878 C C . TYR B 1 125 ? 15.242 -12.953 -22.641 1 93.75 125 TYR B C 1
ATOM 5880 O O . TYR B 1 125 ? 15.047 -12.672 -21.453 1 93.75 125 TYR B O 1
ATOM 5888 N N . PRO B 1 126 ? 14.367 -12.703 -23.594 1 94.31 126 PRO B N 1
ATOM 5889 C CA . PRO B 1 126 ? 13.062 -12.156 -23.203 1 94.31 126 PRO B CA 1
ATOM 5890 C C . PRO B 1 126 ? 12.32 -13.047 -22.203 1 94.31 126 PRO B C 1
ATOM 5892 O O . PRO B 1 126 ? 12.461 -14.273 -22.25 1 94.31 126 PRO B O 1
ATOM 5895 N N . PHE B 1 127 ? 11.523 -12.422 -21.391 1 93.38 127 PHE B N 1
ATOM 5896 C CA . PHE B 1 127 ? 10.844 -13.117 -20.297 1 93.38 127 PHE B CA 1
ATOM 5897 C C . PHE B 1 127 ? 9.867 -14.156 -20.844 1 93.38 127 PHE B C 1
ATOM 5899 O O . PHE B 1 127 ? 9.617 -15.172 -20.188 1 93.38 127 PHE B O 1
ATOM 5906 N N . SER B 1 128 ? 9.383 -13.961 -22 1 90.88 128 SER B N 1
ATOM 5907 C CA . SER B 1 128 ? 8.359 -14.82 -22.609 1 90.88 128 SER B CA 1
ATOM 5908 C C . SER B 1 128 ? 8.93 -16.203 -22.938 1 90.88 128 SER B C 1
ATOM 5910 O O . SER B 1 128 ? 8.172 -17.156 -23.141 1 90.88 128 SER B O 1
ATOM 5912 N N . GLN B 1 129 ? 10.227 -16.344 -22.906 1 90.19 129 GLN B N 1
ATOM 5913 C CA . GLN B 1 129 ? 10.859 -17.625 -23.266 1 90.19 129 GLN B CA 1
ATOM 5914 C C . GLN B 1 129 ? 10.797 -18.594 -22.094 1 90.19 129 GLN B C 1
ATOM 5916 O O . GLN B 1 129 ? 11.008 -19.797 -22.266 1 90.19 129 GLN B O 1
ATOM 5921 N N . ARG B 1 130 ? 10.438 -18.094 -20.969 1 91.44 130 ARG B N 1
ATOM 5922 C CA . ARG B 1 130 ? 10.328 -18.969 -19.797 1 91.44 130 ARG B CA 1
ATOM 5923 C C . ARG B 1 130 ? 9.125 -19.891 -19.922 1 91.44 130 ARG B C 1
ATOM 5925 O O . ARG B 1 130 ? 8.078 -19.5 -20.438 1 91.44 130 ARG B O 1
ATOM 5932 N N . GLU B 1 131 ? 9.328 -21.047 -19.453 1 88.81 131 GLU B N 1
ATOM 5933 C CA . GLU B 1 131 ? 8.234 -22.016 -19.5 1 88.81 131 GLU B CA 1
ATOM 5934 C C . GLU B 1 131 ? 7.035 -21.531 -18.688 1 88.81 131 GLU B C 1
ATOM 5936 O O . GLU B 1 131 ? 5.898 -21.578 -19.172 1 88.81 131 GLU B O 1
ATOM 5941 N N . TYR B 1 132 ? 7.27 -21.141 -17.484 1 93.25 132 TYR B N 1
ATOM 5942 C CA . TYR B 1 132 ? 6.266 -20.531 -16.625 1 93.25 132 TYR B CA 1
ATOM 5943 C C . TYR B 1 132 ? 6.551 -19.047 -16.438 1 93.25 132 TYR B C 1
ATOM 5945 O O . TYR B 1 132 ? 7.703 -18.641 -16.266 1 93.25 132 TYR B O 1
ATOM 5953 N N . GLN B 1 133 ? 5.559 -18.281 -16.547 1 93.56 133 GLN B N 1
ATOM 5954 C CA . GLN B 1 133 ? 5.723 -16.844 -16.281 1 93.56 133 GLN B CA 1
ATOM 5955 C C . GLN B 1 133 ? 5.836 -16.562 -14.789 1 93.56 133 GLN B C 1
ATOM 5957 O O . GLN B 1 133 ? 4.91 -16.016 -14.188 1 93.56 133 GLN B O 1
ATOM 5962 N N . HIS B 1 134 ? 6.879 -17 -14.266 1 95.25 134 HIS B N 1
ATOM 5963 C CA . HIS B 1 134 ? 7.266 -16.844 -12.867 1 95.25 134 HIS B CA 1
ATOM 5964 C C . HIS B 1 134 ? 8.656 -16.234 -12.742 1 95.25 134 HIS B C 1
ATOM 5966 O O . HIS B 1 134 ? 9.453 -16.297 -13.68 1 95.25 134 HIS B O 1
ATOM 5972 N N . LYS B 1 135 ? 8.867 -15.617 -11.719 1 94.38 135 LYS B N 1
ATOM 5973 C CA . LYS B 1 135 ? 10.125 -14.898 -11.539 1 94.38 135 LYS B CA 1
ATOM 5974 C C . LYS B 1 135 ? 11.312 -15.859 -11.586 1 94.38 135 LYS B C 1
ATOM 5976 O O . LYS B 1 135 ? 12.383 -15.5 -12.078 1 94.38 135 LYS B O 1
ATOM 5981 N N . ASN B 1 136 ? 11.148 -17.062 -11.062 1 95.25 136 ASN B N 1
ATOM 5982 C CA . ASN B 1 136 ? 12.211 -18.062 -11.078 1 95.25 136 ASN B CA 1
ATOM 5983 C C . ASN B 1 136 ? 12.125 -18.953 -12.312 1 95.25 136 ASN B C 1
ATOM 5985 O O . ASN B 1 136 ? 11.156 -18.891 -13.07 1 95.25 136 ASN B O 1
ATOM 5989 N N . PHE B 1 137 ? 13.195 -19.734 -12.562 1 95.62 137 PHE B N 1
ATOM 5990 C CA . PHE B 1 137 ? 13.219 -20.703 -13.656 1 95.62 137 PHE B CA 1
ATOM 5991 C C . PHE B 1 137 ? 12.602 -22.016 -13.219 1 95.62 137 PHE B C 1
ATOM 5993 O O . PHE B 1 137 ? 13.031 -22.625 -12.242 1 95.62 137 PHE B O 1
ATOM 6000 N N . ILE B 1 138 ? 11.547 -22.422 -13.961 1 95.62 138 ILE B N 1
ATOM 6001 C CA . ILE B 1 138 ? 10.812 -23.625 -13.594 1 95.62 138 ILE B CA 1
ATOM 6002 C C . ILE B 1 138 ? 10.766 -24.578 -14.781 1 95.62 138 ILE B C 1
ATOM 6004 O O . ILE B 1 138 ? 10.547 -24.156 -15.922 1 95.62 138 ILE B O 1
ATOM 6008 N N . TYR B 1 139 ? 11.055 -25.766 -14.516 1 93.81 139 TYR B N 1
ATOM 6009 C CA . TYR B 1 139 ? 10.922 -26.828 -15.508 1 93.81 139 TYR B CA 1
ATOM 6010 C C . TYR B 1 139 ? 10.047 -27.969 -14.984 1 93.81 139 TYR B C 1
ATOM 6012 O O . TYR B 1 139 ? 10.242 -28.438 -13.859 1 93.81 139 TYR B O 1
ATOM 6020 N N . GLU B 1 140 ? 9.062 -28.375 -15.781 1 91.75 140 GLU B N 1
ATOM 6021 C CA . GLU B 1 140 ? 8.18 -29.469 -15.406 1 91.75 140 GLU B CA 1
ATOM 6022 C C . GLU B 1 140 ? 8.82 -30.828 -15.719 1 91.75 140 GLU B C 1
ATOM 6024 O O . GLU B 1 140 ? 9.219 -31.078 -16.859 1 91.75 140 GLU B O 1
ATOM 6029 N N . LEU B 1 141 ? 8.922 -31.703 -14.719 1 90.12 141 LEU B N 1
ATOM 6030 C CA . LEU B 1 141 ? 9.555 -33 -14.875 1 90.12 141 LEU B CA 1
ATOM 6031 C C . LEU B 1 141 ? 8.547 -34.031 -15.406 1 90.12 141 LEU B C 1
ATOM 6033 O O . LEU B 1 141 ? 7.383 -34.031 -15.008 1 90.12 141 LEU B O 1
ATOM 6037 N N . SER B 1 142 ? 9.008 -34.781 -16.375 1 81.44 142 SER B N 1
ATOM 6038 C CA . SER B 1 142 ? 8.219 -35.938 -16.828 1 81.44 142 SER B CA 1
ATOM 6039 C C . SER B 1 142 ? 8.508 -37.156 -15.969 1 81.44 142 SER B C 1
ATOM 6041 O O . SER B 1 142 ? 9.672 -37.531 -15.758 1 81.44 142 SER B O 1
ATOM 6043 N N . ASN B 1 143 ? 7.723 -37.562 -15.109 1 79.31 143 ASN B N 1
ATOM 6044 C CA . ASN B 1 143 ? 7.914 -38.719 -14.242 1 79.31 143 ASN B CA 1
ATOM 6045 C C . ASN B 1 143 ? 7.359 -39.969 -14.875 1 79.31 143 ASN B C 1
ATOM 6047 O O . ASN B 1 143 ? 6.578 -40.688 -14.25 1 79.31 143 ASN B O 1
ATOM 6051 N N . ASP B 1 144 ? 7.805 -40.312 -16.062 1 75.81 144 ASP B N 1
ATOM 6052 C CA . ASP B 1 144 ? 7.227 -41.406 -16.812 1 75.81 144 ASP B CA 1
ATOM 6053 C C . ASP B 1 144 ? 7.988 -42.719 -16.562 1 75.81 144 ASP B C 1
ATOM 6055 O O . ASP B 1 144 ? 7.645 -43.75 -17.109 1 75.81 144 ASP B O 1
ATOM 6059 N N . SER B 1 145 ? 9.109 -42.656 -15.727 1 82.81 145 SER B N 1
ATOM 6060 C CA . SER B 1 145 ? 9.883 -43.844 -15.461 1 82.81 145 SER B CA 1
ATOM 6061 C C . SER B 1 145 ? 10.406 -43.875 -14.031 1 82.81 145 SER B C 1
ATOM 6063 O O . SER B 1 145 ? 10.312 -42.875 -13.32 1 82.81 145 SER B O 1
ATOM 6065 N N . ASP B 1 146 ? 10.93 -45 -13.625 1 87.69 146 ASP B N 1
ATOM 6066 C CA . ASP B 1 146 ? 11.523 -45.156 -12.305 1 87.69 146 ASP B CA 1
ATOM 6067 C C . ASP B 1 146 ? 13.047 -45.062 -12.375 1 87.69 146 ASP B C 1
ATOM 6069 O O . ASP B 1 146 ? 13.742 -45.438 -11.422 1 87.69 146 ASP B O 1
ATOM 6073 N N . ALA B 1 147 ? 13.492 -44.562 -13.438 1 88.12 147 ALA B N 1
ATOM 6074 C CA . ALA B 1 147 ? 14.938 -44.531 -13.672 1 88.12 147 ALA B CA 1
ATOM 6075 C C . ALA B 1 147 ? 15.609 -43.406 -12.891 1 88.12 147 ALA B C 1
ATOM 6077 O O . ALA B 1 147 ? 14.953 -42.438 -12.523 1 88.12 147 ALA B O 1
ATOM 6078 N N . GLU B 1 148 ? 16.797 -43.719 -12.516 1 91.69 148 GLU B N 1
ATOM 6079 C CA . GLU B 1 148 ? 17.656 -42.656 -11.992 1 91.69 148 GLU B CA 1
ATOM 6080 C C . GLU B 1 148 ? 18.328 -41.875 -13.125 1 91.69 148 GLU B C 1
ATOM 6082 O O . GLU B 1 148 ? 19.094 -42.438 -13.898 1 91.69 148 GLU B O 1
ATOM 6087 N N . LEU B 1 149 ? 17.953 -40.688 -13.25 1 92.62 149 LEU B N 1
ATOM 6088 C CA . LEU B 1 149 ? 18.422 -39.875 -14.359 1 92.62 149 LEU B CA 1
ATOM 6089 C C . LEU B 1 149 ? 19.359 -38.781 -13.859 1 92.62 149 LEU B C 1
ATOM 6091 O O . LEU B 1 149 ? 19.156 -38.25 -12.766 1 92.62 149 LEU B O 1
ATOM 6095 N N . THR B 1 150 ? 20.375 -38.5 -14.625 1 94.5 150 THR B N 1
ATOM 6096 C CA . THR B 1 150 ? 21.328 -37.438 -14.305 1 94.5 150 THR B CA 1
ATOM 6097 C C . THR B 1 150 ? 21.016 -36.156 -15.086 1 94.5 150 THR B C 1
ATOM 6099 O O . THR B 1 150 ? 20.906 -36.188 -16.312 1 94.5 150 THR B O 1
ATOM 6102 N N . TYR B 1 151 ? 20.875 -35.094 -14.398 1 95.62 151 TYR B N 1
ATOM 6103 C CA . TYR B 1 151 ? 20.594 -33.781 -14.984 1 95.62 151 TYR B CA 1
ATOM 6104 C C . TYR B 1 151 ? 21.828 -32.906 -14.977 1 95.62 151 TYR B C 1
ATOM 6106 O O . TYR B 1 151 ? 22.656 -33 -14.055 1 95.62 151 TYR B O 1
ATOM 6114 N N . TYR B 1 152 ? 22 -32.125 -15.992 1 96.69 152 TYR B N 1
ATOM 6115 C CA . TYR B 1 152 ? 23.094 -31.156 -16.078 1 96.69 152 TYR B CA 1
ATOM 6116 C C . TYR B 1 152 ? 22.578 -29.734 -16.234 1 96.69 152 TYR B C 1
ATOM 6118 O O . TYR B 1 152 ? 21.594 -29.516 -16.938 1 96.69 152 TYR B O 1
ATOM 6126 N N . VAL B 1 153 ? 23.203 -28.828 -15.562 1 96.88 153 VAL B N 1
ATOM 6127 C CA . VAL B 1 153 ? 22.875 -27.406 -15.664 1 96.88 153 VAL B CA 1
ATOM 6128 C C . VAL B 1 153 ? 24.109 -26.609 -16.016 1 96.88 153 VAL B C 1
ATOM 6130 O O . VAL B 1 153 ? 25.172 -26.797 -15.398 1 96.88 153 VAL B O 1
ATOM 6133 N N . ARG B 1 154 ? 23.984 -25.828 -17.016 1 97.06 154 ARG B N 1
ATOM 6134 C CA . ARG B 1 154 ? 25.047 -24.906 -17.406 1 97.06 154 ARG B CA 1
ATOM 6135 C C . ARG B 1 154 ? 24.688 -23.469 -17.062 1 97.06 154 ARG B C 1
ATOM 6137 O O . ARG B 1 154 ? 23.656 -22.953 -17.5 1 97.06 154 ARG B O 1
ATOM 6144 N N . ILE B 1 155 ? 25.516 -22.797 -16.25 1 96.31 155 ILE B N 1
ATOM 6145 C CA . ILE B 1 155 ? 25.219 -21.453 -15.797 1 96.31 155 ILE B CA 1
ATOM 6146 C C . ILE B 1 155 ? 26.375 -20.516 -16.172 1 96.31 155 ILE B C 1
ATOM 6148 O O . ILE B 1 155 ? 27.531 -20.812 -15.875 1 96.31 155 ILE B O 1
ATOM 6152 N N . LYS B 1 156 ? 26.047 -19.5 -16.891 1 94.5 156 LYS B N 1
ATOM 6153 C CA . LYS B 1 156 ? 26.953 -18.391 -17.172 1 94.5 156 LYS B CA 1
ATOM 6154 C C . LYS B 1 156 ? 26.344 -17.047 -16.766 1 94.5 156 LYS B C 1
ATOM 6156 O O . LYS B 1 156 ? 25.297 -16.672 -17.266 1 94.5 156 LYS B O 1
ATOM 6161 N N . SER B 1 157 ? 27 -16.422 -15.812 1 91.25 157 SER B N 1
ATOM 6162 C CA . SER B 1 157 ? 26.469 -15.156 -15.328 1 91.25 157 SER B CA 1
ATOM 6163 C C . SER B 1 157 ? 27.578 -14.156 -15.031 1 91.25 157 SER B C 1
ATOM 6165 O O . SER B 1 157 ? 28.656 -14.547 -14.555 1 91.25 157 SER B O 1
ATOM 6167 N N . SER B 1 158 ? 27.297 -12.859 -15.312 1 83.69 158 SER B N 1
ATOM 6168 C CA . SER B 1 158 ? 28.266 -11.797 -15.062 1 83.69 158 SER B CA 1
ATOM 6169 C C . SER B 1 158 ? 28.312 -11.43 -13.578 1 83.69 158 SER B C 1
ATOM 6171 O O . SER B 1 158 ? 29.266 -10.805 -13.117 1 83.69 158 SER B O 1
ATOM 6173 N N . GLN B 1 159 ? 27.391 -11.852 -12.883 1 83.06 159 GLN B N 1
ATOM 6174 C CA . GLN B 1 159 ? 27.359 -11.594 -11.453 1 83.06 159 GLN B CA 1
ATOM 6175 C C . GLN B 1 159 ? 27.406 -12.891 -10.656 1 83.06 159 GLN B C 1
ATOM 6177 O O . GLN B 1 159 ? 27.25 -13.977 -11.211 1 83.06 159 GLN B O 1
ATOM 6182 N N . SER B 1 160 ? 27.719 -12.727 -9.391 1 84.88 160 SER B N 1
ATOM 6183 C CA . SER B 1 160 ? 27.719 -13.891 -8.516 1 84.88 160 SER B CA 1
ATOM 6184 C C . SER B 1 160 ? 26.312 -14.422 -8.305 1 84.88 160 SER B C 1
ATOM 6186 O O . SER B 1 160 ? 25.422 -13.695 -7.859 1 84.88 160 SER B O 1
ATOM 6188 N N . VAL B 1 161 ? 26.141 -15.672 -8.703 1 88.88 161 VAL B N 1
ATOM 6189 C CA . VAL B 1 161 ? 24.812 -16.297 -8.586 1 88.88 161 VAL B CA 1
ATOM 6190 C C . VAL B 1 161 ? 24.938 -17.641 -7.855 1 88.88 161 VAL B C 1
ATOM 6192 O O . VAL B 1 161 ? 26.016 -18.234 -7.82 1 88.88 161 VAL B O 1
ATOM 6195 N N . SER B 1 162 ? 23.828 -17.984 -7.215 1 88.25 162 SER B N 1
ATOM 6196 C CA . SER B 1 162 ? 23.766 -19.266 -6.527 1 88.25 162 SER B CA 1
ATOM 6197 C C . SER B 1 162 ? 22.938 -20.281 -7.316 1 88.25 162 SER B C 1
ATOM 6199 O O . SER B 1 162 ? 21.922 -19.922 -7.914 1 88.25 162 SER B O 1
ATOM 6201 N N . ALA B 1 163 ? 23.453 -21.484 -7.355 1 91.81 163 ALA B N 1
ATOM 6202 C CA . ALA B 1 163 ? 22.688 -22.547 -7.992 1 91.81 163 ALA B CA 1
ATOM 6203 C C . ALA B 1 163 ? 21.812 -23.281 -6.98 1 91.81 163 ALA B C 1
ATOM 6205 O O . ALA B 1 163 ? 22.125 -24.391 -6.547 1 91.81 163 ALA B O 1
ATOM 6206 N N . ILE B 1 164 ? 20.75 -22.672 -6.648 1 92.56 164 ILE B N 1
ATOM 6207 C CA . ILE B 1 164 ? 19.797 -23.281 -5.719 1 92.56 164 ILE B CA 1
ATOM 6208 C C . ILE B 1 164 ? 18.75 -24.062 -6.5 1 92.56 164 ILE B C 1
ATOM 6210 O O . ILE B 1 164 ? 17.875 -23.484 -7.141 1 92.56 164 ILE B O 1
ATOM 6214 N N . ILE B 1 165 ? 18.828 -25.344 -6.418 1 95.44 165 ILE B N 1
ATOM 6215 C CA . ILE B 1 165 ? 17.938 -26.25 -7.137 1 95.44 165 ILE B CA 1
ATOM 6216 C C . ILE B 1 165 ? 16.938 -26.859 -6.168 1 95.44 165 ILE B C 1
ATOM 6218 O O . ILE B 1 165 ? 17.312 -27.422 -5.133 1 95.44 165 ILE B O 1
ATOM 6222 N N . VAL B 1 166 ? 15.672 -26.781 -6.512 1 94.94 166 VAL B N 1
ATOM 6223 C CA . VAL B 1 166 ? 14.625 -27.266 -5.625 1 94.94 166 VAL B CA 1
ATOM 6224 C C . VAL B 1 166 ? 13.688 -28.188 -6.391 1 94.94 166 VAL B C 1
ATOM 6226 O O . VAL B 1 166 ? 13.289 -27.891 -7.52 1 94.94 166 VAL B O 1
ATOM 6229 N N . LEU B 1 167 ? 13.484 -29.344 -5.832 1 95.56 167 LEU B N 1
ATOM 6230 C CA . LEU B 1 167 ? 12.484 -30.266 -6.328 1 95.56 167 LEU B CA 1
ATOM 6231 C C . LEU B 1 167 ? 11.188 -30.156 -5.531 1 95.56 167 LEU B C 1
ATOM 6233 O O . LEU B 1 167 ? 11.188 -30.312 -4.309 1 95.56 167 LEU B O 1
ATOM 6237 N N . ARG B 1 168 ? 10.141 -29.828 -6.223 1 94.19 168 ARG B N 1
ATOM 6238 C CA . ARG B 1 168 ? 8.883 -29.672 -5.496 1 94.19 168 ARG B CA 1
ATOM 6239 C C . ARG B 1 168 ? 7.695 -30.078 -6.355 1 94.19 168 ARG B C 1
ATOM 6241 O O . ARG B 1 168 ? 7.82 -30.203 -7.574 1 94.19 168 ARG B O 1
ATOM 6248 N N . ASP B 1 169 ? 6.613 -30.438 -5.656 1 93.19 169 ASP B N 1
ATOM 6249 C CA . ASP B 1 169 ? 5.383 -30.75 -6.375 1 93.19 169 ASP B CA 1
ATOM 6250 C C . ASP B 1 169 ? 4.617 -29.469 -6.73 1 93.19 169 ASP B C 1
ATOM 6252 O O . ASP B 1 169 ? 4.797 -28.438 -6.09 1 93.19 169 ASP B O 1
ATOM 6256 N N . MET B 1 170 ? 3.781 -29.562 -7.73 1 92.62 170 MET B N 1
ATOM 6257 C CA . MET B 1 170 ? 3.068 -28.422 -8.281 1 92.62 170 MET B CA 1
ATOM 6258 C C . MET B 1 170 ? 2.15 -27.797 -7.234 1 92.62 170 MET B C 1
ATOM 6260 O O . MET B 1 170 ? 1.956 -26.578 -7.223 1 92.62 170 MET B O 1
ATOM 6264 N N . HIS B 1 171 ? 1.55 -28.562 -6.359 1 92.88 171 HIS B N 1
ATOM 6265 C CA . HIS B 1 171 ? 0.654 -28.047 -5.332 1 92.88 171 HIS B CA 1
ATOM 6266 C C . HIS B 1 171 ? 1.395 -27.125 -4.375 1 92.88 171 HIS B C 1
ATOM 6268 O O . HIS B 1 171 ? 0.915 -26.031 -4.07 1 92.88 171 HIS B O 1
ATOM 6274 N N . TRP B 1 172 ? 2.543 -27.578 -3.939 1 93.69 172 TRP B N 1
ATOM 6275 C CA . TRP B 1 172 ? 3.365 -26.781 -3.047 1 93.69 172 TRP B CA 1
ATOM 6276 C C . TRP B 1 172 ? 3.846 -25.5 -3.746 1 93.69 172 TRP B C 1
ATOM 6278 O O . TRP B 1 172 ? 3.852 -24.422 -3.15 1 93.69 172 TRP B O 1
ATOM 6288 N N . PHE B 1 173 ? 4.227 -25.688 -4.938 1 94.94 173 PHE B N 1
ATOM 6289 C CA . PHE B 1 173 ? 4.75 -24.562 -5.703 1 94.94 173 PHE B CA 1
ATOM 6290 C C . PHE B 1 173 ? 3.701 -23.453 -5.832 1 94.94 173 PHE B C 1
ATOM 6292 O O . PHE B 1 173 ? 4 -22.281 -5.629 1 94.94 173 PHE B O 1
ATOM 6299 N N . VAL B 1 174 ? 2.494 -23.812 -6.191 1 94.5 174 VAL B N 1
ATOM 6300 C CA . VAL B 1 174 ? 1.44 -22.828 -6.414 1 94.5 174 VAL B CA 1
ATOM 6301 C C . VAL B 1 174 ? 1.159 -22.078 -5.117 1 94.5 174 VAL B C 1
ATOM 6303 O O . VAL B 1 174 ? 1.063 -20.844 -5.117 1 94.5 174 VAL B O 1
ATOM 6306 N N . ARG B 1 175 ? 1.071 -22.781 -4.043 1 93.56 175 ARG B N 1
ATOM 6307 C CA . ARG B 1 175 ? 0.843 -22.141 -2.748 1 93.56 175 ARG B CA 1
ATOM 6308 C C . ARG B 1 175 ? 1.95 -21.141 -2.424 1 93.56 175 ARG B C 1
ATOM 6310 O O . ARG B 1 175 ? 1.674 -20 -2.059 1 93.56 175 ARG B O 1
ATOM 6317 N N . TYR B 1 176 ? 3.119 -21.562 -2.572 1 93.62 176 TYR B N 1
ATOM 6318 C CA . TYR B 1 176 ? 4.281 -20.734 -2.271 1 93.62 176 TYR B CA 1
ATOM 6319 C C . TYR B 1 176 ? 4.344 -19.531 -3.191 1 93.62 176 TYR B C 1
ATOM 6321 O O . TYR B 1 176 ? 4.59 -18.406 -2.736 1 93.62 176 TYR B O 1
ATOM 6329 N N . ALA B 1 177 ? 4.176 -19.75 -4.434 1 95.62 177 ALA B N 1
ATOM 6330 C CA . ALA B 1 177 ? 4.266 -18.688 -5.438 1 95.62 177 ALA B CA 1
ATOM 6331 C C . ALA B 1 177 ? 3.197 -17.625 -5.211 1 95.62 177 ALA B C 1
ATOM 6333 O O . ALA B 1 177 ? 3.477 -16.422 -5.297 1 95.62 177 ALA B O 1
ATOM 6334 N N . LEU B 1 178 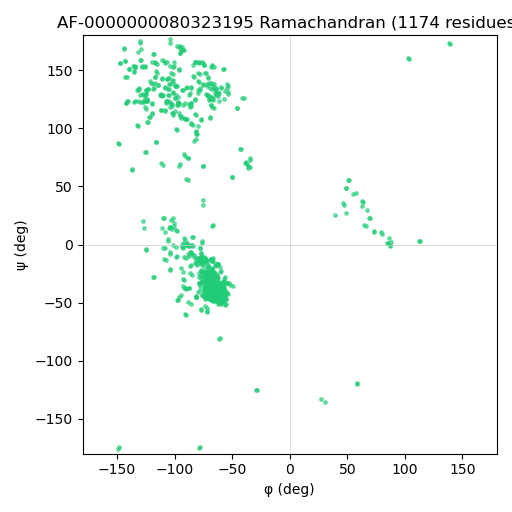? 2.016 -18.062 -4.91 1 96.62 178 LEU B N 1
ATOM 6335 C CA . LEU B 1 178 ? 0.929 -17.125 -4.66 1 96.62 178 LEU B CA 1
ATOM 6336 C C . LEU B 1 178 ? 1.218 -16.281 -3.426 1 96.62 178 LEU B C 1
ATOM 6338 O O . LEU B 1 178 ? 0.995 -15.062 -3.436 1 96.62 178 LEU B O 1
ATOM 6342 N N . ASN B 1 179 ? 1.711 -16.875 -2.365 1 95.31 179 ASN B N 1
ATOM 6343 C CA . ASN B 1 179 ? 2.068 -16.141 -1.156 1 95.31 179 ASN B CA 1
ATOM 6344 C C . ASN B 1 179 ? 3.148 -15.094 -1.432 1 95.31 179 ASN B C 1
ATOM 6346 O O . ASN B 1 179 ? 3.064 -13.969 -0.945 1 95.31 179 ASN B O 1
ATOM 6350 N N . GLU B 1 180 ? 4.082 -15.5 -2.178 1 94.81 180 GLU B N 1
ATOM 6351 C CA . GLU B 1 180 ? 5.195 -14.602 -2.48 1 94.81 180 GLU B CA 1
ATOM 6352 C C . GLU B 1 180 ? 4.73 -13.391 -3.283 1 94.81 180 GLU B C 1
ATOM 6354 O O . GLU B 1 180 ? 5.109 -12.258 -2.982 1 94.81 180 GLU B O 1
ATOM 6359 N N . TYR B 1 181 ? 3.934 -13.578 -4.309 1 96.62 181 TYR B N 1
ATOM 6360 C CA . TYR B 1 181 ? 3.463 -12.484 -5.152 1 96.62 181 TYR B CA 1
ATOM 6361 C C . TYR B 1 181 ? 2.494 -11.586 -4.395 1 96.62 181 TYR B C 1
ATOM 6363 O O . TYR B 1 181 ? 2.451 -10.375 -4.621 1 96.62 181 TYR B O 1
ATOM 6371 N N . LEU B 1 182 ? 1.735 -12.219 -3.498 1 96.69 182 LEU B N 1
ATOM 6372 C CA . LEU B 1 182 ? 0.887 -11.414 -2.627 1 96.69 182 LEU B CA 1
ATOM 6373 C C . LEU B 1 182 ? 1.726 -10.469 -1.769 1 96.69 182 LEU B C 1
ATOM 6375 O O . LEU B 1 182 ? 1.385 -9.297 -1.611 1 96.69 182 LEU B O 1
ATOM 6379 N N . PHE B 1 183 ? 2.812 -10.945 -1.281 1 95.12 183 PHE B N 1
ATOM 6380 C CA . PHE B 1 183 ? 3.697 -10.148 -0.437 1 95.12 183 PHE B CA 1
ATOM 6381 C C . PHE B 1 183 ? 4.367 -9.047 -1.245 1 95.12 183 PHE B C 1
ATOM 6383 O O . PHE B 1 183 ? 4.559 -7.93 -0.748 1 95.12 183 PHE B O 1
ATOM 6390 N N . PHE B 1 184 ? 4.738 -9.344 -2.498 1 95.88 184 PHE B N 1
ATOM 6391 C CA . PHE B 1 184 ? 5.289 -8.312 -3.375 1 95.88 184 PHE B CA 1
ATOM 6392 C C . PHE B 1 184 ? 4.285 -7.188 -3.59 1 95.88 184 PHE B C 1
ATOM 6394 O O . PHE B 1 184 ? 4.629 -6.012 -3.48 1 95.88 184 PHE B O 1
ATOM 6401 N N . GLY B 1 185 ? 3.072 -7.598 -3.854 1 96.56 185 GLY B N 1
ATOM 6402 C CA . GLY B 1 185 ? 2.033 -6.602 -4.047 1 96.56 185 GLY B CA 1
ATOM 6403 C C . GLY B 1 185 ? 1.809 -5.727 -2.828 1 96.56 185 GLY B C 1
ATOM 6404 O O . GLY B 1 185 ? 1.669 -4.508 -2.949 1 96.56 185 GLY B O 1
ATOM 6405 N N . LEU B 1 186 ? 1.798 -6.379 -1.669 1 95.88 186 LEU B N 1
ATOM 6406 C CA . LEU B 1 186 ? 1.643 -5.645 -0.418 1 95.88 186 LEU B CA 1
ATOM 6407 C C . LEU B 1 186 ? 2.709 -4.559 -0.289 1 95.88 186 LEU B C 1
ATOM 6409 O O . LEU B 1 186 ? 2.393 -3.406 0.009 1 95.88 186 LEU B O 1
ATOM 6413 N N . PHE B 1 187 ? 3.896 -4.895 -0.543 1 95.38 187 PHE B N 1
ATOM 6414 C CA . PHE B 1 187 ? 5.027 -3.982 -0.414 1 95.38 187 PHE B CA 1
ATOM 6415 C C . PHE B 1 187 ? 4.922 -2.846 -1.424 1 95.38 187 PHE B C 1
ATOM 6417 O O . PHE B 1 187 ? 5.082 -1.677 -1.067 1 95.38 187 PHE B O 1
ATOM 6424 N N . TYR B 1 188 ? 4.641 -3.166 -2.668 1 96.5 188 TYR B N 1
ATOM 6425 C CA . TYR B 1 188 ? 4.578 -2.152 -3.713 1 96.5 188 TYR B CA 1
ATOM 6426 C C . TYR B 1 188 ? 3.396 -1.215 -3.494 1 96.5 188 TYR B C 1
ATOM 6428 O O . TYR B 1 188 ? 3.486 -0.016 -3.77 1 96.5 188 TYR B O 1
ATOM 6436 N N . GLY B 1 189 ? 2.303 -1.792 -3.051 1 95.5 189 GLY B N 1
ATOM 6437 C CA . GLY B 1 189 ? 1.172 -0.944 -2.711 1 95.5 189 GLY B CA 1
ATOM 6438 C C . GLY B 1 189 ? 1.486 0.058 -1.615 1 95.5 189 GLY B C 1
ATOM 6439 O O . GLY B 1 189 ? 1.081 1.22 -1.695 1 95.5 189 GLY B O 1
ATOM 6440 N N . MET B 1 190 ? 2.221 -0.412 -0.64 1 95.81 190 MET B N 1
ATOM 6441 C CA . MET B 1 190 ? 2.625 0.479 0.444 1 95.81 190 MET B CA 1
ATOM 6442 C C . MET B 1 190 ? 3.51 1.605 -0.08 1 95.81 190 MET B C 1
ATOM 6444 O O . MET B 1 190 ? 3.312 2.77 0.272 1 95.81 190 MET B O 1
ATOM 6448 N N . VAL B 1 191 ? 4.445 1.291 -0.917 1 96.38 191 VAL B N 1
ATOM 6449 C CA . VAL B 1 191 ? 5.367 2.273 -1.472 1 96.38 191 VAL B CA 1
ATOM 6450 C C . VAL B 1 191 ? 4.594 3.32 -2.268 1 96.38 191 VAL B C 1
ATOM 6452 O O . VAL B 1 191 ? 4.871 4.52 -2.164 1 96.38 191 VAL B O 1
ATOM 6455 N N . ILE B 1 192 ? 3.613 2.904 -2.975 1 95.31 192 ILE B N 1
ATOM 6456 C CA . ILE B 1 192 ? 2.834 3.799 -3.822 1 95.31 192 ILE B CA 1
ATOM 6457 C C . ILE B 1 192 ? 2.08 4.805 -2.957 1 95.31 192 ILE B C 1
ATOM 6459 O O . ILE B 1 192 ? 2.109 6.008 -3.223 1 95.31 192 ILE B O 1
ATOM 6463 N N . VAL B 1 193 ? 1.491 4.348 -1.942 1 93.75 193 VAL B N 1
ATOM 6464 C CA . VAL B 1 193 ? 0.681 5.234 -1.114 1 93.75 193 VAL B CA 1
ATOM 6465 C C . VAL B 1 193 ? 1.59 6.137 -0.282 1 93.75 193 VAL B C 1
ATOM 6467 O O . VAL B 1 193 ? 1.285 7.312 -0.074 1 93.75 193 VAL B O 1
ATOM 6470 N N . PHE B 1 194 ? 2.725 5.629 0.209 1 92.94 194 PHE B N 1
ATOM 6471 C CA . PHE B 1 194 ? 3.691 6.488 0.882 1 92.94 194 PHE B CA 1
ATOM 6472 C C . PHE B 1 194 ? 4.117 7.637 -0.024 1 92.94 194 PHE B C 1
ATOM 6474 O O . PHE B 1 194 ? 4.266 8.773 0.431 1 92.94 194 PHE B O 1
ATOM 6481 N N . SER B 1 195 ? 4.309 7.301 -1.263 1 94.5 195 SER B N 1
ATOM 6482 C CA . SER B 1 195 ? 4.707 8.305 -2.242 1 94.5 195 SER B CA 1
ATOM 6483 C C . SER B 1 195 ? 3.578 9.297 -2.508 1 94.5 195 SER B C 1
ATOM 6485 O O . SER B 1 195 ? 3.814 10.5 -2.607 1 94.5 195 SER B O 1
ATOM 6487 N N . LEU B 1 196 ? 2.438 8.781 -2.602 1 90.19 196 LEU B N 1
ATOM 6488 C CA . LEU B 1 196 ? 1.284 9.625 -2.869 1 90.19 196 LEU B CA 1
ATOM 6489 C C . LEU B 1 196 ? 1.065 10.617 -1.73 1 90.19 196 LEU B C 1
ATOM 6491 O O . LEU B 1 196 ? 0.812 11.805 -1.972 1 90.19 196 LEU B O 1
ATOM 6495 N N . TYR B 1 197 ? 1.142 10.172 -0.552 1 86.31 197 TYR B N 1
ATOM 6496 C CA . TYR B 1 197 ? 0.97 11.039 0.606 1 86.31 197 TYR B CA 1
ATOM 6497 C C . TYR B 1 197 ? 2.016 12.148 0.615 1 86.31 197 TYR B C 1
ATOM 6499 O O . TYR B 1 197 ? 1.69 13.32 0.855 1 86.31 197 TYR B O 1
ATOM 6507 N N . ASN B 1 198 ? 3.209 11.789 0.387 1 89 198 ASN B N 1
ATOM 6508 C CA . ASN B 1 198 ? 4.266 12.797 0.373 1 89 198 ASN B CA 1
ATOM 6509 C C . ASN B 1 198 ? 4.105 13.758 -0.799 1 89 198 ASN B C 1
ATOM 6511 O O . ASN B 1 198 ? 4.473 14.93 -0.698 1 89 198 ASN B O 1
ATOM 6515 N N . LEU B 1 199 ? 3.574 13.258 -1.872 1 90.56 199 LEU B N 1
ATOM 6516 C CA . LEU B 1 199 ? 3.287 14.125 -3.006 1 90.56 199 LEU B CA 1
ATOM 6517 C C . LEU B 1 199 ? 2.203 15.141 -2.654 1 90.56 199 LEU B C 1
ATOM 6519 O O . LEU B 1 199 ? 2.307 16.312 -3.016 1 90.56 199 LEU B O 1
ATOM 6523 N N . LEU B 1 200 ? 1.258 14.703 -1.944 1 83.19 200 LEU B N 1
ATOM 6524 C CA . LEU B 1 200 ? 0.196 15.594 -1.49 1 83.19 200 LEU B CA 1
ATOM 6525 C C . LEU B 1 200 ? 0.742 16.641 -0.525 1 83.19 200 LEU B C 1
ATOM 6527 O O . LEU B 1 200 ? 0.366 17.812 -0.597 1 83.19 200 LEU B O 1
ATOM 6531 N N . MET B 1 201 ? 1.581 16.172 0.322 1 83.38 201 MET B N 1
ATOM 6532 C CA . MET B 1 201 ? 2.199 17.109 1.268 1 83.38 201 MET B CA 1
ATOM 6533 C C . MET B 1 201 ? 3.049 18.141 0.539 1 83.38 201 MET B C 1
ATOM 6535 O O . MET B 1 201 ? 3.123 19.297 0.96 1 83.38 201 MET B O 1
ATOM 6539 N N . PHE B 1 202 ? 3.678 17.797 -0.542 1 88.06 202 PHE B N 1
ATOM 6540 C CA . PHE B 1 202 ? 4.457 18.719 -1.356 1 88.06 202 PHE B CA 1
ATOM 6541 C C . PHE B 1 202 ? 3.574 19.828 -1.92 1 88.06 202 PHE B C 1
ATOM 6543 O O . PHE B 1 202 ? 3.957 21 -1.916 1 88.06 202 PHE B O 1
ATOM 6550 N N . PHE B 1 203 ? 2.492 19.422 -2.367 1 80.81 203 PHE B N 1
ATOM 6551 C CA . PHE B 1 203 ? 1.582 20.406 -2.932 1 80.81 203 PHE B CA 1
ATOM 6552 C C . PHE B 1 203 ? 0.972 21.281 -1.835 1 80.81 203 PHE B C 1
ATOM 6554 O O . PHE B 1 203 ? 0.679 22.453 -2.057 1 80.81 203 PHE B O 1
ATOM 6561 N N . ALA B 1 204 ? 0.839 20.75 -0.671 1 73.69 204 ALA B N 1
ATOM 6562 C CA . ALA B 1 204 ? 0.216 21.469 0.437 1 73.69 204 ALA B CA 1
ATOM 6563 C C . ALA B 1 204 ? 1.207 22.422 1.097 1 73.69 204 ALA B C 1
ATOM 6565 O O . ALA B 1 204 ? 0.885 23.594 1.348 1 73.69 204 ALA B O 1
ATOM 6566 N N . VAL B 1 205 ? 2.438 21.969 1.355 1 73.25 205 VAL B N 1
ATOM 6567 C CA . VAL B 1 205 ? 3.402 22.75 2.121 1 73.25 205 VAL B CA 1
ATOM 6568 C C . VAL B 1 205 ? 4.445 23.359 1.182 1 73.25 205 VAL B C 1
ATOM 6570 O O . VAL B 1 205 ? 5.117 24.328 1.532 1 73.25 205 VAL B O 1
ATOM 6573 N N . ARG B 1 206 ? 4.648 22.781 -0.077 1 81.94 206 ARG B N 1
ATOM 6574 C CA . ARG B 1 206 ? 5.508 23.297 -1.137 1 81.94 206 ARG B CA 1
ATOM 6575 C C . ARG B 1 206 ? 6.969 23.312 -0.698 1 81.94 206 ARG B C 1
ATOM 6577 O O . ARG B 1 206 ? 7.688 24.281 -0.953 1 81.94 206 ARG B O 1
ATOM 6584 N N . GLN B 1 207 ? 7.324 22.328 0.032 1 86.62 207 GLN B N 1
ATOM 6585 C CA . GLN B 1 207 ? 8.727 22.141 0.377 1 86.62 207 GLN B CA 1
ATOM 6586 C C . GLN B 1 207 ? 9.32 20.969 -0.395 1 86.62 207 GLN B C 1
ATOM 6588 O O . GLN B 1 207 ? 8.672 19.922 -0.567 1 86.62 207 GLN B O 1
ATOM 6593 N N . MET B 1 208 ? 10.461 21.094 -0.771 1 92.56 208 MET B N 1
ATOM 6594 C CA . MET B 1 208 ? 11.094 20.172 -1.704 1 92.56 208 MET B CA 1
ATOM 6595 C C . MET B 1 208 ? 11.422 18.844 -1.019 1 92.56 208 MET B C 1
ATOM 6597 O O . MET B 1 208 ? 11.609 17.828 -1.686 1 92.56 208 MET B O 1
ATOM 6601 N N . GLN B 1 209 ? 11.586 18.859 0.299 1 92.62 209 GLN B N 1
ATOM 6602 C CA . GLN B 1 209 ? 11.938 17.625 1.006 1 92.62 209 GLN B CA 1
ATOM 6603 C C . GLN B 1 209 ? 10.906 16.531 0.748 1 92.62 209 GLN B C 1
ATOM 6605 O O . GLN B 1 209 ? 11.25 15.359 0.646 1 92.62 209 GLN B O 1
ATOM 6610 N N . TYR B 1 210 ? 9.641 16.938 0.555 1 91.69 210 TYR B N 1
ATOM 6611 C CA . TYR B 1 210 ? 8.578 15.969 0.299 1 91.69 210 TYR B CA 1
ATOM 6612 C C . TYR B 1 210 ? 8.727 15.352 -1.087 1 91.69 210 TYR B C 1
ATOM 6614 O O . TYR B 1 210 ? 8.508 14.156 -1.265 1 91.69 210 TYR B O 1
ATOM 6622 N N . LEU B 1 211 ? 9.078 16.172 -2.023 1 95.44 211 LEU B N 1
ATOM 6623 C CA . LEU B 1 211 ? 9.289 15.672 -3.379 1 95.44 211 LEU B CA 1
ATOM 6624 C C . LEU B 1 211 ? 10.484 14.727 -3.432 1 95.44 211 LEU B C 1
ATOM 6626 O O . LEU B 1 211 ? 10.43 13.688 -4.09 1 95.44 211 LEU B O 1
ATOM 6630 N N . TYR B 1 212 ? 11.562 15.125 -2.785 1 97.12 212 TYR B N 1
ATOM 6631 C CA . TYR B 1 212 ? 12.734 14.258 -2.73 1 97.12 212 TYR B CA 1
ATOM 6632 C C . TYR B 1 212 ? 12.383 12.906 -2.119 1 97.12 212 TYR B C 1
ATOM 6634 O O . TYR B 1 212 ? 12.875 11.867 -2.57 1 97.12 212 TYR B O 1
ATOM 6642 N N . TYR B 1 213 ? 11.539 12.945 -1.145 1 96.12 213 TYR B N 1
ATOM 6643 C CA . TYR B 1 213 ? 11.18 11.695 -0.479 1 96.12 213 TYR B CA 1
ATOM 6644 C C . TYR B 1 213 ? 10.289 10.836 -1.368 1 96.12 213 TYR B C 1
ATOM 6646 O O . TYR B 1 213 ? 10.359 9.609 -1.33 1 96.12 213 TYR B O 1
ATOM 6654 N N . VAL B 1 214 ? 9.422 11.484 -2.15 1 96.62 214 VAL B N 1
ATOM 6655 C CA . VAL B 1 214 ? 8.609 10.766 -3.131 1 96.62 214 VAL B CA 1
ATOM 6656 C C . VAL B 1 214 ? 9.523 10.039 -4.117 1 96.62 214 VAL B C 1
ATOM 6658 O O . VAL B 1 214 ? 9.352 8.836 -4.352 1 96.62 214 VAL B O 1
ATOM 6661 N N . LEU B 1 215 ? 10.469 10.734 -4.633 1 97.94 215 LEU B N 1
ATOM 6662 C CA . LEU B 1 215 ? 11.383 10.164 -5.621 1 97.94 215 LEU B CA 1
ATOM 6663 C C . LEU B 1 215 ? 12.25 9.078 -4.992 1 97.94 215 LEU B C 1
ATOM 6665 O O . LEU B 1 215 ? 12.547 8.07 -5.633 1 97.94 215 LEU B O 1
ATOM 6669 N N . TYR B 1 216 ? 12.609 9.305 -3.748 1 97.81 216 TYR B N 1
ATOM 6670 C CA . TYR B 1 216 ? 13.359 8.297 -3.002 1 97.81 216 TYR B CA 1
ATOM 6671 C C . TYR B 1 216 ? 12.562 7.012 -2.863 1 97.81 216 TYR B C 1
ATOM 6673 O O . TYR B 1 216 ? 13.062 5.926 -3.174 1 97.81 216 TYR B O 1
ATOM 6681 N N . ASN B 1 217 ? 11.297 7.094 -2.439 1 97.25 217 ASN B N 1
ATOM 6682 C CA . ASN B 1 217 ? 10.453 5.922 -2.244 1 97.25 217 ASN B CA 1
ATOM 6683 C C . ASN B 1 217 ? 10.211 5.18 -3.553 1 97.25 217 ASN B C 1
ATOM 6685 O O . ASN B 1 217 ? 10.266 3.947 -3.592 1 97.25 217 ASN B O 1
ATOM 6689 N N . LEU B 1 218 ? 9.938 5.926 -4.598 1 97.5 218 LEU B N 1
ATOM 6690 C CA . LEU B 1 218 ? 9.695 5.312 -5.898 1 97.5 218 LEU B CA 1
ATOM 6691 C C . LEU B 1 218 ? 10.945 4.605 -6.406 1 97.5 218 LEU B C 1
ATOM 6693 O O . LEU B 1 218 ? 10.859 3.543 -7.027 1 97.5 218 LEU B O 1
ATOM 6697 N N . SER B 1 219 ? 12.086 5.195 -6.148 1 97.81 219 SER B N 1
ATOM 6698 C CA . SER B 1 219 ? 13.352 4.578 -6.543 1 97.81 219 SER B CA 1
ATOM 6699 C C . SER B 1 219 ? 13.609 3.295 -5.758 1 97.81 219 SER B C 1
ATOM 6701 O O . SER B 1 219 ? 14.102 2.312 -6.312 1 97.81 219 SER B O 1
ATOM 6703 N N . ILE B 1 220 ? 13.289 3.299 -4.516 1 96.75 220 ILE B N 1
ATOM 6704 C CA . ILE B 1 220 ? 13.43 2.102 -3.693 1 96.75 220 ILE B CA 1
ATOM 6705 C C . ILE B 1 220 ? 12.5 1.009 -4.203 1 96.75 220 ILE B C 1
ATOM 6707 O O . ILE B 1 220 ? 12.891 -0.158 -4.293 1 96.75 220 ILE B O 1
ATOM 6711 N N . GLY B 1 221 ? 11.242 1.405 -4.488 1 96.56 221 GLY B N 1
ATOM 6712 C CA . GLY B 1 221 ? 10.305 0.453 -5.059 1 96.56 221 GLY B CA 1
ATOM 6713 C C . GLY B 1 221 ? 10.805 -0.18 -6.344 1 96.56 221 GLY B C 1
ATOM 6714 O O . GLY B 1 221 ? 10.711 -1.396 -6.523 1 96.56 221 GLY B O 1
ATOM 6715 N N . LEU B 1 222 ? 11.359 0.622 -7.18 1 96.44 222 LEU B N 1
ATOM 6716 C CA . LEU B 1 222 ? 11.883 0.122 -8.445 1 96.44 222 LEU B CA 1
ATOM 6717 C C . LEU B 1 222 ? 13.086 -0.791 -8.211 1 96.44 222 LEU B C 1
ATOM 6719 O O . LEU B 1 222 ? 13.242 -1.804 -8.898 1 96.44 222 LEU B O 1
ATOM 6723 N N . TYR B 1 223 ? 13.938 -0.404 -7.285 1 95.12 223 TYR B N 1
ATOM 6724 C CA . TYR B 1 223 ? 15.094 -1.222 -6.941 1 95.12 223 TYR B CA 1
ATOM 6725 C C . TYR B 1 223 ? 14.664 -2.598 -6.449 1 95.12 223 TYR B C 1
ATOM 6727 O O . TYR B 1 223 ? 15.164 -3.619 -6.922 1 95.12 223 TYR B O 1
ATOM 6735 N N . GLU B 1 224 ? 13.711 -2.604 -5.555 1 94.06 224 GLU B N 1
ATOM 6736 C CA . GLU B 1 224 ? 13.227 -3.863 -5 1 94.06 224 GLU B CA 1
ATOM 6737 C C . GLU B 1 224 ? 12.539 -4.711 -6.066 1 94.06 224 GLU B C 1
ATOM 6739 O O . GLU B 1 224 ? 12.703 -5.934 -6.094 1 94.06 224 GLU B O 1
ATOM 6744 N N . MET B 1 225 ? 11.766 -4.062 -6.926 1 95.25 225 MET B N 1
ATOM 6745 C CA . MET B 1 225 ? 11.109 -4.781 -8.016 1 95.25 225 MET B CA 1
ATOM 6746 C C . MET B 1 225 ? 12.141 -5.422 -8.945 1 95.25 225 MET B C 1
ATOM 6748 O O . MET B 1 225 ? 11.922 -6.52 -9.453 1 95.25 225 MET B O 1
ATOM 6752 N N . SER B 1 226 ? 13.211 -4.715 -9.148 1 93.56 226 SER B N 1
ATOM 6753 C CA . SER B 1 226 ? 14.25 -5.199 -10.047 1 93.56 226 SER B CA 1
ATOM 6754 C C . SER B 1 226 ? 15.023 -6.359 -9.438 1 93.56 226 SER B C 1
ATOM 6756 O O . SER B 1 226 ? 15.281 -7.363 -10.102 1 93.56 226 SER B O 1
ATOM 6758 N N . ILE B 1 227 ? 15.312 -6.254 -8.164 1 90.12 227 ILE B N 1
ATOM 6759 C CA . ILE B 1 227 ? 16.094 -7.281 -7.488 1 90.12 227 ILE B CA 1
ATOM 6760 C C . ILE B 1 227 ? 15.258 -8.547 -7.332 1 90.12 227 ILE B C 1
ATOM 6762 O O . ILE B 1 227 ? 15.789 -9.664 -7.402 1 90.12 227 ILE B O 1
ATOM 6766 N N . ASP B 1 228 ? 14.008 -8.406 -7.223 1 91.75 228 ASP B N 1
ATOM 6767 C CA . ASP B 1 228 ? 13.125 -9.555 -7.031 1 91.75 228 ASP B CA 1
ATOM 6768 C C . ASP B 1 228 ? 12.734 -10.18 -8.367 1 91.75 228 ASP B C 1
ATOM 6770 O O . ASP B 1 228 ? 12.109 -11.234 -8.406 1 91.75 228 ASP B O 1
ATOM 6774 N N . GLY B 1 229 ? 13.086 -9.602 -9.438 1 93.38 229 GLY B N 1
ATOM 6775 C CA . GLY B 1 229 ? 12.781 -10.141 -10.758 1 93.38 229 GLY B CA 1
ATOM 6776 C C . GLY B 1 229 ? 11.406 -9.742 -11.258 1 93.38 229 GLY B C 1
ATOM 6777 O O . GLY B 1 229 ? 11.016 -10.109 -12.367 1 93.38 229 GLY B O 1
ATOM 6778 N N . ILE B 1 230 ? 10.656 -8.961 -10.523 1 95.38 230 ILE B N 1
ATOM 6779 C CA . ILE B 1 230 ? 9.289 -8.586 -10.867 1 95.38 230 ILE B CA 1
ATOM 6780 C C . ILE B 1 230 ? 9.312 -7.477 -11.914 1 95.38 230 ILE B C 1
ATOM 6782 O O . ILE B 1 230 ? 8.43 -7.418 -12.781 1 95.38 230 ILE B O 1
ATOM 6786 N N . ALA B 1 231 ? 10.32 -6.598 -11.867 1 95.75 231 ALA B N 1
ATOM 6787 C CA . ALA B 1 231 ? 10.422 -5.539 -12.867 1 95.75 231 ALA B CA 1
ATOM 6788 C C . ALA B 1 231 ? 10.633 -6.125 -14.266 1 95.75 231 ALA B C 1
ATOM 6790 O O . ALA B 1 231 ? 10.039 -5.656 -15.234 1 95.75 231 ALA B O 1
ATOM 6791 N N . PHE B 1 232 ? 11.484 -7.148 -14.281 1 94.56 232 PHE B N 1
ATOM 6792 C CA . PHE B 1 232 ? 11.711 -7.812 -15.562 1 94.56 232 PHE B CA 1
ATOM 6793 C C . PHE B 1 232 ? 10.422 -8.43 -16.094 1 94.56 232 PHE B C 1
ATOM 6795 O O . PHE B 1 232 ? 10.125 -8.344 -17.281 1 94.56 232 PHE B O 1
ATOM 6802 N N . GLN B 1 233 ? 9.641 -8.984 -15.258 1 95 233 GLN B N 1
ATOM 6803 C CA . GLN B 1 233 ? 8.414 -9.68 -15.625 1 95 233 GLN B CA 1
ATOM 6804 C C . GLN B 1 233 ? 7.336 -8.695 -16.062 1 95 233 GLN B C 1
ATOM 6806 O O . GLN B 1 233 ? 6.625 -8.945 -17.047 1 95 233 GLN B O 1
ATOM 6811 N N . TYR B 1 234 ? 7.266 -7.496 -15.461 1 94.81 234 TYR B N 1
ATOM 6812 C CA . TYR B 1 234 ? 6.078 -6.68 -15.672 1 94.81 234 TYR B CA 1
ATOM 6813 C C . TYR B 1 234 ? 6.434 -5.359 -16.344 1 94.81 234 TYR B C 1
ATOM 6815 O O . TYR B 1 234 ? 5.625 -4.789 -17.078 1 94.81 234 TYR B O 1
ATOM 6823 N N . LEU B 1 235 ? 7.617 -4.836 -16.172 1 94.38 235 LEU B N 1
ATOM 6824 C CA . LEU B 1 235 ? 7.938 -3.5 -16.672 1 94.38 235 LEU B CA 1
ATOM 6825 C C . LEU B 1 235 ? 8.656 -3.574 -18.016 1 94.38 235 LEU B C 1
ATOM 6827 O O . LEU B 1 235 ? 8.32 -2.836 -18.938 1 94.38 235 LEU B O 1
ATOM 6831 N N . TRP B 1 236 ? 9.695 -4.457 -18.109 1 94.5 236 TRP B N 1
ATOM 6832 C CA . TRP B 1 236 ? 10.414 -4.543 -19.375 1 94.5 236 TRP B CA 1
ATOM 6833 C C . TRP B 1 236 ? 10.695 -5.992 -19.75 1 94.5 236 TRP B C 1
ATOM 6835 O O . TRP B 1 236 ? 11.852 -6.363 -19.984 1 94.5 236 TRP B O 1
ATOM 6845 N N . PRO B 1 237 ? 9.672 -6.836 -20 1 93.19 237 PRO B N 1
ATOM 6846 C CA . PRO B 1 237 ? 9.828 -8.266 -20.281 1 93.19 237 PRO B CA 1
ATOM 6847 C C . PRO B 1 237 ? 10.531 -8.523 -21.609 1 93.19 237 PRO B C 1
ATOM 6849 O O . PRO B 1 237 ? 11.172 -9.57 -21.781 1 93.19 237 PRO B O 1
ATOM 6852 N N . ASP B 1 238 ? 10.5 -7.574 -22.516 1 93.62 238 ASP B N 1
ATOM 6853 C CA . ASP B 1 238 ? 11.039 -7.797 -23.859 1 93.62 238 ASP B CA 1
ATOM 6854 C C . ASP B 1 238 ? 12.375 -7.078 -24.031 1 93.62 238 ASP B C 1
ATOM 6856 O O . ASP B 1 238 ? 12.961 -7.102 -25.125 1 93.62 238 ASP B O 1
ATOM 6860 N N . TRP B 1 239 ? 12.844 -6.461 -22.984 1 92.81 239 TRP B N 1
ATOM 6861 C CA . TRP B 1 239 ? 14.102 -5.723 -23.062 1 92.81 239 TRP B CA 1
ATOM 6862 C C . TRP B 1 239 ? 15.078 -6.203 -22 1 92.81 239 TRP B C 1
ATOM 6864 O O . TRP B 1 239 ? 15.344 -5.492 -21.016 1 92.81 239 TRP B O 1
ATOM 6874 N N . PRO B 1 240 ? 15.727 -7.316 -22.281 1 90.94 240 PRO B N 1
ATOM 6875 C CA . PRO B 1 240 ? 16.625 -7.922 -21.297 1 90.94 240 PRO B CA 1
ATOM 6876 C C . PRO B 1 240 ? 17.812 -7.035 -20.953 1 90.94 240 PRO B C 1
ATOM 6878 O O . PRO B 1 240 ? 18.312 -7.062 -19.828 1 90.94 240 PRO B O 1
ATOM 6881 N N . LEU B 1 241 ? 18.266 -6.156 -21.828 1 86 241 LEU B N 1
ATOM 6882 C CA . LEU B 1 241 ? 19.422 -5.289 -21.594 1 86 241 LEU B CA 1
ATOM 6883 C C . LEU B 1 241 ? 19.125 -4.297 -20.469 1 86 241 LEU B C 1
ATOM 6885 O O . LEU B 1 241 ? 20.031 -3.893 -19.734 1 86 241 LEU B O 1
ATOM 6889 N N . TRP B 1 242 ? 17.891 -4.059 -20.312 1 89.12 242 TRP B N 1
ATOM 6890 C CA . TRP B 1 242 ? 17.484 -3.062 -19.312 1 89.12 242 TRP B CA 1
ATOM 6891 C C . TRP B 1 242 ? 17.531 -3.643 -17.906 1 89.12 242 TRP B C 1
ATOM 6893 O O . TRP B 1 242 ? 17.5 -2.9 -16.922 1 89.12 242 TRP B O 1
ATOM 6903 N N . ASN B 1 243 ? 17.641 -4.91 -17.781 1 86.69 243 ASN B N 1
ATOM 6904 C CA . ASN B 1 243 ? 17.656 -5.523 -16.453 1 86.69 243 ASN B CA 1
ATOM 6905 C C . ASN B 1 243 ? 18.891 -5.082 -15.656 1 86.69 243 ASN B C 1
ATOM 6907 O O . ASN B 1 243 ? 18.797 -4.875 -14.445 1 86.69 243 ASN B O 1
ATOM 6911 N N . ALA B 1 244 ? 20.047 -4.973 -16.297 1 82.12 244 ALA B N 1
ATOM 6912 C CA . ALA B 1 244 ? 21.25 -4.531 -15.602 1 82.12 244 ALA B CA 1
ATOM 6913 C C . ALA B 1 244 ? 21.203 -3.035 -15.305 1 82.12 244 ALA B C 1
ATOM 6915 O O . ALA B 1 244 ? 21.5 -2.609 -14.18 1 82.12 244 ALA B O 1
ATOM 6916 N N . TYR B 1 245 ? 20.719 -2.287 -16.266 1 89.12 245 TYR B N 1
ATOM 6917 C CA . TYR B 1 245 ? 20.656 -0.841 -16.078 1 89.12 245 TYR B CA 1
ATOM 6918 C C . TYR B 1 245 ? 19.547 -0.467 -15.094 1 89.12 245 TYR B C 1
ATOM 6920 O O . TYR B 1 245 ? 19.703 0.489 -14.328 1 89.12 245 TYR B O 1
ATOM 6928 N N . GLY B 1 246 ? 18.516 -1.228 -15.156 1 90.75 246 GLY B N 1
ATOM 6929 C CA . GLY B 1 246 ? 17.391 -0.925 -14.281 1 90.75 246 GLY B CA 1
ATOM 6930 C C . GLY B 1 246 ? 17.75 -0.987 -12.805 1 90.75 246 GLY B C 1
ATOM 6931 O O . GLY B 1 246 ? 17.406 -0.081 -12.039 1 90.75 246 GLY B O 1
ATOM 6932 N N . ILE B 1 247 ? 18.453 -1.983 -12.414 1 91.25 247 ILE B N 1
ATOM 6933 C CA . ILE B 1 247 ? 18.859 -2.162 -11.023 1 91.25 247 ILE B CA 1
ATOM 6934 C C . ILE B 1 247 ? 19.812 -1.043 -10.617 1 91.25 247 ILE B C 1
ATOM 6936 O O . ILE B 1 247 ? 19.641 -0.413 -9.578 1 91.25 247 ILE B O 1
ATOM 6940 N N . GLY B 1 248 ? 20.828 -0.808 -11.484 1 92.44 248 GLY B N 1
ATOM 6941 C CA . GLY B 1 248 ? 21.828 0.213 -11.18 1 92.44 248 GLY B CA 1
ATOM 6942 C C . GLY B 1 248 ? 21.234 1.611 -11.117 1 92.44 248 GLY B C 1
ATOM 6943 O O . GLY B 1 248 ? 21.562 2.381 -10.211 1 92.44 248 GLY B O 1
ATOM 6944 N N . CYS B 1 249 ? 20.359 1.908 -12.023 1 94.56 249 CYS B N 1
ATOM 6945 C CA . CYS B 1 249 ? 19.734 3.225 -12.047 1 94.56 249 CYS B CA 1
ATOM 6946 C C . CYS B 1 249 ? 18.844 3.434 -10.828 1 94.56 249 CYS B C 1
ATOM 6948 O O . CYS B 1 249 ? 18.859 4.504 -10.219 1 94.56 249 CYS B O 1
ATOM 6950 N N . ALA B 1 250 ? 18.109 2.414 -10.516 1 95.56 250 ALA B N 1
ATOM 6951 C CA . ALA B 1 250 ? 17.219 2.518 -9.367 1 95.56 250 ALA B CA 1
ATOM 6952 C C . ALA B 1 250 ? 18 2.721 -8.07 1 95.56 250 ALA B C 1
ATOM 6954 O O . ALA B 1 250 ? 17.625 3.531 -7.227 1 95.56 250 ALA B O 1
ATOM 6955 N N . LEU B 1 251 ? 19.062 2.01 -7.953 1 94.69 251 LEU B N 1
ATOM 6956 C CA . LEU B 1 251 ? 19.906 2.117 -6.762 1 94.69 251 LEU B CA 1
ATOM 6957 C C . LEU B 1 251 ? 20.547 3.494 -6.672 1 94.69 251 LEU B C 1
ATOM 6959 O O . LEU B 1 251 ? 20.594 4.094 -5.598 1 94.69 251 LEU B O 1
ATOM 6963 N N . TYR B 1 252 ? 21.047 4.031 -7.758 1 96.5 252 TYR B N 1
ATOM 6964 C CA . TYR B 1 252 ? 21.656 5.359 -7.82 1 96.5 252 TYR B CA 1
ATOM 6965 C C . TYR B 1 252 ? 20.641 6.434 -7.441 1 96.5 252 TYR B C 1
ATOM 6967 O O . TYR B 1 252 ? 20.906 7.289 -6.602 1 96.5 252 TYR B O 1
ATOM 6975 N N . LEU B 1 253 ? 19.438 6.309 -8.062 1 97.44 253 LEU B N 1
ATOM 6976 C CA . LEU B 1 253 ? 18.406 7.301 -7.797 1 97.44 253 LEU B CA 1
ATOM 6977 C C . LEU B 1 253 ? 17.984 7.27 -6.332 1 97.44 253 LEU B C 1
ATOM 6979 O O . LEU B 1 253 ? 17.75 8.32 -5.727 1 97.44 253 LEU B O 1
ATOM 6983 N N . SER B 1 254 ? 17.859 6.102 -5.801 1 96.75 254 SER B N 1
ATOM 6984 C CA . SER B 1 254 ? 17.484 5.98 -4.395 1 96.75 254 SER B CA 1
ATOM 6985 C C . SER B 1 254 ? 18.531 6.633 -3.488 1 96.75 254 SER B C 1
ATOM 6987 O O . SER B 1 254 ? 18.172 7.273 -2.494 1 96.75 254 SER B O 1
ATOM 6989 N N . SER B 1 255 ? 19.797 6.48 -3.83 1 96.75 255 SER B N 1
ATOM 6990 C CA . SER B 1 255 ? 20.875 7.055 -3.037 1 96.75 255 SER B CA 1
ATOM 6991 C C . SER B 1 255 ? 20.875 8.578 -3.127 1 96.75 255 SER B C 1
ATOM 6993 O O . SER B 1 255 ? 20.953 9.266 -2.107 1 96.75 255 SER B O 1
ATOM 6995 N N . ILE B 1 256 ? 20.734 9.102 -4.312 1 97.81 256 ILE B N 1
ATOM 6996 C CA . ILE B 1 256 ? 20.797 10.547 -4.539 1 97.81 256 ILE B CA 1
ATOM 6997 C C . ILE B 1 256 ? 19.594 11.227 -3.902 1 97.81 256 ILE B C 1
ATOM 6999 O O . ILE B 1 256 ? 19.75 12.203 -3.166 1 97.81 256 ILE B O 1
ATOM 7003 N N . PHE B 1 257 ? 18.438 10.68 -4.137 1 98 257 PHE B N 1
ATOM 7004 C CA . PHE B 1 257 ? 17.234 11.305 -3.604 1 98 257 PHE B CA 1
ATOM 7005 C C . PHE B 1 257 ? 17.172 11.133 -2.09 1 98 257 PHE B C 1
ATOM 7007 O O . PHE B 1 257 ? 16.641 12 -1.389 1 98 257 PHE B O 1
ATOM 7014 N N . GLY B 1 258 ? 17.703 9.977 -1.607 1 97.5 258 GLY B N 1
ATOM 7015 C CA . GLY B 1 258 ? 17.797 9.82 -0.165 1 97.5 258 GLY B CA 1
ATOM 7016 C C . GLY B 1 258 ? 18.672 10.875 0.496 1 97.5 258 GLY B C 1
ATOM 7017 O O . GLY B 1 258 ? 18.312 11.414 1.544 1 97.5 258 GLY B O 1
ATOM 7018 N N . LEU B 1 259 ? 19.766 11.211 -0.109 1 98.31 259 LEU B N 1
ATOM 7019 C CA . LEU B 1 259 ? 20.688 12.219 0.43 1 98.31 259 LEU B CA 1
ATOM 7020 C C . LEU B 1 259 ? 20.094 13.617 0.283 1 98.31 259 LEU B C 1
ATOM 7022 O O . LEU B 1 259 ? 20.25 14.461 1.174 1 98.31 259 LEU B O 1
ATOM 7026 N N . MET B 1 260 ? 19.438 13.812 -0.846 1 97.81 260 MET B N 1
ATOM 7027 C CA . MET B 1 260 ? 18.781 15.109 -1.03 1 97.81 260 MET B CA 1
ATOM 7028 C C . MET B 1 260 ? 17.688 15.312 0.004 1 97.81 260 MET B C 1
ATOM 7030 O O . MET B 1 260 ? 17.516 16.422 0.518 1 97.81 260 MET B O 1
ATOM 7034 N N . PHE B 1 261 ? 16.984 14.305 0.304 1 97.19 261 PHE B N 1
ATOM 7035 C CA . PHE B 1 261 ? 15.977 14.367 1.354 1 97.19 261 PHE B CA 1
ATOM 7036 C C . PHE B 1 261 ? 16.609 14.672 2.703 1 97.19 261 PHE B C 1
ATOM 7038 O O . PHE B 1 261 ? 16.109 15.5 3.463 1 97.19 261 PHE B O 1
ATOM 7045 N N . THR B 1 262 ? 17.703 14.023 2.934 1 97.19 262 THR B N 1
ATOM 7046 C CA . THR B 1 262 ? 18.422 14.234 4.191 1 97.19 262 THR B CA 1
ATOM 7047 C C . THR B 1 262 ? 18.844 15.695 4.336 1 97.19 262 THR B C 1
ATOM 7049 O O . THR B 1 262 ? 18.641 16.297 5.387 1 97.19 262 THR B O 1
ATOM 7052 N N . LEU B 1 263 ? 19.359 16.297 3.279 1 97 263 LEU B N 1
ATOM 7053 C CA . LEU B 1 263 ? 19.828 17.688 3.293 1 97 263 LEU B CA 1
ATOM 7054 C C . LEU B 1 263 ? 18.672 18.656 3.547 1 97 263 LEU B C 1
ATOM 7056 O O . LEU B 1 263 ? 18.797 19.578 4.355 1 97 263 LEU B O 1
ATOM 7060 N N . SER B 1 264 ? 17.609 18.328 2.898 1 94.5 264 SER B N 1
ATOM 7061 C CA . SER B 1 264 ? 16.484 19.25 2.945 1 94.5 264 SER B CA 1
ATOM 7062 C C . SER B 1 264 ? 15.664 19.078 4.219 1 94.5 264 SER B C 1
ATOM 7064 O O . SER B 1 264 ? 15.289 20.047 4.867 1 94.5 264 SER B O 1
ATOM 7066 N N . PHE B 1 265 ? 15.383 17.891 4.609 1 93.94 265 PHE B N 1
ATOM 7067 C CA . PHE B 1 265 ? 14.531 17.609 5.758 1 93.94 265 PHE B CA 1
ATOM 7068 C C . PHE B 1 265 ? 15.203 18.047 7.055 1 93.94 265 PHE B C 1
ATOM 7070 O O . PHE B 1 265 ? 14.562 18.609 7.938 1 93.94 265 PHE B O 1
ATOM 7077 N N . LEU B 1 266 ? 16.516 17.812 7.109 1 93.94 266 LEU B N 1
ATOM 7078 C CA . LEU B 1 266 ? 17.25 18.109 8.336 1 93.94 266 LEU B CA 1
ATOM 7079 C C . LEU B 1 266 ? 17.844 19.516 8.289 1 93.94 266 LEU B C 1
ATOM 7081 O O . LEU B 1 266 ? 18.531 19.938 9.219 1 93.94 266 LEU B O 1
ATOM 7085 N N . CYS B 1 267 ? 17.641 20.203 7.223 1 92.5 267 CYS B N 1
ATOM 7086 C CA . CYS B 1 267 ? 18.188 21.547 7.07 1 92.5 267 CYS B CA 1
ATOM 7087 C C . CYS B 1 267 ? 19.672 21.578 7.391 1 92.5 267 CYS B C 1
ATOM 7089 O O . CYS B 1 267 ? 20.125 22.391 8.211 1 92.5 267 CYS B O 1
ATOM 7091 N N . VAL B 1 268 ? 20.359 20.781 6.73 1 95.69 268 VAL B N 1
ATOM 7092 C CA . VAL B 1 268 ? 21.75 20.516 7.062 1 95.69 268 VAL B CA 1
ATOM 7093 C C . VAL B 1 268 ? 22.609 21.734 6.699 1 95.69 268 VAL B C 1
ATOM 7095 O O . VAL B 1 268 ? 23.594 22.031 7.371 1 95.69 268 VAL B O 1
ATOM 7098 N N . LYS B 1 269 ? 22.25 22.469 5.672 1 93.81 269 LYS B N 1
ATOM 7099 C CA . LYS B 1 269 ? 23 23.641 5.254 1 93.81 269 LYS B CA 1
ATOM 7100 C C . LYS B 1 269 ? 23.094 24.672 6.387 1 93.81 269 LYS B C 1
ATOM 7102 O O . LYS B 1 269 ? 24.141 25.266 6.602 1 93.81 269 LYS B O 1
ATOM 7107 N N . ALA B 1 270 ? 22 24.75 7.133 1 90.62 270 ALA B N 1
ATOM 7108 C CA . ALA B 1 270 ? 21.922 25.734 8.211 1 90.62 270 ALA B CA 1
ATOM 7109 C C . ALA B 1 270 ? 22.438 25.156 9.523 1 90.62 270 ALA B C 1
ATOM 7111 O O . ALA B 1 270 ? 23.172 25.828 10.258 1 90.62 270 ALA B O 1
ATOM 7112 N N . LYS B 1 271 ? 22.188 23.922 9.805 1 91.38 271 LYS B N 1
ATOM 7113 C CA . LYS B 1 271 ? 22.438 23.344 11.125 1 91.38 271 LYS B CA 1
ATOM 7114 C C . LYS B 1 271 ? 23.812 22.703 11.195 1 91.38 271 LYS B C 1
ATOM 7116 O O . LYS B 1 271 ? 24.422 22.641 12.266 1 91.38 271 LYS B O 1
ATOM 7121 N N . ALA B 1 272 ? 24.25 22.234 10.062 1 94.44 272 ALA B N 1
ATOM 7122 C CA . ALA B 1 272 ? 25.562 21.578 10.023 1 94.44 272 ALA B CA 1
ATOM 7123 C C . ALA B 1 272 ? 26.234 21.781 8.672 1 94.44 272 ALA B C 1
ATOM 7125 O O . ALA B 1 272 ? 26.328 20.844 7.875 1 94.44 272 ALA B O 1
ATOM 7126 N N . PRO B 1 273 ? 26.969 22.828 8.445 1 94.31 273 PRO B N 1
ATOM 7127 C CA . PRO B 1 273 ? 27.531 23.156 7.129 1 94.31 273 PRO B CA 1
ATOM 7128 C C . PRO B 1 273 ? 28.672 22.234 6.727 1 94.31 273 PRO B C 1
ATOM 7130 O O . PRO B 1 273 ? 28.859 21.969 5.539 1 94.31 273 PRO B O 1
ATOM 7133 N N . HIS B 1 274 ? 29.438 21.734 7.719 1 95.44 274 HIS B N 1
ATOM 7134 C CA . HIS B 1 274 ? 30.516 20.812 7.391 1 95.44 274 HIS B CA 1
ATOM 7135 C C . HIS B 1 274 ? 29.969 19.5 6.863 1 95.44 274 HIS B C 1
ATOM 7137 O O . HIS B 1 274 ? 30.516 18.922 5.922 1 95.44 274 HIS B O 1
ATOM 7143 N N . LEU B 1 275 ? 28.891 19.078 7.48 1 97.25 275 LEU B N 1
ATOM 7144 C CA . LEU B 1 275 ? 28.266 17.844 7.027 1 97.25 275 LEU B CA 1
ATOM 7145 C C . LEU B 1 275 ? 27.562 18.047 5.688 1 97.25 275 LEU B C 1
ATOM 7147 O O . LEU B 1 275 ? 27.469 17.125 4.879 1 97.25 275 LEU B O 1
ATOM 7151 N N . TYR B 1 276 ? 27.125 19.266 5.441 1 97.56 276 TYR B N 1
ATOM 7152 C CA . TYR B 1 276 ? 26.547 19.594 4.148 1 97.56 276 TYR B CA 1
ATOM 7153 C C . TYR B 1 276 ? 27.531 19.344 3.02 1 97.56 276 TYR B C 1
ATOM 7155 O O . TYR B 1 276 ? 27.188 18.719 2.01 1 97.56 276 TYR B O 1
ATOM 7163 N N . ARG B 1 277 ? 28.797 19.828 3.219 1 97.06 277 ARG B N 1
ATOM 7164 C CA . ARG B 1 277 ? 29.844 19.656 2.215 1 97.06 277 ARG B CA 1
ATOM 7165 C C . ARG B 1 277 ? 30.188 18.188 2.021 1 97.06 277 ARG B C 1
ATOM 7167 O O . ARG B 1 277 ? 30.453 17.75 0.901 1 97.06 277 ARG B O 1
ATOM 7174 N N . LEU B 1 278 ? 30.078 17.453 3.139 1 97.88 278 LEU B N 1
ATOM 7175 C CA . LEU B 1 278 ? 30.359 16.016 3.062 1 97.88 278 LEU B CA 1
ATOM 7176 C C . LEU B 1 278 ? 29.281 15.305 2.242 1 97.88 278 LEU B C 1
ATOM 7178 O O . LEU B 1 278 ? 29.609 14.477 1.387 1 97.88 278 LEU B O 1
ATOM 7182 N N . VAL B 1 279 ? 28.031 15.602 2.537 1 98.31 279 VAL B N 1
ATOM 7183 C CA . VAL B 1 279 ? 26.922 14.969 1.834 1 98.31 279 VAL B CA 1
ATOM 7184 C C . VAL B 1 279 ? 26.984 15.305 0.347 1 98.31 279 VAL B C 1
ATOM 7186 O O . VAL B 1 279 ? 26.797 14.438 -0.505 1 98.31 279 VAL B O 1
ATOM 7189 N N . ILE B 1 280 ? 27.328 16.531 0.008 1 97.81 280 ILE B N 1
ATOM 7190 C CA . ILE B 1 280 ? 27.438 16.953 -1.384 1 97.81 280 ILE B CA 1
ATOM 7191 C C . ILE B 1 280 ? 28.594 16.219 -2.055 1 97.81 280 ILE B C 1
ATOM 7193 O O . ILE B 1 280 ? 28.5 15.805 -3.215 1 97.81 280 ILE B O 1
ATOM 7197 N N . ALA B 1 281 ? 29.656 16.109 -1.311 1 98 281 ALA B N 1
ATOM 7198 C CA . ALA B 1 281 ? 30.797 15.375 -1.841 1 98 281 ALA B CA 1
ATOM 7199 C C . ALA B 1 281 ? 30.438 13.938 -2.168 1 98 281 ALA B C 1
ATOM 7201 O O . ALA B 1 281 ? 30.828 13.406 -3.207 1 98 281 ALA B O 1
ATOM 7202 N N . VAL B 1 282 ? 29.719 13.32 -1.277 1 98.25 282 VAL B N 1
ATOM 7203 C CA . VAL B 1 282 ? 29.297 11.938 -1.478 1 98.25 282 VAL B CA 1
ATOM 7204 C C . VAL B 1 282 ? 28.359 11.852 -2.672 1 98.25 282 VAL B C 1
ATOM 7206 O O . VAL B 1 282 ? 28.406 10.898 -3.451 1 98.25 282 VAL B O 1
ATOM 7209 N N . ILE B 1 283 ? 27.438 12.836 -2.855 1 98.25 283 ILE B N 1
ATOM 7210 C CA . ILE B 1 283 ? 26.531 12.875 -3.988 1 98.25 283 ILE B CA 1
ATOM 7211 C C . ILE B 1 283 ? 27.312 12.953 -5.293 1 98.25 283 ILE B C 1
ATOM 7213 O O . ILE B 1 283 ? 27.031 12.219 -6.238 1 98.25 283 ILE B O 1
ATOM 7217 N N . VAL B 1 284 ? 28.312 13.789 -5.293 1 97.94 284 VAL B N 1
ATOM 7218 C CA . VAL B 1 284 ? 29.109 14 -6.496 1 97.94 284 VAL B CA 1
ATOM 7219 C C . VAL B 1 284 ? 29.922 12.734 -6.801 1 97.94 284 VAL B C 1
ATOM 7221 O O . VAL B 1 284 ? 29.953 12.281 -7.945 1 97.94 284 VAL B O 1
ATOM 7224 N N . LEU B 1 285 ? 30.5 12.18 -5.789 1 97.44 285 LEU B N 1
ATOM 7225 C CA . LEU B 1 285 ? 31.297 10.977 -5.973 1 97.44 285 LEU B CA 1
ATOM 7226 C C . LEU B 1 285 ? 30.422 9.805 -6.434 1 97.44 285 LEU B C 1
ATOM 7228 O O . LEU B 1 285 ? 30.844 9.023 -7.289 1 97.44 285 LEU B O 1
ATOM 7232 N N . ARG B 1 286 ? 29.312 9.664 -5.824 1 96.81 286 ARG B N 1
ATOM 7233 C CA . ARG B 1 286 ? 28.391 8.602 -6.215 1 96.81 286 ARG B CA 1
ATOM 7234 C C . ARG B 1 286 ? 27.906 8.797 -7.645 1 96.81 286 ARG B C 1
ATOM 7236 O O . ARG B 1 286 ? 27.703 7.828 -8.375 1 96.81 286 ARG B O 1
ATOM 7243 N N . SER B 1 287 ? 27.641 10.016 -8.055 1 97.62 287 SER B N 1
ATOM 7244 C CA . SER B 1 287 ? 27.219 10.32 -9.414 1 97.62 287 SER B CA 1
ATOM 7245 C C . SER B 1 287 ? 28.328 10.016 -10.422 1 97.62 287 SER B C 1
ATOM 7247 O O . SER B 1 287 ? 28.047 9.5 -11.508 1 97.62 287 SER B O 1
ATOM 7249 N N . LEU B 1 288 ? 29.5 10.336 -10.039 1 96.88 288 LEU B N 1
ATOM 7250 C CA . LEU B 1 288 ? 30.641 10.008 -10.898 1 96.88 288 LEU B CA 1
ATOM 7251 C C . LEU B 1 288 ? 30.781 8.5 -11.055 1 96.88 288 LEU B C 1
ATOM 7253 O O . LEU B 1 288 ? 31.047 8.016 -12.156 1 96.88 288 LEU B O 1
ATOM 7257 N N . PHE B 1 289 ? 30.641 7.84 -9.945 1 96.19 289 PHE B N 1
ATOM 7258 C CA . PHE B 1 289 ? 30.688 6.383 -9.992 1 96.19 289 PHE B CA 1
ATOM 7259 C C . PHE B 1 289 ? 29.609 5.824 -10.898 1 96.19 289 PHE B C 1
ATOM 7261 O O . PHE B 1 289 ? 29.844 4.871 -11.648 1 96.19 289 PHE B O 1
ATOM 7268 N N . PHE B 1 290 ? 28.422 6.387 -10.812 1 96 290 PHE B N 1
ATOM 7269 C CA . PHE B 1 290 ? 27.312 5.957 -11.648 1 96 290 PHE B CA 1
ATOM 7270 C C . PHE B 1 290 ? 27.625 6.16 -13.125 1 96 290 PHE B C 1
ATOM 7272 O O . PHE B 1 290 ? 27.344 5.301 -13.953 1 96 290 PHE B O 1
ATOM 7279 N N . LEU B 1 291 ? 28.281 7.281 -13.477 1 96.06 291 LEU B N 1
ATOM 7280 C CA . LEU B 1 291 ? 28.656 7.566 -14.859 1 96.06 291 LEU B CA 1
ATOM 7281 C C . LEU B 1 291 ? 29.656 6.543 -15.375 1 96.06 291 LEU B C 1
ATOM 7283 O O . LEU B 1 291 ? 29.594 6.125 -16.531 1 96.06 291 LEU B O 1
ATOM 7287 N N . VAL B 1 292 ? 30.516 6.094 -14.516 1 95.06 292 VAL B N 1
ATOM 7288 C CA . VAL B 1 292 ? 31.484 5.07 -14.883 1 95.06 292 VAL B CA 1
ATOM 7289 C C . VAL B 1 292 ? 30.781 3.732 -15.078 1 95.06 292 VAL B C 1
ATOM 7291 O O . VAL B 1 292 ? 31.141 2.953 -15.969 1 95.06 292 VAL B O 1
ATOM 7294 N N . CYS B 1 293 ? 29.781 3.445 -14.227 1 92.81 293 CYS B N 1
ATOM 7295 C CA . CYS B 1 293 ? 29.016 2.205 -14.312 1 92.81 293 CYS B CA 1
ATOM 7296 C C . CYS B 1 293 ? 28.25 2.119 -15.625 1 92.81 293 CYS B C 1
ATOM 7298 O O . CYS B 1 293 ? 28.031 1.027 -16.156 1 92.81 293 CYS B O 1
ATOM 7300 N N . LEU B 1 294 ? 27.828 3.303 -16.203 1 91.88 294 LEU B N 1
ATOM 7301 C CA . LEU B 1 294 ? 27.094 3.316 -17.469 1 91.88 294 LEU B CA 1
ATOM 7302 C C . LEU B 1 294 ? 27.969 2.822 -18.609 1 91.88 294 LEU B C 1
ATOM 7304 O O . LEU B 1 294 ? 27.469 2.25 -19.578 1 91.88 294 LEU B O 1
ATOM 7308 N N . LEU B 1 295 ? 29.266 2.953 -18.438 1 90.56 295 LEU B N 1
ATOM 7309 C CA . LEU B 1 295 ? 30.203 2.508 -19.453 1 90.56 295 LEU B CA 1
ATOM 7310 C C . LEU B 1 295 ? 30.562 1.039 -19.25 1 90.56 295 LEU B C 1
ATOM 7312 O O . LEU B 1 295 ? 30.812 0.323 -20.234 1 90.56 295 LEU B O 1
ATOM 7316 N N . ASN B 1 296 ? 30.672 0.67 -17.969 1 89.12 296 ASN B N 1
ATOM 7317 C CA . ASN B 1 296 ? 30.938 -0.718 -17.609 1 89.12 296 ASN B CA 1
ATOM 7318 C C . ASN B 1 296 ? 29.859 -1.261 -16.672 1 89.12 296 ASN B C 1
ATOM 7320 O O . ASN B 1 296 ? 29.938 -1.094 -15.453 1 89.12 296 ASN B O 1
ATOM 7324 N N . THR B 1 297 ? 29.016 -2.055 -17.172 1 83.75 297 THR B N 1
ATOM 7325 C CA . THR B 1 297 ? 27.844 -2.504 -16.453 1 83.75 297 THR B CA 1
ATOM 7326 C C . THR B 1 297 ? 28.219 -3.512 -15.367 1 83.75 297 THR B C 1
ATOM 7328 O O . THR B 1 297 ? 27.438 -3.775 -14.453 1 83.75 297 THR B O 1
ATOM 7331 N N . HIS B 1 298 ? 29.391 -4.039 -15.383 1 83.56 298 HIS B N 1
ATOM 7332 C CA . HIS B 1 298 ? 29.844 -4.984 -14.367 1 83.56 298 HIS B CA 1
ATOM 7333 C C . HIS B 1 298 ? 29.984 -4.305 -13.008 1 83.56 298 HIS B C 1
ATOM 7335 O O . HIS B 1 298 ? 29.812 -4.949 -11.969 1 83.56 298 HIS B O 1
ATOM 7341 N N . LEU B 1 299 ? 30.172 -2.982 -13.062 1 87.56 299 LEU B N 1
ATOM 7342 C CA . LEU B 1 299 ? 30.391 -2.232 -11.836 1 87.56 299 LEU B CA 1
ATOM 7343 C C . LEU B 1 299 ? 29.094 -2.061 -11.047 1 87.56 299 LEU B C 1
ATOM 7345 O O . LEU B 1 299 ? 29.125 -1.756 -9.859 1 87.56 299 LEU B O 1
ATOM 7349 N N . PHE B 1 300 ? 28 -2.311 -11.68 1 85.38 300 PHE B N 1
ATOM 7350 C CA . PHE B 1 300 ? 26.719 -2.229 -10.992 1 85.38 300 PHE B CA 1
ATOM 7351 C C . PHE B 1 300 ? 26.594 -3.322 -9.938 1 85.38 300 PHE B C 1
ATOM 7353 O O . PHE B 1 300 ? 25.766 -3.229 -9.031 1 85.38 300 PHE B O 1
ATOM 7360 N N . ASN B 1 301 ? 27.406 -4.285 -9.961 1 81.75 301 ASN B N 1
ATOM 7361 C CA . ASN B 1 301 ? 27.312 -5.422 -9.047 1 81.75 301 ASN B CA 1
ATOM 7362 C C . ASN B 1 301 ? 27.859 -5.07 -7.668 1 81.75 301 ASN B C 1
ATOM 7364 O O . ASN B 1 301 ? 27.625 -5.805 -6.703 1 81.75 301 ASN B O 1
ATOM 7368 N N . TYR B 1 302 ? 28.5 -3.955 -7.621 1 83.69 302 TYR B N 1
ATOM 7369 C CA . TYR B 1 302 ? 29.031 -3.529 -6.332 1 83.69 302 TYR B CA 1
ATOM 7370 C C . TYR B 1 302 ? 28 -2.711 -5.562 1 83.69 302 TYR B C 1
ATOM 7372 O O . TYR B 1 302 ? 28.188 -1.511 -5.348 1 83.69 302 TYR B O 1
ATOM 7380 N N . LYS B 1 303 ? 27.031 -3.357 -5.035 1 86.62 303 LYS B N 1
ATOM 7381 C CA . LYS B 1 303 ? 25.906 -2.729 -4.352 1 86.62 303 LYS B CA 1
ATOM 7382 C C . LYS B 1 303 ? 26.297 -2.291 -2.943 1 86.62 303 LYS B C 1
ATOM 7384 O O . LYS B 1 303 ? 25.625 -1.449 -2.344 1 86.62 303 LYS B O 1
ATOM 7389 N N . LEU B 1 304 ? 27.453 -2.756 -2.463 1 86.69 304 LEU B N 1
ATOM 7390 C CA . LEU B 1 304 ? 27.891 -2.449 -1.106 1 86.69 304 LEU B CA 1
ATOM 7391 C C . LEU B 1 304 ? 28.297 -0.982 -0.982 1 86.69 304 LEU B C 1
ATOM 7393 O O . LEU B 1 304 ? 28.344 -0.44 0.124 1 86.69 304 LEU B O 1
ATOM 7397 N N . ILE B 1 305 ? 28.547 -0.364 -2.086 1 90.25 305 ILE B N 1
ATOM 7398 C CA . ILE B 1 305 ? 28.938 1.043 -2.094 1 90.25 305 ILE B CA 1
ATOM 7399 C C . ILE B 1 305 ? 27.828 1.89 -1.488 1 90.25 305 ILE B C 1
ATOM 7401 O O . ILE B 1 305 ? 28.078 2.982 -0.974 1 90.25 305 ILE B O 1
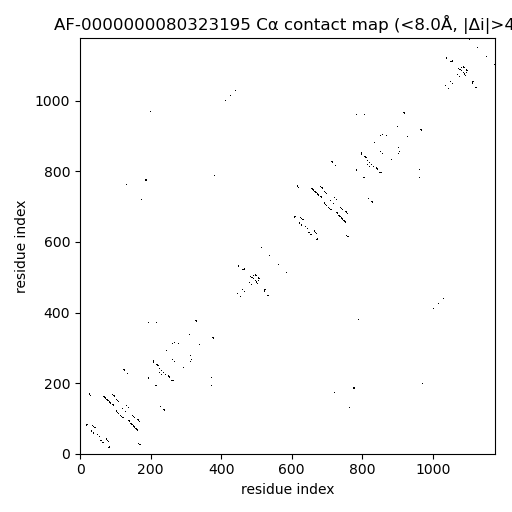ATOM 7405 N N . GLU B 1 306 ? 26.578 1.357 -1.521 1 92.25 306 GLU B N 1
ATOM 7406 C CA . GLU B 1 306 ? 25.422 2.102 -1.025 1 92.25 306 GLU B CA 1
ATOM 7407 C C . GLU B 1 306 ? 25.484 2.271 0.49 1 92.25 306 GLU B C 1
ATOM 7409 O O . GLU B 1 306 ? 24.766 3.084 1.06 1 92.25 306 GLU B O 1
ATOM 7414 N N . PHE B 1 307 ? 26.375 1.531 1.087 1 93.44 307 PHE B N 1
ATOM 7415 C CA . PHE B 1 307 ? 26.531 1.635 2.533 1 93.44 307 PHE B CA 1
ATOM 7416 C C . PHE B 1 307 ? 27.125 2.979 2.922 1 93.44 307 PHE B C 1
ATOM 7418 O O . PHE B 1 307 ? 26.859 3.5 4.004 1 93.44 307 PHE B O 1
ATOM 7425 N N . ILE B 1 308 ? 27.844 3.605 2.014 1 95.19 308 ILE B N 1
ATOM 7426 C CA . ILE B 1 308 ? 28.516 4.871 2.289 1 95.19 308 ILE B CA 1
ATOM 7427 C C . ILE B 1 308 ? 27.484 5.992 2.385 1 95.19 308 ILE B C 1
ATOM 7429 O O . ILE B 1 308 ? 27.375 6.672 3.408 1 95.19 308 ILE B O 1
ATOM 7433 N N . PRO B 1 309 ? 26.688 6.184 1.31 1 96.44 309 PRO B N 1
ATOM 7434 C CA . PRO B 1 309 ? 25.672 7.223 1.448 1 96.44 309 PRO B CA 1
ATOM 7435 C C . PRO B 1 309 ? 24.719 6.961 2.613 1 96.44 309 PRO B C 1
ATOM 7437 O O . PRO B 1 309 ? 24.234 7.902 3.252 1 96.44 309 PRO B O 1
ATOM 7440 N N . LEU B 1 310 ? 24.438 5.719 2.92 1 96.94 310 LEU B N 1
ATOM 7441 C CA . LEU B 1 310 ? 23.547 5.379 4.035 1 96.94 310 LEU B CA 1
ATOM 7442 C C . LEU B 1 310 ? 24.156 5.816 5.359 1 96.94 310 LEU B C 1
ATOM 7444 O O . LEU B 1 310 ? 23.484 6.426 6.191 1 96.94 310 LEU B O 1
ATOM 7448 N N . LEU B 1 311 ? 25.422 5.617 5.523 1 97.19 311 LEU B N 1
ATOM 7449 C CA . LEU B 1 311 ? 26.109 5.957 6.77 1 97.19 311 LEU B CA 1
ATOM 7450 C C . LEU B 1 311 ? 26.219 7.473 6.926 1 97.19 311 LEU B C 1
ATOM 7452 O O . LEU B 1 311 ? 26.125 7.996 8.039 1 97.19 311 LEU B O 1
ATOM 7456 N N . VAL B 1 312 ? 26.453 8.117 5.832 1 97.69 312 VAL B N 1
ATOM 7457 C CA . VAL B 1 312 ? 26.562 9.57 5.871 1 97.69 312 VAL B CA 1
ATOM 7458 C C . VAL B 1 312 ? 25.234 10.188 6.262 1 97.69 312 VAL B C 1
ATOM 7460 O O . VAL B 1 312 ? 25.172 11.102 7.09 1 97.69 312 VAL B O 1
ATOM 7463 N N . ALA B 1 313 ? 24.188 9.68 5.66 1 97.5 313 ALA B N 1
ATOM 7464 C CA . ALA B 1 313 ? 22.859 10.172 6.016 1 97.5 313 ALA B CA 1
ATOM 7465 C C . ALA B 1 313 ? 22.531 9.867 7.477 1 97.5 313 ALA B C 1
ATOM 7467 O O . ALA B 1 313 ? 22.016 10.727 8.195 1 97.5 313 ALA B O 1
ATOM 7468 N N . TYR B 1 314 ? 22.844 8.633 7.848 1 97.69 314 TYR B N 1
ATOM 7469 C CA . TYR B 1 314 ? 22.609 8.203 9.219 1 97.69 314 TYR B CA 1
ATOM 7470 C C . TYR B 1 314 ? 23.406 9.055 10.203 1 97.69 314 TYR B C 1
ATOM 7472 O O . TYR B 1 314 ? 22.844 9.539 11.195 1 97.69 314 TYR B O 1
ATOM 7480 N N . GLY B 1 315 ? 24.656 9.305 9.953 1 97.5 315 GLY B N 1
ATOM 7481 C CA . GLY B 1 315 ? 25.5 10.125 10.805 1 97.5 315 GLY B CA 1
ATOM 7482 C C . GLY B 1 315 ? 25.031 11.562 10.891 1 97.5 315 GLY B C 1
ATOM 7483 O O . GLY B 1 315 ? 25.062 12.172 11.961 1 97.5 315 GLY B O 1
ATOM 7484 N N . THR B 1 316 ? 24.641 12.078 9.773 1 97.56 316 THR B N 1
ATOM 7485 C CA . THR B 1 316 ? 24.125 13.438 9.75 1 97.56 316 THR B CA 1
ATOM 7486 C C . THR B 1 316 ? 22.859 13.555 10.602 1 97.56 316 THR B C 1
ATOM 7488 O O . THR B 1 316 ? 22.688 14.539 11.328 1 97.56 316 THR B O 1
ATOM 7491 N N . GLY B 1 317 ? 21.984 12.531 10.453 1 96.94 317 GLY B N 1
ATOM 7492 C CA . GLY B 1 317 ? 20.781 12.516 11.281 1 96.94 317 GLY B CA 1
ATOM 7493 C C . GLY B 1 317 ? 21.094 12.5 12.766 1 96.94 317 GLY B C 1
ATOM 7494 O O . GLY B 1 317 ? 20.484 13.234 13.547 1 96.94 317 GLY B O 1
ATOM 7495 N N . ILE B 1 318 ? 22.078 11.773 13.133 1 97.19 318 ILE B N 1
ATOM 7496 C CA . ILE B 1 318 ? 22.484 11.664 14.531 1 97.19 318 ILE B CA 1
ATOM 7497 C C . ILE B 1 318 ? 23.016 13.008 15.016 1 97.19 318 ILE B C 1
ATOM 7499 O O . ILE B 1 318 ? 22.688 13.453 16.125 1 97.19 318 ILE B O 1
ATOM 7503 N N . TYR B 1 319 ? 23.797 13.617 14.18 1 97.06 319 TYR B N 1
ATOM 7504 C CA . TYR B 1 319 ? 24.406 14.898 14.531 1 97.06 319 TYR B CA 1
ATOM 7505 C C . TYR B 1 319 ? 23.328 15.961 14.766 1 97.06 319 TYR B C 1
ATOM 7507 O O . TYR B 1 319 ? 23.375 16.688 15.758 1 97.06 319 TYR B O 1
ATOM 7515 N N . VAL B 1 320 ? 22.438 16.031 13.891 1 95.38 320 VAL B N 1
ATOM 7516 C CA . VAL B 1 320 ? 21.391 17.047 13.977 1 95.38 320 VAL B CA 1
ATOM 7517 C C . VAL B 1 320 ? 20.469 16.734 15.148 1 95.38 320 VAL B C 1
ATOM 7519 O O . VAL B 1 320 ? 19.969 17.641 15.812 1 95.38 320 VAL B O 1
ATOM 7522 N N . TRP B 1 321 ? 20.219 15.484 15.367 1 95.06 321 TRP B N 1
ATOM 7523 C CA . TRP B 1 321 ? 19.406 15.078 16.516 1 95.06 321 TRP B CA 1
ATOM 7524 C C . TRP B 1 321 ? 20.078 15.508 17.828 1 95.06 321 TRP B C 1
ATOM 7526 O O . TRP B 1 321 ? 19.406 16.016 18.719 1 95.06 321 TRP B O 1
ATOM 7536 N N . LYS B 1 322 ? 21.359 15.375 17.953 1 95 322 LYS B N 1
ATOM 7537 C CA . LYS B 1 322 ? 22.094 15.75 19.141 1 95 322 LYS B CA 1
ATOM 7538 C C . LYS B 1 322 ? 22.094 17.266 19.344 1 95 322 LYS B C 1
ATOM 7540 O O . LYS B 1 322 ? 22.219 17.75 20.469 1 95 322 LYS B O 1
ATOM 7545 N N . LYS B 1 323 ? 21.859 17.938 18.312 1 92.25 323 LYS B N 1
ATOM 7546 C CA . LYS B 1 323 ? 21.812 19.406 18.391 1 92.25 323 LYS B CA 1
ATOM 7547 C C . LYS B 1 323 ? 20.438 19.891 18.828 1 92.25 323 LYS B C 1
ATOM 7549 O O . LYS B 1 323 ? 20.219 21.094 18.969 1 92.25 323 LYS B O 1
ATOM 7554 N N . GLY B 1 324 ? 19.438 18.953 18.906 1 88.5 324 GLY B N 1
ATOM 7555 C CA . GLY B 1 324 ? 18.172 19.312 19.547 1 88.5 324 GLY B CA 1
ATOM 7556 C C . GLY B 1 324 ? 17 19.344 18.578 1 88.5 324 GLY B C 1
ATOM 7557 O O . GLY B 1 324 ? 15.898 19.75 18.938 1 88.5 324 GLY B O 1
ATOM 7558 N N . TYR B 1 325 ? 17.266 19 17.375 1 87.5 325 TYR B N 1
ATOM 7559 C CA . TYR B 1 325 ? 16.172 18.953 16.422 1 87.5 325 TYR B CA 1
ATOM 7560 C C . TYR B 1 325 ? 15.32 17.703 16.625 1 87.5 325 TYR B C 1
ATOM 7562 O O . TYR B 1 325 ? 15.672 16.625 16.141 1 87.5 325 TYR B O 1
ATOM 7570 N N . ARG B 1 326 ? 14.148 17.734 17.125 1 85.75 326 ARG B N 1
ATOM 7571 C CA . ARG B 1 326 ? 13.32 16.656 17.625 1 85.75 326 ARG B CA 1
ATOM 7572 C C . ARG B 1 326 ? 12.859 15.742 16.484 1 85.75 326 ARG B C 1
ATOM 7574 O O . ARG B 1 326 ? 12.883 14.516 16.609 1 85.75 326 ARG B O 1
ATOM 7581 N N . PRO B 1 327 ? 12.453 16.297 15.352 1 86.44 327 PRO B N 1
ATOM 7582 C CA . PRO B 1 327 ? 11.977 15.43 14.273 1 86.44 327 PRO B CA 1
ATOM 7583 C C . PRO B 1 327 ? 13.07 14.492 13.75 1 86.44 327 PRO B C 1
ATOM 7585 O O . PRO B 1 327 ? 12.766 13.453 13.164 1 86.44 327 PRO B O 1
ATOM 7588 N N . ALA B 1 328 ? 14.32 14.797 14.031 1 92.5 328 ALA B N 1
ATOM 7589 C CA . ALA B 1 328 ? 15.438 13.984 13.562 1 92.5 328 ALA B CA 1
ATOM 7590 C C . ALA B 1 328 ? 15.492 12.648 14.305 1 92.5 328 ALA B C 1
ATOM 7592 O O . ALA B 1 328 ? 16.141 11.703 13.836 1 92.5 328 ALA B O 1
ATOM 7593 N N . MET B 1 329 ? 14.844 12.555 15.414 1 93.81 329 MET B N 1
ATOM 7594 C CA . MET B 1 329 ? 14.828 11.312 16.188 1 93.81 329 MET B CA 1
ATOM 7595 C C . MET B 1 329 ? 14.234 10.172 15.367 1 93.81 329 MET B C 1
ATOM 7597 O O . MET B 1 329 ? 14.844 9.109 15.234 1 93.81 329 MET B O 1
ATOM 7601 N N . PHE B 1 330 ? 13.07 10.406 14.797 1 92.81 330 PHE B N 1
ATOM 7602 C CA . PHE B 1 330 ? 12.391 9.375 14.031 1 92.81 330 PHE B CA 1
ATOM 7603 C C . PHE B 1 330 ? 13.148 9.062 12.75 1 92.81 330 PHE B C 1
ATOM 7605 O O . PHE B 1 330 ? 13.141 7.922 12.273 1 92.81 330 PHE B O 1
ATOM 7612 N N . PHE B 1 331 ? 13.773 10.102 12.25 1 95.19 331 PHE B N 1
ATOM 7613 C CA . PHE B 1 331 ? 14.641 9.891 11.094 1 95.19 331 PHE B CA 1
ATOM 7614 C C . PHE B 1 331 ? 15.773 8.93 11.438 1 95.19 331 PHE B C 1
ATOM 7616 O O . PHE B 1 331 ? 16.031 7.98 10.695 1 95.19 331 PHE B O 1
ATOM 7623 N N . VAL B 1 332 ? 16.391 9.117 12.562 1 97.12 332 VAL B N 1
ATOM 7624 C CA . VAL B 1 332 ? 17.531 8.32 12.984 1 97.12 332 VAL B CA 1
ATOM 7625 C C . VAL B 1 332 ? 17.078 6.891 13.281 1 97.12 332 VAL B C 1
ATOM 7627 O O . VAL B 1 332 ? 17.766 5.93 12.914 1 97.12 332 VAL B O 1
ATOM 7630 N N . ILE B 1 333 ? 15.961 6.688 13.914 1 96.56 333 ILE B N 1
ATOM 7631 C CA . ILE B 1 333 ? 15.438 5.355 14.195 1 96.56 333 ILE B CA 1
ATOM 7632 C C . ILE B 1 333 ? 15.133 4.637 12.883 1 96.56 333 ILE B C 1
ATOM 7634 O O . ILE B 1 333 ? 15.445 3.451 12.727 1 96.56 333 ILE B O 1
ATOM 7638 N N . GLY B 1 334 ? 14.516 5.355 11.938 1 96.31 334 GLY B N 1
ATOM 7639 C CA . GLY B 1 334 ? 14.25 4.777 10.633 1 96.31 334 GLY B CA 1
ATOM 7640 C C . GLY B 1 334 ? 15.5 4.324 9.906 1 96.31 334 GLY B C 1
ATOM 7641 O O . GLY B 1 334 ? 15.555 3.199 9.406 1 96.31 334 GLY B O 1
ATOM 7642 N N . TYR B 1 335 ? 16.5 5.133 9.945 1 96.81 335 TYR B N 1
ATOM 7643 C CA . TYR B 1 335 ? 17.75 4.805 9.258 1 96.81 335 TYR B CA 1
ATOM 7644 C C . TYR B 1 335 ? 18.516 3.723 10 1 96.81 335 TYR B C 1
ATOM 7646 O O . TYR B 1 335 ? 19.344 3.018 9.414 1 96.81 335 TYR B O 1
ATOM 7654 N N . SER B 1 336 ? 18.25 3.611 11.312 1 97.5 336 SER B N 1
ATOM 7655 C CA . SER B 1 336 ? 18.844 2.496 12.047 1 97.5 336 SER B CA 1
ATOM 7656 C C . SER B 1 336 ? 18.344 1.158 11.508 1 97.5 336 SER B C 1
ATOM 7658 O O . SER B 1 336 ? 19.109 0.193 11.422 1 97.5 336 SER B O 1
ATOM 7660 N N . PHE B 1 337 ? 17.125 1.113 11.203 1 95.81 337 PHE B N 1
ATOM 7661 C CA . PHE B 1 337 ? 16.578 -0.103 10.617 1 95.81 337 PHE B CA 1
ATOM 7662 C C . PHE B 1 337 ? 17.234 -0.398 9.273 1 95.81 337 PHE B C 1
ATOM 7664 O O . PHE B 1 337 ? 17.516 -1.557 8.945 1 95.81 337 PHE B O 1
ATOM 7671 N N . LEU B 1 338 ? 17.453 0.619 8.492 1 96.31 338 LEU B N 1
ATOM 7672 C CA . LEU B 1 338 ? 18.125 0.425 7.203 1 96.31 338 LEU B CA 1
ATOM 7673 C C . LEU B 1 338 ? 19.547 -0.096 7.395 1 96.31 338 LEU B C 1
ATOM 7675 O O . LEU B 1 338 ? 19.984 -0.974 6.652 1 96.31 338 LEU B O 1
ATOM 7679 N N . VAL B 1 339 ? 20.234 0.458 8.352 1 96.75 339 VAL B N 1
ATOM 7680 C CA . VAL B 1 339 ? 21.594 0.019 8.641 1 96.75 339 VAL B CA 1
ATOM 7681 C C . VAL B 1 339 ? 21.594 -1.453 9.047 1 96.75 339 VAL B C 1
ATOM 7683 O O . VAL B 1 339 ? 22.422 -2.234 8.578 1 96.75 339 VAL B O 1
ATOM 7686 N N . ILE B 1 340 ? 20.641 -1.833 9.836 1 95 340 ILE B N 1
ATOM 7687 C CA . ILE B 1 340 ? 20.5 -3.225 10.25 1 95 340 ILE B CA 1
ATOM 7688 C C . ILE B 1 340 ? 20.234 -4.105 9.031 1 95 340 ILE B C 1
ATOM 7690 O O . ILE B 1 340 ? 20.828 -5.176 8.891 1 95 340 ILE B O 1
ATOM 7694 N N . GLY B 1 341 ? 19.344 -3.65 8.18 1 92.62 341 GLY B N 1
ATOM 7695 C CA . GLY B 1 341 ? 19.047 -4.402 6.977 1 92.62 341 GLY B CA 1
ATOM 7696 C C . GLY B 1 341 ? 20.25 -4.602 6.078 1 92.62 341 GLY B C 1
ATOM 7697 O O . GLY B 1 341 ? 20.469 -5.699 5.566 1 92.62 341 GLY B O 1
ATOM 7698 N N . PHE B 1 342 ? 21.047 -3.598 5.922 1 92.25 342 PHE B N 1
ATOM 7699 C CA . PHE B 1 342 ? 22.234 -3.678 5.094 1 92.25 342 PHE B CA 1
ATOM 7700 C C . PHE B 1 342 ? 23.281 -4.582 5.738 1 92.25 342 PHE B C 1
ATOM 7702 O O . PHE B 1 342 ? 24.016 -5.293 5.043 1 92.25 342 PHE B O 1
ATOM 7709 N N . LEU B 1 343 ? 23.375 -4.539 7.02 1 91.44 343 LEU B N 1
ATOM 7710 C CA . LEU B 1 343 ? 24.312 -5.406 7.723 1 91.44 343 LEU B CA 1
ATOM 7711 C C . LEU B 1 343 ? 23.938 -6.871 7.547 1 91.44 343 LEU B C 1
ATOM 7713 O O . LEU B 1 343 ? 24.812 -7.723 7.371 1 91.44 343 LEU B O 1
ATOM 7717 N N . ILE B 1 344 ? 22.688 -7.148 7.578 1 89.06 344 ILE B N 1
ATOM 7718 C CA . ILE B 1 344 ? 22.219 -8.516 7.355 1 89.06 344 ILE B CA 1
ATOM 7719 C C . ILE B 1 344 ? 22.594 -8.961 5.941 1 89.06 344 ILE B C 1
ATOM 7721 O O . ILE B 1 344 ? 23.062 -10.078 5.742 1 89.06 344 ILE B O 1
ATOM 7725 N N . LYS B 1 345 ? 22.391 -8.094 4.988 1 86.75 345 LYS B N 1
ATOM 7726 C CA . LYS B 1 345 ? 22.734 -8.43 3.607 1 86.75 345 LYS B CA 1
ATOM 7727 C C . LYS B 1 345 ? 24.219 -8.672 3.445 1 86.75 345 LYS B C 1
ATOM 7729 O O . LYS B 1 345 ? 24.641 -9.539 2.676 1 86.75 345 LYS B O 1
ATOM 7734 N N . ILE B 1 346 ? 25.016 -7.902 4.184 1 84.81 346 ILE B N 1
ATOM 7735 C CA . ILE B 1 346 ? 26.469 -8.07 4.145 1 84.81 346 ILE B CA 1
ATOM 7736 C C . ILE B 1 346 ? 26.844 -9.414 4.77 1 84.81 346 ILE B C 1
ATOM 7738 O O . ILE B 1 346 ? 27.703 -10.125 4.242 1 84.81 346 ILE B O 1
ATOM 7742 N N . LEU B 1 347 ? 26.188 -9.75 5.789 1 84.12 347 LEU B N 1
ATOM 7743 C CA . LEU B 1 347 ? 26.453 -11.023 6.441 1 84.12 347 LEU B CA 1
ATOM 7744 C C . LEU B 1 347 ? 26.062 -12.188 5.535 1 84.12 347 LEU B C 1
ATOM 7746 O O . LEU B 1 347 ? 26.75 -13.211 5.512 1 84.12 347 LEU B O 1
ATOM 7750 N N . LEU B 1 348 ? 25.078 -12.055 4.777 1 79.25 348 LEU B N 1
ATOM 7751 C CA . LEU B 1 348 ? 24.656 -13.094 3.838 1 79.25 348 LEU B CA 1
ATOM 7752 C C . LEU B 1 348 ? 25.641 -13.219 2.688 1 79.25 348 LEU B C 1
ATOM 7754 O O . LEU B 1 348 ? 25.922 -14.32 2.217 1 79.25 348 LEU B O 1
ATOM 7758 N N . LEU B 1 349 ? 26.125 -12.102 2.279 1 75.5 349 LEU B N 1
ATOM 7759 C CA . LEU B 1 349 ? 27.109 -12.094 1.192 1 75.5 349 LEU B CA 1
ATOM 7760 C C . LEU B 1 349 ? 28.406 -12.766 1.623 1 75.5 349 LEU B C 1
ATOM 7762 O O . LEU B 1 349 ? 29.062 -13.438 0.819 1 75.5 349 LEU B O 1
ATOM 7766 N N . LEU B 1 350 ? 28.688 -12.602 2.941 1 76.12 350 LEU B N 1
ATOM 7767 C CA . LEU B 1 350 ? 29.922 -13.172 3.467 1 76.12 350 LEU B CA 1
ATOM 7768 C C . LEU B 1 350 ? 29.734 -14.641 3.844 1 76.12 350 LEU B C 1
ATOM 7770 O O . LEU B 1 350 ? 30.672 -15.305 4.277 1 76.12 350 LEU B O 1
ATOM 7774 N N . ASP B 1 351 ? 28.578 -15.195 3.531 1 73.44 351 ASP B N 1
ATOM 7775 C CA . ASP B 1 351 ? 28.219 -16.594 3.754 1 73.44 351 ASP B CA 1
ATOM 7776 C C . ASP B 1 351 ? 28.547 -17.031 5.184 1 73.44 351 ASP B C 1
ATOM 7778 O O . ASP B 1 351 ? 29.234 -18.031 5.398 1 73.44 351 ASP B O 1
ATOM 7782 N N . VAL B 1 352 ? 28.094 -16.172 6.055 1 73.62 352 VAL B N 1
ATOM 7783 C CA . VAL B 1 352 ? 28.297 -16.547 7.449 1 73.62 352 VAL B CA 1
ATOM 7784 C C . VAL B 1 352 ? 27.438 -17.75 7.797 1 73.62 352 VAL B C 1
ATOM 7786 O O . VAL B 1 352 ? 26.25 -17.797 7.449 1 73.62 352 VAL B O 1
ATOM 7789 N N . SER B 1 353 ? 27.922 -18.828 8.328 1 67.44 353 SER B N 1
ATOM 7790 C CA . SER B 1 353 ? 27.344 -20.156 8.5 1 67.44 353 SER B CA 1
ATOM 7791 C C . SER B 1 353 ? 26.125 -20.109 9.406 1 67.44 353 SER B C 1
ATOM 7793 O O . SER B 1 353 ? 25.188 -20.906 9.242 1 67.44 353 SER B O 1
ATOM 7795 N N . TRP B 1 354 ? 26.141 -19.219 10.375 1 68.88 354 TRP B N 1
ATOM 7796 C CA . TRP B 1 354 ? 25.062 -19.297 11.359 1 68.88 354 TRP B CA 1
ATOM 7797 C C . TRP B 1 354 ? 23.812 -18.578 10.867 1 68.88 354 TRP B C 1
ATOM 7799 O O . TRP B 1 354 ? 22.75 -18.688 11.461 1 68.88 354 TRP B O 1
ATOM 7809 N N . MET B 1 355 ? 23.953 -18.031 9.711 1 70.88 355 MET B N 1
ATOM 7810 C CA . MET B 1 355 ? 22.781 -17.297 9.227 1 70.88 355 MET B CA 1
ATOM 7811 C C . MET B 1 355 ? 21.922 -18.188 8.328 1 70.88 355 MET B C 1
ATOM 7813 O O . MET B 1 355 ? 22.375 -18.656 7.289 1 70.88 355 MET B O 1
ATOM 7817 N N . PRO B 1 356 ? 20.75 -18.531 8.867 1 67.81 356 PRO B N 1
ATOM 7818 C CA . PRO B 1 356 ? 19.891 -19.359 8.031 1 67.81 356 PRO B CA 1
ATOM 7819 C C . PRO B 1 356 ? 19.438 -18.656 6.758 1 67.81 356 PRO B C 1
ATOM 7821 O O . PRO B 1 356 ? 19.188 -17.438 6.773 1 67.81 356 PRO B O 1
ATOM 7824 N N . TYR B 1 357 ? 19.609 -19.359 5.676 1 70.31 357 TYR B N 1
ATOM 7825 C CA . TYR B 1 357 ? 19.078 -18.828 4.422 1 70.31 357 TYR B CA 1
ATOM 7826 C C . TYR B 1 357 ? 17.594 -19.125 4.285 1 70.31 357 TYR B C 1
ATOM 7828 O O . TYR B 1 357 ? 17.188 -20.297 4.152 1 70.31 357 TYR B O 1
ATOM 7836 N N . GLY B 1 358 ? 16.766 -18.203 4.77 1 73.56 358 GLY B N 1
ATOM 7837 C CA . GLY B 1 358 ? 15.32 -18.328 4.676 1 73.56 358 GLY B CA 1
ATOM 7838 C C . GLY B 1 358 ? 14.641 -17.094 4.137 1 73.56 358 GLY B C 1
ATOM 7839 O O . GLY B 1 358 ? 15.312 -16.109 3.779 1 73.56 358 GLY B O 1
ATOM 7840 N N . PRO B 1 359 ? 13.422 -17.219 3.93 1 78.69 359 PRO B N 1
ATOM 7841 C CA . PRO B 1 359 ? 12.672 -16.078 3.396 1 78.69 359 PRO B CA 1
ATOM 7842 C C . PRO B 1 359 ? 12.797 -14.82 4.266 1 78.69 359 PRO B C 1
ATOM 7844 O O . PRO B 1 359 ? 12.844 -13.703 3.742 1 78.69 359 PRO B O 1
ATOM 7847 N N . PHE B 1 360 ? 12.992 -15.039 5.457 1 81.12 360 PHE B N 1
ATOM 7848 C CA . PHE B 1 360 ? 13.086 -13.891 6.359 1 81.12 360 PHE B CA 1
ATOM 7849 C C . PHE B 1 360 ? 14.383 -13.125 6.117 1 81.12 360 PHE B C 1
ATOM 7851 O O . PHE B 1 360 ? 14.383 -11.891 6.082 1 81.12 360 PHE B O 1
ATOM 7858 N N . SER B 1 361 ? 15.422 -13.867 5.918 1 82.19 361 SER B N 1
ATOM 7859 C CA . SER B 1 361 ? 16.703 -13.219 5.676 1 82.19 361 SER B CA 1
ATOM 7860 C C . SER B 1 361 ? 16.75 -12.594 4.285 1 82.19 361 SER B C 1
ATOM 7862 O O . SER B 1 361 ? 17.297 -11.5 4.109 1 82.19 361 SER B O 1
ATOM 7864 N N . TYR B 1 362 ? 16.141 -13.242 3.387 1 82.69 362 TYR B N 1
ATOM 7865 C CA . TYR B 1 362 ? 16.172 -12.758 2.01 1 82.69 362 TYR B CA 1
ATOM 7866 C C . TYR B 1 362 ? 15.375 -11.461 1.87 1 82.69 362 TYR B C 1
ATOM 7868 O O . TYR B 1 362 ? 15.82 -10.523 1.196 1 82.69 362 TYR B O 1
ATOM 7876 N N . TYR B 1 363 ? 14.273 -11.312 2.6 1 87.69 363 TYR B N 1
ATOM 7877 C CA . TYR B 1 363 ? 13.414 -10.141 2.441 1 87.69 363 TYR B CA 1
ATOM 7878 C C . TYR B 1 363 ? 13.609 -9.172 3.602 1 87.69 363 TYR B C 1
ATOM 7880 O O . TYR B 1 363 ? 12.789 -8.266 3.805 1 87.69 363 TYR B O 1
ATOM 7888 N N . SER B 1 364 ? 14.625 -9.305 4.387 1 90.19 364 SER B N 1
ATOM 7889 C CA . SER B 1 364 ? 14.867 -8.484 5.562 1 90.19 364 SER B CA 1
ATOM 7890 C C . SER B 1 364 ? 15.008 -7.012 5.188 1 90.19 364 SER B C 1
ATOM 7892 O O . SER B 1 364 ? 14.445 -6.141 5.855 1 90.19 364 SER B O 1
ATOM 7894 N N . LEU B 1 365 ? 15.711 -6.762 4.121 1 91 365 LEU B N 1
ATOM 7895 C CA . LEU B 1 365 ? 15.938 -5.379 3.719 1 91 365 LEU B CA 1
ATOM 7896 C C . LEU B 1 365 ? 14.625 -4.703 3.33 1 91 365 LEU B C 1
ATOM 7898 O O . LEU B 1 365 ? 14.422 -3.521 3.611 1 91 365 LEU B O 1
ATOM 7902 N N . SER B 1 366 ? 13.758 -5.434 2.666 1 92.19 366 SER B N 1
ATOM 7903 C CA . SER B 1 366 ? 12.453 -4.898 2.291 1 92.19 366 SER B CA 1
ATOM 7904 C C . SER B 1 366 ? 11.648 -4.5 3.523 1 92.19 366 SER B C 1
ATOM 7906 O O . SER B 1 366 ? 11 -3.449 3.535 1 92.19 366 SER B O 1
ATOM 7908 N N . PHE B 1 367 ? 11.703 -5.258 4.535 1 92.5 367 PHE B N 1
ATOM 7909 C CA . PHE B 1 367 ? 11.016 -4.941 5.777 1 92.5 367 PHE B CA 1
ATOM 7910 C C . PHE B 1 367 ? 11.602 -3.693 6.422 1 92.5 367 PHE B C 1
ATOM 7912 O O . PHE B 1 367 ? 10.867 -2.854 6.949 1 92.5 367 PHE B O 1
ATOM 7919 N N . CYS B 1 368 ? 12.867 -3.664 6.352 1 95 368 CYS B N 1
ATOM 7920 C CA . CYS B 1 368 ? 13.531 -2.504 6.934 1 95 368 CYS B CA 1
ATOM 7921 C C . CYS B 1 368 ? 13.148 -1.228 6.195 1 95 368 CYS B C 1
ATOM 7923 O O . CYS B 1 368 ? 13 -0.172 6.809 1 95 368 CYS B O 1
ATOM 7925 N N . PHE B 1 369 ? 13.008 -1.287 4.887 1 95.19 369 PHE B N 1
ATOM 7926 C CA . PHE B 1 369 ? 12.57 -0.133 4.109 1 95.19 369 PHE B CA 1
ATOM 7927 C C . PHE B 1 369 ? 11.18 0.312 4.535 1 95.19 369 PHE B C 1
ATOM 7929 O O . PHE B 1 369 ? 10.906 1.51 4.648 1 95.19 369 PHE B O 1
ATOM 7936 N N . VAL B 1 370 ? 10.352 -0.647 4.758 1 93.44 370 VAL B N 1
ATOM 7937 C CA . VAL B 1 370 ? 8.977 -0.324 5.145 1 93.44 370 VAL B CA 1
ATOM 7938 C C . VAL B 1 370 ? 8.977 0.375 6.504 1 93.44 370 VAL B C 1
ATOM 7940 O O . VAL B 1 370 ? 8.305 1.395 6.684 1 93.44 370 VAL B O 1
ATOM 7943 N N . PHE B 1 371 ? 9.703 -0.094 7.398 1 93.81 371 PHE B N 1
ATOM 7944 C CA . PHE B 1 371 ? 9.781 0.516 8.719 1 93.81 371 PHE B CA 1
ATOM 7945 C C . PHE B 1 371 ? 10.367 1.921 8.633 1 93.81 371 PHE B C 1
ATOM 7947 O O . PHE B 1 371 ? 9.906 2.832 9.328 1 93.81 371 PHE B O 1
ATOM 7954 N N . GLU B 1 372 ? 11.375 1.985 7.84 1 95.94 372 GLU B N 1
ATOM 7955 C CA . GLU B 1 372 ? 11.969 3.305 7.637 1 95.94 372 GLU B CA 1
ATOM 7956 C C . GLU B 1 372 ? 10.938 4.289 7.086 1 95.94 372 GLU B C 1
ATOM 7958 O O . GLU B 1 372 ? 10.859 5.434 7.539 1 95.94 372 GLU B O 1
ATOM 7963 N N . MET B 1 373 ? 10.164 3.846 6.129 1 94.38 373 MET B N 1
ATOM 7964 C CA . MET B 1 373 ? 9.156 4.719 5.527 1 94.38 373 MET B CA 1
ATOM 7965 C C . MET B 1 373 ? 8.109 5.129 6.555 1 94.38 373 MET B C 1
ATOM 7967 O O . MET B 1 373 ? 7.676 6.281 6.578 1 94.38 373 MET B O 1
ATOM 7971 N N . ILE B 1 374 ? 7.773 4.23 7.395 1 90.94 374 ILE B N 1
ATOM 7972 C CA . ILE B 1 374 ? 6.797 4.508 8.445 1 90.94 374 ILE B CA 1
ATOM 7973 C C . ILE B 1 374 ? 7.363 5.531 9.422 1 90.94 374 ILE B C 1
ATOM 7975 O O . ILE B 1 374 ? 6.707 6.531 9.734 1 90.94 374 ILE B O 1
ATOM 7979 N N . LEU B 1 375 ? 8.531 5.348 9.82 1 92.44 375 LEU B N 1
ATOM 7980 C CA . LEU B 1 375 ? 9.148 6.203 10.828 1 92.44 375 LEU B CA 1
ATOM 7981 C C . LEU B 1 375 ? 9.445 7.586 10.266 1 92.44 375 LEU B C 1
ATOM 7983 O O . LEU B 1 375 ? 9.281 8.594 10.953 1 92.44 375 LEU B O 1
ATOM 7987 N N . VAL B 1 376 ? 9.898 7.578 9.055 1 90.69 376 VAL B N 1
ATOM 7988 C CA . VAL B 1 376 ? 10.172 8.867 8.43 1 90.69 376 VAL B CA 1
ATOM 7989 C C . VAL B 1 376 ? 8.859 9.633 8.234 1 90.69 376 VAL B C 1
ATOM 7991 O O . VAL B 1 376 ? 8.828 10.859 8.336 1 90.69 376 VAL B O 1
ATOM 7994 N N . SER B 1 377 ? 7.816 8.93 7.941 1 85.94 377 SER B N 1
ATOM 7995 C CA . SER B 1 377 ? 6.512 9.57 7.863 1 85.94 377 SER B CA 1
ATOM 7996 C C . SER B 1 377 ? 6.125 10.203 9.195 1 85.94 377 SER B C 1
ATOM 7998 O O . SER B 1 377 ? 5.527 11.281 9.227 1 85.94 377 SER B O 1
ATOM 8000 N N . PHE B 1 378 ? 6.508 9.578 10.25 1 84.19 378 PHE B N 1
ATOM 8001 C CA . PHE B 1 378 ? 6.305 10.148 11.578 1 84.19 378 PHE B CA 1
ATOM 8002 C C . PHE B 1 378 ? 7.148 11.406 11.758 1 84.19 378 PHE B C 1
ATOM 8004 O O . PHE B 1 378 ? 6.699 12.383 12.367 1 84.19 378 PHE B O 1
ATOM 8011 N N . ALA B 1 379 ? 8.305 11.32 11.289 1 86.88 379 ALA B N 1
ATOM 8012 C CA . ALA B 1 379 ? 9.211 12.469 11.391 1 86.88 379 ALA B CA 1
ATOM 8013 C C . ALA B 1 379 ? 8.648 13.672 10.641 1 86.88 379 ALA B C 1
ATOM 8015 O O . ALA B 1 379 ? 8.695 14.797 11.141 1 86.88 379 ALA B O 1
ATOM 8016 N N . ILE B 1 380 ? 8.164 13.398 9.508 1 82.31 380 ILE B N 1
ATOM 8017 C CA . ILE B 1 380 ? 7.578 14.445 8.688 1 82.31 380 ILE B CA 1
ATOM 8018 C C . ILE B 1 380 ? 6.348 15.023 9.383 1 82.31 380 ILE B C 1
ATOM 8020 O O . ILE B 1 380 ? 6.156 16.25 9.414 1 82.31 380 ILE B O 1
ATOM 8024 N N . GLY B 1 381 ? 5.523 14.188 9.984 1 77.31 381 GLY B N 1
ATOM 8025 C CA . GLY B 1 381 ? 4.363 14.641 10.742 1 77.31 381 GLY B CA 1
ATOM 8026 C C . GLY B 1 381 ? 4.727 15.508 11.922 1 77.31 381 GLY B C 1
ATOM 8027 O O . GLY B 1 381 ? 4.098 16.547 12.156 1 77.31 381 GLY B O 1
ATOM 8028 N N . GLU B 1 382 ? 5.75 15.172 12.547 1 79.19 382 GLU B N 1
ATOM 8029 C CA . GLU B 1 382 ? 6.227 15.945 13.688 1 79.19 382 GLU B CA 1
ATOM 8030 C C . GLU B 1 382 ? 6.789 17.297 13.25 1 79.19 382 GLU B C 1
ATOM 8032 O O . GLU B 1 382 ? 6.66 18.297 13.969 1 79.19 382 GLU B O 1
ATOM 8037 N N . SER B 1 383 ? 7.422 17.281 12.195 1 78.12 383 SER B N 1
ATOM 8038 C CA . SER B 1 383 ? 7.973 18.531 11.68 1 78.12 383 SER B CA 1
ATOM 8039 C C . SER B 1 383 ? 6.867 19.516 11.344 1 78.12 383 SER B C 1
ATOM 8041 O O . SER B 1 383 ? 7.008 20.719 11.578 1 78.12 383 SER B O 1
ATOM 8043 N N . VAL B 1 384 ? 5.852 19 10.836 1 72.69 384 VAL B N 1
ATOM 8044 C CA . VAL B 1 384 ? 4.707 19.844 10.508 1 72.69 384 VAL B CA 1
ATOM 8045 C C . VAL B 1 384 ? 4.09 20.391 11.797 1 72.69 384 VAL B C 1
ATOM 8047 O O . VAL B 1 384 ? 3.705 21.562 11.852 1 72.69 384 VAL B O 1
ATOM 8050 N N . ARG B 1 385 ? 4.07 19.641 12.766 1 71.94 385 ARG B N 1
ATOM 8051 C CA . ARG B 1 385 ? 3.545 20.062 14.062 1 71.94 385 ARG B CA 1
ATOM 8052 C C . ARG B 1 385 ? 4.414 21.156 14.68 1 71.94 385 ARG B C 1
ATOM 8054 O O . ARG B 1 385 ? 3.902 22.141 15.211 1 71.94 385 ARG B O 1
ATOM 8061 N N . ALA B 1 386 ? 5.629 20.953 14.617 1 72.75 386 ALA B N 1
ATOM 8062 C CA . ALA B 1 386 ? 6.57 21.922 15.18 1 72.75 386 ALA B CA 1
ATOM 8063 C C . ALA B 1 386 ? 6.469 23.266 14.469 1 72.75 386 ALA B C 1
ATOM 8065 O O . ALA B 1 386 ? 6.535 24.312 15.102 1 72.75 386 ALA B O 1
ATOM 8066 N N . LEU B 1 387 ? 6.328 23.188 13.227 1 69.56 387 LEU B N 1
ATOM 8067 C CA . LEU B 1 387 ? 6.18 24.406 12.438 1 69.56 387 LEU B CA 1
ATOM 8068 C C . LEU B 1 387 ? 4.906 25.141 12.82 1 69.56 387 LEU B C 1
ATOM 8070 O O . LEU B 1 387 ? 4.914 26.375 12.945 1 69.56 387 LEU B O 1
ATOM 8074 N N . LYS B 1 388 ? 3.973 24.422 13.086 1 68.88 388 LYS B N 1
ATOM 8075 C CA . LYS B 1 388 ? 2.693 25 13.484 1 68.88 388 LYS B CA 1
ATOM 8076 C C . LYS B 1 388 ? 2.789 25.656 14.867 1 68.88 388 LYS B C 1
ATOM 8078 O O . LYS B 1 388 ? 2.281 26.75 15.078 1 68.88 388 LYS B O 1
ATOM 8083 N N . ASP B 1 389 ? 3.379 25.031 15.633 1 71.81 389 ASP B N 1
ATOM 8084 C CA . ASP B 1 389 ? 3.539 25.531 17 1 71.81 389 ASP B CA 1
ATOM 8085 C C . ASP B 1 389 ? 4.398 26.797 17.016 1 71.81 389 ASP B C 1
ATOM 8087 O O . ASP B 1 389 ? 4.105 27.75 17.75 1 71.81 389 ASP B O 1
ATOM 8091 N N . THR B 1 390 ? 5.387 26.75 16.219 1 68.12 390 THR B N 1
ATOM 8092 C CA . THR B 1 390 ? 6.27 27.906 16.141 1 68.12 390 THR B CA 1
ATOM 8093 C C . THR B 1 390 ? 5.523 29.125 15.602 1 68.12 390 THR B C 1
ATOM 8095 O O . THR B 1 390 ? 5.648 30.234 16.141 1 68.12 390 THR B O 1
ATOM 8098 N N . LEU B 1 391 ? 4.852 28.906 14.602 1 71 391 LEU B N 1
ATOM 8099 C CA . LEU B 1 391 ? 4.082 29.984 14.016 1 71 391 LEU B CA 1
ATOM 8100 C C . LEU B 1 391 ? 3.064 30.531 15.016 1 71 391 LEU B C 1
ATOM 8102 O O . LEU B 1 391 ? 2.896 31.75 15.133 1 71 391 LEU B O 1
ATOM 8106 N N . ASN B 1 392 ? 2.422 29.656 15.742 1 70 392 ASN B N 1
ATOM 8107 C CA . ASN B 1 392 ? 1.451 30.047 16.75 1 70 392 ASN B CA 1
ATOM 8108 C C . ASN B 1 392 ? 2.109 30.828 17.891 1 70 392 ASN B C 1
ATOM 8110 O O . ASN B 1 392 ? 1.541 31.797 18.391 1 70 392 ASN B O 1
ATOM 8114 N N . ASN B 1 393 ? 3.213 30.438 18.266 1 73.56 393 ASN B N 1
ATOM 8115 C CA . ASN B 1 393 ? 3.934 31.109 19.344 1 73.56 393 ASN B CA 1
ATOM 8116 C C . ASN B 1 393 ? 4.402 32.5 18.922 1 73.56 393 ASN B C 1
ATOM 8118 O O . ASN B 1 393 ? 4.336 33.438 19.703 1 73.56 393 ASN B O 1
ATOM 8122 N N . GLU B 1 394 ? 4.922 32.562 17.688 1 74.12 394 GLU B N 1
ATOM 8123 C CA . GLU B 1 394 ? 5.355 33.844 17.172 1 74.12 394 GLU B CA 1
ATOM 8124 C C . GLU B 1 394 ? 4.195 34.844 17.109 1 74.12 394 GLU B C 1
ATOM 8126 O O . GLU B 1 394 ? 4.348 36 17.469 1 74.12 394 GLU B O 1
ATOM 8131 N N . LEU B 1 395 ? 3.119 34.375 16.719 1 75.38 395 LEU B N 1
ATOM 8132 C CA . LEU B 1 395 ? 1.949 35.219 16.625 1 75.38 395 LEU B CA 1
ATOM 8133 C C . LEU B 1 395 ? 1.44 35.625 18 1 75.38 395 LEU B C 1
ATOM 8135 O O . LEU B 1 395 ? 1.012 36.75 18.219 1 75.38 395 LEU B O 1
ATOM 8139 N N . THR B 1 396 ? 1.493 34.688 18.906 1 75.44 396 THR B N 1
ATOM 8140 C CA . THR B 1 396 ? 1.087 34.969 20.281 1 75.44 396 THR B CA 1
ATOM 8141 C C . THR B 1 396 ? 2.031 35.969 20.938 1 75.44 396 THR B C 1
ATOM 8143 O O . THR B 1 396 ? 1.595 36.844 21.688 1 75.44 396 THR B O 1
ATOM 8146 N N . LYS B 1 397 ? 3.256 35.812 20.688 1 79.62 397 LYS B N 1
ATOM 8147 C CA . LYS B 1 397 ? 4.23 36.75 21.219 1 79.62 397 LYS B CA 1
ATOM 8148 C C . LYS B 1 397 ? 3.994 38.156 20.656 1 79.62 397 LYS B C 1
ATOM 8150 O O . LYS B 1 397 ? 4.109 39.156 21.391 1 79.62 397 LYS B O 1
ATOM 8155 N N . LEU B 1 398 ? 3.77 38.188 19.359 1 81.19 398 LEU B N 1
ATOM 8156 C CA . LEU B 1 398 ? 3.488 39.469 18.75 1 81.19 398 LEU B CA 1
ATOM 8157 C C . LEU B 1 398 ? 2.252 40.094 19.375 1 81.19 398 LEU B C 1
ATOM 8159 O O . LEU B 1 398 ? 2.221 41.312 19.594 1 81.19 398 LEU B O 1
ATOM 8163 N N . VAL B 1 399 ? 1.259 39.344 19.719 1 79.75 399 VAL B N 1
ATOM 8164 C CA . VAL B 1 399 ? 0.058 39.812 20.391 1 79.75 399 VAL B CA 1
ATOM 8165 C C . VAL B 1 399 ? 0.415 40.344 21.781 1 79.75 399 VAL B C 1
ATOM 8167 O O . VAL B 1 399 ? -0.062 41.375 22.219 1 79.75 399 VAL B O 1
ATOM 8170 N N . ASP B 1 400 ? 1.206 39.625 22.469 1 80.69 400 ASP B N 1
ATOM 8171 C CA . ASP B 1 400 ? 1.609 40.031 23.812 1 80.69 400 ASP B CA 1
ATOM 8172 C C . ASP B 1 400 ? 2.404 41.312 23.797 1 80.69 400 ASP B C 1
ATOM 8174 O O . ASP B 1 400 ? 2.211 42.188 24.656 1 80.69 400 ASP B O 1
ATOM 8178 N N . GLU B 1 401 ? 3.342 41.375 22.828 1 83.75 401 GLU B N 1
ATOM 8179 C CA . GLU B 1 401 ? 4.145 42.594 22.719 1 83.75 401 GLU B CA 1
ATOM 8180 C C . GLU B 1 401 ? 3.27 43.781 22.422 1 83.75 401 GLU B C 1
ATOM 8182 O O . GLU B 1 401 ? 3.453 44.844 23 1 83.75 401 GLU B O 1
ATOM 8187 N N . ARG B 1 402 ? 2.328 43.594 21.516 1 79.31 402 ARG B N 1
ATOM 8188 C CA . ARG B 1 402 ? 1.442 44.688 21.188 1 79.31 402 ARG B CA 1
ATOM 8189 C C . ARG B 1 402 ? 0.506 45.031 22.344 1 79.31 402 ARG B C 1
ATOM 8191 O O . ARG B 1 402 ? 0.148 46.188 22.562 1 79.31 402 ARG B O 1
ATOM 8198 N N . THR B 1 403 ? 0.148 44 23.109 1 78.75 403 THR B N 1
ATOM 8199 C CA . THR B 1 403 ? -0.678 44.219 24.297 1 78.75 403 THR B CA 1
ATOM 8200 C C . THR B 1 403 ? 0.093 45 25.359 1 78.75 403 THR B C 1
ATOM 8202 O O . THR B 1 403 ? -0.46 45.875 26.016 1 78.75 403 THR B O 1
ATOM 8205 N N . GLN B 1 404 ? 1.345 44.688 25.547 1 85 404 GLN B N 1
ATOM 8206 C CA . GLN B 1 404 ? 2.178 45.406 26.516 1 85 404 GLN B CA 1
ATOM 8207 C C . GLN B 1 404 ? 2.365 46.844 26.094 1 85 404 GLN B C 1
ATOM 8209 O O . GLN B 1 404 ? 2.396 47.75 26.938 1 85 404 GLN B O 1
ATOM 8214 N N . GLU B 1 405 ? 2.492 47 24.812 1 82.81 405 GLU B N 1
ATOM 8215 C CA . GLU B 1 405 ? 2.605 48.375 24.312 1 82.81 405 GLU B CA 1
ATOM 8216 C C . GLU B 1 405 ? 1.324 49.156 24.562 1 82.81 405 GLU B C 1
ATOM 8218 O O . GLU B 1 405 ? 1.374 50.344 24.875 1 82.81 405 GLU B O 1
ATOM 8223 N N . VAL B 1 406 ? 0.201 48.531 24.484 1 82 406 VAL B N 1
ATOM 8224 C CA . VAL B 1 406 ? -1.095 49.156 24.734 1 82 406 VAL B CA 1
ATOM 8225 C C . VAL B 1 406 ? -1.213 49.531 26.203 1 82 406 VAL B C 1
ATOM 8227 O O . VAL B 1 406 ? -1.668 50.625 26.547 1 82 406 VAL B O 1
ATOM 8230 N N . VAL B 1 407 ? -0.71 48.688 27.078 1 81.62 407 VAL B N 1
ATOM 8231 C CA . VAL B 1 407 ? -0.8 48.906 28.516 1 81.62 407 VAL B CA 1
ATOM 8232 C C . VAL B 1 407 ? 0.14 50.031 28.922 1 81.62 407 VAL B C 1
ATOM 8234 O O . VAL B 1 407 ? -0.224 50.906 29.734 1 81.62 407 VAL B O 1
ATOM 8237 N N . SER B 1 408 ? 1.331 50 28.328 1 86.31 408 SER B N 1
ATOM 8238 C CA . SER B 1 408 ? 2.299 51.062 28.641 1 86.31 408 SER B CA 1
ATOM 8239 C C . SER B 1 408 ? 1.797 52.406 28.203 1 86.31 408 SER B C 1
ATOM 8241 O O . SER B 1 408 ? 1.926 53.406 28.938 1 86.31 408 SER B O 1
ATOM 8243 N N . LYS B 1 409 ? 1.133 52.531 27.047 1 81.81 409 LYS B N 1
ATOM 8244 C CA . LYS B 1 409 ? 0.609 53.781 26.562 1 81.81 409 LYS B CA 1
ATOM 8245 C C . LYS B 1 409 ? -0.616 54.219 27.359 1 81.81 409 LYS B C 1
ATOM 8247 O O . LYS B 1 409 ? -0.822 55.406 27.594 1 81.81 409 LYS B O 1
ATOM 8252 N N . ALA B 1 410 ? -1.311 53.281 27.875 1 80.5 410 ALA B N 1
ATOM 8253 C CA . ALA B 1 410 ? -2.457 53.594 28.734 1 80.5 410 ALA B CA 1
ATOM 8254 C C . ALA B 1 410 ? -2.008 54.156 30.078 1 80.5 410 ALA B C 1
ATOM 8256 O O . ALA B 1 410 ? -2.637 55.062 30.609 1 80.5 410 ALA B O 1
ATOM 8257 N N . ALA B 1 411 ? -0.89 53.719 30.609 1 84.06 411 ALA B N 1
ATOM 8258 C CA . ALA B 1 411 ? -0.327 54.219 31.859 1 84.06 411 ALA B CA 1
ATOM 8259 C C . ALA B 1 411 ? 0.2 55.625 31.688 1 84.06 411 ALA B C 1
ATOM 8261 O O . ALA B 1 411 ? 0.057 56.469 32.594 1 84.06 411 ALA B O 1
ATOM 8262 N N . ILE B 1 412 ? 0.786 55.875 30.547 1 83.62 412 ILE B N 1
ATOM 8263 C CA . ILE B 1 412 ? 1.289 57.188 30.25 1 83.62 412 ILE B CA 1
ATOM 8264 C C . ILE B 1 412 ? 0.123 58.188 30.156 1 83.62 412 ILE B C 1
ATOM 8266 O O . ILE B 1 412 ? 0.198 59.312 30.688 1 83.62 412 ILE B O 1
ATOM 8270 N N . ILE B 1 413 ? -0.995 57.812 29.609 1 82.81 413 ILE B N 1
ATOM 8271 C CA . ILE B 1 413 ? -2.188 58.656 29.469 1 82.81 413 ILE B CA 1
ATOM 8272 C C . ILE B 1 413 ? -2.781 58.938 30.859 1 82.81 413 ILE B C 1
ATOM 8274 O O . ILE B 1 413 ? -3.193 60.062 31.141 1 82.81 413 ILE B O 1
ATOM 8278 N N . GLU B 1 414 ? -2.703 58 31.734 1 81.81 414 GLU B N 1
ATOM 8279 C CA . GLU B 1 414 ? -3.244 58.156 33.062 1 81.81 414 GLU B CA 1
ATOM 8280 C C . GLU B 1 414 ? -2.396 59.125 33.906 1 81.81 414 GLU B C 1
ATOM 8282 O O . GLU B 1 414 ? -2.934 59.969 34.594 1 81.81 414 GLU B O 1
ATOM 8287 N N . LYS B 1 415 ? -1.097 59 33.719 1 84.94 415 LYS B N 1
ATOM 8288 C CA . LYS B 1 415 ? -0.195 59.875 34.438 1 84.94 415 LYS B CA 1
ATOM 8289 C C . LYS B 1 415 ? -0.329 61.312 33.938 1 84.94 415 LYS B C 1
ATOM 8291 O O . LYS B 1 415 ? -0.354 62.25 34.75 1 84.94 415 LYS B O 1
ATOM 8296 N N . GLN B 1 416 ? -0.43 61.469 32.625 1 81.38 416 GLN B N 1
ATOM 8297 C CA . GLN B 1 416 ? -0.588 62.781 32.031 1 81.38 416 GLN B CA 1
ATOM 8298 C C . GLN B 1 416 ? -1.92 63.406 32.438 1 81.38 416 GLN B C 1
ATOM 8300 O O . GLN B 1 416 ? -1.996 64.625 32.688 1 81.38 416 GLN B O 1
ATOM 8305 N N . ASN B 1 417 ? -2.904 62.625 32.656 1 79.06 417 ASN B N 1
ATOM 8306 C CA . ASN B 1 417 ? -4.207 63.094 33.125 1 79.06 417 ASN B CA 1
ATOM 8307 C C . ASN B 1 417 ? -4.152 63.562 34.562 1 79.06 417 ASN B C 1
ATOM 8309 O O . ASN B 1 417 ? -4.766 64.562 34.906 1 79.06 417 ASN B O 1
ATOM 8313 N N . GLU B 1 418 ? -3.361 62.938 35.406 1 82.5 418 GLU B N 1
ATOM 8314 C CA . GLU B 1 418 ? -3.18 63.312 36.781 1 82.5 418 GLU B CA 1
ATOM 8315 C C . GLU B 1 418 ? -2.412 64.625 36.906 1 82.5 418 GLU B C 1
ATOM 8317 O O . GLU B 1 418 ? -2.746 65.5 37.719 1 82.5 418 GLU B O 1
ATOM 8322 N N . GLU B 1 419 ? -1.431 64.688 36.031 1 80.25 419 GLU B N 1
ATOM 8323 C CA . GLU B 1 419 ? -0.644 65.938 36.031 1 80.25 419 GLU B CA 1
ATOM 8324 C C . GLU B 1 419 ? -1.482 67.125 35.562 1 80.25 419 GLU B C 1
ATOM 8326 O O . GLU B 1 419 ? -1.407 68.188 36.125 1 80.25 419 GLU B O 1
ATOM 8331 N N . ILE B 1 420 ? -2.285 67 34.594 1 77.75 420 ILE B N 1
ATOM 8332 C CA . ILE B 1 420 ? -3.162 68.062 34.062 1 77.75 420 ILE B CA 1
ATOM 8333 C C . ILE B 1 420 ? -4.168 68.438 35.156 1 77.75 420 ILE B C 1
ATOM 8335 O O . ILE B 1 420 ? -4.426 69.625 35.344 1 77.75 420 ILE B O 1
ATOM 8339 N N . CYS B 1 421 ? -4.637 67.562 35.938 1 77.44 421 CYS B N 1
ATOM 8340 C CA . CYS B 1 421 ? -5.586 67.812 37 1 77.44 421 CYS B CA 1
ATOM 8341 C C . CYS B 1 421 ? -4.926 68.625 38.125 1 77.44 421 CYS B C 1
ATOM 8343 O O . CYS B 1 421 ? -5.5 69.625 38.625 1 77.44 421 CYS B O 1
ATOM 8345 N N . SER B 1 422 ? -3.674 68.25 38.469 1 82 422 SER B N 1
ATOM 8346 C CA . SER B 1 422 ? -2.943 68.938 39.531 1 82 422 SER B CA 1
ATOM 8347 C C . SER B 1 422 ? -2.607 70.375 39.094 1 82 422 SER B C 1
ATOM 8349 O O . SER B 1 422 ? -2.756 71.312 39.906 1 82 422 SER B O 1
ATOM 8351 N N . MET B 1 423 ? -2.205 70.562 37.875 1 76.5 423 MET B N 1
ATOM 8352 C CA . MET B 1 423 ? -1.873 71.875 37.344 1 76.5 423 MET B CA 1
ATOM 8353 C C . MET B 1 423 ? -3.107 72.75 37.312 1 76.5 423 MET B C 1
ATOM 8355 O O . MET B 1 423 ? -3.037 73.938 37.656 1 76.5 423 MET B O 1
ATOM 8359 N N . ASN B 1 424 ? -4.238 72.188 36.969 1 72.19 424 ASN B N 1
ATOM 8360 C CA . ASN B 1 424 ? -5.5 72.938 36.969 1 72.19 424 ASN B CA 1
ATOM 8361 C C . ASN B 1 424 ? -5.914 73.375 38.344 1 72.19 424 ASN B C 1
ATOM 8363 O O . ASN B 1 424 ? -6.395 74.5 38.562 1 72.19 424 ASN B O 1
ATOM 8367 N N . ALA B 1 425 ? -5.598 72.625 39.375 1 78.25 425 ALA B N 1
ATOM 8368 C CA . ALA B 1 425 ? -5.902 73 40.781 1 78.25 425 ALA B CA 1
ATOM 8369 C C . ALA B 1 425 ? -5.008 74.125 41.281 1 78.25 425 ALA B C 1
ATOM 8371 O O . ALA B 1 425 ? -5.477 75 41.969 1 78.25 425 ALA B O 1
ATOM 8372 N N . MET B 1 426 ? -3.797 74.125 40.938 1 76.25 426 MET B N 1
ATOM 8373 C CA . MET B 1 426 ? -2.848 75.125 41.344 1 76.25 426 MET B CA 1
ATOM 8374 C C . MET B 1 426 ? -3.174 76.5 40.656 1 76.25 426 MET B C 1
ATOM 8376 O O . MET B 1 426 ? -3.121 77.5 41.312 1 76.25 426 MET B O 1
ATOM 8380 N N . LEU B 1 427 ? -3.551 76.438 39.438 1 72.25 427 LEU B N 1
ATOM 8381 C CA . LEU B 1 427 ? -3.922 77.625 38.688 1 72.25 427 LEU B CA 1
ATOM 8382 C C . LEU B 1 427 ? -5.168 78.312 39.281 1 72.25 427 LEU B C 1
ATOM 8384 O O . LEU B 1 427 ? -5.258 79.5 39.375 1 72.25 427 LEU B O 1
ATOM 8388 N N . GLU B 1 428 ? -6.023 77.5 39.719 1 72.25 428 GLU B N 1
ATOM 8389 C CA . GLU B 1 428 ? -7.23 78 40.375 1 72.25 428 GLU B CA 1
ATOM 8390 C C . GLU B 1 428 ? -6.906 78.688 41.688 1 72.25 428 GLU B C 1
ATOM 8392 O O . GLU B 1 428 ? -7.457 79.688 42.031 1 72.25 428 GLU B O 1
ATOM 8397 N N . LYS B 1 429 ? -5.973 78.25 42.438 1 75.12 429 LYS B N 1
ATOM 8398 C CA . LYS B 1 429 ? -5.551 78.812 43.719 1 75.12 429 LYS B CA 1
ATOM 8399 C C . LYS B 1 429 ? -4.82 80.125 43.5 1 75.12 429 LYS B C 1
ATOM 8401 O O . LYS B 1 429 ? -5.09 81.125 44.219 1 75.12 429 LYS B O 1
ATOM 8406 N N . ASP B 1 430 ? -3.951 80.062 42.562 1 69.75 430 ASP B N 1
ATOM 8407 C CA . ASP B 1 430 ? -3.209 81.25 42.25 1 69.75 430 ASP B CA 1
ATOM 8408 C C . ASP B 1 430 ? -4.145 82.375 41.812 1 69.75 430 ASP B C 1
ATOM 8410 O O . ASP B 1 430 ? -3.986 83.562 42.188 1 69.75 430 ASP B O 1
ATOM 8414 N N . ASN B 1 431 ? -5.078 82 41 1 66.12 431 ASN B N 1
ATOM 8415 C CA . ASN B 1 431 ? -6.074 82.938 40.531 1 66.12 431 ASN B CA 1
ATOM 8416 C C . ASN B 1 431 ? -6.895 83.5 41.688 1 66.12 431 ASN B C 1
ATOM 8418 O O . ASN B 1 431 ? -7.203 84.688 41.719 1 66.12 431 ASN B O 1
ATOM 8422 N N . GLN B 1 432 ? -7.125 82.812 42.656 1 69.75 432 GLN B N 1
ATOM 8423 C CA . GLN B 1 432 ? -7.875 83.25 43.844 1 69.75 432 GLN B CA 1
ATOM 8424 C C . GLN B 1 432 ? -7.035 84.188 44.688 1 69.75 432 GLN B C 1
ATOM 8426 O O . GLN B 1 432 ? -7.527 85.25 45.156 1 69.75 432 GLN B O 1
ATOM 8431 N N . GLU B 1 433 ? -5.879 83.875 44.875 1 70 433 GLU B N 1
ATOM 8432 C CA . GLU B 1 433 ? -4.984 84.688 45.688 1 70 433 GLU B CA 1
ATOM 8433 C C . GLU B 1 433 ? -4.738 86.062 45 1 70 433 GLU B C 1
ATOM 8435 O O . GLU B 1 433 ? -4.715 87.125 45.656 1 70 433 GLU B O 1
ATOM 8440 N N . LEU B 1 434 ? -4.609 86.062 43.781 1 66 434 LEU B N 1
ATOM 8441 C CA . LEU B 1 434 ? -4.398 87.25 43 1 66 434 LEU B CA 1
ATOM 8442 C C . LEU B 1 434 ? -5.617 88.188 43.094 1 66 434 LEU B C 1
ATOM 8444 O O . LEU B 1 434 ? -5.477 89.375 43.219 1 66 434 LEU B O 1
ATOM 8448 N N . HIS B 1 435 ? -6.625 87.562 43.094 1 65.62 435 HIS B N 1
ATOM 8449 C CA . HIS B 1 435 ? -7.848 88.375 43.219 1 65.62 435 HIS B CA 1
ATOM 8450 C C . HIS B 1 435 ? -7.938 89 44.625 1 65.62 435 HIS B C 1
ATOM 8452 O O . HIS B 1 435 ? -8.328 90.188 44.75 1 65.62 435 HIS B O 1
ATOM 8458 N N . LEU B 1 436 ? -7.504 88.25 45.562 1 66.75 436 LEU B N 1
ATOM 8459 C CA . LEU B 1 436 ? -7.523 88.812 46.906 1 66.75 436 LEU B CA 1
ATOM 8460 C C . LEU B 1 436 ? -6.508 89.938 47.094 1 66.75 436 LEU B C 1
ATOM 8462 O O . LEU B 1 436 ? -6.801 90.938 47.719 1 66.75 436 LEU B O 1
ATOM 8466 N N . ASN B 1 437 ? -5.434 89.75 46.531 1 61.34 437 ASN B N 1
ATOM 8467 C CA . ASN B 1 437 ? -4.383 90.75 46.625 1 61.34 437 ASN B CA 1
ATOM 8468 C C . ASN B 1 437 ? -4.773 92 45.875 1 61.34 437 ASN B C 1
ATOM 8470 O O . ASN B 1 437 ? -4.531 93.125 46.375 1 61.34 437 ASN B O 1
ATOM 8474 N N . ILE B 1 438 ? -5.328 91.875 44.812 1 60.28 438 ILE B N 1
ATOM 8475 C CA . ILE B 1 438 ? -5.801 93 44.031 1 60.28 438 ILE B CA 1
ATOM 8476 C C . ILE B 1 438 ? -6.875 93.75 44.844 1 60.28 438 ILE B C 1
ATOM 8478 O O . ILE B 1 438 ? -6.906 95 44.844 1 60.28 438 ILE B O 1
ATOM 8482 N N . GLU B 1 439 ? -7.633 93.062 45.469 1 59.69 439 GLU B N 1
ATOM 8483 C CA . GLU B 1 439 ? -8.672 93.625 46.312 1 59.69 439 GLU B CA 1
ATOM 8484 C C . GLU B 1 439 ? -8.055 94.438 47.469 1 59.69 439 GLU B C 1
ATOM 8486 O O . GLU B 1 439 ? -8.5 95.5 47.781 1 59.69 439 GLU B O 1
ATOM 8491 N N . ARG B 1 440 ? -7.035 93.938 48 1 57.44 440 ARG B N 1
ATOM 8492 C CA . ARG B 1 440 ? -6.379 94.562 49.156 1 57.44 440 ARG B CA 1
ATOM 8493 C C . ARG B 1 440 ? -5.66 95.812 48.719 1 57.44 440 ARG B C 1
ATOM 8495 O O . ARG B 1 440 ? -5.754 96.875 49.406 1 57.44 440 ARG B O 1
ATOM 8502 N N . VAL B 1 441 ? -5.07 95.688 47.688 1 57.66 441 VAL B N 1
ATOM 8503 C CA . VAL B 1 441 ? -4.305 96.875 47.219 1 57.66 441 VAL B CA 1
ATOM 8504 C C . VAL B 1 441 ? -5.262 97.938 46.75 1 57.66 441 VAL B C 1
ATOM 8506 O O . VAL B 1 441 ? -5.023 99.125 47 1 57.66 441 VAL B O 1
ATOM 8509 N N . THR B 1 442 ? -6.293 97.562 46.156 1 53.75 442 THR B N 1
ATOM 8510 C CA . THR B 1 442 ? -7.293 98.562 45.719 1 53.75 442 THR B CA 1
ATOM 8511 C C . THR B 1 442 ? -7.977 99.188 46.906 1 53.75 442 THR B C 1
ATOM 8513 O O . THR B 1 442 ? -8.211 100.375 46.906 1 53.75 442 THR B O 1
ATOM 8516 N N . LYS B 1 443 ? -8.25 98.5 47.906 1 53.06 443 LYS B N 1
ATOM 8517 C CA . LYS B 1 443 ? -8.867 99.062 49.125 1 53.06 443 LYS B CA 1
ATOM 8518 C C . LYS B 1 443 ? -7.918 100 49.844 1 53.06 443 LYS B C 1
ATOM 8520 O O . LYS B 1 443 ? -8.344 101.062 50.312 1 53.06 443 LYS B O 1
ATOM 8525 N N . ALA B 1 444 ? -6.73 99.688 49.906 1 51.66 444 ALA B N 1
ATOM 8526 C CA . ALA B 1 444 ? -5.734 100.562 50.531 1 51.66 444 ALA B CA 1
ATOM 8527 C C . ALA B 1 444 ? -5.523 101.875 49.75 1 51.66 444 ALA B C 1
ATOM 8529 O O . ALA B 1 444 ? -5.324 102.938 50.312 1 51.66 444 ALA B O 1
ATOM 8530 N N . ARG B 1 445 ? -5.715 101.75 48.531 1 49.62 445 ARG B N 1
ATOM 8531 C CA . ARG B 1 445 ? -5.566 102.938 47.656 1 49.62 445 ARG B CA 1
ATOM 8532 C C . ARG B 1 445 ? -6.746 103.875 47.812 1 49.62 445 ARG B C 1
ATOM 8534 O O . ARG B 1 445 ? -6.562 105.125 47.812 1 49.62 445 ARG B O 1
ATOM 8541 N N . VAL B 1 446 ? -7.824 103.312 47.875 1 48.09 446 VAL B N 1
ATOM 8542 C CA . VAL B 1 446 ? -9 104.188 48 1 48.09 446 VAL B CA 1
ATOM 8543 C C . VAL B 1 446 ? -8.945 104.875 49.344 1 48.09 446 VAL B C 1
ATOM 8545 O O . VAL B 1 446 ? -9.453 106 49.469 1 48.09 446 VAL B O 1
ATOM 8548 N N . MET B 1 447 ? -8.391 104.312 50.281 1 43.66 447 MET B N 1
ATOM 8549 C CA . MET B 1 447 ? -8.312 105 51.531 1 43.66 447 MET B CA 1
ATOM 8550 C C . MET B 1 447 ? -7.242 106.125 51.5 1 43.66 447 MET B C 1
ATOM 8552 O O . MET B 1 447 ? -7.141 106.938 52.438 1 43.66 447 MET B O 1
ATOM 8556 N N . SER B 1 448 ? -6.469 106.125 50.5 1 45.25 448 SER B N 1
ATOM 8557 C CA . SER B 1 448 ? -5.492 107.188 50.375 1 45.25 448 SER B CA 1
ATOM 8558 C C . SER B 1 448 ? -6.035 108.312 49.5 1 45.25 448 SER B C 1
ATOM 8560 O O . SER B 1 448 ? -7.035 108.125 48.781 1 45.25 448 SER B O 1
ATOM 8562 N N . HIS B 1 449 ? -5.473 109.562 49.406 1 45.47 449 HIS B N 1
ATOM 8563 C CA . HIS B 1 449 ? -6.016 110.875 49.062 1 45.47 449 HIS B CA 1
ATOM 8564 C C . HIS B 1 449 ? -6.59 110.875 47.656 1 45.47 449 HIS B C 1
ATOM 8566 O O . HIS B 1 449 ? -7.645 111.438 47.406 1 45.47 449 HIS B O 1
ATOM 8572 N N . GLU B 1 450 ? -5.91 111 46.438 1 47.5 450 GLU B N 1
ATOM 8573 C CA . GLU B 1 450 ? -6.465 111.438 45.188 1 47.5 450 GLU B CA 1
ATOM 8574 C C . GLU B 1 450 ? -6.883 110.312 44.281 1 47.5 450 GLU B C 1
ATOM 8576 O O . GLU B 1 450 ? -6.094 109.812 43.438 1 47.5 450 GLU B O 1
ATOM 8581 N N . VAL B 1 451 ? -7.832 109.625 44.625 1 56.34 451 VAL B N 1
ATOM 8582 C CA . VAL B 1 451 ? -8.266 108.5 43.812 1 56.34 451 VAL B CA 1
ATOM 8583 C C . VAL B 1 451 ? -9.336 109 42.812 1 56.34 451 VAL B C 1
ATOM 8585 O O . VAL B 1 451 ? -10.227 109.75 43.188 1 56.34 451 VAL B O 1
ATOM 8588 N N . ASP B 1 452 ? -9.07 108.812 41.469 1 60.12 452 ASP B N 1
ATOM 8589 C CA . ASP B 1 452 ? -10.086 109.188 40.469 1 60.12 452 ASP B CA 1
ATOM 8590 C C . ASP B 1 452 ? -11.305 108.25 40.594 1 60.12 452 ASP B C 1
ATOM 8592 O O . ASP B 1 452 ? -11.234 107.188 41.25 1 60.12 452 ASP B O 1
ATOM 8596 N N . PHE B 1 453 ? -12.484 108.75 40.188 1 61.72 453 PHE B N 1
ATOM 8597 C CA . PHE B 1 453 ? -13.758 108.062 40.312 1 61.72 453 PHE B CA 1
ATOM 8598 C C . PHE B 1 453 ? -13.688 106.688 39.656 1 61.72 453 PHE B C 1
ATOM 8600 O O . PHE B 1 453 ? -14.273 105.75 40.156 1 61.72 453 PHE B O 1
ATOM 8607 N N . ALA B 1 454 ? -12.914 106.625 38.625 1 61.72 454 ALA B N 1
ATOM 8608 C CA . ALA B 1 454 ? -12.82 105.312 37.906 1 61.72 454 ALA B CA 1
ATOM 8609 C C . ALA B 1 454 ? -12.141 104.25 38.781 1 61.72 454 ALA B C 1
ATOM 8611 O O . ALA B 1 454 ? -12.562 103.125 38.812 1 61.72 454 ALA B O 1
ATOM 8612 N N . GLU B 1 455 ? -11.297 104.688 39.469 1 62.03 455 GLU B N 1
ATOM 8613 C CA . GLU B 1 455 ? -10.57 103.75 40.344 1 62.03 455 GLU B CA 1
ATOM 8614 C C . GLU B 1 455 ? -11.391 103.438 41.594 1 62.03 455 GLU B C 1
ATOM 8616 O O . GLU B 1 455 ? -11.375 102.312 42.094 1 62.03 455 GLU B O 1
ATOM 8621 N N . PHE B 1 456 ? -12.008 104.5 42.094 1 66.31 456 PHE B N 1
ATOM 8622 C CA . PHE B 1 456 ? -12.891 104.312 43.219 1 66.31 456 PHE B CA 1
ATOM 8623 C C . PHE B 1 456 ? -14.023 103.312 42.906 1 66.31 456 PHE B C 1
ATOM 8625 O O . PHE B 1 456 ? -14.375 102.5 43.719 1 66.31 456 PHE B O 1
ATOM 8632 N N . SER B 1 457 ? -14.422 103.438 41.688 1 65.19 457 SER B N 1
ATOM 8633 C CA . SER B 1 457 ? -15.555 102.625 41.25 1 65.19 457 SER B CA 1
ATOM 8634 C C . SER B 1 457 ? -15.156 101.125 41.094 1 65.19 457 SER B C 1
ATOM 8636 O O . SER B 1 457 ? -16.016 100.25 41.031 1 65.19 457 SER B O 1
ATOM 8638 N N . LYS B 1 458 ? -13.961 100.938 41.094 1 66.38 458 LYS B N 1
ATOM 8639 C CA . LYS B 1 458 ? -13.5 99.562 41 1 66.38 458 LYS B CA 1
ATOM 8640 C C . LYS B 1 458 ? -13.609 98.875 42.375 1 66.38 458 LYS B C 1
ATOM 8642 O O . LYS B 1 458 ? -13.852 97.688 42.438 1 66.38 458 LYS B O 1
ATOM 8647 N N . ILE B 1 459 ? -13.523 99.562 43.375 1 64.88 459 ILE B N 1
ATOM 8648 C CA . ILE B 1 459 ? -13.633 99.062 44.75 1 64.88 459 ILE B CA 1
ATOM 8649 C C . ILE B 1 459 ? -15.094 99.062 45.188 1 64.88 459 ILE B C 1
ATOM 8651 O O . ILE B 1 459 ? -15.562 98.125 45.812 1 64.88 459 ILE B O 1
ATOM 8655 N N . TYR B 1 460 ? -15.602 100.188 44.938 1 67.75 460 TYR B N 1
ATOM 8656 C CA . TYR B 1 460 ? -17.016 100.375 45.219 1 67.75 460 TYR B CA 1
ATOM 8657 C C . TYR B 1 460 ? -17.844 100.5 43.969 1 67.75 460 TYR B C 1
ATOM 8659 O O . TYR B 1 460 ? -18.328 101.625 43.688 1 67.75 460 TYR B O 1
ATOM 8667 N N . PRO B 1 461 ? -17.953 99.375 43.219 1 69.5 461 PRO B N 1
ATOM 8668 C CA . PRO B 1 461 ? -18.5 99.5 41.875 1 69.5 461 PRO B CA 1
ATOM 8669 C C . PRO B 1 461 ? -20.031 99.625 41.875 1 69.5 461 PRO B C 1
ATOM 8671 O O . PRO B 1 461 ? -20.578 100.312 40.969 1 69.5 461 PRO B O 1
ATOM 8674 N N . ASP B 1 462 ? -20.641 98.812 42.812 1 74.38 462 ASP B N 1
ATOM 8675 C CA . ASP B 1 462 ? -22.094 98.812 42.75 1 74.38 462 ASP B CA 1
ATOM 8676 C C . ASP B 1 462 ? -22.703 99 44.125 1 74.38 462 ASP B C 1
ATOM 8678 O O . ASP B 1 462 ? -21.984 99.125 45.125 1 74.38 462 ASP B O 1
ATOM 8682 N N . ARG B 1 463 ? -24.031 99.312 44.094 1 77.56 463 ARG B N 1
ATOM 8683 C CA . ARG B 1 463 ? -24.844 99.562 45.281 1 77.56 463 ARG B CA 1
ATOM 8684 C C . ARG B 1 463 ? -24.688 98.5 46.312 1 77.56 463 ARG B C 1
ATOM 8686 O O . ARG B 1 463 ? -24.578 98.75 47.531 1 77.56 463 ARG B O 1
ATOM 8693 N N . GLU B 1 464 ? -24.547 97.375 45.875 1 79.19 464 GLU B N 1
ATOM 8694 C CA . GLU B 1 464 ? -24.5 96.188 46.75 1 79.19 464 GLU B CA 1
ATOM 8695 C C . GLU B 1 464 ? -23.188 96.188 47.562 1 79.19 464 GLU B C 1
ATOM 8697 O O . GLU B 1 464 ? -23.188 95.875 48.75 1 79.19 464 GLU B O 1
ATOM 8702 N N . THR B 1 465 ? -22.125 96.438 46.938 1 79.38 465 THR B N 1
ATOM 8703 C CA . THR B 1 465 ? -20.828 96.438 47.594 1 79.38 465 THR B CA 1
ATOM 8704 C C . THR B 1 465 ? -20.734 97.562 48.625 1 79.38 465 THR B C 1
ATOM 8706 O O . THR B 1 465 ? -20.172 97.375 49.719 1 79.38 465 THR B O 1
ATOM 8709 N N . CYS B 1 466 ? -21.297 98.625 48.281 1 80.44 466 CYS B N 1
ATOM 8710 C CA . CYS B 1 466 ? -21.312 99.75 49.219 1 80.44 466 CYS B CA 1
ATOM 8711 C C . CYS B 1 466 ? -22.172 99.5 50.438 1 80.44 466 CYS B C 1
ATOM 8713 O O . CYS B 1 466 ? -21.766 99.75 51.562 1 80.44 466 CYS B O 1
ATOM 8715 N N . PHE B 1 467 ? -23.328 98.938 50.219 1 84.75 467 PHE B N 1
ATOM 8716 C CA . PHE B 1 467 ? -24.219 98.625 51.312 1 84.75 467 PHE B CA 1
ATOM 8717 C C . PHE B 1 467 ? -23.594 97.562 52.219 1 84.75 467 PHE B C 1
ATOM 8719 O O . PHE B 1 467 ? -23.719 97.625 53.438 1 84.75 467 PHE B O 1
ATOM 8726 N N . LYS B 1 468 ? -22.906 96.625 51.625 1 81.12 468 LYS B N 1
ATOM 8727 C CA . LYS B 1 468 ? -22.203 95.625 52.406 1 81.12 468 LYS B CA 1
ATOM 8728 C C . LYS B 1 468 ? -21.141 96.25 53.312 1 81.12 468 LYS B C 1
ATOM 8730 O O . LYS B 1 468 ? -21.062 95.938 54.5 1 81.12 468 LYS B O 1
ATOM 8735 N N . TYR B 1 469 ? -20.391 97.125 52.75 1 80.19 469 TYR B N 1
ATOM 8736 C CA . TYR B 1 469 ? -19.359 97.812 53.5 1 80.19 469 TYR B CA 1
ATOM 8737 C C . TYR B 1 469 ? -19.969 98.625 54.625 1 80.19 469 TYR B C 1
ATOM 8739 O O . TYR B 1 469 ? -19.484 98.625 55.75 1 80.19 469 TYR B O 1
ATOM 8747 N N . LEU B 1 470 ? -20.969 99.25 54.281 1 83.81 470 LEU B N 1
ATOM 8748 C CA . LEU B 1 470 ? -21.656 100.062 55.25 1 83.81 470 LEU B CA 1
ATOM 8749 C C . LEU B 1 470 ? -22.234 99.25 56.375 1 83.81 470 LEU B C 1
ATOM 8751 O O . LEU B 1 470 ? -22.188 99.625 57.562 1 83.81 470 LEU B O 1
ATOM 8755 N N . SER B 1 471 ? -22.844 98.188 56.062 1 85.75 471 SER B N 1
ATOM 8756 C CA . SER B 1 471 ? -23.391 97.25 57.062 1 85.75 471 SER B CA 1
ATOM 8757 C C . SER B 1 471 ? -22.312 96.75 58.031 1 85.75 471 SER B C 1
ATOM 8759 O O . SER B 1 471 ? -22.547 96.688 59.25 1 85.75 471 SER B O 1
ATOM 8761 N N . GLU B 1 472 ? -21.141 96.5 57.469 1 83.44 472 GLU B N 1
ATOM 8762 C CA . GLU B 1 472 ? -20.031 96 58.312 1 83.44 472 GLU B CA 1
ATOM 8763 C C . GLU B 1 472 ? -19.5 97.125 59.219 1 83.44 472 GLU B C 1
ATOM 8765 O O . GLU B 1 472 ? -19.109 96.875 60.344 1 83.44 472 GLU B O 1
ATOM 8770 N N . LEU B 1 473 ? -19.531 98.25 58.719 1 80.06 473 LEU B N 1
ATOM 8771 C CA . LEU B 1 473 ? -19.047 99.438 59.5 1 80.06 473 LEU B CA 1
ATOM 8772 C C . LEU B 1 473 ? -20.062 99.75 60.594 1 80.06 473 LEU B C 1
ATOM 8774 O O . LEU B 1 473 ? -19.672 100 61.75 1 80.06 473 LEU B O 1
ATOM 8778 N N . LYS B 1 474 ? -21.266 99.938 60.312 1 84.38 474 LYS B N 1
ATOM 8779 C CA . LYS B 1 474 ? -22.344 100.375 61.188 1 84.38 474 LYS B CA 1
ATOM 8780 C C . LYS B 1 474 ? -22.5 99.438 62.375 1 84.38 474 LYS B C 1
ATOM 8782 O O . LYS B 1 474 ? -22.672 99.875 63.531 1 84.38 474 LYS B O 1
ATOM 8787 N N . TRP B 1 475 ? -22.5 98.25 62.188 1 85.81 475 TRP B N 1
ATOM 8788 C CA . TRP B 1 475 ? -22.766 97.25 63.219 1 85.81 475 TRP B CA 1
ATOM 8789 C C . TRP B 1 475 ? -21.5 96.5 63.562 1 85.81 475 TRP B C 1
ATOM 8791 O O . TRP B 1 475 ? -21.562 95.312 63.906 1 85.81 475 TRP B O 1
ATOM 8801 N N . ALA B 1 476 ? -20.344 97.062 63.312 1 78.31 476 ALA B N 1
ATOM 8802 C CA . ALA B 1 476 ? -19.062 96.5 63.625 1 78.31 476 ALA B CA 1
ATOM 8803 C C . ALA B 1 476 ? -18.969 96.125 65.125 1 78.31 476 ALA B C 1
ATOM 8805 O O . ALA B 1 476 ? -18.359 95.062 65.5 1 78.31 476 ALA B O 1
ATOM 8806 N N . ASN B 1 477 ? -19.625 96.875 66 1 78.75 477 ASN B N 1
ATOM 8807 C CA . ASN B 1 477 ? -19.578 96.625 67.438 1 78.75 477 ASN B CA 1
ATOM 8808 C C . ASN B 1 477 ? -20.859 95.938 67.938 1 78.75 477 ASN B C 1
ATOM 8810 O O . ASN B 1 477 ? -21.203 96.062 69.125 1 78.75 477 ASN B O 1
ATOM 8814 N N . GLY B 1 478 ? -21.562 95.312 67 1 84.19 478 GLY B N 1
ATOM 8815 C CA . GLY B 1 478 ? -22.75 94.562 67.375 1 84.19 478 GLY B CA 1
ATOM 8816 C C . GLY B 1 478 ? -24.031 95.312 67.062 1 84.19 478 GLY B C 1
ATOM 8817 O O . GLY B 1 478 ? -24.031 96.5 66.812 1 84.19 478 GLY B O 1
ATOM 8818 N N . TYR B 1 479 ? -25.031 94.625 67 1 87.38 479 TYR B N 1
ATOM 8819 C CA . TYR B 1 479 ? -26.344 95.125 66.688 1 87.38 479 TYR B CA 1
ATOM 8820 C C . TYR B 1 479 ? -27.156 95.375 67.938 1 87.38 479 TYR B C 1
ATOM 8822 O O . TYR B 1 479 ? -27.156 94.562 68.875 1 87.38 479 TYR B O 1
ATOM 8830 N N . THR B 1 480 ? -27.75 96.562 68.188 1 86.81 480 THR B N 1
ATOM 8831 C CA . THR B 1 480 ? -28.734 96.938 69.188 1 86.81 480 THR B CA 1
ATOM 8832 C C . THR B 1 480 ? -29.906 97.688 68.562 1 86.81 480 THR B C 1
ATOM 8834 O O . THR B 1 480 ? -29.719 98.688 67.875 1 86.81 480 THR B O 1
ATOM 8837 N N . CYS B 1 481 ? -31.062 97.188 68.75 1 86.44 481 CYS B N 1
ATOM 8838 C CA . CYS B 1 481 ? -32.25 97.875 68.188 1 86.44 481 CYS B CA 1
ATOM 8839 C C . CYS B 1 481 ? -32.469 99.25 68.812 1 86.44 481 CYS B C 1
ATOM 8841 O O . CYS B 1 481 ? -32.375 99.375 70.062 1 86.44 481 CYS B O 1
ATOM 8843 N N . ARG B 1 482 ? -32.719 100.188 68.062 1 85.62 482 ARG B N 1
ATOM 8844 C CA . ARG B 1 482 ? -32.875 101.562 68.562 1 85.62 482 ARG B CA 1
ATOM 8845 C C . ARG B 1 482 ? -34.281 101.75 69.125 1 85.62 482 ARG B C 1
ATOM 8847 O O . ARG B 1 482 ? -34.5 102.688 69.938 1 85.62 482 ARG B O 1
ATOM 8854 N N . LYS B 1 483 ? -35.156 100.875 68.875 1 87.44 483 LYS B N 1
ATOM 8855 C CA . LYS B 1 483 ? -36.531 101 69.375 1 87.44 483 LYS B CA 1
ATOM 8856 C C . LYS B 1 483 ? -36.688 100.188 70.688 1 87.44 483 LYS B C 1
ATOM 8858 O O . LYS B 1 483 ? -37.344 100.625 71.625 1 87.44 483 LYS B O 1
ATOM 8863 N N . CYS B 1 484 ? -36.219 98.938 70.875 1 88.75 484 CYS B N 1
ATOM 8864 C CA . CYS B 1 484 ? -36.469 98.062 72 1 88.75 484 CYS B CA 1
ATOM 8865 C C . CYS B 1 484 ? -35.156 97.562 72.562 1 88.75 484 CYS B C 1
ATOM 8867 O O . CYS B 1 484 ? -35.156 96.75 73.562 1 88.75 484 CYS B O 1
ATOM 8869 N N . PRO B 1 485 ? -34.062 97.938 72.5 1 83.31 485 PRO B N 1
ATOM 8870 C CA . PRO B 1 485 ? -32.688 97.562 72.875 1 83.31 485 PRO B CA 1
ATOM 8871 C C . PRO B 1 485 ? -32.375 96.062 72.688 1 83.31 485 PRO B C 1
ATOM 8873 O O . PRO B 1 485 ? -31.438 95.562 73.312 1 83.31 485 PRO B O 1
ATOM 8876 N N . ASN B 1 486 ? -32.938 95.438 71.938 1 87 486 ASN B N 1
ATOM 8877 C CA . ASN B 1 486 ? -32.656 94.062 71.625 1 87 486 ASN B CA 1
ATOM 8878 C C . ASN B 1 486 ? -31.391 93.875 70.812 1 87 486 ASN B C 1
ATOM 8880 O O . ASN B 1 486 ? -31.031 94.812 70 1 87 486 ASN B O 1
ATOM 8884 N N . THR B 1 487 ? -30.672 92.75 71 1 86.62 487 THR B N 1
ATOM 8885 C CA . THR B 1 487 ? -29.391 92.562 70.312 1 86.62 487 THR B CA 1
ATOM 8886 C C . THR B 1 487 ? -29.469 91.5 69.25 1 86.62 487 THR B C 1
ATOM 8888 O O . THR B 1 487 ? -28.5 91.188 68.562 1 86.62 487 THR B O 1
ATOM 8891 N N . PHE B 1 488 ? -30.578 90.875 69.125 1 88.25 488 PHE B N 1
ATOM 8892 C CA . PHE B 1 488 ? -30.719 89.812 68.125 1 88.25 488 PHE B CA 1
ATOM 8893 C C . PHE B 1 488 ? -31.391 90.375 66.875 1 88.25 488 PHE B C 1
ATOM 8895 O O . PHE B 1 488 ? -32.312 91.188 66.938 1 88.25 488 PHE B O 1
ATOM 8902 N N . TYR B 1 489 ? -30.859 90 65.688 1 88.56 489 TYR B N 1
ATOM 8903 C CA . TYR B 1 489 ? -31.406 90.562 64.438 1 88.56 489 TYR B CA 1
ATOM 8904 C C . TYR B 1 489 ? -31.578 89.438 63.406 1 88.56 489 TYR B C 1
ATOM 8906 O O . TYR B 1 489 ? -30.953 88.375 63.5 1 88.56 489 TYR B O 1
ATOM 8914 N N . LEU B 1 490 ? -32.562 89.625 62.562 1 86.81 490 LEU B N 1
ATOM 8915 C CA . LEU B 1 490 ? -32.75 88.812 61.344 1 86.81 490 LEU B CA 1
ATOM 8916 C C . LEU B 1 490 ? -32.469 89.688 60.094 1 86.81 490 LEU B C 1
ATOM 8918 O O . LEU B 1 490 ? -32.375 90.938 60.188 1 86.81 490 LEU B O 1
ATOM 8922 N N . ALA B 1 491 ? -32.156 89 58.969 1 84.94 491 ALA B N 1
ATOM 8923 C CA . ALA B 1 491 ? -32 89.75 57.719 1 84.94 491 ALA B CA 1
ATOM 8924 C C . ALA B 1 491 ? -33.25 90.625 57.406 1 84.94 491 ALA B C 1
ATOM 8926 O O . ALA B 1 491 ? -34.375 90.125 57.531 1 84.94 491 ALA B O 1
ATOM 8927 N N . GLY B 1 492 ? -33.125 91.938 57.094 1 83.62 492 GLY B N 1
ATOM 8928 C CA . GLY B 1 492 ? -34.219 92.812 56.812 1 83.62 492 GLY B CA 1
ATOM 8929 C C . GLY B 1 492 ? -34.812 92.688 55.438 1 83.62 492 GLY B C 1
ATOM 8930 O O . GLY B 1 492 ? -34.469 91.75 54.719 1 83.62 492 GLY B O 1
ATOM 8931 N N . PHE B 1 493 ? -35.719 93.562 55.156 1 81.5 493 PHE B N 1
ATOM 8932 C CA . PHE B 1 493 ? -36.406 93.5 53.875 1 81.5 493 PHE B CA 1
ATOM 8933 C C . PHE B 1 493 ? -35.531 94.062 52.75 1 81.5 493 PHE B C 1
ATOM 8935 O O . PHE B 1 493 ? -35.625 93.625 51.594 1 81.5 493 PHE B O 1
ATOM 8942 N N . LEU B 1 494 ? -34.656 94.938 53.031 1 78.81 494 LEU B N 1
ATOM 8943 C CA . LEU B 1 494 ? -33.719 95.5 52.062 1 78.81 494 LEU B CA 1
ATOM 8944 C C . LEU B 1 494 ? -32.375 94.875 52.156 1 78.81 494 LEU B C 1
ATOM 8946 O O . LEU B 1 494 ? -32 94.312 53.188 1 78.81 494 LEU B O 1
ATOM 8950 N N . PRO B 1 495 ? -31.656 94.875 51.094 1 81.38 495 PRO B N 1
ATOM 8951 C CA . PRO B 1 495 ? -30.328 94.25 51.156 1 81.38 495 PRO B CA 1
ATOM 8952 C C . PRO B 1 495 ? -29.438 94.875 52.25 1 81.38 495 PRO B C 1
ATOM 8954 O O . PRO B 1 495 ? -29.297 96.062 52.344 1 81.38 495 PRO B O 1
ATOM 8957 N N . TYR B 1 496 ? -28.938 94 53.125 1 84.31 496 TYR B N 1
ATOM 8958 C CA . TYR B 1 496 ? -27.969 94.25 54.219 1 84.31 496 TYR B CA 1
ATOM 8959 C C . TYR B 1 496 ? -28.625 95 55.344 1 84.31 496 TYR B C 1
ATOM 8961 O O . TYR B 1 496 ? -27.922 95.562 56.188 1 84.31 496 TYR B O 1
ATOM 8969 N N . SER B 1 497 ? -29.969 95.125 55.344 1 88.56 497 SER B N 1
ATOM 8970 C CA . SER B 1 497 ? -30.688 95.688 56.469 1 88.56 497 SER B CA 1
ATOM 8971 C C . SER B 1 497 ? -30.875 94.625 57.562 1 88.56 497 SER B C 1
ATOM 8973 O O . SER B 1 497 ? -30.766 93.438 57.344 1 88.56 497 SER B O 1
ATOM 8975 N N . ARG B 1 498 ? -31.062 95.125 58.719 1 90.12 498 ARG B N 1
ATOM 8976 C CA . ARG B 1 498 ? -31.266 94.25 59.875 1 90.12 498 ARG B CA 1
ATOM 8977 C C . ARG B 1 498 ? -32.594 94.562 60.562 1 90.12 498 ARG B C 1
ATOM 8979 O O . ARG B 1 498 ? -32.938 95.688 60.781 1 90.12 498 ARG B O 1
ATOM 8986 N N . ARG B 1 499 ? -33.344 93.438 60.875 1 91.19 499 ARG B N 1
ATOM 8987 C CA . ARG B 1 499 ? -34.625 93.5 61.5 1 91.19 499 ARG B CA 1
ATOM 8988 C C . ARG B 1 499 ? -34.562 92.938 62.938 1 91.19 499 ARG B C 1
ATOM 8990 O O . ARG B 1 499 ? -34.062 91.875 63.156 1 91.19 499 ARG B O 1
ATOM 8997 N N . CYS B 1 500 ? -35.094 93.75 63.781 1 90.25 500 CYS B N 1
ATOM 8998 C CA . CYS B 1 500 ? -35.125 93.312 65.188 1 90.25 500 CYS B CA 1
ATOM 8999 C C . CYS B 1 500 ? -36.062 92.125 65.375 1 90.25 500 CYS B C 1
ATOM 9001 O O . CYS B 1 500 ? -37.156 92.125 64.875 1 90.25 500 CYS B O 1
ATOM 9003 N N . THR B 1 501 ? -35.594 91.25 66.125 1 89.75 501 THR B N 1
ATOM 9004 C CA . THR B 1 501 ? -36.375 90.062 66.375 1 89.75 501 THR B CA 1
ATOM 9005 C C . THR B 1 501 ? -37.5 90.312 67.375 1 89.75 501 THR B C 1
ATOM 9007 O O . THR B 1 501 ? -38.5 89.625 67.375 1 89.75 501 THR B O 1
ATOM 9010 N N . LYS B 1 502 ? -37.375 91.25 68.125 1 88.75 502 LYS B N 1
ATOM 9011 C CA . LYS B 1 502 ? -38.344 91.562 69.188 1 88.75 502 LYS B CA 1
ATOM 9012 C C . LYS B 1 502 ? -39.438 92.5 68.688 1 88.75 502 LYS B C 1
ATOM 9014 O O . LYS B 1 502 ? -40.625 92.188 68.812 1 88.75 502 LYS B O 1
ATOM 9019 N N . CYS B 1 503 ? -39.094 93.688 68.25 1 88.62 503 CYS B N 1
ATOM 9020 C CA . CYS B 1 503 ? -40.094 94.688 67.938 1 88.62 503 CYS B CA 1
ATOM 9021 C C . CYS B 1 503 ? -40.344 94.688 66.438 1 88.62 503 CYS B C 1
ATOM 9023 O O . CYS B 1 503 ? -41.281 95.375 65.938 1 88.62 503 CYS B O 1
ATOM 9025 N N . GLY B 1 504 ? -39.531 94 65.688 1 87.44 504 GLY B N 1
ATOM 9026 C CA . GLY B 1 504 ? -39.75 93.875 64.25 1 87.44 504 GLY B CA 1
ATOM 9027 C C . GLY B 1 504 ? -39.281 95.125 63.5 1 87.44 504 GLY B C 1
ATOM 9028 O O . GLY B 1 504 ? -39.5 95.25 62.312 1 87.44 504 GLY B O 1
ATOM 9029 N N . TYR B 1 505 ? -38.625 96 64 1 88.81 505 TYR B N 1
ATOM 9030 C CA . TYR B 1 505 ? -38.125 97.25 63.375 1 88.81 505 TYR B CA 1
ATOM 9031 C C . TYR B 1 505 ? -37.031 96.875 62.375 1 88.81 505 TYR B C 1
ATOM 9033 O O . TYR B 1 505 ? -36.062 96.188 62.719 1 88.81 505 TYR B O 1
ATOM 9041 N N . ASP B 1 506 ? -37.281 97.375 61.188 1 87.44 506 ASP B N 1
ATOM 9042 C CA . ASP B 1 506 ? -36.344 97.188 60.094 1 87.44 506 ASP B CA 1
ATOM 9043 C C . ASP B 1 506 ? -35.5 98.438 59.875 1 87.44 506 ASP B C 1
ATOM 9045 O O . ASP B 1 506 ? -36.031 99.5 59.469 1 87.44 506 ASP B O 1
ATOM 9049 N N . GLU B 1 507 ? -34.312 98.312 60.156 1 88.25 507 GLU B N 1
ATOM 9050 C CA . GLU B 1 507 ? -33.406 99.438 59.969 1 88.25 507 GLU B CA 1
ATOM 9051 C C . GLU B 1 507 ? -32.594 99.25 58.719 1 88.25 507 GLU B C 1
ATOM 9053 O O . GLU B 1 507 ? -31.875 98.25 58.531 1 88.25 507 GLU B O 1
ATOM 9058 N N . SER B 1 508 ? -32.781 100.188 57.844 1 87.31 508 SER B N 1
ATOM 9059 C CA . SER B 1 508 ? -31.984 100.188 56.625 1 87.31 508 SER B CA 1
ATOM 9060 C C . SER B 1 508 ? -30.516 100.5 56.906 1 87.31 508 SER B C 1
ATOM 9062 O O . SER B 1 508 ? -30.188 101.125 57.938 1 87.31 508 SER B O 1
ATOM 9064 N N . VAL B 1 509 ? -29.578 100 56.031 1 87.81 509 VAL B N 1
ATOM 9065 C CA . VAL B 1 509 ? -28.141 100.188 56.219 1 87.81 509 VAL B CA 1
ATOM 9066 C C . VAL B 1 509 ? -27.781 101.625 56.156 1 87.81 509 VAL B C 1
ATOM 9068 O O . VAL B 1 509 ? -26.844 102.125 56.844 1 87.81 509 VAL B O 1
ATOM 9071 N N . ILE B 1 510 ? -28.484 102.438 55.469 1 85.5 510 ILE B N 1
ATOM 9072 C CA . ILE B 1 510 ? -28.156 103.875 55.312 1 85.5 510 ILE B CA 1
ATOM 9073 C C . ILE B 1 510 ? -28.812 104.688 56.406 1 85.5 510 ILE B C 1
ATOM 9075 O O . ILE B 1 510 ? -28.5 105.875 56.594 1 85.5 510 ILE B O 1
ATOM 9079 N N . ALA B 1 511 ? -29.734 104.188 57.219 1 86.5 511 ALA B N 1
ATOM 9080 C CA . ALA B 1 511 ? -30.422 104.875 58.281 1 86.5 511 ALA B CA 1
ATOM 9081 C C . ALA B 1 511 ? -29.453 105.312 59.375 1 86.5 511 ALA B C 1
ATOM 9083 O O . ALA B 1 511 ? -28.578 104.562 59.781 1 86.5 511 ALA B O 1
ATOM 9084 N N . TYR B 1 512 ? -29.609 106.562 59.781 1 84.25 512 TYR B N 1
ATOM 9085 C CA . TYR B 1 512 ? -28.828 107.188 60.875 1 84.25 512 TYR B CA 1
ATOM 9086 C C . TYR B 1 512 ? -27.359 107.312 60.469 1 84.25 512 TYR B C 1
ATOM 9088 O O . TYR B 1 512 ? -26.469 107.188 61.312 1 84.25 512 TYR B O 1
ATOM 9096 N N . THR B 1 513 ? -27 107.188 59.25 1 85.31 513 THR B N 1
ATOM 9097 C CA . THR B 1 513 ? -25.672 107.5 58.719 1 85.31 513 THR B CA 1
ATOM 9098 C C . THR B 1 513 ? -25.703 108.812 57.969 1 85.31 513 THR B C 1
ATOM 9100 O O . THR B 1 513 ? -26.766 109.438 57.781 1 85.31 513 THR B O 1
ATOM 9103 N N . ILE B 1 514 ? -24.562 109.25 57.5 1 82.56 514 ILE B N 1
ATOM 9104 C CA . ILE B 1 514 ? -24.453 110.5 56.75 1 82.56 514 ILE B CA 1
ATOM 9105 C C . ILE B 1 514 ? -25.219 110.375 55.438 1 82.56 514 ILE B C 1
ATOM 9107 O O . ILE B 1 514 ? -25.578 111.438 54.844 1 82.56 514 ILE B O 1
ATOM 9111 N N . PHE B 1 515 ? -25.547 109.188 55.031 1 84.12 515 PHE B N 1
ATOM 9112 C CA . PHE B 1 515 ? -26.188 108.938 53.75 1 84.12 515 PHE B CA 1
ATOM 9113 C C . PHE B 1 515 ? -27.688 108.688 53.906 1 84.12 515 PHE B C 1
ATOM 9115 O O . PHE B 1 515 ? -28.359 108.312 52.969 1 84.12 515 PHE B O 1
ATOM 9122 N N . GLN B 1 516 ? -28.219 109 55.094 1 80 516 GLN B N 1
ATOM 9123 C CA . GLN B 1 516 ? -29.656 108.812 55.344 1 80 516 GLN B CA 1
ATOM 9124 C C . GLN B 1 516 ? -30.484 109.75 54.438 1 80 516 GLN B C 1
ATOM 9126 O O . GLN B 1 516 ? -30.203 110.938 54.281 1 80 516 GLN B O 1
ATOM 9131 N N . ASN B 1 517 ? -31.469 109.25 53.75 1 76.94 517 ASN B N 1
ATOM 9132 C CA . ASN B 1 517 ? -32.375 110 52.875 1 76.94 517 ASN B CA 1
ATOM 9133 C C . ASN B 1 517 ? -31.656 110.562 51.656 1 76.94 517 ASN B C 1
ATOM 9135 O O . ASN B 1 517 ? -32 111.625 51.156 1 76.94 517 ASN B O 1
ATOM 9139 N N . SER B 1 518 ? -30.547 109.812 51.188 1 78.44 518 SER B N 1
ATOM 9140 C CA . SER B 1 518 ? -29.781 110.25 50.031 1 78.44 518 SER B CA 1
ATOM 9141 C C . SER B 1 518 ? -30.5 109.938 48.75 1 78.44 518 SER B C 1
ATOM 9143 O O . SER B 1 518 ? -31.047 108.812 48.594 1 78.44 518 SER B O 1
ATOM 9145 N N . LYS B 1 519 ? -30.609 110.875 47.781 1 77.56 519 LYS B N 1
ATOM 9146 C CA . LYS B 1 519 ? -31.281 110.688 46.5 1 77.56 519 LYS B CA 1
ATOM 9147 C C . LYS B 1 519 ? -30.281 110.375 45.375 1 77.56 519 LYS B C 1
ATOM 9149 O O . LYS B 1 519 ? -30.672 110.125 44.25 1 77.56 519 LYS B O 1
ATOM 9154 N N . ILE B 1 520 ? -29.016 110.375 45.719 1 81.62 520 ILE B N 1
ATOM 9155 C CA . ILE B 1 520 ? -27.984 110.062 44.75 1 81.62 520 ILE B CA 1
ATOM 9156 C C . ILE B 1 520 ? -27.484 108.625 44.906 1 81.62 520 ILE B C 1
ATOM 9158 O O . ILE B 1 520 ? -27.609 108.062 46 1 81.62 520 ILE B O 1
ATOM 9162 N N . PRO B 1 521 ? -27 108.062 43.812 1 82.69 521 PRO B N 1
ATOM 9163 C CA . PRO B 1 521 ? -26.453 106.688 43.938 1 82.69 521 PRO B CA 1
ATOM 9164 C C . PRO B 1 521 ? -25.391 106.625 45.031 1 82.69 521 PRO B C 1
ATOM 9166 O O . PRO B 1 521 ? -24.547 107.5 45.156 1 82.69 521 PRO B O 1
ATOM 9169 N N . ILE B 1 522 ? -25.547 105.562 45.844 1 85.12 522 ILE B N 1
ATOM 9170 C CA . ILE B 1 522 ? -24.734 105.438 47.031 1 85.12 522 ILE B CA 1
ATOM 9171 C C . ILE B 1 522 ? -23.266 105.438 46.656 1 85.12 522 ILE B C 1
ATOM 9173 O O . ILE B 1 522 ? -22.406 105.875 47.406 1 85.12 522 ILE B O 1
ATOM 9177 N N . ASN B 1 523 ? -22.891 104.812 45.562 1 81.19 523 ASN B N 1
ATOM 9178 C CA . ASN B 1 523 ? -21.5 104.812 45.125 1 81.19 523 ASN B CA 1
ATOM 9179 C C . ASN B 1 523 ? -20.938 106.188 44.906 1 81.19 523 ASN B C 1
ATOM 9181 O O . ASN B 1 523 ? -19.797 106.5 45.25 1 81.19 523 ASN B O 1
ATOM 9185 N N . LYS B 1 524 ? -21.672 107.062 44.312 1 80.88 524 LYS B N 1
ATOM 9186 C CA . LYS B 1 524 ? -21.25 108.438 44.094 1 80.88 524 LYS B CA 1
ATOM 9187 C C . LYS B 1 524 ? -21.188 109.188 45.406 1 80.88 524 LYS B C 1
ATOM 9189 O O . LYS B 1 524 ? -20.297 110.062 45.594 1 80.88 524 LYS B O 1
ATOM 9194 N N . ALA B 1 525 ? -22.125 108.938 46.281 1 85.44 525 ALA B N 1
ATOM 9195 C CA . ALA B 1 525 ? -22.109 109.562 47.594 1 85.44 525 ALA B CA 1
ATOM 9196 C C . ALA B 1 525 ? -20.859 109.188 48.375 1 85.44 525 ALA B C 1
ATOM 9198 O O . ALA B 1 525 ? -20.25 110 49.062 1 85.44 525 ALA B O 1
ATOM 9199 N N . PHE B 1 526 ? -20.516 107.938 48.25 1 81.69 526 PHE B N 1
ATOM 9200 C CA . PHE B 1 526 ? -19.297 107.438 48.844 1 81.69 526 PHE B CA 1
ATOM 9201 C C . PHE B 1 526 ? -18.078 108.188 48.344 1 81.69 526 PHE B C 1
ATOM 9203 O O . PHE B 1 526 ? -17.219 108.625 49.125 1 81.69 526 PHE B O 1
ATOM 9210 N N . TYR B 1 527 ? -18.078 108.312 47.156 1 80.69 527 TYR B N 1
ATOM 9211 C CA . TYR B 1 527 ? -16.969 109.062 46.531 1 80.69 527 TYR B CA 1
ATOM 9212 C C . TYR B 1 527 ? -16.953 110.5 46.938 1 80.69 527 TYR B C 1
ATOM 9214 O O . TYR B 1 527 ? -15.875 111.062 47.156 1 80.69 527 TYR B O 1
ATOM 9222 N N . MET B 1 528 ? -18.078 111.062 47 1 82.5 528 MET B N 1
ATOM 9223 C CA . MET B 1 528 ? -18.188 112.438 47.469 1 82.5 528 MET B CA 1
ATOM 9224 C C . MET B 1 528 ? -17.609 112.625 48.875 1 82.5 528 MET B C 1
ATOM 9226 O O . MET B 1 528 ? -16.844 113.562 49.125 1 82.5 528 MET B O 1
ATOM 9230 N N . LEU B 1 529 ? -18 111.812 49.688 1 82.19 529 LEU B N 1
ATOM 9231 C CA . LEU B 1 529 ? -17.516 111.875 51.062 1 82.19 529 LEU B CA 1
ATOM 9232 C C . LEU B 1 529 ? -16 111.688 51.125 1 82.19 529 LEU B C 1
ATOM 9234 O O . LEU B 1 529 ? -15.305 112.312 51.875 1 82.19 529 LEU B O 1
ATOM 9238 N N . PHE B 1 530 ? -15.594 110.812 50.312 1 77.62 530 PHE B N 1
ATOM 9239 C CA . PHE B 1 530 ? -14.156 110.562 50.219 1 77.62 530 PHE B CA 1
ATOM 9240 C C . PHE B 1 530 ? -13.43 111.812 49.75 1 77.62 530 PHE B C 1
ATOM 9242 O O . PHE B 1 530 ? -12.391 112.188 50.312 1 77.62 530 PHE B O 1
ATOM 9249 N N . LEU B 1 531 ? -13.953 112.438 48.812 1 79.06 531 LEU B N 1
ATOM 9250 C CA . LEU B 1 531 ? -13.336 113.688 48.281 1 79.06 531 LEU B CA 1
ATOM 9251 C C . LEU B 1 531 ? -13.359 114.75 49.312 1 79.06 531 LEU B C 1
ATOM 9253 O O . LEU B 1 531 ? -12.383 115.5 49.469 1 79.06 531 LEU B O 1
ATOM 9257 N N . VAL B 1 532 ? -14.43 114.875 49.969 1 81.38 532 VAL B N 1
ATOM 9258 C CA . VAL B 1 532 ? -14.57 115.938 51 1 81.38 532 VAL B CA 1
ATOM 9259 C C . VAL B 1 532 ? -13.594 115.625 52.156 1 81.38 532 VAL B C 1
ATOM 9261 O O . VAL B 1 532 ? -12.953 116.562 52.656 1 81.38 532 VAL B O 1
ATOM 9264 N N . TYR B 1 533 ? -13.523 114.438 52.469 1 77.25 533 TYR B N 1
ATOM 9265 C CA . TYR B 1 533 ? -12.609 114.062 53.562 1 77.25 533 TYR B CA 1
ATOM 9266 C C . TYR B 1 533 ? -11.164 114.25 53.125 1 77.25 533 TYR B C 1
ATOM 9268 O O . TYR B 1 533 ? -10.359 114.812 53.875 1 77.25 533 TYR B O 1
ATOM 9276 N N . SER B 1 534 ? -10.891 113.812 51.875 1 72.12 534 SER B N 1
ATOM 9277 C CA . SER B 1 534 ? -9.516 113.875 51.406 1 72.12 534 SER B CA 1
ATOM 9278 C C . SER B 1 534 ? -9.055 115.312 51.188 1 72.12 534 SER B C 1
ATOM 9280 O O . SER B 1 534 ? -7.863 115.562 51.344 1 72.12 534 SER B O 1
ATOM 9282 N N . THR B 1 535 ? -9.992 116.188 50.938 1 74.5 535 THR B N 1
ATOM 9283 C CA . THR B 1 535 ? -9.641 117.625 50.719 1 74.5 535 THR B CA 1
ATOM 9284 C C . THR B 1 535 ? -9.852 118.438 51.969 1 74.5 535 THR B C 1
ATOM 9286 O O . THR B 1 535 ? -9.781 119.625 51.938 1 74.5 535 THR B O 1
ATOM 9289 N N . LYS B 1 536 ? -10.047 117.688 53.062 1 73.69 536 LYS B N 1
ATOM 9290 C CA . LYS B 1 536 ? -10.289 118.312 54.344 1 73.69 536 LYS B CA 1
ATOM 9291 C C . LYS B 1 536 ? -11.328 119.438 54.219 1 73.69 536 LYS B C 1
ATOM 9293 O O . LYS B 1 536 ? -11.195 120.5 54.812 1 73.69 536 LYS B O 1
ATOM 9298 N N . GLY B 1 537 ? -12.227 119.188 53.375 1 74.81 537 GLY B N 1
ATOM 9299 C CA . GLY B 1 537 ? -13.352 120.125 53.25 1 74.81 537 GLY B CA 1
ATOM 9300 C C . GLY B 1 537 ? -13.109 121.25 52.281 1 74.81 537 GLY B C 1
ATOM 9301 O O . GLY B 1 537 ? -13.953 122.125 52.094 1 74.81 537 GLY B O 1
ATOM 9302 N N . LYS B 1 538 ? -12.07 121.312 51.656 1 77.69 538 LYS B N 1
ATOM 9303 C CA . LYS B 1 538 ? -11.711 122.5 50.812 1 77.69 538 LYS B CA 1
ATOM 9304 C C . LYS B 1 538 ? -12.25 122.312 49.375 1 77.69 538 LYS B C 1
ATOM 9306 O O . LYS B 1 538 ? -12.195 123.25 48.562 1 77.69 538 LYS B O 1
ATOM 9311 N N . ILE B 1 539 ? -12.93 121.25 49.031 1 78.31 539 ILE B N 1
ATOM 9312 C CA . ILE B 1 539 ? -13.414 121 47.688 1 78.31 539 ILE B CA 1
ATOM 9313 C C . ILE B 1 539 ? -14.695 121.812 47.469 1 78.31 539 ILE B C 1
ATOM 9315 O O . ILE B 1 539 ? -15.562 121.875 48.344 1 78.31 539 ILE B O 1
ATOM 9319 N N . SER B 1 540 ? -14.742 122.438 46.406 1 81.88 540 SER B N 1
ATOM 9320 C CA . SER B 1 540 ? -15.898 123.312 46.094 1 81.88 540 SER B CA 1
ATOM 9321 C C . SER B 1 540 ? -17.031 122.438 45.5 1 81.88 540 SER B C 1
ATOM 9323 O O . SER B 1 540 ? -16.812 121.375 45 1 81.88 540 SER B O 1
ATOM 9325 N N . SER B 1 541 ? -18.297 122.938 45.656 1 83.56 541 SER B N 1
ATOM 9326 C CA . SER B 1 541 ? -19.469 122.25 45.125 1 83.56 541 SER B CA 1
ATOM 9327 C C . SER B 1 541 ? -19.438 122.188 43.594 1 83.56 541 SER B C 1
ATOM 9329 O O . SER B 1 541 ? -19.953 121.25 43 1 83.56 541 SER B O 1
ATOM 9331 N N . HIS B 1 542 ? -18.812 123.062 43.031 1 81.06 542 HIS B N 1
ATOM 9332 C CA . HIS B 1 542 ? -18.688 123.062 41.594 1 81.06 542 HIS B CA 1
ATOM 9333 C C . HIS B 1 542 ? -17.766 122 41.094 1 81.06 542 HIS B C 1
ATOM 9335 O O . HIS B 1 542 ? -18.062 121.312 40.125 1 81.06 542 HIS B O 1
ATOM 9341 N N . LYS B 1 543 ? -16.766 121.75 41.719 1 80.81 543 LYS B N 1
ATOM 9342 C CA . LYS B 1 543 ? -15.812 120.688 41.375 1 80.81 543 LYS B CA 1
ATOM 9343 C C . LYS B 1 543 ? -16.422 119.312 41.594 1 80.81 543 LYS B C 1
ATOM 9345 O O . LYS B 1 543 ? -16.219 118.375 40.781 1 80.81 543 LYS B O 1
ATOM 9350 N N . LEU B 1 544 ? -17.125 119.25 42.562 1 83.19 544 LEU B N 1
ATOM 9351 C CA . LEU B 1 544 ? -17.812 118 42.875 1 83.19 544 LEU B CA 1
ATOM 9352 C C . LEU B 1 544 ? -18.828 117.688 41.781 1 83.19 544 LEU B C 1
ATOM 9354 O O . LEU B 1 544 ? -18.938 116.5 41.344 1 83.19 544 LEU B O 1
ATOM 9358 N N . SER B 1 545 ? -19.547 118.75 41.406 1 82.88 545 SER B N 1
ATOM 9359 C CA . SER B 1 545 ? -20.547 118.562 40.344 1 82.88 545 SER B CA 1
ATOM 9360 C C . SER B 1 545 ? -19.891 118.062 39.031 1 82.88 545 SER B C 1
ATOM 9362 O O . SER B 1 545 ? -20.438 117.25 38.344 1 82.88 545 SER B O 1
ATOM 9364 N N . GLY B 1 546 ? -18.781 118.5 38.719 1 79 546 GLY B N 1
ATOM 9365 C CA . GLY B 1 546 ? -18.031 118.062 37.531 1 79 546 GLY B CA 1
ATOM 9366 C C . GLY B 1 546 ? -17.5 116.625 37.625 1 79 546 GLY B C 1
ATOM 9367 O O . GLY B 1 546 ? -17.578 115.875 36.656 1 79 546 GLY B O 1
ATOM 9368 N N . LEU B 1 547 ? -17.078 116.25 38.75 1 77.25 547 LEU B N 1
ATOM 9369 C CA . LEU B 1 547 ? -16.453 114.938 38.938 1 77.25 547 LEU B CA 1
ATOM 9370 C C . LEU B 1 547 ? -17.5 113.875 39 1 77.25 547 LEU B C 1
ATOM 9372 O O . LEU B 1 547 ? -17.266 112.75 38.5 1 77.25 547 LEU B O 1
ATOM 9376 N N . LEU B 1 548 ? -18.641 114.125 39.531 1 78.56 548 LEU B N 1
ATOM 9377 C CA . LEU B 1 548 ? -19.656 113.125 39.781 1 78.56 548 LEU B CA 1
ATOM 9378 C C . LEU B 1 548 ? -20.797 113.188 38.781 1 78.56 548 LEU B C 1
ATOM 9380 O O . LEU B 1 548 ? -21.656 112.312 38.719 1 78.56 548 LEU B O 1
ATOM 9384 N N . LEU B 1 549 ? -20.797 114.188 37.969 1 80.25 549 LEU B N 1
ATOM 9385 C CA . LEU B 1 549 ? -21.844 114.438 37 1 80.25 549 LEU B CA 1
ATOM 9386 C C . LEU B 1 549 ? -23.203 114.5 37.656 1 80.25 549 LEU B C 1
ATOM 9388 O O . LEU B 1 549 ? -24.141 113.812 37.25 1 80.25 549 LEU B O 1
ATOM 9392 N N . ILE B 1 550 ? -23.312 115.188 38.812 1 81.44 550 ILE B N 1
ATOM 9393 C CA . ILE B 1 550 ? -24.531 115.5 39.562 1 81.44 550 ILE B CA 1
ATOM 9394 C C . ILE B 1 550 ? -24.781 117 39.594 1 81.44 550 ILE B C 1
ATOM 9396 O O . ILE B 1 550 ? -23.859 117.812 39.438 1 81.44 550 ILE B O 1
ATOM 9400 N N . ARG B 1 551 ? -26.062 117.375 39.781 1 81.69 551 ARG B N 1
ATOM 9401 C CA . ARG B 1 551 ? -26.453 118.812 39.812 1 81.69 551 ARG B CA 1
ATOM 9402 C C . ARG B 1 551 ? -25.734 119.562 40.938 1 81.69 551 ARG B C 1
ATOM 9404 O O . ARG B 1 551 ? -25.547 119 42.031 1 81.69 551 ARG B O 1
ATOM 9411 N N . GLN B 1 552 ? -25.266 120.688 40.625 1 83.69 552 GLN B N 1
ATOM 9412 C CA . GLN B 1 552 ? -24.469 121.5 41.562 1 83.69 552 GLN B CA 1
ATOM 9413 C C . GLN B 1 552 ? -25.234 121.812 42.844 1 83.69 552 GLN B C 1
ATOM 9415 O O . GLN B 1 552 ? -24.656 121.875 43.906 1 83.69 552 GLN B O 1
ATOM 9420 N N . SER B 1 553 ? -26.469 122.062 42.656 1 85.81 553 SER B N 1
ATOM 9421 C CA . SER B 1 553 ? -27.281 122.375 43.844 1 85.81 553 SER B CA 1
ATOM 9422 C C . SER B 1 553 ? -27.328 121.188 44.781 1 85.81 553 SER B C 1
ATOM 9424 O O . SER B 1 553 ? -27.25 121.312 46 1 85.81 553 SER B O 1
ATOM 9426 N N . THR B 1 554 ? -27.359 120.062 44.25 1 86.06 554 THR B N 1
ATOM 9427 C CA . THR B 1 554 ? -27.359 118.812 45.031 1 86.06 554 THR B CA 1
ATOM 9428 C C . THR B 1 554 ? -25.984 118.625 45.688 1 86.06 554 THR B C 1
ATOM 9430 O O . THR B 1 554 ? -25.906 118.188 46.844 1 86.06 554 THR B O 1
ATOM 9433 N N . CYS B 1 555 ? -24.984 118.812 44.906 1 85.38 555 CYS B N 1
ATOM 9434 C CA . CYS B 1 555 ? -23.625 118.688 45.469 1 85.38 555 CYS B CA 1
ATOM 9435 C C . CYS B 1 555 ? -23.406 119.688 46.594 1 85.38 555 CYS B C 1
ATOM 9437 O O . CYS B 1 555 ? -22.734 119.375 47.562 1 85.38 555 CYS B O 1
ATOM 9439 N N . TRP B 1 556 ? -23.953 120.812 46.406 1 86.81 556 TRP B N 1
ATOM 9440 C CA . TRP B 1 556 ? -23.828 121.812 47.438 1 86.81 556 TRP B CA 1
ATOM 9441 C C . TRP B 1 556 ? -24.484 121.375 48.75 1 86.81 556 TRP B C 1
ATOM 9443 O O . TRP B 1 556 ? -23.906 121.5 49.812 1 86.81 556 TRP B O 1
ATOM 9453 N N . ALA B 1 557 ? -25.672 120.875 48.688 1 86.5 557 ALA B N 1
ATOM 9454 C CA . ALA B 1 557 ? -26.406 120.438 49.875 1 86.5 557 ALA B CA 1
ATOM 9455 C C . ALA B 1 557 ? -25.656 119.312 50.594 1 86.5 557 ALA B C 1
ATOM 9457 O O . ALA B 1 557 ? -25.516 119.312 51.812 1 86.5 557 ALA B O 1
ATOM 9458 N N . TYR B 1 558 ? -25.109 118.375 49.812 1 86.5 558 TYR B N 1
ATOM 9459 C CA . TYR B 1 558 ? -24.391 117.25 50.375 1 86.5 558 TYR B CA 1
ATOM 9460 C C . TYR B 1 558 ? -23.031 117.688 50.906 1 86.5 558 TYR B C 1
ATOM 9462 O O . TYR B 1 558 ? -22.625 117.25 52 1 86.5 558 TYR B O 1
ATOM 9470 N N . ASN B 1 559 ? -22.391 118.438 50.219 1 85.19 559 ASN B N 1
ATOM 9471 C CA . ASN B 1 559 ? -21.094 118.938 50.656 1 85.19 559 ASN B CA 1
ATOM 9472 C C . ASN B 1 559 ? -21.219 119.75 51.938 1 85.19 559 ASN B C 1
ATOM 9474 O O . ASN B 1 559 ? -20.375 119.562 52.844 1 85.19 559 ASN B O 1
ATOM 9478 N N . SER B 1 560 ? -22.234 120.562 51.969 1 85.38 560 SER B N 1
ATOM 9479 C CA . SER B 1 560 ? -22.453 121.375 53.188 1 85.38 560 SER B CA 1
ATOM 9480 C C . SER B 1 560 ? -22.734 120.438 54.406 1 85.38 560 SER B C 1
ATOM 9482 O O . SER B 1 560 ? -22.203 120.688 55.469 1 85.38 560 SER B O 1
ATOM 9484 N N . LYS B 1 561 ? -23.469 119.438 54.219 1 85.62 561 LYS B N 1
ATOM 9485 C CA . LYS B 1 561 ? -23.766 118.5 55.25 1 85.62 561 LYS B CA 1
ATOM 9486 C C . LYS B 1 561 ? -22.516 117.75 55.688 1 85.62 561 LYS B C 1
ATOM 9488 O O . LYS B 1 561 ? -22.266 117.562 56.875 1 85.62 561 LYS B O 1
ATOM 9493 N N . MET B 1 562 ? -21.766 117.312 54.75 1 81.62 562 MET B N 1
ATOM 9494 C CA . MET B 1 562 ? -20.562 116.5 55.031 1 81.62 562 MET B CA 1
ATOM 9495 C C . MET B 1 562 ? -19.484 117.375 55.688 1 81.62 562 MET B C 1
ATOM 9497 O O . MET B 1 562 ? -18.781 116.938 56.562 1 81.62 562 MET B O 1
ATOM 9501 N N . GLN B 1 563 ? -19.453 118.562 55.281 1 81.62 563 GLN B N 1
ATOM 9502 C CA . GLN B 1 563 ? -18.5 119.5 55.875 1 81.62 563 GLN B CA 1
ATOM 9503 C C . GLN B 1 563 ? -18.859 119.812 57.312 1 81.62 563 GLN B C 1
ATOM 9505 O O . GLN B 1 563 ? -17.984 119.938 58.188 1 81.62 563 GLN B O 1
ATOM 9510 N N . LYS B 1 564 ? -20.109 120 57.531 1 83 564 LYS B N 1
ATOM 9511 C CA . LYS B 1 564 ? -20.578 120.25 58.875 1 83 564 LYS B CA 1
ATOM 9512 C C . LYS B 1 564 ? -20.203 119.125 59.812 1 83 564 LYS B C 1
ATOM 9514 O O . LYS B 1 564 ? -19.719 119.312 60.938 1 83 564 LYS B O 1
ATOM 9519 N N . ILE B 1 565 ? -20.328 118 59.312 1 80.56 565 ILE B N 1
ATOM 9520 C CA . ILE B 1 565 ? -20.016 116.812 60.125 1 80.56 565 ILE B CA 1
ATOM 9521 C C . ILE B 1 565 ? -18.516 116.688 60.281 1 80.56 565 ILE B C 1
ATOM 9523 O O . ILE B 1 565 ? -18.031 116.312 61.375 1 80.56 565 ILE B O 1
ATOM 9527 N N . LEU B 1 566 ? -17.828 117 59.219 1 78.56 566 LEU B N 1
ATOM 9528 C CA . LEU B 1 566 ? -16.359 116.938 59.281 1 78.56 566 LEU B CA 1
ATOM 9529 C C . LEU B 1 566 ? -15.836 117.938 60.281 1 78.56 566 LEU B C 1
ATOM 9531 O O . LEU B 1 566 ? -14.898 117.688 61.031 1 78.56 566 LEU B O 1
ATOM 9535 N N . GLN B 1 567 ? -16.453 119.125 60.344 1 77.88 567 GLN B N 1
ATOM 9536 C CA . GLN B 1 567 ? -16.016 120.125 61.25 1 77.88 567 GLN B CA 1
ATOM 9537 C C . GLN B 1 567 ? -16.391 119.812 62.688 1 77.88 567 GLN B C 1
ATOM 9539 O O . GLN B 1 567 ? -15.617 120.062 63.625 1 77.88 567 GLN B O 1
ATOM 9544 N N . GLU B 1 568 ? -17.5 119.25 63 1 78.75 568 GLU B N 1
ATOM 9545 C CA . GLU B 1 568 ? -17.953 118.875 64.312 1 78.75 568 GLU B CA 1
ATOM 9546 C C . GLU B 1 568 ? -17.109 117.75 64.875 1 78.75 568 GLU B C 1
ATOM 9548 O O . GLU B 1 568 ? -16.922 117.688 66.125 1 78.75 568 GLU B O 1
ATOM 9553 N N . ARG B 1 569 ? -16.562 117 64.062 1 72.69 569 ARG B N 1
ATOM 9554 C CA . ARG B 1 569 ? -15.82 115.812 64.5 1 72.69 569 ARG B CA 1
ATOM 9555 C C . ARG B 1 569 ? -14.32 116 64.312 1 72.69 569 ARG B C 1
ATOM 9557 O O . ARG B 1 569 ? -13.57 115 64.312 1 72.69 569 ARG B O 1
ATOM 9564 N N . LYS B 1 570 ? -13.984 117.062 64.062 1 69.19 570 LYS B N 1
ATOM 9565 C CA . LYS B 1 570 ? -12.578 117.375 63.812 1 69.19 570 LYS B CA 1
ATOM 9566 C C . LYS B 1 570 ? -11.695 116.938 65 1 69.19 570 LYS B C 1
ATOM 9568 O O . LYS B 1 570 ? -10.594 116.438 64.75 1 69.19 570 LYS B O 1
ATOM 9573 N N . LYS B 1 571 ? -12.109 117.125 66.188 1 68.94 571 LYS B N 1
ATOM 9574 C CA . LYS B 1 571 ? -11.344 116.75 67.375 1 68.94 571 LYS B CA 1
ATOM 9575 C C . LYS B 1 571 ? -11.219 115.188 67.438 1 68.94 571 LYS B C 1
ATOM 9577 O O . LYS B 1 571 ? -10.164 114.688 67.812 1 68.94 571 LYS B O 1
ATOM 9582 N N . GLU B 1 572 ? -12.219 114.5 67.125 1 65.19 572 GLU B N 1
ATOM 9583 C CA . GLU B 1 572 ? -12.227 113.062 67.188 1 65.19 572 GLU B CA 1
ATOM 9584 C C . GLU B 1 572 ? -11.414 112.438 66.062 1 65.19 572 GLU B C 1
ATOM 9586 O O . GLU B 1 572 ? -10.82 111.375 66.188 1 65.19 572 GLU B O 1
ATOM 9591 N N . LEU B 1 573 ? -11.477 113.125 65 1 61.97 573 LEU B N 1
ATOM 9592 C CA . LEU B 1 573 ? -10.773 112.625 63.844 1 61.97 573 LEU B CA 1
ATOM 9593 C C . LEU B 1 573 ? -9.266 112.812 64 1 61.97 573 LEU B C 1
ATOM 9595 O O . LEU B 1 573 ? -8.484 112.062 63.375 1 61.97 573 LEU B O 1
ATOM 9599 N N . LYS B 1 574 ? -8.883 113.938 64.812 1 60.62 574 LYS B N 1
ATOM 9600 C CA . LYS B 1 574 ? -7.465 114.125 65.062 1 60.62 574 LYS B CA 1
ATOM 9601 C C . LYS B 1 574 ? -6.891 112.938 65.875 1 60.62 574 LYS B C 1
ATOM 9603 O O . LYS B 1 574 ? -5.719 112.625 65.688 1 60.62 574 LYS B O 1
ATOM 9608 N N . ASN B 1 575 ? -7.621 112.312 66.75 1 53.44 575 ASN B N 1
ATOM 9609 C CA . ASN B 1 575 ? -7.164 111.25 67.625 1 53.44 575 ASN B CA 1
ATOM 9610 C C . ASN B 1 575 ? -7.453 109.875 67 1 53.44 575 ASN B C 1
ATOM 9612 O O . ASN B 1 575 ? -7.102 108.875 67.625 1 53.44 575 ASN B O 1
ATOM 9616 N N . SER B 1 576 ? -8.352 109.75 66.062 1 47.22 576 SER B N 1
ATOM 9617 C CA . SER B 1 576 ? -8.766 108.438 65.562 1 47.22 576 SER B CA 1
ATOM 9618 C C . SER B 1 576 ? -7.828 107.938 64.5 1 47.22 576 SER B C 1
ATOM 9620 O O . SER B 1 576 ? -7.457 108.688 63.594 1 47.22 576 SER B O 1
ATOM 9622 N N . GLY B 1 577 ? -6.988 107.062 64.812 1 43.06 577 GLY B N 1
ATOM 9623 C CA . GLY B 1 577 ? -6.012 106.375 64 1 43.06 577 GLY B CA 1
ATOM 9624 C C . GLY B 1 577 ? -6.457 106.25 62.562 1 43.06 577 GLY B C 1
ATOM 9625 O O . GLY B 1 577 ? -7.09 107.125 62 1 43.06 577 GLY B O 1
ATOM 9626 N N . GLU B 1 578 ? -6.469 104.875 62.031 1 46.75 578 GLU B N 1
ATOM 9627 C CA . GLU B 1 578 ? -6.445 104.312 60.688 1 46.75 578 GLU B CA 1
ATOM 9628 C C . GLU B 1 578 ? -7.805 104.438 60 1 46.75 578 GLU B C 1
ATOM 9630 O O . GLU B 1 578 ? -7.965 104 58.844 1 46.75 578 GLU B O 1
ATOM 9635 N N . GLY B 1 579 ? -8.883 104.5 60.625 1 54.19 579 GLY B N 1
ATOM 9636 C CA . GLY B 1 579 ? -10.195 104.312 60.031 1 54.19 579 GLY B CA 1
ATOM 9637 C C . GLY B 1 579 ? -10.602 105.375 59.062 1 54.19 579 GLY B C 1
ATOM 9638 O O . GLY B 1 579 ? -11.602 105.25 58.344 1 54.19 579 GLY B O 1
ATOM 9639 N N . GLY B 1 580 ? -9.719 106.25 58.5 1 61.41 580 GLY B N 1
ATOM 9640 C CA . GLY B 1 580 ? -9.805 107.25 57.438 1 61.41 580 GLY B CA 1
ATOM 9641 C C . GLY B 1 580 ? -11.18 107.875 57.312 1 61.41 580 GLY B C 1
ATOM 9642 O O . GLY B 1 580 ? -11.836 108.125 58.344 1 61.41 580 GLY B O 1
ATOM 9643 N N . TRP B 1 581 ? -11.805 108.062 56 1 68.5 581 TRP B N 1
ATOM 9644 C CA . TRP B 1 581 ? -13.078 108.625 55.656 1 68.5 581 TRP B CA 1
ATOM 9645 C C . TRP B 1 581 ? -14.25 107.812 56.125 1 68.5 581 TRP B C 1
ATOM 9647 O O . TRP B 1 581 ? -15.367 108.312 56.281 1 68.5 581 TRP B O 1
ATOM 9657 N N . SER B 1 582 ? -13.945 106.5 56.594 1 70.75 582 SER B N 1
ATOM 9658 C CA . SER B 1 582 ? -15.008 105.625 57 1 70.75 582 SER B CA 1
ATOM 9659 C C . SER B 1 582 ? -15.555 106 58.375 1 70.75 582 SER B C 1
ATOM 9661 O O . SER B 1 582 ? -16.703 105.688 58.719 1 70.75 582 SER B O 1
ATOM 9663 N N . ASN B 1 583 ? -14.812 106.625 59.125 1 71.56 583 ASN B N 1
ATOM 9664 C CA . ASN B 1 583 ? -15.25 107.062 60.438 1 71.56 583 ASN B CA 1
ATOM 9665 C C . ASN B 1 583 ? -16.25 108.188 60.344 1 71.56 583 ASN B C 1
ATOM 9667 O O . ASN B 1 583 ? -16.969 108.5 61.312 1 71.56 583 ASN B O 1
ATOM 9671 N N . LEU B 1 584 ? -16.281 108.875 59.312 1 75.62 584 LEU B N 1
ATOM 9672 C CA . LEU B 1 584 ? -17.203 110 59.125 1 75.62 584 LEU B CA 1
ATOM 9673 C C . LEU B 1 584 ? -18.594 109.5 58.75 1 75.62 584 LEU B C 1
ATOM 9675 O O . LEU B 1 584 ? -19.562 110.25 58.844 1 75.62 584 LEU B O 1
ATOM 9679 N N . ILE B 1 585 ? -18.688 108.25 58.375 1 76.94 585 ILE B N 1
ATOM 9680 C CA . ILE B 1 585 ? -19.938 107.688 57.812 1 76.94 585 ILE B CA 1
ATOM 9681 C C . ILE B 1 585 ? -20.953 107.5 58.938 1 76.94 585 ILE B C 1
ATOM 9683 O O . ILE B 1 585 ? -22.141 107.812 58.781 1 76.94 585 ILE B O 1
ATOM 9687 N N . ILE B 1 586 ? -20.453 107.125 60.156 1 72.12 586 ILE B N 1
ATOM 9688 C CA . ILE B 1 586 ? -21.391 106.812 61.219 1 72.12 586 ILE B CA 1
ATOM 9689 C C . ILE B 1 586 ? -21.594 108.062 62.125 1 72.12 586 ILE B C 1
ATOM 9691 O O . ILE B 1 586 ? -20.641 108.688 62.5 1 72.12 586 ILE B O 1
ATOM 9695 N N . SER B 1 587 ? -22.703 108.688 62.188 1 62 587 SER B N 1
ATOM 9696 C CA . SER B 1 587 ? -23.078 109.812 63.094 1 62 587 SER B CA 1
ATOM 9697 C C . SER B 1 587 ? -23.141 109.312 64.562 1 62 587 SER B C 1
ATOM 9699 O O . SER B 1 587 ? -23.641 108.188 64.812 1 62 587 SER B O 1
ATOM 9701 N N . PRO B 1 588 ? -22.375 109.938 65.562 1 51.69 588 PRO B N 1
ATOM 9702 C CA . PRO B 1 588 ? -22.609 109.562 66.938 1 51.69 588 PRO B CA 1
ATOM 9703 C C . PRO B 1 588 ? -24.094 109.688 67.312 1 51.69 588 PRO B C 1
ATOM 9705 O O . PRO B 1 588 ? -24.797 110.562 66.812 1 51.69 588 PRO B O 1
ATOM 9708 N N . ALA B 1 589 ? -24.516 108.688 68 1 43.66 589 ALA B N 1
ATOM 9709 C CA . ALA B 1 589 ? -25.812 108.75 68.688 1 43.66 589 ALA B CA 1
ATOM 9710 C C . ALA B 1 589 ? -25.797 109.875 69.688 1 43.66 589 ALA B C 1
ATOM 9712 O O . ALA B 1 589 ? -24.797 110.062 70.375 1 43.66 589 ALA B O 1
#

InterPro domains:
  IPR011622 7TM-DISM receptor, extracellular domain, type 2 [PF07696] (35-167)
  IPR011623 7TM-DISM receptor, extracellular domain, type 1 [PF07695] (180-381)

pLDDT: mean 84.6, std 13.37, range [30.89, 98.31]

Sequence (1178 aa):
MVVCLFLLLNVSHAFAQKAVLVNDKIPHYIFSYGEIEYLEDKTNVLTLNDILKPAINSGFLVNQKYTPKNYHTGSVYWYRFKIKHHEASAKTWILEFFDQSINDFSLFVPDSSGKYQLYHSGTAYPFSQREYQHKNFIYELSNDSDAELTYYVRIKSSQSVSAIIVLRDMHWFVRYALNEYLFFGLFYGMVIVFSLYNLLMFFAVRQMQYLYYVLYNLSIGLYEMSIDGIAFQYLWPDWPLWNAYGIGCALYLSSIFGLMFTLSFLCVKAKAPHLYRLVIAVIVLRSLFFLVCLLNTHLFNYKLIEFIPLLVAYGTGIYVWKKGYRPAMFFVIGYSFLVIGFLIKILLLLDVSWMPYGPFSYYSLSFCFVFEMILVSFAIGESVRALKDTLNNELTKLVDERTQEVVSKAAIIEKQNEEICSMNAMLEKDNQELHLNIERVTKARVMSHEVDFAEFSKIYPDRETCFKYLSELKWANGYTCRKCPNTFYLAGFLPYSRRCTKCGYDESVIAYTIFQNSKIPINKAFYMLFLVYSTKGKISSHKLSGLLLIRQSTCWAYNSKMQKILQERKKELKNSGEGGWSNLIISPAMVVCLFLLLNVSHAFAQKAVLVNDKIPHYIFSYGEIEYLEDKTNVLTLNDILKPAINSGFLVNQKYTPKNYHTGSVYWYRFKIKHHEASAKTWILEFFDQSINDFSLFVPDSSGKYQLYHSGTAYPFSQREYQHKNFIYELSNDSDAELTYYVRIKSSQSVSAIIVLRDMHWFVRYALNEYLFFGLFYGMVIVFSLYNLLMFFAVRQMQYLYYVLYNLSIGLYEMSIDGIAFQYLWPDWPLWNAYGIGCALYLSSIFGLMFTLSFLCVKAKAPHLYRLVIAVIVLRSLFFLVCLLNTHLFNYKLIEFIPLLVAYGTGIYVWKKGYRPAMFFVIGYSFLVIGFLIKILLLLDVSWMPYGPFSYYSLSFCFVFEMILVSFAIGESVRALKDTLNNELTKLVDERTQEVVSKAAIIEKQNEEICSMNAMLEKDNQELHLNIERVTKARVMSHEVDFAEFSKIYPDRETCFKYLSELKWANGYTCRKCPNTFYLAGFLPYSRRCTKCGYDESVIAYTIFQNSKIPINKAFYMLFLVYSTKGKISSHKLSGLLLIRQSTCWAYNSKMQKILQERKKELKNSGEGGWSNLIISPA

Secondary structure (DSSP, 8-state):
--GGGGGS---------PPEE--TT-SEEE--GGGEEEEEETTS---HHHHTSHHHHTTPEEP-SSS-B-S-TTSEEEEEEEEE--TT--SPEEEEE--TT-SEEEEEEE-TTS-EEEEEE-TTS-GGGSSSSSSSEEEE-------EEEEEEEEE-SS--B--EEEEEHHHHHHHHHHHHHHHHHHHHHHHHHHHHHHHHHHHH--HHHHHHHHHHHHHHHHHHHHTTHHHHHT-TT-TTHHHHHHHHHHHHHHHHHHHHHHHHTTHHHH-HHHHHHHHHHHHHHHHHHHHHHH-GGGGG-GGGGHHHHHHHHHHHHHHHHTT-TTHHHHHHHHHHHHHHHHHHHHHHTT-TTS--SHHHHTHHHHHHHHHHHHHHHHHHHHHHHHHHHHHHHHHHHHHHHHHHHHHHHHHHHHHHHHHHHHHHHHHHHHHHHHHHHHHHHHHHHTSS---HHHHHHHS-SHHHHHHHHHHHHTTT----SSS----EEE-SSTT-EEETTT--EE-TTTTBTTTT--S-HHHHHHHHHHHHHTTT---HHHHHHHHT--HHHHHHHHHHHHHHHHHTHHHHHH--S-GGGGGTB---/--GGGGSS---------PPEE--TT-SEEE--GGGEEEEEETTS---HHHHTSHHHHTTPEEP-SSS-B-S-TTSEEEEEEEEE--TT--SPEEEEE--TT-SEEEEEEE-TTS-EEEEEE-TTS-GGGSSSSSSSEEEE-------EEEEEEEEE-SS--B--EEEEEHHHHHHHHHHHHHHHHHHHHHHHHHHHHHHHHHHHH--HHHHHHHHHHHHHHHHHHHHTTHHHHHT-TT-TTHHHHHHHHHHHHHHHHHHHHHHHHTTHHHH-HHHHHHHHHHHHHHHHHHHHHHH-GGGGG-GGGGHHHHHHHHHHHHHHHHTT-TTHHHHHHHHHHHHHHHHHHHHHHTT-TTS--SHHHHTHHHHHHHHHHHHHHHHHHHHHHHHHHHHHHHHHHHHHHHHHHHHHHHHHHHHHHHHHHHHHHHHHHHHHHHHHHHHHHHHHHHTSS---HHHHHHHS-SHHHHHHHHHHHHTTT----SSS----EEE-SSTT-EEETTT--EE-TTTTBTTTT--S-HHHHHHHHHHHHHTTT---HHHHHHHHT--HHHHHHHHHHHHHHHHHTHHHHHH--S-GGGGGTB---

Solvent-accessible surface area (backbone atoms only — not comparable to full-atom values): 62040 Å² total; per-residue (Å²): 121,76,78,70,65,74,66,67,78,68,69,72,74,71,76,65,67,50,60,45,67,64,43,92,88,52,48,66,45,70,60,41,25,53,30,33,28,37,36,81,35,78,78,66,70,82,45,70,74,54,46,68,33,66,81,50,48,69,60,49,39,73,33,84,44,65,58,50,61,48,87,50,42,87,30,28,38,38,36,39,39,37,39,29,36,39,44,84,54,89,70,56,38,31,42,35,34,68,49,50,79,37,30,38,35,36,39,37,42,57,45,98,86,70,49,68,46,81,45,70,47,38,43,70,41,42,49,81,63,39,75,38,75,51,61,42,50,53,43,78,54,82,48,84,40,64,52,73,44,65,35,39,36,41,41,37,28,84,54,80,45,50,62,42,44,31,45,31,27,53,54,55,47,52,37,52,50,36,54,50,31,21,50,51,13,23,52,51,17,28,38,51,43,56,24,49,52,28,45,51,47,19,71,72,71,67,44,65,35,29,47,27,43,24,51,17,39,53,19,44,48,48,24,53,30,37,75,66,31,51,31,42,66,71,74,41,30,81,40,32,76,46,57,64,51,46,35,41,50,19,49,50,45,23,52,48,26,44,47,50,19,46,41,51,67,65,39,24,68,80,76,34,51,70,57,35,54,49,54,50,48,50,47,51,50,51,50,51,49,49,58,51,25,75,76,38,67,72,56,52,71,57,60,70,62,56,53,52,63,50,48,52,46,39,50,50,29,48,52,45,30,74,73,63,43,68,42,30,49,34,40,33,56,16,43,48,38,41,52,50,23,51,50,51,54,49,42,58,72,67,60,47,82,88,57,71,91,44,71,64,61,72,47,35,43,61,51,18,50,52,50,22,53,54,28,36,50,50,18,52,53,45,44,54,50,51,53,50,50,49,56,52,48,54,36,49,48,49,31,49,54,29,44,49,47,30,52,53,34,49,51,52,41,52,52,52,50,52,51,53,52,53,52,54,53,52,52,53,50,53,54,50,51,50,51,52,48,52,50,51,53,49,52,57,45,59,72,41,70,90,60,53,68,73,61,45,34,68,73,36,63,42,62,64,54,44,40,49,52,42,33,51,60,72,40,61,89,53,60,62,36,90,84,77,63,43,60,55,68,42,83,30,94,48,86,62,11,42,15,29,70,82,84,56,52,66,43,54,52,43,56,77,29,75,55,42,90,58,91,60,60,60,46,59,52,52,48,49,49,40,48,35,50,55,47,70,54,69,62,52,36,64,58,46,15,66,74,68,73,46,60,44,70,57,34,36,57,50,49,52,52,51,39,52,52,50,61,74,36,42,72,59,55,71,71,47,74,86,61,60,63,63,60,66,41,57,56,84,129,121,79,78,68,66,73,66,65,77,68,70,71,74,72,77,64,66,50,59,46,68,64,43,92,89,53,49,67,45,71,59,40,24,52,30,32,27,36,36,79,35,77,79,66,71,83,46,70,74,52,47,69,32,67,82,50,46,69,61,50,39,72,33,83,44,66,57,50,61,47,88,50,41,87,29,28,37,37,34,38,37,36,38,28,36,40,44,84,54,88,69,57,39,32,42,36,33,67,50,50,79,38,28,38,35,35,40,35,43,58,45,98,84,70,50,68,47,80,45,68,47,36,41,71,41,45,50,81,62,39,75,39,74,50,59,42,52,53,43,79,55,82,49,84,41,63,52,74,43,64,36,40,35,41,41,37,27,85,52,80,45,51,63,42,43,32,44,30,29,52,54,56,47,51,36,52,50,36,53,51,31,22,51,51,13,24,52,51,17,29,41,50,43,56,25,48,52,29,45,51,46,18,73,71,71,68,43,64,35,29,48,27,44,23,51,16,39,52,18,44,48,47,23,52,31,38,74,64,31,49,31,43,66,71,72,41,29,80,42,32,75,47,57,65,51,47,34,41,50,19,49,50,44,22,51,49,25,45,47,50,17,46,41,51,68,63,39,23,67,80,77,35,52,72,57,36,55,48,53,51,47,51,48,52,51,51,50,53,49,50,59,51,26,74,77,40,67,74,56,52,71,58,62,70,63,58,54,53,63,50,48,52,48,40,50,51,29,48,53,46,30,74,73,64,44,68,41,30,50,34,39,33,57,15,43,48,37,41,50,52,24,52,51,52,53,50,44,56,72,66,61,47,83,87,56,72,91,41,71,64,61,72,46,37,46,61,53,19,50,53,50,20,52,54,28,36,50,49,17,53,54,45,45,53,48,49,52,49,50,49,53,51,48,53,37,50,48,49,31,50,52,30,44,50,49,30,52,53,36,48,50,51,42,51,53,52,50,51,50,53,52,54,54,55,53,52,52,53,50,52,54,50,51,50,51,50,48,53,50,50,54,47,52,58,46,58,72,40,70,89,60,54,68,73,60,42,34,67,70,35,64,42,62,64,54,44,40,48,50,40,33,52,60,73,39,63,90,51,59,62,38,90,86,74,66,42,62,56,68,42,83,29,94,48,85,63,13,42,16,29,70,83,82,57,53,67,44,52,53,44,56,76,28,75,55,42,93,59,90,60,62,61,46,60,52,52,49,48,49,40,48,34,51,56,44,73,54,69,62,52,35,63,58,47,15,67,74,66,73,47,60,44,70,57,33,37,58,50,48,54,53,52,39,51,51,50,61,74,39,43,72,57,55,72,72,47,72,86,61,60,62,63,60,67,40,56,58,84,129